Protein AF-A0A358UZI2-F1 (afdb_monomer)

Secondary structure (DSSP, 8-state):
--EEEEEEETTEEEEEEEEE--TTTHHHHHHHHHHHHTTT-SEEEEE-TTEEE--HHHHHHHHHHHHHHHTTT-EEEEE--S-HHHHHHHHTSTT-GGGSEEESSHHHHHHHHHHHHHHHHHHHH--S--------------------EEE-TTT--EEETT-SB-TTT--B---------PPPPEEE-TTT--EEETT-SB-TTT--B------------------------------------------S-SSSHHHHHHHHHHHHHHHHHHHHHHHHHHHHHHHHHHHHHHHHHHHHHHHHHHHHHHHHHHHHHHHHHHHHHHHHHHHHHHHHHHHHHHHHHHHHHHHHHHHHHHHHHHHHHHHHHHHHHHHHHHHHHHHHHHHHHHHHHHHHHHHHHHHHHHHHHHHHHHHHHHHHHHHHHHHHHHHHHHHHHHHHHHHHHHHHHHHHHHHHHHHHHHHHHHHHTTSGGG----SGGGGTGGGGGGTHHHHHHHHHHHHHHHHHHHHHHHHHHHHHHHHHHHHHHHHHHHHHHHHHHHHHHHHHHHHHHHHHHHHHHHHHHHHHHHHHHHHHHHHHHHHHHHHHHHHHHHHHHHHHHHHHHHHHHHHHHHHHHHHHHHHHHHHHHHHHHHHHHHHHHHHHHHHHHHHHHHHHHHHHHHHHHHHHHHHHHHHHHHHHHHHHHHHHHHHHHHHHHHHHHHHHHHHHHHHHHHHHHHHHHHHHHHHHHHHHHHHHHHHHHHHHHHHHHHHHHHTT---------------------------------------SSS-TTTTHHHHTHHHHHHHHHHHHHHHHHHHHHHHHHHHHHHHHHHHHHHHHHHHHHHHHHHHHHHHHHHHHHHHHHHHHHHHHHHHHHHHHHHHHHHHHHHHHHHHHHHHHHHHHHHHHHHHHHHHHHHHHHHHHHHHHHHHHHHHHHHHHHHHHHHHHHHHHHHHHHHHHHHHHHHHHHTTS--TT-HHHHHHHHHHHH--

Nearest PDB structures (foldseek):
  8ih8-assembly1_A  TM=8.610E-01  e=4.286E-08  Mycobacterium tuberculosis H37Rv

Mean predicted aligned error: 26.58 Å

Solvent-accessible surface area (backbone atoms only — not comparable to full-atom values): 57991 Å² total; per-residue (Å²): 99,57,46,76,50,76,49,72,60,86,99,33,49,35,34,42,37,31,42,34,47,42,87,82,38,50,64,58,54,50,54,54,52,53,57,50,63,69,68,71,65,45,45,37,40,37,37,43,69,64,38,68,34,42,38,43,78,49,26,51,52,53,52,53,45,25,57,59,32,41,77,70,81,23,44,40,33,37,23,44,78,77,56,58,73,54,45,11,60,42,32,36,35,75,75,46,50,81,67,43,49,80,26,73,41,66,68,60,41,51,53,49,43,49,51,53,51,49,52,50,53,48,59,72,68,52,86,68,91,82,85,79,89,79,90,88,86,93,84,86,80,97,74,89,81,76,84,77,57,43,61,30,88,91,77,68,44,76,35,54,71,88,48,67,41,32,83,96,74,69,47,73,73,85,90,80,90,89,84,92,86,85,88,85,72,69,46,63,38,93,90,78,64,48,79,34,53,75,91,55,52,56,38,91,89,77,66,51,62,73,84,76,82,90,80,91,86,88,84,90,90,88,88,91,86,92,90,87,89,85,90,91,83,92,87,91,91,90,92,90,87,91,88,81,91,86,91,90,85,89,76,89,73,63,74,59,57,59,54,54,51,54,52,50,52,52,54,50,48,54,50,50,54,52,50,51,54,51,51,58,50,50,51,53,51,50,54,51,49,53,50,53,52,50,53,49,53,52,51,51,52,53,46,53,53,49,52,64,47,48,57,51,50,52,52,51,46,53,50,50,52,51,53,48,50,52,48,50,56,50,47,52,53,50,50,52,52,46,55,51,51,52,53,51,48,51,51,50,49,52,51,49,48,55,51,50,52,53,46,50,56,50,53,50,52,48,50,50,51,53,48,52,51,50,51,52,51,51,51,51,51,52,48,55,49,53,60,46,52,50,53,49,52,52,49,53,45,54,51,48,55,50,50,50,52,53,53,51,47,53,53,52,49,53,50,49,53,51,50,51,51,54,51,49,51,50,53,50,53,50,54,53,48,57,49,51,51,52,53,60,66,45,48,72,52,54,54,53,52,52,50,55,52,52,59,51,52,61,50,58,58,62,56,55,64,71,58,60,78,72,66,76,80,68,79,83,78,73,72,78,68,70,73,62,56,78,69,50,70,81,50,50,75,67,45,58,61,55,54,54,61,48,52,67,47,52,54,54,51,51,50,54,49,55,53,49,54,52,49,51,53,50,53,50,50,54,52,52,51,50,53,52,50,52,53,53,52,53,51,54,52,50,52,49,54,52,53,52,49,52,56,45,53,62,46,52,54,62,46,52,60,48,49,58,54,52,52,55,48,51,56,53,50,51,53,50,53,51,51,56,46,55,54,50,54,50,54,53,54,52,51,51,51,52,51,54,53,52,48,53,53,49,54,48,51,56,47,60,48,50,54,52,52,53,47,52,55,50,56,49,51,58,48,53,55,48,52,54,54,49,52,52,51,49,50,57,51,50,55,51,51,52,53,51,51,54,49,57,50,50,52,49,53,53,50,50,54,52,49,54,52,51,52,51,52,52,49,51,51,51,55,51,51,51,56,49,51,55,48,50,51,54,49,52,53,49,53,51,52,52,51,54,49,52,49,50,52,48,56,56,48,52,53,50,52,54,51,53,50,54,52,52,52,49,50,53,50,58,49,51,53,51,53,51,60,49,50,54,54,53,48,56,54,48,58,52,52,55,56,56,49,54,58,51,53,60,52,49,64,56,49,63,61,50,67,80,56,86,86,90,90,92,92,95,92,94,98,98,95,97,96,97,98,96,100,99,98,95,98,97,96,94,95,86,93,88,84,91,81,90,90,86,80,92,81,90,89,72,64,89,64,68,65,64,64,54,70,54,53,70,58,50,63,62,57,53,55,61,50,52,61,54,49,57,54,51,54,54,51,60,49,50,55,51,54,50,55,52,51,54,53,51,56,54,49,53,52,49,56,48,57,56,50,57,52,51,54,52,53,56,56,56,55,54,60,64,60,57,59,65,55,63,66,51,58,59,58,56,49,55,59,47,50,56,52,50,51,54,48,51,48,57,48,43,58,49,42,53,51,50,48,51,50,47,47,53,46,47,51,49,46,47,48,43,48,50,51,44,46,54,46,49,52,46,48,46,43,47,47,52,47,50,49,48,47,46,50,47,50,48,48,50,49,51,48,48,51,50,52,55,45,53,50,48,49,51,52,46,50,52,47,50,50,51,48,48,54,54,47,52,55,48,50,49,65,52,49,68,75,74,62,69,101,77,67,58,66,67,60,46,56,61,42,54,61,59,74,76,107

Radius of gyration: 98.95 Å; Cα contacts (8 Å, |Δi|>4): 307; chains: 1; bounding box: 213×151×328 Å

Structure (mmCIF, N/CA/C/O backbone):
data_AF-A0A358UZI2-F1
#
_entry.id   AF-A0A358UZI2-F1
#
loop_
_atom_site.group_PDB
_atom_site.id
_atom_site.type_symbol
_atom_site.label_atom_id
_atom_site.label_alt_id
_atom_site.label_comp_id
_atom_site.label_asym_id
_atom_site.label_entity_id
_atom_site.label_seq_id
_atom_site.pdbx_PDB_ins_code
_atom_site.Cartn_x
_atom_site.Cartn_y
_atom_site.Cartn_z
_atom_site.occupancy
_atom_site.B_iso_or_equiv
_atom_site.auth_seq_id
_atom_site.auth_comp_id
_atom_site.auth_asym_id
_atom_site.auth_atom_id
_atom_site.pdbx_PDB_model_num
ATOM 1 N N . MET A 1 1 ? -18.423 -18.994 -12.989 1.00 71.81 1 MET A N 1
ATOM 2 C CA . MET A 1 1 ? -19.900 -18.926 -12.915 1.00 71.81 1 MET A CA 1
ATOM 3 C C . MET A 1 1 ? -20.366 -18.915 -11.472 1.00 71.81 1 MET A C 1
ATOM 5 O O . MET A 1 1 ? -20.326 -19.936 -10.790 1.00 71.81 1 MET A O 1
ATOM 9 N N . LEU A 1 2 ? -20.830 -17.748 -11.042 1.00 86.12 2 LEU A N 1
ATOM 10 C CA . LEU A 1 2 ? -21.308 -17.469 -9.695 1.00 86.12 2 LEU A CA 1
ATOM 11 C C . LEU A 1 2 ? -22.710 -18.051 -9.457 1.00 86.12 2 LEU A C 1
ATOM 13 O O . LEU A 1 2 ? -23.645 -17.753 -10.202 1.00 86.12 2 LEU A O 1
ATOM 17 N N . THR A 1 3 ? -22.886 -18.817 -8.380 1.00 87.06 3 THR A N 1
ATOM 18 C CA . THR A 1 3 ? -24.212 -19.243 -7.908 1.00 87.06 3 THR A CA 1
ATOM 19 C C . THR A 1 3 ? -24.638 -18.373 -6.731 1.00 87.06 3 THR A C 1
ATOM 21 O O . THR A 1 3 ? -23.865 -18.153 -5.804 1.00 87.06 3 THR A O 1
ATOM 24 N N . ILE A 1 4 ? -25.872 -17.862 -6.769 1.00 88.12 4 ILE A N 1
ATOM 25 C CA . ILE A 1 4 ? -26.466 -17.063 -5.690 1.00 88.12 4 ILE A CA 1
ATOM 26 C C . ILE A 1 4 ? -27.807 -17.691 -5.322 1.00 88.12 4 ILE A C 1
ATOM 28 O O . ILE A 1 4 ? -28.714 -17.737 -6.158 1.00 88.12 4 ILE A O 1
ATOM 32 N N . THR A 1 5 ? -27.956 -18.133 -4.076 1.00 87.44 5 THR A N 1
ATOM 33 C CA . THR A 1 5 ? -29.250 -18.544 -3.514 1.00 87.44 5 THR A CA 1
ATOM 34 C C . THR A 1 5 ? -29.659 -17.604 -2.383 1.00 87.44 5 THR A C 1
ATOM 36 O O . THR A 1 5 ? -28.841 -16.898 -1.790 1.00 87.44 5 THR A O 1
ATOM 39 N N . THR A 1 6 ? -30.960 -17.534 -2.109 1.00 85.44 6 THR A N 1
ATOM 40 C CA . THR A 1 6 ? -31.502 -16.726 -1.013 1.00 85.44 6 THR A CA 1
ATOM 41 C C . THR A 1 6 ? -32.450 -17.586 -0.201 1.00 85.44 6 THR A C 1
ATOM 43 O O . THR A 1 6 ? -33.518 -17.971 -0.677 1.00 85.44 6 THR A O 1
ATOM 46 N N . GLU A 1 7 ? -32.039 -17.883 1.021 1.00 85.06 7 GLU A N 1
ATOM 47 C CA . GLU A 1 7 ? -32.808 -18.605 2.024 1.00 85.06 7 GLU A CA 1
ATOM 48 C C . GLU A 1 7 ? -33.366 -17.586 3.028 1.00 85.06 7 GLU A C 1
ATOM 50 O O . GLU A 1 7 ? -32.772 -16.535 3.266 1.00 85.06 7 GLU A O 1
ATOM 55 N N . GLN A 1 8 ? -34.534 -17.858 3.605 1.00 78.31 8 GLN A N 1
ATOM 56 C CA . GLN A 1 8 ? -35.144 -16.984 4.606 1.00 78.31 8 GLN A CA 1
ATOM 57 C C . GLN A 1 8 ? -35.241 -17.761 5.913 1.00 78.31 8 GLN A C 1
ATOM 59 O O . GLN A 1 8 ? -36.063 -18.670 6.028 1.00 78.31 8 GLN A O 1
ATOM 64 N N . ASN A 1 9 ? -34.374 -17.433 6.873 1.00 76.31 9 ASN A N 1
ATOM 65 C CA . ASN A 1 9 ? -34.329 -18.111 8.161 1.00 76.31 9 ASN A CA 1
ATOM 66 C C . ASN A 1 9 ? -34.977 -17.212 9.222 1.00 76.31 9 ASN A C 1
ATOM 68 O O . ASN A 1 9 ? -34.452 -16.154 9.572 1.00 76.31 9 ASN A O 1
ATOM 72 N N . GLY A 1 10 ? -36.181 -17.585 9.660 1.00 77.31 10 GLY A N 1
ATOM 73 C CA . GLY A 1 10 ? -37.013 -16.735 10.511 1.00 77.31 10 GLY A CA 1
ATOM 74 C C . GLY A 1 10 ? -37.298 -15.373 9.863 1.00 77.31 10 GLY A C 1
ATOM 75 O O . GLY A 1 10 ? -37.828 -15.294 8.755 1.00 77.31 10 GLY A O 1
ATOM 76 N N . SER A 1 11 ? -36.940 -14.294 10.561 1.00 74.25 11 SER A N 1
ATOM 77 C CA . SER A 1 11 ? -37.087 -12.910 10.089 1.00 74.25 11 SER A CA 1
ATOM 78 C C . SER A 1 11 ? -35.865 -12.376 9.326 1.00 74.25 11 SER A C 1
ATOM 80 O O . SER A 1 11 ? -35.769 -11.165 9.143 1.00 74.25 11 SER A O 1
ATOM 82 N N . ILE A 1 12 ? -34.910 -13.232 8.935 1.00 87.06 12 ILE A N 1
ATOM 83 C CA . ILE A 1 12 ? -33.600 -12.804 8.423 1.00 87.06 12 ILE A CA 1
ATOM 84 C C . ILE A 1 12 ? -33.312 -13.425 7.046 1.00 87.06 12 ILE A C 1
ATOM 86 O O . ILE A 1 12 ? -33.340 -14.652 6.904 1.00 87.06 12 ILE A O 1
ATOM 90 N N . PRO A 1 13 ? -33.025 -12.611 6.010 1.00 88.00 13 PRO A N 1
ATOM 91 C CA . PRO A 1 13 ? -32.541 -13.114 4.733 1.00 88.00 13 PRO A CA 1
ATOM 92 C C . PRO A 1 13 ? -31.082 -13.578 4.847 1.00 88.00 13 PRO A C 1
ATOM 94 O O . PRO A 1 13 ? -30.205 -12.841 5.305 1.00 88.00 13 PRO A O 1
ATOM 97 N N . VAL A 1 14 ? -30.835 -14.796 4.369 1.00 90.69 14 VAL A N 1
ATOM 98 C CA . VAL A 1 14 ? -29.516 -15.411 4.211 1.00 90.69 14 VAL A CA 1
ATOM 99 C C . VAL A 1 14 ? -29.226 -15.522 2.714 1.00 90.69 14 VAL A C 1
ATOM 101 O O . VAL A 1 14 ? -29.980 -16.152 1.972 1.00 90.69 14 VAL A O 1
ATOM 104 N N . ILE A 1 15 ? -28.139 -14.913 2.251 1.00 90.56 15 ILE A N 1
ATOM 105 C CA . ILE A 1 15 ? -27.675 -14.991 0.861 1.00 90.56 15 ILE A CA 1
ATOM 106 C C . ILE A 1 15 ? -26.460 -15.911 0.824 1.00 90.56 15 ILE A C 1
ATOM 108 O O . ILE A 1 15 ? -25.435 -15.541 1.379 1.00 90.56 15 ILE A O 1
ATOM 112 N N . LYS A 1 16 ? -26.532 -17.065 0.160 1.00 91.94 16 LYS A N 1
ATOM 113 C CA . LYS A 1 16 ? -25.339 -17.889 -0.098 1.00 91.94 16 LYS A CA 1
ATOM 114 C C . LYS A 1 16 ? -24.788 -17.546 -1.473 1.00 91.94 16 LYS A C 1
ATOM 116 O O . LYS A 1 16 ? -25.549 -17.487 -2.443 1.00 91.94 16 LYS A O 1
ATOM 121 N N . ILE A 1 17 ? -23.482 -17.307 -1.548 1.00 91.25 17 ILE A N 1
ATOM 122 C CA . ILE A 1 17 ? -22.764 -17.009 -2.788 1.00 91.25 17 ILE A CA 1
ATOM 123 C C . ILE A 1 17 ? -21.622 -18.019 -2.925 1.00 91.25 17 ILE A C 1
ATOM 125 O O . ILE A 1 17 ? -20.715 -18.038 -2.096 1.00 91.25 17 ILE A O 1
ATOM 129 N N . SER A 1 18 ? -21.663 -18.848 -3.970 1.00 90.75 18 SER A N 1
ATOM 130 C CA . SER A 1 18 ? -20.705 -19.940 -4.176 1.00 90.75 18 SER A CA 1
ATOM 131 C C . SER A 1 18 ? -20.138 -20.002 -5.597 1.00 90.75 18 SER A C 1
ATOM 133 O O . SER A 1 18 ? -20.730 -19.493 -6.557 1.00 90.75 18 SER A O 1
ATOM 135 N N . GLY A 1 19 ? -18.957 -20.614 -5.722 1.00 88.44 19 GLY A N 1
ATOM 136 C CA . GLY A 1 19 ? -18.193 -20.687 -6.970 1.00 88.44 19 GLY A CA 1
ATOM 137 C C . GLY A 1 19 ? -17.397 -19.414 -7.282 1.00 88.44 19 GLY A C 1
ATOM 138 O O . GLY A 1 19 ? -17.170 -18.560 -6.424 1.00 88.44 19 GLY A O 1
ATOM 139 N N . SER A 1 20 ? -16.944 -19.294 -8.526 1.00 87.56 20 SER A N 1
ATOM 140 C CA . SER A 1 20 ? -16.101 -18.200 -9.027 1.00 87.56 20 SER A CA 1
ATOM 141 C C . SER A 1 20 ? -16.886 -17.221 -9.903 1.00 87.56 20 SER A C 1
ATOM 143 O O . SER A 1 20 ? -17.699 -17.623 -10.735 1.00 87.56 20 SER A O 1
ATOM 145 N N . MET A 1 21 ? -16.635 -15.922 -9.737 1.00 85.94 21 MET A N 1
ATOM 146 C CA . MET A 1 21 ? -17.332 -14.849 -10.451 1.00 85.94 21 MET A CA 1
ATOM 147 C C . MET A 1 21 ? -16.657 -14.480 -11.776 1.00 85.94 21 MET A C 1
ATOM 149 O O . MET A 1 21 ? -15.519 -14.012 -11.788 1.00 85.94 21 MET A O 1
ATOM 153 N N . ASP A 1 22 ? -17.402 -14.579 -12.876 1.00 84.44 22 ASP A N 1
ATOM 154 C CA . ASP A 1 22 ? -16.986 -14.082 -14.190 1.00 84.44 22 ASP A CA 1
ATOM 155 C C . ASP A 1 22 ? -17.543 -12.672 -14.468 1.00 84.44 22 ASP A C 1
ATOM 157 O O . ASP A 1 22 ? -18.506 -12.219 -13.848 1.00 84.44 22 ASP A O 1
ATOM 161 N N . ALA A 1 23 ? -16.994 -11.962 -15.461 1.00 81.81 23 ALA A N 1
ATOM 162 C CA . ALA A 1 23 ? -17.487 -10.629 -15.847 1.00 81.81 23 ALA A CA 1
ATOM 163 C C . ALA A 1 23 ? -18.960 -10.632 -16.325 1.00 81.81 23 ALA A C 1
ATOM 165 O O . ALA A 1 23 ? -19.641 -9.609 -16.267 1.00 81.81 23 ALA A O 1
ATOM 166 N N . ILE A 1 24 ? -19.459 -11.793 -16.763 1.00 84.00 24 ILE A N 1
ATOM 167 C CA . ILE A 1 24 ? -20.855 -12.029 -17.163 1.00 84.00 24 ILE A CA 1
ATOM 168 C C . ILE A 1 24 ? -21.792 -12.057 -15.938 1.00 84.00 24 ILE A C 1
ATOM 170 O O . ILE A 1 24 ? -22.972 -11.734 -16.066 1.00 84.00 24 ILE A O 1
ATOM 174 N N . ASP A 1 25 ? -21.273 -12.361 -14.744 1.00 84.69 25 ASP A N 1
ATOM 175 C CA . ASP A 1 25 ? -22.059 -12.514 -13.514 1.00 84.69 25 ASP A CA 1
ATOM 176 C C . ASP A 1 25 ? -22.321 -11.168 -12.799 1.00 84.69 25 ASP A C 1
ATOM 178 O O . ASP A 1 25 ? -23.191 -11.085 -11.929 1.00 84.69 25 ASP A O 1
ATOM 182 N N . ILE A 1 26 ? -21.633 -10.080 -13.188 1.00 84.81 26 ILE A N 1
ATOM 183 C CA . ILE A 1 26 ? -21.780 -8.733 -12.590 1.00 84.81 26 ILE A CA 1
ATOM 184 C C . ILE A 1 26 ? -23.253 -8.261 -12.557 1.00 84.81 26 ILE A C 1
ATOM 186 O O . ILE A 1 26 ? -23.712 -7.838 -11.487 1.00 84.81 26 ILE A O 1
ATOM 190 N N . PRO A 1 27 ? -24.050 -8.350 -13.647 1.00 83.06 27 PRO A N 1
ATOM 191 C CA . PRO A 1 27 ? -25.456 -7.944 -13.615 1.00 83.06 27 PRO A CA 1
ATOM 192 C C . PRO A 1 27 ? -26.317 -8.871 -12.748 1.00 83.06 27 PRO A C 1
ATOM 194 O O . PRO A 1 27 ? -27.282 -8.411 -12.141 1.00 83.06 27 PRO A O 1
ATOM 197 N N . VAL A 1 28 ? -25.965 -10.160 -12.659 1.00 84.75 28 VAL A N 1
ATOM 198 C CA . VAL A 1 28 ? -26.687 -11.163 -11.858 1.00 84.75 28 VAL A CA 1
ATOM 199 C C . VAL A 1 28 ? -26.521 -10.871 -10.366 1.00 84.75 28 VAL A C 1
ATOM 201 O O . VAL A 1 28 ? -27.514 -10.813 -9.637 1.00 84.75 28 VAL A O 1
ATOM 204 N N . LEU A 1 29 ? -25.289 -10.599 -9.925 1.00 85.06 29 LEU A N 1
ATOM 205 C CA . LEU A 1 29 ? -24.997 -10.165 -8.559 1.00 85.06 29 LEU A CA 1
ATOM 206 C C . LEU A 1 29 ? -25.682 -8.828 -8.244 1.00 85.06 29 LEU A C 1
ATOM 208 O O . LEU A 1 29 ? -26.389 -8.729 -7.242 1.00 85.06 29 LEU A O 1
ATOM 212 N N . THR A 1 30 ? -25.560 -7.833 -9.131 1.00 85.94 30 THR A N 1
ATOM 213 C CA . THR A 1 30 ? -26.193 -6.510 -8.954 1.00 85.94 30 THR A CA 1
ATOM 214 C C . THR A 1 30 ? -27.706 -6.625 -8.747 1.00 85.94 30 THR A C 1
ATOM 216 O O . THR A 1 30 ? -28.243 -6.107 -7.768 1.00 85.94 30 THR A O 1
ATOM 219 N N . VAL A 1 31 ? -28.406 -7.336 -9.640 1.00 85.88 31 VAL A N 1
ATOM 220 C CA . VAL A 1 31 ? -29.872 -7.452 -9.607 1.00 85.88 31 VAL A CA 1
ATOM 221 C C . VAL A 1 31 ? -30.362 -8.215 -8.377 1.00 85.88 31 VAL A C 1
ATOM 223 O O . VAL A 1 31 ? -31.393 -7.845 -7.819 1.00 85.88 31 VAL A O 1
ATOM 226 N N . ASN A 1 32 ? -29.657 -9.255 -7.926 1.00 83.56 32 ASN A N 1
ATOM 227 C CA . ASN A 1 32 ? -30.063 -9.990 -6.726 1.00 83.56 32 ASN A CA 1
ATOM 228 C C . ASN A 1 32 ? -29.829 -9.180 -5.442 1.00 83.56 32 ASN A C 1
ATOM 230 O O . ASN A 1 32 ? -30.717 -9.135 -4.591 1.00 83.56 32 ASN A O 1
ATOM 234 N N . ILE A 1 33 ? -28.705 -8.467 -5.335 1.00 83.44 33 ILE A N 1
ATOM 235 C CA . ILE A 1 33 ? -28.415 -7.602 -4.185 1.00 83.44 33 ILE A CA 1
ATOM 236 C C . ILE A 1 33 ? -29.417 -6.438 -4.096 1.00 83.44 33 ILE A C 1
ATOM 238 O O . ILE A 1 33 ? -30.024 -6.238 -3.042 1.00 83.44 33 ILE A O 1
ATOM 242 N N . ASP A 1 34 ? -29.689 -5.718 -5.191 1.00 83.81 34 ASP A N 1
ATOM 243 C CA . ASP A 1 34 ? -30.669 -4.619 -5.160 1.00 83.81 34 ASP A CA 1
ATOM 244 C C . ASP A 1 34 ? -32.112 -5.101 -4.921 1.00 83.81 34 ASP A C 1
ATOM 246 O O . ASP A 1 34 ? -32.879 -4.404 -4.255 1.00 83.81 34 ASP A O 1
ATOM 250 N N . ARG A 1 35 ? -32.486 -6.310 -5.373 1.00 82.31 35 ARG A N 1
ATOM 251 C CA . ARG A 1 35 ? -33.790 -6.930 -5.051 1.00 82.31 35 ARG A CA 1
ATOM 252 C C . ARG A 1 35 ? -33.984 -7.192 -3.560 1.00 82.31 35 ARG A C 1
ATOM 254 O O . ARG A 1 35 ? -35.121 -7.150 -3.101 1.00 82.31 35 ARG A O 1
ATOM 261 N N . ILE A 1 36 ? -32.914 -7.490 -2.826 1.00 75.12 36 ILE A N 1
ATOM 262 C CA . ILE A 1 36 ? -32.978 -7.773 -1.386 1.00 75.12 36 ILE A CA 1
ATOM 263 C C . ILE A 1 36 ? -32.974 -6.458 -0.602 1.00 75.12 36 ILE A C 1
ATOM 265 O O . ILE A 1 36 ? -33.824 -6.257 0.259 1.00 75.12 36 ILE A O 1
ATOM 269 N N . LEU A 1 37 ? -32.149 -5.484 -1.000 1.00 78.06 37 LEU A N 1
ATOM 270 C CA . LEU A 1 37 ? -32.200 -4.126 -0.439 1.00 78.06 37 LEU A CA 1
ATOM 271 C C . LEU A 1 37 ? -33.554 -3.421 -0.673 1.00 78.06 37 LEU A C 1
ATOM 273 O O . LEU A 1 37 ? -33.902 -2.509 0.076 1.00 78.06 37 LEU A O 1
ATOM 277 N N . ALA A 1 38 ? -34.322 -3.839 -1.685 1.00 79.31 38 ALA A N 1
ATOM 278 C CA . ALA A 1 38 ? -35.676 -3.359 -1.971 1.00 79.31 38 ALA A CA 1
ATOM 279 C C . ALA A 1 38 ? -36.794 -4.018 -1.131 1.00 79.31 38 ALA A C 1
ATOM 281 O O . ALA A 1 38 ? -37.952 -3.632 -1.273 1.00 79.31 38 ALA A O 1
ATOM 282 N N . ARG A 1 39 ? -36.480 -4.997 -0.268 1.00 75.38 39 ARG A N 1
ATOM 283 C CA . ARG A 1 39 ? -37.434 -5.590 0.695 1.00 75.38 39 ARG A CA 1
ATOM 284 C C . ARG A 1 39 ? -37.507 -4.834 2.025 1.00 75.38 39 ARG A C 1
ATOM 286 O O . ARG A 1 39 ? -38.323 -5.177 2.870 1.00 75.38 39 ARG A O 1
ATOM 293 N N . ASP A 1 40 ? -36.654 -3.824 2.196 1.00 70.06 40 ASP A N 1
ATOM 294 C CA . ASP A 1 40 ? -36.439 -3.078 3.442 1.00 70.06 40 ASP A CA 1
ATOM 295 C C . ASP A 1 40 ? -35.986 -3.944 4.640 1.00 70.06 40 ASP A C 1
ATOM 297 O O . ASP A 1 40 ? -36.062 -3.524 5.794 1.00 70.06 40 ASP A O 1
ATOM 301 N N . ASP A 1 41 ? -35.393 -5.109 4.352 1.00 81.12 41 ASP A N 1
ATOM 302 C CA . ASP A 1 41 ? -34.662 -5.932 5.319 1.00 81.12 41 ASP A CA 1
ATOM 303 C C . ASP A 1 41 ? -33.462 -5.149 5.898 1.00 81.12 41 ASP A C 1
ATOM 305 O O . ASP A 1 41 ? -32.568 -4.706 5.170 1.00 81.12 41 ASP A O 1
ATOM 309 N N . PHE A 1 42 ? -33.431 -4.962 7.223 1.00 83.94 42 PHE A N 1
ATOM 310 C CA . PHE A 1 42 ? -32.393 -4.166 7.896 1.00 83.94 42 PHE A CA 1
ATOM 311 C C . PHE A 1 42 ? -31.135 -4.958 8.274 1.00 83.94 42 PHE A C 1
ATOM 313 O O . PHE A 1 42 ? -30.056 -4.376 8.347 1.00 83.94 42 PHE A O 1
ATOM 320 N N . PHE A 1 43 ? -31.251 -6.259 8.528 1.00 90.50 43 PHE A N 1
ATOM 321 C CA . PHE A 1 43 ? -30.119 -7.119 8.876 1.00 90.50 43 PHE A CA 1
ATOM 322 C C . PHE A 1 43 ? -30.086 -8.285 7.898 1.00 90.50 43 PHE A C 1
ATOM 324 O O . PHE A 1 43 ? -31.087 -8.979 7.740 1.00 90.50 43 PHE A O 1
ATOM 331 N N . ILE A 1 44 ? -28.963 -8.444 7.200 1.00 90.88 44 ILE A N 1
ATOM 332 C CA . ILE A 1 44 ? -28.807 -9.393 6.093 1.00 90.88 44 ILE A CA 1
ATOM 333 C C . ILE A 1 44 ? -27.554 -10.219 6.364 1.00 90.88 44 ILE A C 1
ATOM 335 O O . ILE A 1 44 ? -26.480 -9.652 6.577 1.00 90.88 44 ILE A O 1
ATOM 339 N N . VAL A 1 45 ? -27.684 -11.544 6.332 1.00 92.69 45 VAL A N 1
ATOM 340 C CA . VAL A 1 45 ? -26.545 -12.463 6.425 1.00 92.69 45 VAL A CA 1
ATOM 341 C C . VAL A 1 45 ? -26.127 -12.865 5.014 1.00 92.69 45 VAL A C 1
ATOM 343 O O . VAL A 1 45 ? -26.970 -13.194 4.180 1.00 92.69 45 VAL A O 1
ATOM 346 N N . VAL A 1 46 ? -24.828 -12.824 4.733 1.00 92.19 46 VAL A N 1
ATOM 347 C CA . VAL A 1 46 ? -24.244 -13.186 3.439 1.00 92.19 46 VAL A CA 1
ATOM 348 C C . VAL A 1 46 ? -23.156 -14.225 3.679 1.00 92.19 46 VAL A C 1
ATOM 350 O O . VAL A 1 46 ? -22.125 -13.942 4.276 1.00 92.19 46 VAL A O 1
ATOM 353 N N . ASP A 1 47 ? -23.404 -15.446 3.241 1.00 92.69 47 ASP A N 1
ATOM 354 C CA . ASP A 1 47 ? -22.499 -16.578 3.360 1.00 92.69 47 ASP A CA 1
ATOM 355 C C . ASP A 1 47 ? -21.625 -16.674 2.105 1.00 92.69 47 ASP A C 1
ATOM 357 O O . ASP A 1 47 ? -22.131 -16.781 0.982 1.00 92.69 47 ASP A O 1
ATOM 361 N N . ILE A 1 48 ? -20.309 -16.581 2.316 1.00 91.81 48 ILE A N 1
ATOM 362 C CA . ILE A 1 48 ? -19.277 -16.671 1.279 1.00 91.81 48 ILE A CA 1
ATOM 363 C C . ILE A 1 48 ? -18.255 -17.772 1.595 1.00 91.81 48 ILE A C 1
ATOM 365 O O . ILE A 1 48 ? -17.108 -17.697 1.148 1.00 91.81 48 ILE A O 1
ATOM 369 N N . LEU A 1 49 ? -18.627 -18.800 2.368 1.00 89.44 49 LEU A N 1
ATOM 370 C CA . LEU A 1 49 ? -17.739 -19.931 2.661 1.00 89.44 49 LEU A CA 1
ATOM 371 C C . LEU A 1 49 ? -17.345 -20.663 1.365 1.00 89.44 49 LEU A C 1
ATOM 373 O O . LEU A 1 49 ? -16.158 -20.741 1.045 1.00 89.44 49 LEU A O 1
ATOM 377 N N . GLU A 1 50 ? -18.336 -21.063 0.563 1.00 89.12 50 GLU A N 1
ATOM 378 C CA . GLU A 1 50 ? -18.179 -21.740 -0.739 1.00 89.12 50 GLU A CA 1
ATOM 379 C C . GLU A 1 50 ? -17.815 -20.806 -1.920 1.00 89.12 50 GLU A C 1
ATOM 381 O O . GLU A 1 50 ? -17.782 -21.234 -3.077 1.00 89.12 50 GLU A O 1
ATOM 386 N N . LEU A 1 51 ? -17.566 -19.517 -1.671 1.00 88.50 51 LEU A N 1
ATOM 387 C CA . LEU A 1 51 ? -17.082 -18.589 -2.696 1.00 88.50 51 LEU A CA 1
ATOM 388 C C . LEU A 1 51 ? -15.627 -18.940 -3.053 1.00 88.50 51 LEU A C 1
ATOM 390 O O . LEU A 1 51 ? -14.770 -18.984 -2.175 1.00 88.50 51 LEU A O 1
ATOM 394 N N . GLU A 1 52 ? -15.320 -19.157 -4.330 1.00 85.50 52 GLU A N 1
ATOM 395 C CA . GLU A 1 52 ? -13.943 -19.423 -4.780 1.00 85.50 52 GLU A CA 1
ATOM 396 C C . GLU A 1 52 ? -13.176 -18.114 -4.986 1.00 85.50 52 GLU A C 1
ATOM 398 O O . GLU A 1 52 ? -12.042 -17.964 -4.535 1.00 85.50 52 GLU A O 1
ATOM 403 N N . LYS A 1 53 ? -13.798 -17.168 -5.702 1.00 82.44 53 LYS A N 1
ATOM 404 C CA . LYS A 1 53 ? -13.207 -15.876 -6.061 1.00 82.44 53 LYS A CA 1
ATOM 405 C C . LYS A 1 53 ? -14.271 -14.889 -6.527 1.00 82.44 53 LYS A C 1
ATOM 407 O O . LYS A 1 53 ? -15.027 -15.192 -7.452 1.00 82.44 53 LYS A O 1
ATOM 412 N N . LEU A 1 54 ? -14.268 -13.688 -5.957 1.00 85.75 54 LEU A N 1
ATOM 413 C CA . LEU A 1 54 ? -15.020 -12.546 -6.472 1.00 85.75 54 LEU A CA 1
ATOM 414 C C . LEU A 1 54 ? -14.131 -11.683 -7.387 1.00 85.75 54 LEU A C 1
ATOM 416 O O . LEU A 1 54 ? -12.914 -11.609 -7.211 1.00 85.75 54 LEU A O 1
ATOM 420 N N . LEU A 1 55 ? -14.731 -11.008 -8.370 1.00 87.19 55 LEU A N 1
ATOM 421 C CA . LEU A 1 55 ? -14.063 -9.906 -9.071 1.00 87.19 55 LEU A CA 1
ATOM 422 C C . LEU A 1 55 ? -14.149 -8.628 -8.214 1.00 87.19 55 LEU A C 1
ATOM 424 O O . LEU A 1 55 ? -15.148 -8.462 -7.511 1.00 87.19 55 LEU A O 1
ATOM 428 N N . PRO A 1 56 ? -13.197 -7.677 -8.321 1.00 85.88 56 PRO A N 1
ATOM 429 C CA . PRO A 1 56 ? -13.250 -6.411 -7.579 1.00 85.88 56 PRO A CA 1
ATOM 430 C C . PRO A 1 56 ? -14.571 -5.649 -7.761 1.00 85.88 56 PRO A C 1
ATOM 432 O O . PRO A 1 56 ? -15.157 -5.154 -6.802 1.00 85.88 56 PRO A O 1
ATOM 435 N N . SER A 1 57 ? -15.116 -5.655 -8.982 1.00 84.25 57 SER A N 1
ATOM 436 C CA . SER A 1 57 ? -16.429 -5.082 -9.307 1.00 84.25 57 SER A CA 1
ATOM 437 C C . SER A 1 57 ? -17.606 -5.780 -8.609 1.00 84.25 57 SER A C 1
ATOM 439 O O . SER A 1 57 ? -18.653 -5.165 -8.421 1.00 84.25 57 SER A O 1
ATOM 441 N N . GLY A 1 58 ? -17.451 -7.042 -8.198 1.00 84.25 58 GLY A N 1
ATOM 442 C CA . GLY A 1 58 ? -18.386 -7.751 -7.325 1.00 84.25 58 GLY A CA 1
ATOM 443 C C . GLY A 1 58 ? -18.243 -7.352 -5.858 1.00 84.25 58 GLY A C 1
ATOM 444 O O . GLY A 1 58 ? -19.250 -7.093 -5.197 1.00 84.25 58 GLY A O 1
ATOM 445 N N . GLY A 1 59 ? -17.010 -7.216 -5.364 1.00 86.31 59 GLY A N 1
ATOM 446 C CA . GLY A 1 59 ? -16.741 -6.719 -4.012 1.00 86.31 59 GLY A CA 1
ATOM 447 C C . GLY A 1 59 ? -17.278 -5.302 -3.796 1.00 86.31 59 GLY A C 1
ATOM 448 O O . GLY A 1 59 ? -17.929 -5.023 -2.789 1.00 86.31 59 GLY A O 1
ATOM 449 N N . GLU A 1 60 ? -17.138 -4.431 -4.798 1.00 86.62 60 GLU A N 1
ATOM 450 C CA . GLU A 1 60 ? -17.752 -3.100 -4.811 1.00 86.62 60 GLU A CA 1
ATOM 451 C C . GLU A 1 60 ? -19.282 -3.118 -4.681 1.00 86.62 60 GLU A C 1
ATOM 453 O O . GLU A 1 60 ? -19.852 -2.216 -4.062 1.00 86.62 60 GLU A O 1
ATOM 458 N N . ILE A 1 61 ? -19.967 -4.115 -5.255 1.00 87.44 61 ILE A N 1
ATOM 459 C CA . ILE A 1 61 ? -21.425 -4.263 -5.127 1.00 87.44 61 ILE A CA 1
ATOM 460 C C . ILE A 1 61 ? -21.786 -4.620 -3.679 1.00 87.44 61 ILE A C 1
ATOM 462 O O . ILE A 1 61 ? -22.700 -4.011 -3.120 1.00 87.44 61 ILE A O 1
ATOM 466 N N . LEU A 1 62 ? -21.041 -5.533 -3.045 1.00 87.31 62 LEU A N 1
ATOM 467 C CA . LEU A 1 62 ? -21.253 -5.914 -1.643 1.00 87.31 62 LEU A CA 1
ATOM 468 C C . LEU A 1 62 ? -20.942 -4.760 -0.672 1.00 87.31 62 LEU A C 1
ATOM 470 O O . LEU A 1 62 ? -21.730 -4.497 0.236 1.00 87.31 62 LEU A O 1
ATOM 474 N N . ILE A 1 63 ? -19.860 -4.006 -0.888 1.00 88.50 63 ILE A N 1
ATOM 475 C CA . ILE A 1 63 ? -19.512 -2.828 -0.067 1.00 88.50 63 ILE A CA 1
ATOM 476 C C . ILE A 1 63 ? -20.548 -1.707 -0.259 1.00 88.50 63 ILE A C 1
ATOM 478 O O . ILE A 1 63 ? -21.028 -1.115 0.713 1.00 88.50 63 ILE A O 1
ATOM 482 N N . ARG A 1 64 ? -20.979 -1.445 -1.504 1.00 86.06 64 ARG A N 1
ATOM 483 C CA . ARG A 1 64 ? -22.079 -0.508 -1.801 1.00 86.06 64 ARG A CA 1
ATOM 484 C C . ARG A 1 64 ? -23.376 -0.934 -1.105 1.00 86.06 64 ARG A C 1
ATOM 486 O O . ARG A 1 64 ? -24.094 -0.063 -0.609 1.00 86.06 64 ARG A O 1
ATOM 493 N N . ALA A 1 65 ? -23.657 -2.236 -1.026 1.00 85.25 65 ALA A N 1
ATOM 494 C CA . ALA A 1 65 ? -24.789 -2.775 -0.280 1.00 85.25 65 ALA A CA 1
ATOM 495 C C . ALA A 1 65 ? -24.640 -2.551 1.231 1.00 85.25 65 ALA A C 1
ATOM 497 O O . ALA A 1 65 ? -25.536 -1.950 1.820 1.00 85.25 65 ALA A O 1
ATOM 498 N N . SER A 1 66 ? -23.504 -2.917 1.841 1.00 86.19 66 SER A N 1
ATOM 499 C CA . SER A 1 66 ? -23.259 -2.712 3.279 1.00 86.19 66 SER A CA 1
ATOM 500 C C . SER A 1 66 ? -23.464 -1.252 3.678 1.00 86.19 66 SER A C 1
ATOM 502 O O . SER A 1 66 ? -24.267 -0.950 4.562 1.00 86.19 66 SER A O 1
ATOM 504 N N . ARG A 1 67 ? -22.855 -0.312 2.944 1.00 86.25 67 ARG A N 1
ATOM 505 C CA . ARG A 1 67 ? -23.006 1.133 3.187 1.00 86.25 67 ARG A CA 1
ATOM 506 C C . ARG A 1 67 ? -24.444 1.634 2.975 1.00 86.25 67 ARG A C 1
ATOM 508 O O . ARG A 1 67 ? -24.881 2.541 3.686 1.00 86.25 67 ARG A O 1
ATOM 515 N N . LYS A 1 68 ? -25.203 1.056 2.034 1.00 82.75 68 LYS A N 1
ATOM 516 C CA . LYS A 1 68 ? -26.627 1.373 1.782 1.00 82.75 68 LYS A CA 1
ATOM 517 C C . LYS A 1 68 ? -27.537 0.846 2.904 1.00 82.75 68 LYS A C 1
ATOM 519 O O . LYS A 1 68 ? -28.459 1.558 3.300 1.00 82.75 68 LYS A O 1
ATOM 524 N N . THR A 1 69 ? -27.231 -0.318 3.476 1.00 84.94 69 THR A N 1
ATOM 525 C CA . THR A 1 69 ? -27.914 -0.888 4.653 1.00 84.94 69 THR A CA 1
ATOM 526 C C . THR A 1 69 ? -27.544 -0.140 5.942 1.00 84.94 69 THR A C 1
ATOM 528 O O . THR A 1 69 ? -28.431 0.224 6.715 1.00 84.94 69 THR A O 1
ATOM 531 N N . ARG A 1 70 ? -26.265 0.214 6.139 1.00 83.38 70 ARG A N 1
ATOM 532 C CA . ARG A 1 70 ? -25.765 0.955 7.317 1.00 83.38 70 ARG A CA 1
ATOM 533 C C . ARG A 1 70 ? -26.408 2.340 7.462 1.00 83.38 70 ARG A C 1
ATOM 535 O O . ARG A 1 70 ? -26.780 2.737 8.562 1.00 83.38 70 ARG A O 1
ATOM 542 N N . ARG A 1 71 ? -26.671 3.035 6.345 1.00 81.62 71 ARG A N 1
ATOM 543 C CA . ARG A 1 71 ? -27.447 4.299 6.309 1.00 81.62 71 ARG A CA 1
ATOM 544 C C . ARG A 1 71 ? -28.903 4.175 6.772 1.00 81.62 71 ARG A C 1
ATOM 546 O O . ARG A 1 71 ? -29.533 5.191 7.041 1.00 81.62 71 ARG A O 1
ATOM 553 N N . ARG A 1 72 ? -29.444 2.957 6.845 1.00 81.50 72 ARG A N 1
ATOM 554 C CA . ARG A 1 72 ? -30.789 2.656 7.355 1.00 81.50 72 ARG A CA 1
ATOM 555 C C . ARG A 1 72 ? -30.757 2.168 8.810 1.00 81.50 72 ARG A C 1
ATOM 557 O O . ARG A 1 72 ? -31.735 1.571 9.242 1.00 81.50 72 ARG A O 1
ATOM 564 N N . GLU A 1 73 ? -29.653 2.361 9.542 1.00 80.31 73 GLU A N 1
ATOM 565 C CA . GLU A 1 73 ? -29.333 1.723 10.841 1.00 80.31 73 GLU A CA 1
ATOM 566 C C . GLU A 1 73 ? -29.356 0.178 10.799 1.00 80.31 73 GLU A C 1
ATOM 568 O O . GLU A 1 73 ? -29.672 -0.489 11.784 1.00 80.31 73 GLU A O 1
ATOM 573 N N . GLY A 1 74 ? -29.117 -0.400 9.622 1.00 82.50 74 GLY A N 1
ATOM 574 C CA . GLY A 1 74 ? -29.010 -1.841 9.422 1.00 82.50 74 GLY A CA 1
ATOM 575 C C . GLY A 1 74 ? -27.558 -2.306 9.294 1.00 82.50 74 GLY A C 1
ATOM 576 O O . GLY A 1 74 ? -26.635 -1.494 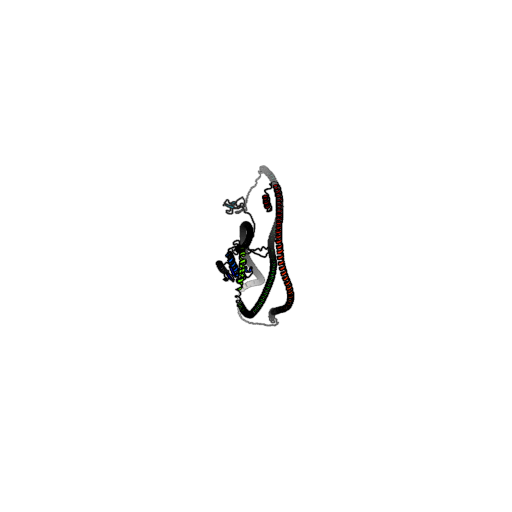9.336 1.00 82.50 74 GLY A O 1
ATOM 577 N N . GLN A 1 75 ? -27.336 -3.603 9.085 1.00 88.44 75 GLN A N 1
ATOM 578 C CA . GLN A 1 75 ? -25.990 -4.154 8.897 1.00 88.44 75 GLN A CA 1
ATOM 579 C C . GLN A 1 75 ? -25.997 -5.379 7.977 1.00 88.44 75 GLN A C 1
ATOM 581 O O . GLN A 1 75 ? -26.940 -6.171 7.993 1.00 88.44 75 GLN A O 1
ATOM 586 N N . ILE A 1 76 ? -24.941 -5.525 7.173 1.00 90.69 76 ILE A N 1
ATOM 587 C CA . ILE A 1 76 ? -24.649 -6.768 6.454 1.00 90.69 76 ILE A CA 1
ATOM 588 C C . ILE A 1 76 ? -23.571 -7.521 7.233 1.00 90.69 76 ILE A C 1
ATOM 590 O O . ILE A 1 76 ? -22.553 -6.940 7.619 1.00 90.69 76 ILE A O 1
ATOM 594 N N . ILE A 1 77 ? -23.831 -8.801 7.474 1.00 92.56 77 ILE A N 1
ATOM 595 C CA . ILE A 1 77 ? -22.998 -9.708 8.260 1.00 92.56 77 ILE A CA 1
ATOM 596 C C . ILE A 1 77 ? -22.496 -10.798 7.309 1.00 92.56 77 ILE A C 1
ATOM 598 O O . ILE A 1 77 ? -23.307 -11.460 6.665 1.00 92.56 77 ILE A O 1
ATOM 602 N N . LEU A 1 78 ? -21.179 -10.963 7.194 1.00 92.50 78 LEU A N 1
ATOM 603 C CA . LEU A 1 78 ? -20.547 -11.981 6.358 1.00 92.50 78 LEU A CA 1
ATOM 604 C C . LEU A 1 78 ? -20.230 -13.246 7.164 1.00 92.50 78 LEU A C 1
ATOM 606 O O . LEU A 1 78 ? -19.703 -13.163 8.276 1.00 92.50 78 LEU A O 1
ATOM 610 N N . VAL A 1 79 ? -20.484 -14.407 6.558 1.00 92.44 79 VAL A N 1
ATOM 611 C CA . VAL A 1 79 ? -19.940 -15.696 7.005 1.00 92.44 79 VAL A CA 1
ATOM 612 C C . VAL A 1 79 ? -18.698 -16.007 6.181 1.00 92.44 79 VAL A C 1
ATOM 614 O O . VAL A 1 79 ? -18.790 -16.198 4.965 1.00 92.44 79 VAL A O 1
ATOM 617 N N . VAL A 1 80 ? -17.534 -16.011 6.829 1.00 89.19 80 VAL A N 1
ATOM 618 C CA . VAL A 1 80 ? -16.238 -16.257 6.192 1.00 89.19 80 VAL A CA 1
ATOM 619 C C . VAL A 1 80 ? -15.211 -16.721 7.226 1.00 89.19 80 VAL A C 1
ATOM 621 O O . VAL A 1 80 ? -15.159 -16.207 8.341 1.00 89.19 80 VAL A O 1
ATOM 624 N N . GLU A 1 81 ? -14.369 -17.678 6.846 1.00 85.31 81 GLU A N 1
ATOM 625 C CA . GLU A 1 81 ? -13.206 -18.102 7.628 1.00 85.31 81 GLU A CA 1
ATOM 626 C C . GLU A 1 81 ? -11.921 -17.501 7.040 1.00 85.31 81 GLU A C 1
ATOM 628 O O . GLU A 1 81 ? -11.750 -17.472 5.820 1.00 85.31 81 GLU A O 1
ATOM 633 N N . GLY A 1 82 ? -11.013 -17.042 7.907 1.00 80.62 82 GLY A N 1
ATOM 634 C CA . GLY A 1 82 ? -9.701 -16.496 7.543 1.00 80.62 82 GLY A CA 1
ATOM 635 C C . GLY A 1 82 ? -9.412 -15.120 8.153 1.00 80.62 82 GLY A C 1
ATOM 636 O O . GLY A 1 82 ? -10.279 -14.494 8.755 1.00 80.62 82 GLY A O 1
ATOM 637 N N . ASN A 1 83 ? -8.171 -14.657 7.995 1.00 83.00 83 ASN A N 1
ATOM 638 C CA . ASN A 1 83 ? -7.717 -13.343 8.470 1.00 83.00 83 ASN A CA 1
ATOM 639 C C . ASN A 1 83 ? -8.138 -12.231 7.485 1.00 83.00 83 ASN A C 1
ATOM 641 O O . ASN A 1 83 ? -8.372 -12.520 6.311 1.00 83.00 83 ASN A O 1
ATOM 645 N N . ASP A 1 84 ? -8.125 -10.960 7.904 1.00 82.88 84 ASP A N 1
ATOM 646 C CA . ASP A 1 84 ? -8.544 -9.800 7.087 1.00 82.88 84 ASP A CA 1
ATOM 647 C C . ASP A 1 84 ? -7.999 -9.808 5.651 1.00 82.88 84 ASP A C 1
ATOM 649 O O . ASP A 1 84 ? -8.756 -9.689 4.691 1.00 82.88 84 ASP A O 1
ATOM 653 N N . ARG A 1 85 ? -6.694 -10.059 5.486 1.00 81.12 85 ARG A N 1
ATOM 654 C CA . ARG A 1 85 ? -6.033 -10.137 4.172 1.00 81.12 85 ARG A CA 1
ATOM 655 C C . ARG A 1 85 ? -6.627 -11.212 3.248 1.00 81.12 85 ARG A C 1
ATOM 657 O O . ARG A 1 85 ? -6.691 -11.000 2.042 1.00 81.12 85 ARG A O 1
ATOM 664 N N . PHE A 1 86 ? -7.048 -12.352 3.796 1.00 83.31 86 PHE A N 1
ATOM 665 C CA . PHE A 1 86 ? -7.697 -13.419 3.028 1.00 83.31 86 PHE A CA 1
ATOM 666 C C . PHE A 1 86 ? -9.123 -13.022 2.628 1.00 83.31 86 PHE A C 1
ATOM 668 O O . PHE A 1 86 ? -9.554 -13.314 1.518 1.00 83.31 86 PHE A O 1
ATOM 675 N N . ILE A 1 87 ? -9.837 -12.310 3.503 1.00 83.31 87 ILE A N 1
ATOM 676 C CA . ILE A 1 87 ? -11.192 -11.807 3.244 1.00 83.31 87 ILE A CA 1
ATOM 677 C C . ILE A 1 87 ? -11.161 -10.745 2.133 1.00 83.31 87 ILE A C 1
ATOM 679 O O . ILE A 1 87 ? -11.934 -10.837 1.178 1.00 83.31 87 ILE A O 1
ATOM 683 N N . ASP A 1 88 ? -10.217 -9.804 2.200 1.00 85.00 88 ASP A N 1
ATOM 684 C CA . ASP A 1 88 ? -9.955 -8.807 1.155 1.00 85.00 88 ASP A CA 1
ATOM 685 C C . ASP A 1 88 ? -9.625 -9.452 -0.201 1.00 85.00 88 ASP A C 1
ATOM 687 O O . ASP A 1 88 ? -10.171 -9.052 -1.231 1.00 85.00 88 ASP A O 1
ATOM 691 N N . GLU A 1 89 ? -8.769 -10.481 -0.219 1.00 84.25 89 GLU A N 1
ATOM 692 C CA . GLU A 1 89 ? -8.408 -11.214 -1.441 1.00 84.25 89 GLU A CA 1
ATOM 693 C C . GLU A 1 89 ? -9.597 -12.005 -2.018 1.00 84.25 89 GLU A C 1
ATOM 695 O O . GLU A 1 89 ? -9.811 -12.008 -3.233 1.00 84.25 89 GLU A O 1
ATOM 700 N N . LYS A 1 90 ? -10.425 -12.612 -1.154 1.00 83.62 90 LYS A N 1
ATOM 701 C CA . LYS A 1 90 ? -11.620 -13.385 -1.537 1.00 83.62 90 LYS A CA 1
ATOM 702 C C . LYS A 1 90 ? -12.745 -12.499 -2.093 1.00 83.62 90 LYS A C 1
ATOM 704 O O . LYS A 1 90 ? -13.438 -12.907 -3.027 1.00 83.62 90 LYS A O 1
ATOM 709 N N . ILE A 1 91 ? -12.904 -11.288 -1.548 1.00 83.75 91 ILE A N 1
ATOM 710 C CA . ILE A 1 91 ? -13.869 -10.259 -1.987 1.00 83.75 91 ILE A CA 1
ATOM 711 C C . ILE A 1 91 ? -13.319 -9.414 -3.157 1.00 83.75 91 ILE A C 1
ATOM 713 O O . ILE A 1 91 ? -14.089 -8.819 -3.914 1.00 83.75 91 ILE A O 1
ATOM 717 N N . GLY A 1 92 ? -11.998 -9.381 -3.348 1.00 80.94 92 GLY A N 1
ATOM 718 C CA . GLY A 1 92 ? -11.329 -8.653 -4.428 1.00 80.94 92 GLY A CA 1
ATOM 719 C C . GLY A 1 92 ? -11.216 -7.140 -4.206 1.00 80.94 92 GLY A C 1
ATOM 720 O O . GLY A 1 92 ? -10.955 -6.413 -5.163 1.00 80.94 92 GLY A O 1
ATOM 721 N N . VAL A 1 93 ? -11.422 -6.647 -2.980 1.00 83.69 93 VAL A N 1
ATOM 722 C CA . VAL A 1 93 ? -11.307 -5.222 -2.618 1.00 83.69 93 VAL A CA 1
ATOM 723 C C . VAL A 1 93 ? -10.573 -5.107 -1.283 1.00 83.69 93 VAL A C 1
ATOM 725 O O . VAL A 1 93 ? -10.896 -5.816 -0.339 1.00 83.69 93 VAL A O 1
ATOM 728 N N . HIS A 1 94 ? -9.589 -4.211 -1.206 1.00 79.94 94 HIS A N 1
ATOM 729 C CA . HIS A 1 94 ? -8.768 -4.012 -0.009 1.00 79.94 94 HIS A CA 1
ATOM 730 C C . HIS A 1 94 ? -9.484 -3.108 1.016 1.00 79.94 94 HIS A C 1
ATOM 732 O O . HIS A 1 94 ? -10.078 -2.094 0.637 1.00 79.94 94 HIS A O 1
ATOM 738 N N . GLY A 1 95 ? -9.436 -3.475 2.299 1.00 81.38 95 GLY A N 1
ATOM 739 C CA . GLY A 1 95 ? -10.232 -2.881 3.375 1.00 81.38 95 GLY A CA 1
ATOM 740 C C . GLY A 1 95 ? -11.690 -3.357 3.387 1.00 81.38 95 GLY A C 1
ATOM 741 O O . GLY A 1 95 ? -12.545 -2.692 3.970 1.00 81.38 95 GLY A O 1
ATOM 742 N N . ALA A 1 96 ? -12.001 -4.474 2.721 1.00 80.94 96 ALA A N 1
ATOM 743 C CA . ALA A 1 96 ? -13.342 -5.041 2.698 1.00 80.94 96 ALA A CA 1
ATOM 744 C C . ALA A 1 96 ? -13.714 -5.672 4.042 1.00 80.94 96 ALA A C 1
ATOM 746 O O . ALA A 1 96 ? -14.865 -5.532 4.449 1.00 80.94 96 ALA A O 1
ATOM 747 N N . SER A 1 97 ? -12.777 -6.316 4.749 1.00 82.75 97 SER A N 1
ATOM 748 C CA . SER A 1 97 ? -13.063 -6.970 6.038 1.00 82.75 97 SER A CA 1
ATOM 749 C C . SER A 1 97 ? -13.724 -6.018 7.055 1.00 82.75 97 SER A C 1
ATOM 751 O O . SER A 1 97 ? -14.725 -6.372 7.676 1.00 82.75 97 SER A O 1
ATOM 753 N N . HIS A 1 98 ? -13.256 -4.768 7.134 1.00 83.38 98 HIS A N 1
ATOM 754 C CA . HIS A 1 98 ? -13.756 -3.731 8.048 1.00 83.38 98 HIS A CA 1
ATOM 755 C C . HIS A 1 98 ? -15.134 -3.131 7.664 1.00 83.38 98 HIS A C 1
ATOM 757 O O . HIS A 1 98 ? -15.757 -2.422 8.462 1.00 83.38 98 HIS A O 1
ATOM 763 N N . GLU A 1 99 ? -15.658 -3.390 6.458 1.00 83.62 99 GLU A N 1
ATOM 764 C CA . GLU A 1 99 ? -16.963 -2.865 6.007 1.00 83.62 99 GLU A CA 1
ATOM 765 C C . GLU A 1 99 ? -18.168 -3.700 6.491 1.00 83.62 99 GLU A C 1
ATOM 767 O O . GLU A 1 99 ? -19.312 -3.224 6.418 1.00 83.62 99 GLU A O 1
ATOM 772 N N . PHE A 1 100 ? -17.942 -4.904 7.024 1.00 88.19 100 PHE A N 1
ATOM 773 C CA . PHE A 1 100 ? -18.972 -5.867 7.446 1.00 88.19 100 PHE A CA 1
ATOM 774 C C . PHE A 1 100 ? -18.736 -6.350 8.887 1.00 88.19 100 PHE A C 1
ATOM 776 O O . PHE A 1 100 ? -17.670 -6.141 9.455 1.00 88.19 100 PHE A O 1
ATOM 783 N N . THR A 1 101 ? -19.724 -7.020 9.488 1.00 87.56 101 THR A N 1
ATOM 784 C CA . THR A 1 101 ? -19.466 -7.879 10.663 1.00 87.56 101 THR A CA 1
ATOM 785 C C . THR A 1 101 ? -19.075 -9.267 10.172 1.00 87.56 101 THR A C 1
ATOM 787 O O . THR A 1 101 ? -19.706 -9.760 9.240 1.00 87.56 101 THR A O 1
ATOM 790 N N . LEU A 1 102 ? -18.087 -9.907 10.793 1.00 90.75 102 LEU A N 1
ATOM 791 C CA . LEU A 1 102 ? -17.525 -11.184 10.345 1.00 90.75 102 LEU A CA 1
ATOM 792 C C . LEU A 1 102 ? -17.799 -12.290 11.374 1.00 90.75 102 LEU A C 1
ATOM 794 O O . LEU A 1 102 ? -17.599 -12.075 12.568 1.00 90.75 102 LEU A O 1
ATOM 798 N N . PHE A 1 103 ? -18.210 -13.472 10.912 1.00 93.06 103 PHE A N 1
ATOM 799 C CA . PHE A 1 103 ? -18.286 -14.696 11.720 1.00 93.06 103 PHE A CA 1
ATOM 800 C C . PHE A 1 103 ? -17.798 -15.900 10.911 1.00 93.06 103 PHE A C 1
ATOM 802 O O . PHE A 1 103 ? -18.049 -15.980 9.710 1.00 93.06 103 PHE A O 1
ATOM 809 N N . SER A 1 104 ? -17.166 -16.874 11.569 1.00 87.44 104 SER A N 1
ATOM 810 C CA . SER A 1 104 ? -16.732 -18.120 10.919 1.00 87.44 104 SER A CA 1
ATOM 811 C C . SER A 1 104 ? -17.891 -19.066 10.592 1.00 87.44 104 SER A C 1
ATOM 813 O O . SER A 1 104 ? -17.784 -19.870 9.673 1.00 87.44 104 SER A O 1
ATOM 815 N N . THR A 1 105 ? -19.015 -18.972 11.313 1.00 89.62 105 THR A N 1
ATOM 816 C CA . THR A 1 105 ? -20.150 -19.898 11.163 1.00 89.62 105 THR A CA 1
ATOM 817 C C . THR A 1 105 ? -21.479 -19.186 10.924 1.00 89.62 105 THR A C 1
ATOM 819 O O . THR A 1 105 ? -21.765 -18.123 11.484 1.00 89.62 105 THR A O 1
ATOM 822 N N . LEU A 1 106 ? -22.328 -19.812 10.103 1.00 90.06 106 LEU A N 1
ATOM 823 C CA . LEU A 1 106 ? -23.640 -19.284 9.727 1.00 90.06 106 LEU A CA 1
ATOM 824 C C . LEU A 1 106 ? -24.583 -19.141 10.935 1.00 90.06 106 LEU A C 1
ATOM 826 O O . LEU A 1 106 ? -25.343 -18.178 11.012 1.00 90.06 106 LEU A O 1
ATOM 830 N N . GLU A 1 107 ? -24.503 -20.051 11.908 1.00 87.94 107 GLU A N 1
ATOM 831 C CA . GLU A 1 107 ? -25.316 -20.008 13.131 1.00 87.94 107 GLU A CA 1
ATOM 832 C C . GLU A 1 107 ? -24.982 -18.786 14.003 1.00 87.94 107 GLU A C 1
ATOM 834 O O . GLU A 1 107 ? -25.888 -18.087 14.459 1.00 87.94 107 GLU A O 1
ATOM 839 N N . GLN A 1 108 ? -23.694 -18.461 14.171 1.00 88.56 108 GLN A N 1
ATOM 840 C CA . GLN A 1 108 ? -23.259 -17.260 14.895 1.00 88.56 108 GLN A CA 1
ATOM 841 C C . GLN A 1 108 ? -23.695 -15.976 14.179 1.00 88.56 108 GLN A C 1
ATOM 843 O O . GLN A 1 108 ? -24.214 -15.060 14.822 1.00 88.56 108 GLN A O 1
ATOM 848 N N . ALA A 1 109 ? -23.550 -15.923 12.850 1.00 90.81 109 ALA A N 1
ATOM 849 C CA . ALA A 1 109 ? -23.990 -14.784 12.047 1.00 90.81 109 ALA A CA 1
ATOM 850 C C . ALA A 1 109 ? -25.502 -14.536 12.167 1.00 90.81 109 ALA A C 1
ATOM 852 O O . ALA A 1 109 ? -25.925 -13.394 12.360 1.00 90.81 109 ALA A O 1
ATOM 853 N N . ILE A 1 110 ? -26.319 -15.594 12.113 1.00 89.88 110 ILE A N 1
ATOM 854 C CA . ILE A 1 110 ? -27.777 -15.501 12.269 1.00 89.88 110 ILE A CA 1
ATOM 855 C C . ILE A 1 110 ? -28.153 -15.104 13.702 1.00 89.88 110 ILE A C 1
ATOM 857 O O . ILE A 1 110 ? -28.980 -14.211 13.874 1.00 89.88 110 ILE A O 1
ATOM 861 N N . HIS A 1 111 ? -27.523 -15.675 14.734 1.00 88.31 111 HIS A N 1
ATOM 862 C CA . HIS A 1 111 ? -27.779 -15.264 16.120 1.00 88.31 111 HIS A CA 1
ATOM 863 C C . HIS A 1 111 ? -27.386 -13.804 16.395 1.00 88.31 111 HIS A C 1
ATOM 865 O O . HIS A 1 111 ? -28.125 -13.098 17.084 1.00 88.31 111 HIS A O 1
ATOM 871 N N . SER A 1 112 ? -26.281 -13.318 15.820 1.00 89.00 112 SER A N 1
ATOM 872 C CA . SER A 1 112 ? -25.896 -11.902 15.884 1.00 89.00 112 SER A CA 1
ATOM 873 C C . SER A 1 112 ? -26.917 -11.008 15.172 1.00 89.00 112 SER A C 1
ATOM 875 O O . SER A 1 112 ? -27.394 -10.027 15.748 1.00 89.00 112 SER A O 1
ATOM 877 N N . ALA A 1 113 ? -27.330 -11.387 13.959 1.00 87.44 113 ALA A N 1
ATOM 878 C CA . ALA A 1 113 ? -28.349 -10.678 13.193 1.00 87.44 113 ALA A CA 1
ATOM 879 C C . ALA A 1 113 ? -29.701 -10.628 13.937 1.00 87.44 113 ALA A C 1
ATOM 881 O O . ALA A 1 113 ? -30.346 -9.579 13.976 1.00 87.44 113 ALA A O 1
ATOM 882 N N . GLU A 1 114 ? -30.108 -11.721 14.592 1.00 87.44 114 GLU A N 1
ATOM 883 C CA . GLU A 1 114 ? -31.300 -11.766 15.443 1.00 87.44 114 GLU A CA 1
ATOM 884 C C . GLU A 1 114 ? -31.172 -10.870 16.675 1.00 87.44 114 GLU A C 1
ATOM 886 O O . GLU A 1 114 ? -32.134 -10.185 17.024 1.00 87.44 114 GLU A O 1
ATOM 891 N N . ALA A 1 115 ? -30.019 -10.870 17.347 1.00 84.88 115 ALA A N 1
ATOM 892 C CA . ALA A 1 115 ? -29.784 -10.028 18.516 1.00 84.88 115 ALA A CA 1
ATOM 893 C C . ALA A 1 115 ? -29.879 -8.539 18.149 1.00 84.88 115 ALA A C 1
ATOM 895 O O . ALA A 1 115 ? -30.601 -7.794 18.813 1.00 84.88 115 ALA A O 1
ATOM 896 N N . LEU A 1 116 ? -29.247 -8.125 17.047 1.00 85.94 116 LEU A N 1
ATOM 897 C CA . LEU A 1 116 ? -29.313 -6.757 16.526 1.00 85.94 116 LEU A CA 1
ATOM 898 C C . LEU A 1 116 ? -30.730 -6.381 16.059 1.00 85.94 116 LEU A C 1
ATOM 900 O O . LEU A 1 116 ? -31.209 -5.285 16.357 1.00 85.94 116 LEU A O 1
ATOM 904 N N . HIS A 1 117 ? -31.452 -7.294 15.401 1.00 84.19 117 HIS A N 1
ATOM 905 C CA . HIS A 1 117 ? -32.846 -7.073 15.004 1.00 84.19 117 HIS A CA 1
ATOM 906 C C . HIS A 1 117 ? -33.773 -6.908 16.221 1.00 84.19 117 HIS A C 1
ATOM 908 O O . HIS A 1 117 ? -34.591 -5.985 16.255 1.00 84.19 117 HIS A O 1
ATOM 914 N N . LYS A 1 118 ? -33.602 -7.735 17.263 1.00 82.69 118 LYS A N 1
ATOM 915 C CA . LYS A 1 118 ? -34.342 -7.638 18.535 1.00 82.69 118 LYS A CA 1
ATOM 916 C C . LYS A 1 118 ? -33.993 -6.354 19.292 1.00 82.69 118 LYS A C 1
ATOM 918 O O . LYS A 1 118 ? -34.906 -5.649 19.710 1.00 82.69 118 LYS A O 1
ATOM 923 N N . GLN A 1 119 ? -32.712 -5.992 19.402 1.00 79.94 119 GLN A N 1
ATOM 924 C CA . GLN A 1 119 ? -32.277 -4.714 19.983 1.00 79.94 119 GLN A CA 1
ATOM 925 C C . GLN A 1 119 ? -32.875 -3.517 19.238 1.00 79.94 119 GLN A C 1
ATOM 927 O O . GLN A 1 119 ? -33.344 -2.574 19.872 1.00 79.94 119 GLN A O 1
ATOM 932 N N . ARG A 1 120 ? -32.923 -3.558 17.901 1.00 80.75 120 ARG A N 1
ATOM 933 C CA . ARG A 1 120 ? -33.543 -2.499 17.100 1.00 80.75 120 ARG A CA 1
ATOM 934 C C . ARG A 1 120 ? -35.051 -2.405 17.324 1.00 80.75 120 ARG A C 1
ATOM 936 O O . ARG A 1 120 ? -35.559 -1.298 17.479 1.00 80.75 120 ARG A O 1
ATOM 943 N N . LEU A 1 121 ? -35.758 -3.536 17.357 1.00 77.00 121 LEU A N 1
ATOM 944 C CA . LEU A 1 121 ? -37.188 -3.577 17.682 1.00 77.00 121 LEU A CA 1
ATOM 945 C C . LEU A 1 121 ? -37.454 -2.999 19.076 1.00 77.00 121 LEU A C 1
ATOM 947 O O . LEU A 1 121 ? -38.344 -2.167 19.224 1.00 77.00 121 LEU A O 1
ATOM 951 N N . ILE A 1 122 ? -36.639 -3.361 20.072 1.00 72.69 122 ILE A N 1
ATOM 952 C CA . ILE A 1 122 ? -36.700 -2.782 21.420 1.00 72.69 122 ILE A CA 1
ATOM 953 C C . ILE A 1 122 ? -36.474 -1.267 21.352 1.00 72.69 122 ILE A C 1
ATOM 955 O O . ILE A 1 122 ? -37.336 -0.528 21.809 1.00 72.69 122 ILE A O 1
ATOM 959 N N . LYS A 1 123 ? -35.402 -0.792 20.703 1.00 67.00 123 LYS A N 1
ATOM 960 C CA . LYS A 1 123 ? -35.068 0.640 20.563 1.00 67.00 123 LYS A CA 1
ATOM 961 C C . LYS A 1 123 ? -36.155 1.453 19.840 1.00 67.00 123 LYS A C 1
ATOM 963 O O . LYS A 1 123 ? -36.347 2.625 20.149 1.00 67.00 123 LYS A O 1
ATOM 968 N N . ALA A 1 124 ? -36.875 0.841 18.897 1.00 61.91 124 ALA A N 1
ATOM 969 C CA . ALA A 1 124 ? -38.004 1.452 18.192 1.00 61.91 124 ALA A CA 1
ATOM 970 C C . ALA A 1 124 ? -39.302 1.486 19.025 1.00 61.91 124 ALA A C 1
ATOM 972 O O . ALA A 1 124 ? -40.159 2.335 18.786 1.00 61.91 124 ALA A O 1
ATOM 973 N N . LEU A 1 125 ? -39.449 0.585 20.003 1.00 55.84 125 LEU A N 1
ATOM 974 C CA . LEU A 1 125 ? -40.567 0.554 20.955 1.00 55.84 125 LEU A CA 1
ATOM 975 C C . LEU A 1 125 ? -40.285 1.404 22.211 1.00 55.84 125 LEU A C 1
ATOM 977 O O . LEU A 1 125 ? -41.201 2.007 22.769 1.00 55.84 125 LEU A O 1
ATOM 981 N N . SER A 1 126 ? -39.026 1.491 22.648 1.00 45.28 126 SER A N 1
ATOM 982 C CA . SER A 1 126 ? -38.578 2.201 23.851 1.00 45.28 126 SER A CA 1
ATOM 983 C C . SER A 1 126 ? -38.298 3.684 23.577 1.00 45.28 126 SER A C 1
ATOM 985 O O . SER A 1 126 ? -37.174 4.168 23.726 1.00 45.28 126 SER A O 1
ATOM 987 N N . GLY A 1 127 ? -39.330 4.426 23.171 1.00 45.28 127 GLY A N 1
ATOM 988 C CA . GLY A 1 127 ? -39.269 5.876 22.963 1.00 45.28 127 GLY A CA 1
ATOM 989 C C . GLY A 1 127 ? -39.158 6.681 24.267 1.00 45.28 127 GLY A C 1
ATOM 990 O O . GLY A 1 127 ? -40.076 7.423 24.606 1.00 45.28 127 GLY A O 1
ATOM 991 N N . GLY A 1 128 ? -38.054 6.542 25.007 1.00 38.03 128 GLY A N 1
ATOM 992 C CA . GLY A 1 128 ? -37.813 7.231 26.279 1.00 38.03 128 GLY A CA 1
ATOM 993 C C . GLY A 1 128 ? -36.381 7.051 26.796 1.00 38.03 128 GLY A C 1
ATOM 994 O O . GLY A 1 128 ? -35.744 6.037 26.531 1.00 38.03 128 GLY A O 1
ATOM 995 N N . ARG A 1 129 ? -35.862 8.054 27.517 1.00 45.47 129 ARG A N 1
ATOM 996 C CA . ARG A 1 129 ? -34.501 8.042 28.085 1.00 45.47 129 ARG A CA 1
ATOM 997 C C . ARG A 1 129 ? -34.401 7.063 29.257 1.00 45.47 129 ARG A C 1
ATOM 999 O O . ARG A 1 129 ? -35.228 7.154 30.159 1.00 45.47 129 ARG A O 1
ATOM 1006 N N . ILE A 1 130 ? -33.322 6.283 29.315 1.00 29.88 130 ILE A N 1
ATOM 1007 C CA . ILE A 1 130 ? -32.709 5.822 30.570 1.00 29.88 130 ILE A CA 1
ATOM 1008 C C . ILE A 1 130 ? -31.186 5.963 30.430 1.00 29.88 130 ILE A C 1
ATOM 1010 O O . ILE A 1 130 ? -30.604 5.526 29.440 1.00 29.88 130 ILE A O 1
ATOM 1014 N N . ALA A 1 131 ? -30.582 6.598 31.428 1.00 32.84 131 ALA A N 1
ATOM 1015 C CA . ALA A 1 131 ? -29.167 6.539 31.785 1.00 32.84 131 ALA A CA 1
ATOM 1016 C C . ALA A 1 131 ? -29.085 5.652 33.054 1.00 32.84 131 ALA A C 1
ATOM 1018 O O . ALA A 1 131 ? -30.082 5.568 33.770 1.00 32.84 131 ALA A O 1
ATOM 1019 N N . SER A 1 132 ? -28.008 4.948 33.404 1.00 40.66 132 SER A N 1
ATOM 1020 C CA . SER A 1 132 ? -26.642 4.833 32.856 1.00 40.66 132 SER A CA 1
ATOM 1021 C C . SER A 1 132 ? -25.928 3.681 33.613 1.00 40.66 132 SER A C 1
ATOM 1023 O O . SER A 1 132 ? -26.595 2.972 34.362 1.00 40.66 132 SER A O 1
ATOM 1025 N N . GLN A 1 133 ? -24.595 3.569 33.485 1.00 35.72 133 GLN A N 1
ATOM 1026 C CA . GLN A 1 133 ? -23.676 2.931 34.454 1.00 35.72 133 GLN A CA 1
ATOM 1027 C C . GLN A 1 133 ? -23.624 1.378 34.495 1.00 35.72 133 GLN A C 1
ATOM 1029 O O . GLN A 1 133 ? -24.640 0.713 34.315 1.00 35.72 133 GLN A O 1
ATOM 1034 N N . ASP A 1 134 ? -22.474 0.726 34.744 1.00 35.56 134 ASP A N 1
ATOM 1035 C CA . ASP A 1 134 ? -21.062 1.187 34.703 1.00 35.56 134 ASP A CA 1
ATOM 1036 C C . ASP A 1 134 ? -20.058 0.007 34.751 1.00 35.56 134 ASP A C 1
ATOM 1038 O O . ASP A 1 134 ? -20.450 -1.085 35.155 1.00 35.56 134 ASP A O 1
ATOM 1042 N N . GLU A 1 135 ? -18.780 0.301 34.426 1.00 34.28 135 GLU A N 1
ATOM 1043 C CA . GLU A 1 135 ? -17.531 -0.245 35.038 1.00 34.28 135 GLU A CA 1
ATOM 1044 C C . GLU A 1 135 ? -17.236 -1.777 34.996 1.00 34.28 135 GLU A C 1
ATOM 1046 O O . GLU A 1 135 ? -18.128 -2.597 34.812 1.00 34.28 135 GLU A O 1
ATOM 1051 N N . ASN A 1 136 ? -16.006 -2.312 35.132 1.00 32.09 136 ASN A N 1
ATOM 1052 C CA . ASN A 1 136 ? -14.589 -1.851 35.183 1.00 32.09 136 ASN A CA 1
ATOM 1053 C C . ASN A 1 136 ? -13.750 -2.897 34.367 1.00 32.09 136 ASN A C 1
ATOM 1055 O O . ASN A 1 136 ? -14.341 -3.846 33.852 1.00 32.09 136 ASN A O 1
ATOM 1059 N N . ASP A 1 137 ? -12.435 -2.866 34.099 1.00 28.83 137 ASP A N 1
ATOM 1060 C CA . ASP A 1 137 ? -11.198 -2.251 34.639 1.00 28.83 137 ASP A CA 1
ATOM 1061 C C . ASP A 1 137 ? -10.231 -1.978 33.444 1.00 28.83 137 ASP A C 1
ATOM 1063 O O . ASP A 1 137 ? -10.332 -2.659 32.426 1.00 28.83 137 ASP A O 1
ATOM 1067 N N . GLU A 1 138 ? -9.206 -1.111 33.447 1.00 30.09 138 GLU A N 1
ATOM 1068 C CA . GLU A 1 138 ? -8.909 0.082 34.267 1.00 30.09 138 GLU A CA 1
ATOM 1069 C C . GLU A 1 138 ? -7.861 0.993 33.559 1.00 30.09 138 GLU A C 1
ATOM 1071 O O . GLU A 1 138 ? -8.067 2.204 33.475 1.00 30.09 138 GLU A O 1
ATOM 1076 N N . LYS A 1 139 ? -6.731 0.450 33.048 1.00 37.94 139 LYS A N 1
ATOM 1077 C CA . LYS A 1 139 ? -5.603 1.222 32.457 1.00 37.94 139 LYS A CA 1
ATOM 1078 C C . LYS A 1 139 ? -4.821 0.459 31.372 1.00 37.94 139 LYS A C 1
ATOM 1080 O O . LYS A 1 139 ? -4.432 -0.674 31.630 1.00 37.94 139 LYS A O 1
ATOM 1085 N N . ASP A 1 140 ? -4.439 1.128 30.277 1.00 28.08 140 ASP A N 1
ATOM 1086 C CA . ASP A 1 140 ? -3.148 0.882 29.600 1.00 28.08 140 ASP A CA 1
ATOM 1087 C C . ASP A 1 140 ? -2.651 2.134 28.827 1.00 28.08 140 ASP A C 1
ATOM 1089 O O . ASP A 1 140 ? -3.338 3.160 28.773 1.00 28.08 140 ASP A O 1
ATOM 1093 N N . GLU A 1 141 ? -1.414 2.099 28.325 1.00 31.09 141 GLU A N 1
ATOM 1094 C CA . GLU A 1 141 ? -0.637 3.269 27.893 1.00 31.09 141 GLU A CA 1
ATOM 1095 C C . GLU A 1 141 ? -1.002 3.865 26.515 1.00 31.09 141 GLU A C 1
ATOM 1097 O O . GLU A 1 141 ? -1.617 3.249 25.647 1.00 31.09 141 GLU A O 1
ATOM 1102 N N . LYS A 1 142 ? -0.538 5.104 26.283 1.00 40.19 142 LYS A N 1
ATOM 1103 C CA . LYS A 1 142 ? -0.678 5.832 25.012 1.00 40.19 142 LYS A CA 1
ATOM 1104 C C . LYS A 1 142 ? -0.105 5.046 23.820 1.00 40.19 142 LYS A C 1
ATOM 1106 O O . LYS A 1 142 ? 1.116 4.940 23.689 1.00 40.19 142 LYS A O 1
ATOM 1111 N N . LYS A 1 143 ? -0.961 4.672 22.868 1.00 28.41 143 LYS A N 1
ATOM 1112 C CA . LYS A 1 143 ? -0.577 4.421 21.470 1.00 28.41 143 LYS A CA 1
ATOM 1113 C C . LYS A 1 143 ? -1.579 5.071 20.519 1.00 28.41 143 LYS A C 1
ATOM 1115 O O . LYS A 1 143 ? -2.774 4.805 20.587 1.00 28.41 143 LYS A O 1
ATOM 1120 N N . GLU A 1 144 ? -1.075 5.915 19.627 1.00 32.50 144 GLU A N 1
ATOM 1121 C CA . GLU A 1 144 ? -1.826 6.455 18.492 1.00 32.50 144 GLU A CA 1
ATOM 1122 C C . GLU A 1 144 ? -1.725 5.458 17.329 1.00 32.50 144 GLU A C 1
ATOM 1124 O O . GLU A 1 144 ? -0.800 5.522 16.515 1.00 32.50 144 GLU A O 1
ATOM 1129 N N . GLU A 1 145 ? -2.649 4.497 17.258 1.00 28.52 145 GLU A N 1
ATOM 1130 C CA . GLU A 1 145 ? -2.714 3.581 16.114 1.00 28.52 145 GLU A CA 1
ATOM 1131 C C . GLU A 1 145 ? -3.368 4.290 14.918 1.00 28.52 145 GLU A C 1
ATOM 1133 O O . GLU A 1 145 ? -4.575 4.517 14.854 1.00 28.52 145 GLU A O 1
ATOM 1138 N N . ASN A 1 146 ? -2.521 4.706 13.975 1.00 35.78 146 ASN A N 1
ATOM 1139 C CA . ASN A 1 146 ? -2.917 5.446 12.782 1.00 35.78 146 ASN A CA 1
ATOM 1140 C C . ASN A 1 146 ? -3.676 4.539 11.792 1.00 35.78 146 ASN A C 1
ATOM 1142 O O . ASN A 1 146 ? -3.051 3.772 11.060 1.00 35.78 146 ASN A O 1
ATOM 1146 N N . GLU A 1 147 ? -5.005 4.675 11.688 1.00 33.28 147 GLU A N 1
ATOM 1147 C CA . GLU A 1 147 ? -5.788 4.074 10.591 1.00 33.28 147 GLU A CA 1
ATOM 1148 C C . GLU A 1 147 ? -5.438 4.719 9.230 1.00 33.28 147 GLU A C 1
ATOM 1150 O O . GLU A 1 147 ? -6.083 5.662 8.759 1.00 33.28 147 GLU A O 1
ATOM 1155 N N . THR A 1 148 ? -4.435 4.178 8.549 1.00 48.19 148 THR A N 1
ATOM 1156 C CA . THR A 1 148 ? -3.848 4.718 7.314 1.00 48.19 148 THR A CA 1
ATOM 1157 C C . THR A 1 148 ? -4.710 4.485 6.059 1.00 48.19 148 THR A C 1
ATOM 1159 O O . THR A 1 148 ? -4.466 3.586 5.260 1.00 48.19 148 THR A O 1
ATOM 1162 N N . HIS A 1 149 ? -5.714 5.346 5.838 1.00 46.03 149 HIS A N 1
ATOM 1163 C CA . HIS A 1 149 ? -6.612 5.297 4.669 1.00 46.03 149 HIS A CA 1
ATOM 1164 C C . HIS A 1 149 ? -6.612 6.592 3.835 1.00 46.03 149 HIS A C 1
ATOM 1166 O O . HIS A 1 149 ? -6.827 7.684 4.357 1.00 46.03 149 HIS A O 1
ATOM 1172 N N . MET A 1 150 ? -6.490 6.468 2.508 1.00 51.00 150 MET A N 1
ATOM 1173 C CA . MET A 1 150 ? -6.516 7.587 1.552 1.00 51.00 150 MET A CA 1
ATOM 1174 C C . MET A 1 150 ? -7.941 7.880 1.060 1.00 51.00 150 MET A C 1
ATOM 1176 O O . MET A 1 150 ? -8.541 7.095 0.318 1.00 51.00 150 MET A O 1
ATOM 1180 N N . ILE A 1 151 ? -8.509 9.021 1.460 1.00 56.19 151 ILE A N 1
ATOM 1181 C CA . ILE A 1 151 ? -9.898 9.384 1.138 1.00 56.19 151 ILE A CA 1
ATOM 1182 C C . ILE A 1 151 ? -9.994 10.012 -0.260 1.00 56.19 151 ILE A C 1
ATOM 1184 O O . ILE A 1 151 ? -9.469 11.088 -0.521 1.00 56.19 151 ILE A O 1
ATOM 1188 N N . CYS A 1 152 ? -10.748 9.361 -1.146 1.00 49.31 152 CYS A N 1
ATOM 1189 C CA . CYS A 1 152 ? -11.054 9.815 -2.501 1.00 49.31 152 CYS A CA 1
ATOM 1190 C C . CYS A 1 152 ? -11.684 11.225 -2.518 1.00 49.31 152 CYS A C 1
ATOM 1192 O O . CYS A 1 152 ? -12.830 11.355 -2.067 1.00 49.31 152 CYS A O 1
ATOM 1194 N N . PRO A 1 153 ? -11.035 12.261 -3.091 1.00 52.72 153 PRO A N 1
ATOM 1195 C CA . PRO A 1 153 ? -11.527 13.640 -3.006 1.00 52.72 153 PRO A CA 1
ATOM 1196 C C . PRO A 1 153 ? -12.931 13.840 -3.596 1.00 52.72 153 PRO A C 1
ATOM 1198 O O . PRO A 1 153 ? -13.746 14.570 -3.038 1.00 52.72 153 PRO A O 1
ATOM 1201 N N . HIS A 1 154 ? -13.242 13.143 -4.695 1.00 47.88 154 HIS A N 1
ATOM 1202 C CA . HIS A 1 154 ? -14.500 13.302 -5.429 1.00 47.88 154 HIS A CA 1
ATOM 1203 C C . HIS A 1 154 ? -15.720 12.647 -4.751 1.00 47.88 154 HIS A C 1
ATOM 1205 O O . HIS A 1 154 ? -16.809 13.216 -4.771 1.00 47.88 154 HIS A O 1
ATOM 1211 N N . CYS A 1 155 ? -15.572 11.460 -4.144 1.00 56.41 155 CYS A N 1
ATOM 1212 C CA . CYS A 1 155 ? -16.702 10.709 -3.565 1.00 56.41 155 CYS A CA 1
ATOM 1213 C C . CYS A 1 155 ? -16.571 10.378 -2.065 1.00 56.41 155 CYS A C 1
ATOM 1215 O O . CYS A 1 155 ? -17.391 9.628 -1.533 1.00 56.41 155 CYS A O 1
ATOM 1217 N N . LYS A 1 156 ? -15.550 10.919 -1.385 1.00 55.66 156 LYS A N 1
ATOM 1218 C CA . LYS A 1 156 ? -15.244 10.733 0.050 1.00 55.66 156 LYS A CA 1
ATOM 1219 C C . LYS A 1 156 ? -15.155 9.273 0.520 1.00 55.66 156 LYS A C 1
ATOM 1221 O O . LYS A 1 156 ? -15.410 8.963 1.679 1.00 55.66 156 LYS A O 1
ATOM 1226 N N . THR A 1 157 ? -14.777 8.366 -0.377 1.00 55.56 157 THR A N 1
ATOM 1227 C CA . THR A 1 157 ? -14.565 6.945 -0.062 1.00 55.56 157 THR A CA 1
ATOM 1228 C C . THR A 1 157 ? -13.136 6.706 0.424 1.00 55.56 157 THR A C 1
ATOM 1230 O O . THR A 1 157 ? -12.201 7.107 -0.265 1.00 55.56 157 THR A O 1
ATOM 1233 N N . LYS A 1 158 ? -12.959 6.036 1.574 1.00 63.19 158 LYS A N 1
ATOM 1234 C CA . LYS A 1 158 ? -11.661 5.482 2.005 1.00 63.19 158 LYS A CA 1
ATOM 1235 C C . LYS A 1 158 ? -11.178 4.450 0.967 1.00 63.19 158 LYS A C 1
ATOM 1237 O O . LYS A 1 158 ? -11.899 3.490 0.688 1.00 63.19 158 LYS A O 1
ATOM 1242 N N . ASN A 1 159 ? -9.977 4.644 0.424 1.00 54.53 159 ASN A N 1
ATOM 1243 C CA . ASN A 1 159 ? -9.200 3.644 -0.317 1.00 54.53 159 ASN A CA 1
ATOM 1244 C C . ASN A 1 159 ? -7.951 3.264 0.493 1.00 54.53 159 ASN A C 1
ATOM 1246 O O . ASN A 1 159 ? -7.523 4.022 1.367 1.00 54.53 159 ASN A O 1
ATOM 1250 N N . ALA A 1 160 ? -7.336 2.131 0.160 1.00 52.62 160 ALA A N 1
ATOM 1251 C CA . ALA A 1 160 ? -6.001 1.794 0.645 1.00 52.62 160 ALA A CA 1
ATOM 1252 C C . ALA A 1 160 ? -4.943 2.783 0.114 1.00 52.62 160 ALA A C 1
ATOM 1254 O O . ALA A 1 160 ? -5.081 3.336 -0.983 1.00 52.62 160 ALA A O 1
ATOM 1255 N N . ILE A 1 161 ? -3.880 3.006 0.889 1.00 48.84 161 ILE A N 1
ATOM 1256 C CA . ILE A 1 161 ? -2.724 3.798 0.446 1.00 48.84 161 ILE A CA 1
ATOM 1257 C C . ILE A 1 161 ? -1.972 3.018 -0.645 1.00 48.84 161 ILE A C 1
ATOM 1259 O O . ILE A 1 161 ? -1.815 1.805 -0.549 1.00 48.84 161 ILE A O 1
ATOM 1263 N N . GLY A 1 162 ? -1.550 3.711 -1.706 1.00 48.91 162 GLY A N 1
ATOM 1264 C CA . GLY A 1 162 ? -0.957 3.095 -2.903 1.00 48.91 162 GLY A CA 1
ATOM 1265 C C . GLY A 1 162 ? -1.964 2.701 -3.994 1.00 48.91 162 GLY A C 1
ATOM 1266 O O . GLY A 1 162 ? -1.565 2.182 -5.030 1.00 48.91 162 GLY A O 1
ATOM 1267 N N . ALA A 1 163 ? -3.264 2.958 -3.810 1.00 45.56 163 ALA A N 1
ATOM 1268 C CA . ALA A 1 163 ? -4.249 2.781 -4.874 1.00 45.56 163 ALA A CA 1
ATOM 1269 C C . ALA A 1 163 ? -4.171 3.925 -5.905 1.00 45.56 163 ALA A C 1
ATOM 1271 O O . ALA A 1 163 ? -4.718 5.003 -5.673 1.00 45.56 163 ALA A O 1
ATOM 1272 N N . ASP A 1 164 ? -3.565 3.670 -7.072 1.00 51.03 164 ASP A N 1
ATOM 1273 C CA . ASP A 1 164 ? -3.454 4.634 -8.187 1.00 51.03 164 ASP A CA 1
ATOM 1274 C C . ASP A 1 164 ? -4.791 5.261 -8.605 1.00 51.03 164 ASP A C 1
ATOM 1276 O O . ASP A 1 164 ? -4.807 6.357 -9.162 1.00 51.03 164 ASP A O 1
ATOM 1280 N N . ARG A 1 165 ? -5.916 4.565 -8.379 1.00 50.44 165 ARG A N 1
ATOM 1281 C CA . ARG A 1 165 ? -7.275 5.042 -8.663 1.00 50.44 165 ARG A CA 1
ATOM 1282 C C . ARG A 1 165 ? -8.247 4.716 -7.532 1.00 50.44 165 ARG A C 1
ATOM 1284 O O . ARG A 1 165 ? -8.294 3.599 -7.026 1.00 50.44 165 ARG A O 1
ATOM 1291 N N . CYS A 1 166 ? -9.105 5.681 -7.223 1.00 50.84 166 CYS A N 1
ATOM 1292 C CA . CYS A 1 166 ? -10.250 5.551 -6.328 1.00 50.84 166 CYS A CA 1
ATOM 1293 C C . CYS A 1 166 ? -11.285 4.558 -6.880 1.00 50.84 166 CYS A C 1
ATOM 1295 O O . CYS A 1 166 ? -11.885 4.837 -7.920 1.00 50.84 166 CYS A O 1
ATOM 1297 N N . TYR A 1 167 ? -11.544 3.439 -6.192 1.00 49.00 167 TYR A N 1
ATOM 1298 C CA . TYR A 1 167 ? -12.337 2.336 -6.765 1.00 49.00 167 TYR A CA 1
ATOM 1299 C C . TYR A 1 167 ? -13.771 2.756 -7.145 1.00 49.00 167 TYR A C 1
ATOM 1301 O O . TYR A 1 167 ? -14.198 2.552 -8.276 1.00 49.00 167 TYR A O 1
ATOM 1309 N N . ILE A 1 168 ? -14.471 3.507 -6.283 1.00 43.22 168 ILE A N 1
ATOM 1310 C CA . ILE A 1 168 ? -15.865 3.929 -6.539 1.00 43.22 168 ILE A CA 1
ATOM 1311 C C . ILE A 1 168 ? -16.042 4.908 -7.724 1.00 43.22 168 ILE A C 1
ATOM 1313 O O . ILE A 1 168 ? -17.165 5.035 -8.220 1.00 43.22 168 ILE A O 1
ATOM 1317 N N . CYS A 1 169 ? -14.998 5.608 -8.202 1.00 50.59 169 CYS A N 1
ATOM 1318 C CA . CYS A 1 169 ? -15.151 6.551 -9.329 1.00 50.59 169 CYS A CA 1
ATOM 1319 C C . CYS A 1 169 ? -13.952 6.720 -10.291 1.00 50.59 169 CYS A C 1
ATOM 1321 O O . CYS A 1 169 ? -13.950 7.658 -11.084 1.00 50.59 169 CYS A O 1
ATOM 1323 N N . GLY A 1 170 ? -12.935 5.854 -10.249 1.00 46.59 170 GLY A N 1
ATOM 1324 C CA . GLY A 1 170 ? -11.844 5.767 -11.240 1.00 46.59 170 GLY A CA 1
ATOM 1325 C C . GLY A 1 170 ? -10.811 6.911 -11.273 1.00 46.59 170 GLY A C 1
ATOM 1326 O O . GLY A 1 170 ? -9.930 6.902 -12.141 1.00 46.59 170 GLY A O 1
ATOM 1327 N N . MET A 1 171 ? -10.913 7.883 -10.360 1.00 47.09 171 MET A N 1
ATOM 1328 C CA . MET A 1 171 ? -10.067 9.088 -10.258 1.00 47.09 171 MET A CA 1
ATOM 1329 C C . MET A 1 171 ? -8.677 8.775 -9.674 1.00 47.09 171 MET A C 1
ATOM 1331 O O . MET A 1 171 ? -8.614 8.029 -8.701 1.00 47.09 171 MET A O 1
ATOM 1335 N N . LEU A 1 172 ? -7.597 9.361 -10.218 1.00 47.75 172 LEU A N 1
ATOM 1336 C CA . LEU A 1 172 ? -6.224 9.198 -9.697 1.00 47.75 172 LEU A CA 1
ATOM 1337 C C . LEU A 1 172 ? -5.933 10.014 -8.419 1.00 47.75 172 LEU A C 1
ATOM 1339 O O . LEU A 1 172 ? -6.663 10.960 -8.122 1.00 47.75 172 LEU A O 1
ATOM 1343 N N . LEU A 1 173 ? -4.900 9.615 -7.657 1.00 59.06 173 LEU A N 1
ATOM 1344 C CA . LEU A 1 173 ? -4.716 9.982 -6.237 1.00 59.06 173 LEU A CA 1
ATOM 1345 C C . LEU A 1 173 ? -3.257 10.307 -5.785 1.00 59.06 173 LEU A C 1
ATOM 1347 O O . LEU A 1 173 ? -2.910 10.005 -4.644 1.00 59.06 173 LEU A O 1
ATOM 1351 N N . SER A 1 174 ? -2.386 10.893 -6.619 1.00 49.12 174 SER A N 1
ATOM 1352 C CA . SER A 1 174 ? -0.955 11.105 -6.280 1.00 49.12 174 SER A CA 1
ATOM 1353 C C . SER A 1 174 ? -0.391 12.484 -6.672 1.00 49.12 174 SER A C 1
ATOM 1355 O O . SER A 1 174 ? -0.430 12.820 -7.853 1.00 49.12 174 SER A O 1
ATOM 1357 N N . ASP A 1 175 ? 0.228 13.206 -5.723 1.00 45.91 175 ASP A N 1
ATOM 1358 C CA . ASP A 1 175 ? 0.832 14.547 -5.899 1.00 45.91 175 ASP A CA 1
ATOM 1359 C C . ASP A 1 175 ? 2.179 14.711 -5.151 1.00 45.91 175 ASP A C 1
ATOM 1361 O O . ASP A 1 175 ? 2.380 14.119 -4.088 1.00 45.91 175 ASP A O 1
ATOM 1365 N N . ARG A 1 176 ? 3.070 15.589 -5.654 1.00 33.34 176 ARG A N 1
ATOM 1366 C CA . ARG A 1 176 ? 4.204 16.209 -4.921 1.00 33.34 176 ARG A CA 1
ATOM 1367 C C . ARG A 1 176 ? 4.568 17.595 -5.507 1.00 33.34 176 ARG A C 1
ATOM 1369 O O . ARG A 1 176 ? 5.003 17.647 -6.645 1.00 33.34 176 ARG A O 1
ATOM 1376 N N . GLN A 1 177 ? 4.403 18.652 -4.694 1.00 34.28 177 GLN A N 1
ATOM 1377 C CA . GLN A 1 177 ? 5.321 19.790 -4.387 1.00 34.28 177 GLN A CA 1
ATOM 1378 C C . GLN A 1 177 ? 6.284 20.355 -5.483 1.00 34.28 177 GLN A C 1
ATOM 1380 O O . GLN A 1 177 ? 6.923 19.579 -6.177 1.00 34.28 177 GLN A O 1
ATOM 1385 N N . THR A 1 178 ? 6.601 21.663 -5.625 1.00 30.44 178 THR A N 1
ATOM 1386 C CA . THR A 1 178 ? 6.331 22.922 -4.858 1.00 30.44 178 THR A CA 1
ATOM 1387 C C . THR A 1 178 ? 6.962 24.156 -5.560 1.00 30.44 178 THR A C 1
ATOM 1389 O O . THR A 1 178 ? 8.059 24.007 -6.091 1.00 30.44 178 THR A O 1
ATOM 1392 N N . VAL A 1 179 ? 6.406 25.374 -5.388 1.00 29.36 179 VAL A N 1
ATOM 1393 C CA . VAL A 1 179 ? 7.029 26.656 -4.905 1.00 29.36 179 VAL A CA 1
ATOM 1394 C C . VAL A 1 179 ? 6.393 27.927 -5.535 1.00 29.36 179 VAL A C 1
ATOM 1396 O O . VAL A 1 179 ? 6.165 28.033 -6.729 1.00 29.36 179 VAL A O 1
ATOM 1399 N N . LEU A 1 180 ? 6.168 28.926 -4.670 1.00 35.31 180 LEU A N 1
ATOM 1400 C CA . LEU A 1 180 ? 5.665 30.302 -4.873 1.00 35.31 180 LEU A CA 1
ATOM 1401 C C . LEU A 1 180 ? 6.325 31.149 -5.993 1.00 35.31 180 LEU A C 1
ATOM 1403 O O . LEU A 1 180 ? 7.548 31.174 -6.063 1.00 35.31 180 LEU A O 1
ATOM 1407 N N . PHE A 1 181 ? 5.550 32.041 -6.645 1.00 25.84 181 PHE A N 1
ATOM 1408 C CA . PHE A 1 181 ? 5.951 33.445 -6.924 1.00 25.84 181 PHE A CA 1
ATOM 1409 C C . PHE A 1 181 ? 4.748 34.402 -7.180 1.00 25.84 181 PHE A C 1
ATOM 1411 O O . PHE A 1 181 ? 3.592 34.013 -7.015 1.00 25.84 181 PHE A O 1
ATOM 1418 N N . HIS A 1 182 ? 5.014 35.689 -7.463 1.00 30.30 182 HIS A N 1
ATOM 1419 C CA . HIS A 1 182 ? 4.042 36.805 -7.478 1.00 30.30 182 HIS A CA 1
ATOM 1420 C C . HIS A 1 182 ? 3.435 37.128 -8.865 1.00 30.30 182 HIS A C 1
ATOM 1422 O O . HIS A 1 182 ? 4.037 36.862 -9.899 1.00 30.30 182 HIS A O 1
ATOM 1428 N N . GLN A 1 183 ? 2.268 37.791 -8.877 1.00 30.36 183 GLN A N 1
ATOM 1429 C CA . GLN A 1 183 ? 1.578 38.263 -10.091 1.00 30.36 183 GLN A CA 1
ATOM 1430 C C . GLN A 1 183 ? 2.112 39.619 -10.616 1.00 30.36 183 GLN A C 1
ATOM 1432 O O . GLN A 1 183 ? 2.296 40.533 -9.810 1.00 30.36 183 GLN A O 1
ATOM 1437 N N . PRO A 1 184 ? 2.271 39.797 -11.946 1.00 40.09 184 PRO A N 1
ATOM 1438 C CA . PRO A 1 184 ? 2.516 41.092 -12.594 1.00 40.09 184 PRO A CA 1
ATOM 1439 C C . PRO A 1 184 ? 1.249 41.732 -13.213 1.00 40.09 184 PRO A C 1
ATOM 1441 O O . PRO A 1 184 ? 0.259 41.055 -13.499 1.00 40.09 184 PRO A O 1
ATOM 1444 N N . GLU A 1 185 ? 1.295 43.047 -13.461 1.00 43.09 185 GLU A N 1
ATOM 1445 C CA . GLU A 1 185 ? 0.196 43.846 -14.038 1.00 43.09 185 GLU A CA 1
ATOM 1446 C C . GLU A 1 185 ? 0.303 44.034 -15.574 1.00 43.09 185 GLU A C 1
ATOM 1448 O O . GLU A 1 185 ? 1.354 43.811 -16.179 1.00 43.09 185 GLU A O 1
ATOM 1453 N N . PHE A 1 186 ? -0.794 44.462 -16.220 1.00 54.16 186 PHE A N 1
ATOM 1454 C CA . PHE A 1 186 ? -0.922 44.558 -17.685 1.00 54.16 186 PHE A CA 1
ATOM 1455 C C . PHE A 1 186 ? -1.432 45.937 -18.158 1.00 54.16 186 PHE A C 1
ATOM 1457 O O . PHE A 1 186 ? -2.425 46.447 -17.637 1.00 54.16 186 PHE A O 1
ATOM 1464 N N . GLU A 1 187 ? -0.830 46.490 -19.219 1.00 59.56 187 GLU A N 1
ATOM 1465 C CA . GLU A 1 187 ? -1.365 47.624 -19.996 1.00 59.56 187 GLU A CA 1
ATOM 1466 C C . GLU A 1 187 ? -2.210 47.152 -21.202 1.00 59.56 187 GLU A C 1
ATOM 1468 O O . GLU A 1 187 ? -2.493 45.961 -21.337 1.00 59.56 187 GLU A O 1
ATOM 1473 N N . LYS A 1 188 ? -2.628 48.062 -22.101 1.00 63.72 188 LYS A N 1
ATOM 1474 C CA . LYS A 1 188 ? -3.392 47.724 -23.321 1.00 63.72 188 LYS A CA 1
ATOM 1475 C C . LYS A 1 188 ? -2.746 48.228 -24.610 1.00 63.72 188 LYS A C 1
ATOM 1477 O O . LYS A 1 188 ? -2.400 49.399 -24.729 1.00 63.72 188 LYS A O 1
ATOM 1482 N N . CYS A 1 189 ? -2.688 47.350 -25.610 1.00 60.88 189 CYS A N 1
ATOM 1483 C CA . CYS A 1 189 ? -2.171 47.633 -26.945 1.00 60.88 189 CYS A CA 1
ATOM 1484 C C . CYS A 1 189 ? -2.952 48.770 -27.637 1.00 60.88 189 CYS A C 1
ATOM 1486 O O . CYS A 1 189 ? -4.173 48.655 -27.787 1.00 60.88 189 CYS A O 1
ATOM 1488 N N . PRO A 1 190 ? -2.283 49.813 -28.166 1.00 62.16 190 PRO A N 1
ATOM 1489 C CA . PRO A 1 190 ? -2.958 50.945 -28.802 1.00 62.16 190 PRO A CA 1
ATOM 1490 C C . PRO A 1 190 ? -3.599 50.623 -30.164 1.00 62.16 190 PRO A C 1
ATOM 1492 O O . PRO A 1 190 ? -4.453 51.384 -30.608 1.00 62.16 190 PRO A O 1
ATOM 1495 N N . GLN A 1 191 ? -3.219 49.525 -30.834 1.00 60.12 191 GLN A N 1
ATOM 1496 C CA . GLN A 1 191 ? -3.755 49.175 -32.160 1.00 60.12 191 GLN A CA 1
ATOM 1497 C C . GLN A 1 191 ? -4.973 48.232 -32.108 1.00 60.12 191 GLN A C 1
ATOM 1499 O O . GLN A 1 191 ? -5.825 48.300 -32.991 1.00 60.12 191 GLN A O 1
ATOM 1504 N N . CYS A 1 192 ? -5.077 47.361 -31.094 1.00 64.88 192 CYS A N 1
ATOM 1505 C CA . CYS A 1 192 ? -6.162 46.368 -30.990 1.00 64.88 192 CYS A CA 1
ATOM 1506 C C . CYS A 1 192 ? -6.844 46.272 -29.610 1.00 64.88 192 CYS A C 1
ATOM 1508 O O . CYS A 1 192 ? -7.809 45.527 -29.460 1.00 64.88 192 CYS A O 1
ATOM 1510 N N . GLY A 1 193 ? -6.371 47.001 -28.592 1.00 58.88 193 GLY A N 1
ATOM 1511 C CA . GLY A 1 193 ? -6.967 47.028 -27.249 1.00 58.88 193 GLY A CA 1
ATOM 1512 C C . GLY A 1 193 ? -6.700 45.802 -26.363 1.00 58.88 193 GLY A C 1
ATOM 1513 O O . GLY A 1 193 ? -7.177 45.775 -25.227 1.00 58.88 193 GLY A O 1
ATOM 1514 N N . ALA A 1 194 ? -5.952 44.806 -26.850 1.00 65.06 194 ALA A N 1
ATOM 1515 C CA . ALA A 1 194 ? -5.575 43.611 -26.093 1.00 65.06 194 ALA A CA 1
ATOM 1516 C C . ALA A 1 194 ? -4.610 43.926 -24.938 1.00 65.06 194 ALA A C 1
ATOM 1518 O O . ALA A 1 194 ? -3.771 44.819 -25.061 1.00 65.06 194 ALA A O 1
ATOM 1519 N N . ASN A 1 195 ? -4.695 43.170 -23.840 1.00 57.75 195 ASN A N 1
ATOM 1520 C CA . ASN A 1 195 ? -3.777 43.322 -22.711 1.00 57.75 195 ASN A CA 1
ATOM 1521 C C . ASN A 1 195 ? -2.338 42.919 -23.100 1.00 57.75 195 ASN A C 1
ATOM 1523 O O . ASN A 1 195 ? -2.136 41.935 -23.812 1.00 57.75 195 ASN A O 1
ATOM 1527 N N . MET A 1 196 ? -1.348 43.661 -22.606 1.00 60.53 196 MET A N 1
ATOM 1528 C CA . MET A 1 196 ? 0.089 43.400 -22.761 1.00 60.53 196 MET A CA 1
ATOM 1529 C C . MET A 1 196 ? 0.781 43.527 -21.403 1.00 60.53 196 MET A C 1
ATOM 1531 O O . MET A 1 196 ? 0.423 44.402 -20.620 1.00 60.53 196 MET A O 1
ATOM 1535 N N . LEU A 1 197 ? 1.786 42.693 -21.130 1.00 55.88 197 LEU A N 1
ATOM 1536 C CA . LEU A 1 197 ? 2.709 42.941 -20.017 1.00 55.88 197 LEU A CA 1
ATOM 1537 C C . LEU A 1 197 ? 3.472 44.247 -20.286 1.00 55.88 197 LEU A C 1
ATOM 1539 O O . LEU A 1 197 ? 3.800 44.537 -21.439 1.00 55.88 197 LEU A O 1
ATOM 1543 N N . ILE A 1 198 ? 3.725 45.031 -19.237 1.00 54.44 198 ILE A N 1
ATOM 1544 C CA . ILE A 1 198 ? 4.211 46.421 -19.343 1.00 54.44 198 ILE A CA 1
ATOM 1545 C C . ILE A 1 198 ? 5.526 46.512 -20.141 1.00 54.44 198 ILE A C 1
ATOM 1547 O O . ILE A 1 198 ? 5.644 47.347 -21.041 1.00 54.44 198 ILE A O 1
ATOM 1551 N N . ASP A 1 199 ? 6.452 45.581 -19.899 1.00 54.31 199 ASP A N 1
ATOM 1552 C CA . ASP A 1 199 ? 7.768 45.508 -20.551 1.00 54.31 199 ASP A CA 1
ATOM 1553 C C . ASP A 1 199 ? 7.764 44.754 -21.899 1.00 54.31 199 ASP A C 1
ATOM 1555 O O . ASP A 1 199 ? 8.814 44.406 -22.436 1.00 54.31 199 ASP A O 1
ATOM 1559 N N . SER A 1 200 ? 6.589 44.470 -22.474 1.00 57.84 200 SER A N 1
ATOM 1560 C CA . SER A 1 200 ? 6.484 43.787 -23.766 1.00 57.84 200 SER A CA 1
ATOM 1561 C C . SER A 1 200 ? 6.506 44.771 -24.941 1.00 57.84 200 SER A C 1
ATOM 1563 O O . SER A 1 200 ? 5.598 45.591 -25.116 1.00 57.84 200 SER A O 1
ATOM 1565 N N . ASP A 1 201 ? 7.518 44.647 -25.804 1.00 61.00 201 ASP A N 1
ATOM 1566 C CA . ASP A 1 201 ? 7.657 45.454 -27.025 1.00 61.00 201 ASP A CA 1
ATOM 1567 C C . ASP A 1 201 ? 6.804 44.962 -28.210 1.00 61.00 201 ASP A C 1
ATOM 1569 O O . ASP A 1 201 ? 6.757 45.634 -29.242 1.00 61.00 201 ASP A O 1
ATOM 1573 N N . LYS A 1 202 ? 6.108 43.819 -28.092 1.00 56.88 202 LYS A N 1
ATOM 1574 C CA . LYS A 1 202 ? 5.270 43.231 -29.155 1.00 56.88 202 LYS A CA 1
ATOM 1575 C C . LYS A 1 202 ? 3.886 42.839 -28.644 1.00 56.88 202 LYS A C 1
ATOM 1577 O O . LYS A 1 202 ? 3.762 42.027 -27.735 1.00 56.88 202 LYS A O 1
ATOM 1582 N N . CYS A 1 203 ? 2.828 43.331 -29.289 1.00 60.25 203 CYS A N 1
ATOM 1583 C CA . CYS A 1 203 ? 1.481 42.820 -29.035 1.00 60.25 203 CYS A CA 1
ATOM 1584 C C . CYS A 1 203 ? 1.313 41.407 -29.634 1.00 60.25 203 CYS A C 1
ATOM 1586 O O . CYS A 1 203 ? 1.453 41.266 -30.851 1.00 60.25 203 CYS A O 1
ATOM 1588 N N . PRO A 1 204 ? 0.940 40.377 -28.850 1.00 54.84 204 PRO A N 1
ATOM 1589 C CA . PRO A 1 204 ? 0.824 39.005 -29.354 1.00 54.84 204 PRO A CA 1
ATOM 1590 C C . PRO A 1 204 ? -0.366 38.780 -30.304 1.00 54.84 204 PRO A C 1
ATOM 1592 O O . PRO A 1 204 ? -0.385 37.787 -31.022 1.00 54.84 204 PRO A O 1
ATOM 1595 N N . LEU A 1 205 ? -1.355 39.685 -30.329 1.00 53.91 205 LEU A N 1
ATOM 1596 C CA . LEU A 1 205 ? -2.600 39.525 -31.100 1.00 53.91 205 LEU A CA 1
ATOM 1597 C C . LEU A 1 205 ? -2.614 40.230 -32.464 1.00 53.91 205 LEU A C 1
ATOM 1599 O O . LEU A 1 205 ? -3.376 39.837 -33.342 1.00 53.91 205 LEU A O 1
ATOM 1603 N N . CYS A 1 206 ? -1.798 41.269 -32.652 1.00 65.25 206 CYS A N 1
ATOM 1604 C CA . CYS A 1 206 ? -1.702 42.006 -33.921 1.00 65.25 206 CYS A CA 1
ATOM 1605 C C . CYS A 1 206 ? -0.255 42.297 -34.353 1.00 65.25 206 CYS A C 1
ATOM 1607 O O . CYS A 1 206 ? -0.032 43.109 -35.247 1.00 65.25 206 CYS A O 1
ATOM 1609 N N . SER A 1 207 ? 0.726 41.685 -33.680 1.00 60.06 207 SER A N 1
ATOM 1610 C CA . SER A 1 207 ? 2.172 41.817 -33.927 1.00 60.06 207 SER A CA 1
ATOM 1611 C C . SER A 1 207 ? 2.737 43.247 -33.865 1.00 60.06 207 SER A C 1
ATOM 1613 O O . SER A 1 207 ? 3.878 43.468 -34.266 1.00 60.06 207 SER A O 1
ATOM 1615 N N . TYR A 1 208 ? 1.981 44.215 -33.332 1.00 65.75 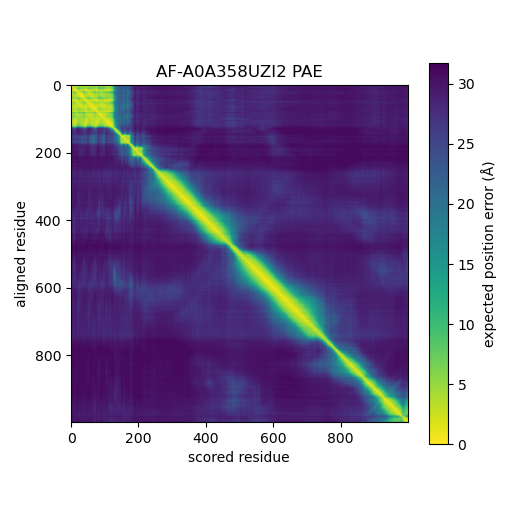208 TYR A N 1
ATOM 1616 C CA . TYR A 1 208 ? 2.400 45.616 -33.222 1.00 65.75 208 TYR A CA 1
ATOM 1617 C C . TYR A 1 208 ? 3.654 45.765 -32.353 1.00 65.75 208 TYR A C 1
ATOM 1619 O O . TYR A 1 208 ? 3.623 45.437 -31.165 1.00 65.75 208 TYR A O 1
ATOM 1627 N N . THR A 1 209 ? 4.729 46.288 -32.944 1.00 62.88 209 THR A N 1
ATOM 1628 C CA . THR A 1 209 ? 6.021 46.561 -32.299 1.00 62.88 209 THR A CA 1
ATOM 1629 C C . THR A 1 209 ? 6.138 48.000 -31.793 1.00 62.88 209 THR A C 1
ATOM 1631 O O . THR A 1 209 ? 5.967 48.939 -32.574 1.00 62.88 209 THR A O 1
ATOM 1634 N N . LYS A 1 210 ? 6.565 48.191 -30.539 1.00 58.03 210 LYS A N 1
ATOM 1635 C CA . LYS A 1 210 ? 7.077 49.476 -30.026 1.00 58.03 210 LYS A CA 1
ATOM 1636 C C . LYS A 1 210 ? 8.489 49.724 -30.597 1.00 58.03 210 LYS A C 1
ATOM 1638 O O . LYS A 1 210 ? 9.482 49.254 -30.061 1.00 58.03 210 LYS A O 1
ATOM 1643 N N . SER A 1 211 ? 8.598 50.424 -31.727 1.00 47.44 211 SER A N 1
ATOM 1644 C CA . SER A 1 211 ? 9.868 50.563 -32.466 1.00 47.44 211 SER A CA 1
ATOM 1645 C C . SER A 1 211 ? 10.832 51.624 -31.905 1.00 47.44 211 SER A C 1
ATOM 1647 O O . SER A 1 211 ? 10.430 52.776 -31.720 1.00 47.44 211 SER A O 1
ATOM 1649 N N . LYS A 1 212 ? 12.129 51.296 -31.801 1.00 34.72 212 LYS A N 1
ATOM 1650 C CA . LYS A 1 212 ? 13.244 52.262 -31.706 1.00 34.72 212 LYS A CA 1
ATOM 1651 C C . LYS A 1 212 ? 14.403 51.865 -32.637 1.00 34.72 212 LYS A C 1
ATOM 1653 O O . LYS A 1 212 ? 14.860 50.737 -32.572 1.00 34.72 212 LYS A O 1
ATOM 1658 N N . SER A 1 213 ? 14.836 52.825 -33.465 1.00 34.34 213 SER A N 1
ATOM 1659 C CA . SER A 1 213 ? 16.165 52.989 -34.109 1.00 34.34 213 SER A CA 1
ATOM 1660 C C . SER A 1 213 ? 16.946 51.768 -34.657 1.00 34.34 213 SER A C 1
ATOM 1662 O O . SER A 1 213 ? 17.445 50.981 -33.867 1.00 34.34 213 SER A O 1
ATOM 1664 N N . LYS A 1 214 ? 17.180 51.768 -35.990 1.00 34.94 214 LYS A N 1
ATOM 1665 C CA . LYS A 1 214 ? 18.508 51.845 -36.681 1.00 34.94 214 LYS A CA 1
ATOM 1666 C C . LYS A 1 214 ? 19.679 50.990 -36.119 1.00 34.94 214 LYS A C 1
ATOM 1668 O O . LYS A 1 214 ? 19.986 51.125 -34.943 1.00 34.94 214 LYS A O 1
ATOM 1673 N N . ASP A 1 215 ? 20.446 50.199 -36.885 1.00 29.91 215 ASP A N 1
ATOM 1674 C CA . ASP A 1 215 ? 20.823 50.221 -38.322 1.00 29.91 215 ASP A CA 1
ATOM 1675 C C . ASP A 1 215 ? 21.270 48.817 -38.837 1.00 29.91 215 ASP A C 1
ATOM 1677 O O . ASP A 1 215 ? 21.510 47.953 -38.004 1.00 29.91 215 ASP A O 1
ATOM 1681 N N . ASP A 1 216 ? 21.421 48.651 -40.171 1.00 27.44 216 ASP A N 1
ATOM 1682 C CA . ASP A 1 216 ? 22.318 47.726 -40.935 1.00 27.44 216 ASP A CA 1
ATOM 1683 C C . ASP A 1 216 ? 22.314 46.183 -40.681 1.00 27.44 216 ASP A C 1
ATOM 1685 O O . ASP A 1 216 ? 22.079 45.720 -39.575 1.00 27.44 216 ASP A O 1
ATOM 1689 N N . ILE A 1 217 ? 22.600 45.253 -41.620 1.00 29.58 217 ILE A N 1
ATOM 1690 C CA . ILE A 1 217 ? 22.834 45.207 -43.092 1.00 29.58 217 ILE A CA 1
ATOM 1691 C C . ILE A 1 217 ? 22.562 43.749 -43.572 1.00 29.58 217 ILE A C 1
ATOM 1693 O O . ILE A 1 217 ? 22.842 42.820 -42.817 1.00 29.58 217 ILE A O 1
ATOM 1697 N N . GLN A 1 218 ? 22.129 43.515 -44.827 1.00 26.91 218 GLN A N 1
ATOM 1698 C CA . GLN A 1 218 ? 22.444 42.276 -45.588 1.00 26.91 218 GLN A CA 1
ATOM 1699 C C . GLN A 1 218 ? 22.293 42.456 -47.125 1.00 26.91 218 GLN A C 1
ATOM 1701 O O . GLN A 1 218 ? 21.762 43.473 -47.568 1.00 26.91 218 GLN A O 1
ATOM 1706 N N . SER A 1 219 ? 22.840 41.517 -47.919 1.00 29.12 219 SER A N 1
ATOM 1707 C CA . SER A 1 219 ? 23.389 41.736 -49.290 1.00 29.12 219 SER A CA 1
ATOM 1708 C C . SER A 1 219 ? 22.617 41.056 -50.461 1.00 29.12 219 SER A C 1
ATOM 1710 O O . SER A 1 219 ? 21.474 40.662 -50.257 1.00 29.12 219 SER A O 1
ATOM 1712 N N . ILE A 1 220 ? 23.285 40.859 -51.634 1.00 30.33 220 ILE A N 1
ATOM 1713 C CA . ILE A 1 220 ? 22.822 40.352 -52.975 1.00 30.33 220 ILE A CA 1
ATOM 1714 C C . ILE A 1 220 ? 22.379 41.534 -53.896 1.00 30.33 220 ILE A C 1
ATOM 1716 O O . ILE A 1 220 ? 21.886 42.527 -53.371 1.00 30.33 220 ILE A O 1
ATOM 1720 N N . GLU A 1 221 ? 22.611 41.625 -55.226 1.00 28.78 221 GLU A N 1
ATOM 1721 C CA . GLU A 1 221 ? 22.873 40.656 -56.332 1.00 28.78 221 GLU A CA 1
ATOM 1722 C C . GLU A 1 221 ? 24.056 41.063 -57.286 1.00 28.78 221 GLU A C 1
ATOM 1724 O O . GLU A 1 221 ? 25.001 41.712 -56.841 1.00 28.78 221 GLU A O 1
ATOM 1729 N N . GLU A 1 222 ? 24.034 40.669 -58.576 1.00 29.77 222 GLU A N 1
ATOM 1730 C CA . GLU A 1 222 ? 25.081 40.822 -59.633 1.00 29.77 222 GLU A CA 1
ATOM 1731 C C . GLU A 1 222 ? 24.562 41.612 -60.891 1.00 29.77 222 GLU A C 1
ATOM 1733 O O . GLU A 1 222 ? 23.501 42.229 -60.764 1.00 29.77 222 GLU A O 1
ATOM 1738 N N . PRO A 1 223 ? 25.144 41.580 -62.137 1.00 41.59 223 PRO A N 1
ATOM 1739 C CA . PRO A 1 223 ? 26.499 41.227 -62.661 1.00 41.59 223 PRO A CA 1
ATOM 1740 C C . PRO A 1 223 ? 27.086 42.254 -63.710 1.00 41.59 223 PRO A C 1
ATOM 1742 O O . PRO A 1 223 ? 26.535 43.338 -63.877 1.00 41.59 223 PRO A O 1
ATOM 1745 N N . ILE A 1 224 ? 28.141 41.857 -64.478 1.00 28.09 224 ILE A N 1
ATOM 1746 C CA . ILE A 1 224 ? 28.493 42.209 -65.908 1.00 28.09 224 ILE A CA 1
ATOM 1747 C C . ILE A 1 224 ? 29.826 42.981 -66.253 1.00 28.09 224 ILE A C 1
ATOM 1749 O O . ILE A 1 224 ? 29.963 44.177 -66.029 1.00 28.09 224 ILE A O 1
ATOM 1753 N N . GLU A 1 225 ? 30.739 42.245 -66.933 1.00 27.75 225 GLU A N 1
ATOM 1754 C CA . GLU A 1 225 ? 31.704 42.545 -68.050 1.00 27.75 225 GLU A CA 1
ATOM 1755 C C . GLU A 1 225 ? 33.021 43.411 -68.005 1.00 27.75 225 GLU A C 1
ATOM 1757 O O . GLU A 1 225 ? 33.008 44.636 -68.016 1.00 27.75 225 GLU A O 1
ATOM 1762 N N . VAL A 1 226 ? 34.159 42.703 -68.230 1.00 30.53 226 VAL A N 1
ATOM 1763 C CA . VAL A 1 226 ? 35.180 42.821 -69.337 1.00 30.53 226 VAL A CA 1
ATOM 1764 C C . VAL A 1 226 ? 36.162 44.021 -69.473 1.00 30.53 226 VAL A C 1
ATOM 1766 O O . VAL A 1 226 ? 35.751 45.142 -69.758 1.00 30.53 226 VAL A O 1
ATOM 1769 N N . LYS A 1 227 ? 37.490 43.721 -69.533 1.00 32.78 227 LYS A N 1
ATOM 1770 C CA . LYS A 1 227 ? 38.414 44.048 -70.673 1.00 32.78 227 LYS A CA 1
ATOM 1771 C C . LYS A 1 227 ? 39.870 43.521 -70.553 1.00 32.78 227 LYS A C 1
ATOM 1773 O O . LYS A 1 227 ? 40.449 43.528 -69.474 1.00 32.78 227 LYS A O 1
ATOM 1778 N N . GLN A 1 228 ? 40.471 43.164 -71.699 1.00 33.78 228 GLN A N 1
ATOM 1779 C CA . GLN A 1 228 ? 41.918 43.017 -71.996 1.00 33.78 228 GLN A CA 1
ATOM 1780 C C . GLN A 1 228 ? 42.145 43.384 -73.487 1.00 33.78 228 GLN A C 1
ATOM 1782 O O . GLN A 1 228 ? 41.211 43.230 -74.271 1.00 33.78 228 GLN A O 1
ATOM 1787 N N . ASP A 1 229 ? 43.335 43.857 -73.889 1.00 31.05 229 ASP A N 1
ATOM 1788 C CA . ASP A 1 229 ? 43.656 44.304 -75.269 1.00 31.05 229 ASP A CA 1
ATOM 1789 C C . ASP A 1 229 ? 45.132 43.970 -75.663 1.00 31.05 229 ASP A C 1
ATOM 1791 O O . ASP A 1 229 ? 45.962 43.736 -74.784 1.00 31.05 229 ASP A O 1
ATOM 1795 N N . ASN A 1 230 ? 45.456 43.920 -76.972 1.00 32.91 230 ASN A N 1
ATOM 1796 C CA . ASN A 1 230 ? 46.685 43.328 -77.577 1.00 32.91 230 ASN A CA 1
ATOM 1797 C C . ASN A 1 230 ? 47.472 44.287 -78.540 1.00 32.91 230 ASN A C 1
ATOM 1799 O O . ASN A 1 230 ? 46.924 45.321 -78.923 1.00 32.91 230 ASN A O 1
ATOM 1803 N N . PRO A 1 231 ? 48.723 43.960 -78.968 1.00 41.28 231 PRO A N 1
ATOM 1804 C CA . PRO A 1 231 ? 49.591 44.787 -79.850 1.00 41.28 231 PRO A CA 1
ATOM 1805 C C . PRO A 1 231 ? 49.572 44.429 -81.370 1.00 41.28 231 PRO A C 1
ATOM 1807 O O . PRO A 1 231 ? 48.988 43.416 -81.749 1.00 41.28 231 PRO A O 1
ATOM 1810 N N . ILE A 1 232 ? 50.205 45.257 -82.239 1.00 32.69 232 ILE A N 1
ATOM 1811 C CA . ILE A 1 232 ? 50.233 45.181 -83.740 1.00 32.69 232 ILE A CA 1
ATOM 1812 C C . ILE A 1 232 ? 51.599 45.687 -84.331 1.00 32.69 232 ILE A C 1
ATOM 1814 O O . ILE A 1 232 ? 52.328 46.385 -83.627 1.00 32.69 232 ILE A O 1
ATOM 1818 N N . GLU A 1 233 ? 51.948 45.361 -85.598 1.00 40.53 233 GLU A N 1
ATOM 1819 C CA . GLU A 1 233 ? 53.278 45.501 -86.271 1.00 40.53 233 GLU A CA 1
ATOM 1820 C C . GLU A 1 233 ? 53.343 46.426 -87.548 1.00 40.53 233 GLU A C 1
ATOM 1822 O O . GLU A 1 233 ? 52.355 46.507 -88.269 1.00 40.53 233 GLU A O 1
ATOM 1827 N N . GLU A 1 234 ? 54.529 47.034 -87.835 1.00 37.78 234 GLU A N 1
ATOM 1828 C CA . GLU A 1 234 ? 55.248 47.325 -89.144 1.00 37.78 234 GLU A CA 1
ATOM 1829 C C . GLU A 1 234 ? 54.591 47.996 -90.419 1.00 37.78 234 GLU A C 1
ATOM 1831 O O . GLU A 1 234 ? 53.380 48.208 -90.412 1.00 37.78 234 GLU A O 1
ATOM 1836 N N . PRO A 1 235 ? 55.284 48.312 -91.580 1.00 49.06 235 PRO A N 1
ATOM 1837 C CA . PRO A 1 235 ? 56.713 48.645 -91.951 1.00 49.06 235 PRO A CA 1
ATOM 1838 C C . PRO A 1 235 ? 56.940 49.775 -93.064 1.00 49.06 235 PRO A C 1
ATOM 1840 O O . PRO A 1 235 ? 55.999 50.477 -93.424 1.00 49.06 235 PRO A O 1
ATOM 1843 N N . ILE A 1 236 ? 58.156 49.846 -93.703 1.00 34.59 236 ILE A N 1
ATOM 1844 C CA . ILE A 1 236 ? 58.523 50.328 -95.108 1.00 34.59 236 ILE A CA 1
ATOM 1845 C C . ILE A 1 236 ? 58.807 51.859 -95.379 1.00 34.59 236 ILE A C 1
ATOM 1847 O O . ILE A 1 236 ? 58.144 52.685 -94.764 1.00 34.59 236 ILE A O 1
ATOM 1851 N N . GLN A 1 237 ? 59.707 52.393 -96.270 1.00 34.09 237 GLN A N 1
ATOM 1852 C CA . GLN A 1 237 ? 60.876 51.933 -97.112 1.00 34.09 237 GLN A CA 1
ATOM 1853 C C . GLN A 1 237 ? 61.909 53.093 -97.487 1.00 34.09 237 GLN A C 1
ATOM 1855 O O . GLN A 1 237 ? 62.342 53.793 -96.579 1.00 34.09 237 GLN A O 1
ATOM 1860 N N . GLU A 1 238 ? 62.353 53.305 -98.762 1.00 34.94 238 GLU A N 1
ATOM 1861 C CA . GLU A 1 238 ? 63.582 54.062 -99.224 1.00 34.94 238 GLU A CA 1
ATOM 1862 C C . GLU A 1 238 ? 63.419 54.953 -100.511 1.00 34.94 238 GLU A C 1
ATOM 1864 O O . GLU A 1 238 ? 62.383 54.851 -101.165 1.00 34.94 238 GLU A O 1
ATOM 1869 N N . THR A 1 239 ? 64.445 55.746 -100.948 1.00 30.22 239 THR A N 1
ATOM 1870 C CA . THR A 1 239 ? 64.934 55.921 -102.379 1.00 30.22 239 THR A CA 1
ATOM 1871 C C . THR A 1 239 ? 66.184 56.852 -102.585 1.00 30.22 239 THR A C 1
ATOM 1873 O O . THR A 1 239 ? 66.627 57.500 -101.640 1.00 30.22 239 THR A O 1
ATOM 1876 N N . LEU A 1 240 ? 66.773 56.898 -103.809 1.00 33.84 240 LEU A N 1
ATOM 1877 C CA . LEU A 1 240 ? 68.072 57.511 -104.247 1.00 33.84 240 LEU A CA 1
ATOM 1878 C C . LEU A 1 240 ? 67.975 58.296 -105.597 1.00 33.84 240 LEU A C 1
ATOM 1880 O O . LEU A 1 240 ? 66.989 58.086 -106.296 1.00 33.84 240 LEU A O 1
ATOM 1884 N N . ASP A 1 241 ? 68.977 59.140 -105.977 1.00 29.92 241 ASP A N 1
ATOM 1885 C CA . ASP A 1 241 ? 69.808 59.027 -107.234 1.00 29.92 241 ASP A CA 1
ATOM 1886 C C . ASP A 1 241 ? 70.575 60.288 -107.782 1.00 29.92 241 ASP A C 1
ATOM 1888 O O . ASP A 1 241 ? 70.031 61.384 -107.784 1.00 29.92 241 ASP A O 1
ATOM 1892 N N . THR A 1 242 ? 71.797 60.054 -108.340 1.00 29.31 242 THR A N 1
ATOM 1893 C CA . THR A 1 242 ? 72.566 60.642 -109.520 1.00 29.31 242 THR A CA 1
ATOM 1894 C C . THR A 1 242 ? 72.574 62.168 -109.883 1.00 29.31 242 THR A C 1
ATOM 1896 O O . THR A 1 242 ? 71.813 62.937 -109.317 1.00 29.31 242 THR A O 1
ATOM 1899 N N . SER A 1 243 ? 73.309 62.731 -110.881 1.00 33.59 243 SER A N 1
ATOM 1900 C CA . SER A 1 243 ? 74.736 62.763 -111.378 1.00 33.59 243 SER A CA 1
ATOM 1901 C C . SER A 1 243 ? 74.862 63.968 -112.404 1.00 33.59 243 SER A C 1
ATOM 1903 O O . SER A 1 243 ? 73.881 64.700 -112.513 1.00 33.59 243 SER A O 1
ATOM 1905 N N . GLU A 1 244 ? 75.904 64.378 -113.178 1.00 34.31 244 GLU A N 1
ATOM 1906 C CA . GLU A 1 244 ? 77.340 64.066 -113.456 1.00 34.31 244 GLU A CA 1
ATOM 1907 C C . GLU A 1 244 ? 78.024 65.214 -114.307 1.00 34.31 244 GLU A C 1
ATOM 1909 O O . GLU A 1 244 ? 77.329 66.155 -114.676 1.00 34.31 244 GLU A O 1
ATOM 1914 N N . GLN A 1 245 ? 79.322 65.088 -114.703 1.00 34.75 245 GLN A N 1
ATOM 1915 C CA . GLN A 1 245 ? 80.030 65.740 -115.870 1.00 34.75 245 GLN A CA 1
ATOM 1916 C C . GLN A 1 245 ? 80.224 67.307 -115.890 1.00 34.75 245 GLN A C 1
ATOM 1918 O O . GLN A 1 245 ? 79.504 68.025 -115.212 1.00 34.75 245 GLN A O 1
ATOM 1923 N N . GLU A 1 246 ? 81.182 67.982 -116.585 1.00 34.75 246 GLU A N 1
ATOM 1924 C CA . GLU A 1 246 ? 82.430 67.598 -117.304 1.00 34.75 246 GLU A CA 1
ATOM 1925 C C . GLU A 1 246 ? 83.519 68.733 -117.440 1.00 34.75 246 GLU A C 1
ATOM 1927 O O . GLU A 1 246 ? 83.230 69.901 -117.680 1.00 34.75 246 GLU A O 1
ATOM 1932 N N . ILE A 1 247 ? 84.799 68.344 -117.307 1.00 33.19 247 ILE A N 1
ATOM 1933 C CA . ILE A 1 247 ? 86.099 68.786 -117.914 1.00 33.19 247 ILE A CA 1
ATOM 1934 C C . ILE A 1 247 ? 86.312 70.214 -118.553 1.00 33.19 247 ILE A C 1
ATOM 1936 O O . ILE A 1 247 ? 86.163 70.429 -119.749 1.00 33.19 247 ILE A O 1
ATOM 1940 N N . ASN A 1 248 ? 86.930 71.127 -117.776 1.00 34.69 248 ASN A N 1
ATOM 1941 C CA . ASN A 1 248 ? 88.302 71.708 -117.938 1.00 34.69 248 ASN A CA 1
ATOM 1942 C C . ASN A 1 248 ? 88.818 72.429 -119.239 1.00 34.69 248 ASN A C 1
ATOM 1944 O O . ASN A 1 248 ? 89.535 71.818 -120.029 1.00 34.69 248 ASN A O 1
ATOM 1948 N N . THR A 1 249 ? 88.728 73.776 -119.299 1.00 41.53 249 THR A N 1
ATOM 1949 C CA . THR A 1 249 ? 89.770 74.713 -119.844 1.00 41.53 249 THR A CA 1
ATOM 1950 C C . THR A 1 249 ? 89.655 76.096 -119.156 1.00 41.53 249 THR A C 1
ATOM 1952 O O . THR A 1 249 ? 88.788 76.886 -119.509 1.00 41.53 249 THR A O 1
ATOM 1955 N N . ARG A 1 250 ? 90.342 76.430 -118.055 1.00 43.31 250 ARG A N 1
ATOM 1956 C CA . ARG A 1 250 ? 91.791 76.633 -117.829 1.00 43.31 250 ARG A CA 1
ATOM 1957 C C . ARG A 1 250 ? 92.404 77.838 -118.582 1.00 43.31 250 ARG A C 1
ATOM 1959 O O . ARG A 1 250 ? 92.507 77.841 -119.801 1.00 43.31 250 ARG A O 1
ATOM 1966 N N . LYS A 1 251 ? 92.941 78.786 -117.798 1.00 42.44 251 LYS A N 1
ATOM 1967 C CA . LYS A 1 251 ? 93.840 79.919 -118.152 1.00 42.44 251 LYS A CA 1
ATOM 1968 C C . LYS A 1 251 ? 93.322 81.320 -118.557 1.00 42.44 251 LYS A C 1
ATOM 1970 O O . LYS A 1 251 ? 94.096 82.101 -119.100 1.00 42.44 251 LYS A O 1
ATOM 1975 N N . MET A 1 252 ? 92.157 81.735 -118.053 1.00 42.38 252 MET A N 1
ATOM 1976 C CA . MET A 1 252 ? 92.029 83.063 -117.395 1.00 42.38 252 MET A CA 1
ATOM 1977 C C . MET A 1 252 ? 91.877 82.846 -115.878 1.00 42.38 252 MET A C 1
ATOM 1979 O O . MET A 1 252 ? 90.832 83.064 -115.281 1.00 42.38 252 MET A O 1
ATOM 1983 N N . SER A 1 253 ? 92.933 82.276 -115.294 1.00 53.50 253 SER A N 1
ATOM 1984 C CA . SER A 1 253 ? 92.894 81.322 -114.169 1.00 53.50 253 SER A CA 1
ATOM 1985 C C . SER A 1 253 ? 93.959 81.691 -113.134 1.00 53.50 253 SER A C 1
ATOM 1987 O O . SER A 1 253 ? 94.852 80.903 -112.850 1.00 53.50 253 SER A O 1
ATOM 1989 N N . LEU A 1 254 ? 93.970 82.969 -112.730 1.00 53.25 254 LEU A N 1
ATOM 1990 C CA . LEU A 1 254 ? 94.891 83.533 -111.727 1.00 53.25 254 LEU A CA 1
ATOM 1991 C C . LEU A 1 254 ? 94.295 84.736 -110.968 1.00 53.25 254 LEU A C 1
ATOM 1993 O O . LEU A 1 254 ? 94.623 84.925 -109.804 1.00 53.25 254 LEU A O 1
ATOM 1997 N N . GLU A 1 255 ? 93.413 85.534 -111.585 1.00 52.81 255 GLU A N 1
ATOM 1998 C CA . GLU A 1 255 ? 92.859 86.746 -110.943 1.00 52.81 255 GLU A CA 1
ATOM 1999 C C . GLU A 1 255 ? 91.459 86.540 -110.334 1.00 52.81 255 GLU A C 1
ATOM 2001 O O . GLU A 1 255 ? 91.142 87.161 -109.326 1.00 52.81 255 GLU A O 1
ATOM 2006 N N . LYS A 1 256 ? 90.642 85.620 -110.874 1.00 57.88 256 LYS A N 1
ATOM 2007 C CA . LYS A 1 256 ? 89.324 85.263 -110.301 1.00 57.88 256 LYS A CA 1
ATOM 2008 C C . LYS A 1 256 ? 89.442 84.271 -109.134 1.00 57.88 256 LYS A C 1
ATOM 2010 O O . LYS A 1 256 ? 88.794 84.440 -108.106 1.00 57.88 256 LYS A O 1
ATOM 2015 N N . GLU A 1 257 ? 90.356 83.307 -109.258 1.00 57.38 257 GLU A N 1
ATOM 2016 C CA . GLU A 1 257 ? 90.680 82.319 -108.214 1.00 57.38 257 GLU A CA 1
ATOM 2017 C C . GLU A 1 257 ? 91.184 82.978 -106.917 1.00 57.38 257 GLU A C 1
ATOM 2019 O O . GLU A 1 257 ? 90.921 82.476 -105.828 1.00 57.38 257 GLU A O 1
ATOM 2024 N N . ALA A 1 258 ? 91.852 84.135 -107.007 1.00 60.81 258 ALA A N 1
ATOM 2025 C CA . ALA A 1 258 ? 92.322 84.880 -105.839 1.00 60.81 258 ALA A CA 1
ATOM 2026 C C . ALA A 1 258 ? 91.175 85.443 -104.973 1.00 60.81 258 ALA A C 1
ATOM 2028 O O . ALA A 1 258 ? 91.317 85.525 -103.754 1.00 60.81 258 ALA A O 1
ATOM 2029 N N . SER A 1 259 ? 90.036 85.806 -105.575 1.00 62.47 259 SER A N 1
ATOM 2030 C CA . SER A 1 259 ? 88.842 86.243 -104.837 1.00 62.47 259 SER A CA 1
ATOM 2031 C C . SER A 1 259 ? 88.068 85.054 -104.267 1.00 62.47 259 SER A C 1
ATOM 2033 O O . SER A 1 259 ? 87.717 85.061 -103.090 1.00 62.47 259 SER A O 1
ATOM 2035 N N . GLU A 1 260 ? 87.874 84.005 -105.069 1.00 63.06 260 GLU A N 1
ATOM 2036 C CA . GLU A 1 260 ? 87.149 82.793 -104.660 1.00 63.06 260 GLU A CA 1
ATOM 2037 C C . GLU A 1 260 ? 87.861 82.052 -103.513 1.00 63.06 260 GLU A C 1
ATOM 2039 O O . GLU A 1 260 ? 87.203 81.511 -102.627 1.00 63.06 260 GLU A O 1
ATOM 2044 N N . LEU A 1 261 ? 89.199 82.082 -103.456 1.00 67.88 261 LEU A N 1
ATOM 2045 C CA . LEU A 1 261 ? 89.966 81.535 -102.329 1.00 67.88 261 LEU A CA 1
ATOM 2046 C C . LEU A 1 261 ? 89.799 82.336 -101.028 1.00 67.88 261 LEU A C 1
ATOM 2048 O O . LEU A 1 261 ? 89.787 81.734 -99.957 1.00 67.88 261 LEU A O 1
ATOM 2052 N N . LEU A 1 262 ? 89.649 83.664 -101.087 1.00 70.12 262 LEU A N 1
ATOM 2053 C CA . LEU A 1 262 ? 89.405 84.481 -99.889 1.00 70.12 262 LEU A CA 1
ATOM 2054 C C . LEU A 1 262 ? 88.007 84.229 -99.310 1.00 70.12 262 LEU A C 1
ATOM 2056 O O . LEU A 1 262 ? 87.856 84.130 -98.093 1.00 70.12 262 LEU A O 1
ATOM 2060 N N . GLU A 1 263 ? 87.009 84.051 -100.176 1.00 71.62 263 GLU A N 1
ATOM 2061 C CA . GLU A 1 263 ? 85.653 83.654 -99.788 1.00 71.62 263 GLU A CA 1
ATOM 2062 C C . GLU A 1 263 ? 85.645 82.238 -99.180 1.00 71.62 263 GLU A C 1
ATOM 2064 O O . GLU A 1 263 ? 85.127 82.036 -98.081 1.00 71.62 263 GLU A O 1
ATOM 2069 N N . ARG A 1 264 ? 86.362 81.284 -99.796 1.00 71.62 264 ARG A N 1
ATOM 2070 C CA . ARG A 1 264 ? 86.555 79.922 -99.258 1.00 71.62 264 ARG A CA 1
ATOM 2071 C C . ARG A 1 264 ? 87.230 79.907 -97.882 1.00 71.62 264 ARG A C 1
ATOM 2073 O O . ARG A 1 264 ? 86.887 79.082 -97.041 1.00 71.62 264 ARG A O 1
ATOM 2080 N N . ILE A 1 265 ? 88.185 80.807 -97.632 1.00 72.75 265 ILE A N 1
ATOM 2081 C CA . ILE A 1 265 ? 88.848 80.950 -96.324 1.00 72.75 265 ILE A CA 1
ATOM 2082 C C . ILE A 1 265 ? 87.880 81.510 -95.268 1.00 72.75 265 ILE A C 1
ATOM 2084 O O . ILE A 1 265 ? 87.945 81.093 -94.112 1.00 72.75 265 ILE A O 1
ATOM 2088 N N . ALA A 1 266 ? 86.955 82.398 -95.645 1.00 74.81 266 ALA A N 1
ATOM 2089 C CA . ALA A 1 266 ? 85.905 82.873 -94.744 1.00 74.81 266 ALA A CA 1
ATOM 2090 C C . ALA A 1 266 ? 84.888 81.763 -94.404 1.00 74.81 266 ALA A C 1
ATOM 2092 O O . ALA A 1 266 ? 84.548 81.591 -93.233 1.00 74.81 266 ALA A O 1
ATOM 2093 N N . GLU A 1 267 ? 84.466 80.957 -95.388 1.00 74.12 267 GLU A N 1
ATOM 2094 C CA . GLU A 1 267 ? 83.623 79.773 -95.148 1.00 74.12 267 GLU A CA 1
ATOM 2095 C C . GLU A 1 267 ? 84.302 78.737 -94.241 1.00 74.12 267 GLU A C 1
ATOM 2097 O O . GLU A 1 267 ? 83.653 78.151 -93.374 1.00 74.12 267 GLU A O 1
ATOM 2102 N N . LEU A 1 268 ? 85.604 78.497 -94.437 1.00 75.00 268 LEU A N 1
ATOM 2103 C CA . LEU A 1 268 ? 86.367 77.548 -93.627 1.00 75.00 268 LEU A CA 1
ATOM 2104 C C . LEU A 1 268 ? 86.515 78.021 -92.180 1.00 75.00 268 LEU A C 1
ATOM 2106 O O . LEU A 1 268 ? 86.336 77.206 -91.284 1.00 75.00 268 LEU A O 1
ATOM 2110 N N . LYS A 1 269 ? 86.740 79.320 -91.941 1.00 76.06 269 LYS A N 1
ATOM 2111 C CA . LYS A 1 269 ? 86.723 79.878 -90.579 1.00 76.06 269 LYS A CA 1
ATOM 2112 C C . LYS A 1 269 ? 85.358 79.758 -89.914 1.00 76.06 269 LYS A C 1
ATOM 2114 O O . LYS A 1 269 ? 85.284 79.309 -88.782 1.00 76.06 269 LYS A O 1
ATOM 2119 N N . LYS A 1 270 ? 84.272 80.055 -90.635 1.00 78.88 270 LYS A N 1
ATOM 2120 C CA . LYS A 1 270 ? 82.914 79.872 -90.102 1.00 78.88 270 LYS A CA 1
ATOM 2121 C C . LYS A 1 270 ? 82.642 78.411 -89.714 1.00 78.88 270 LYS A C 1
ATOM 2123 O O . LYS A 1 270 ? 82.015 78.170 -88.691 1.00 78.88 270 LYS A O 1
ATOM 2128 N N . ARG A 1 271 ? 83.157 77.443 -90.484 1.00 76.31 271 ARG A N 1
ATOM 2129 C CA . ARG A 1 271 ? 83.121 76.013 -90.123 1.00 76.31 271 ARG A CA 1
ATOM 2130 C C . ARG A 1 271 ? 84.046 75.646 -88.960 1.00 76.31 271 ARG A C 1
ATOM 2132 O O . ARG A 1 271 ? 83.720 74.730 -88.218 1.00 76.31 271 ARG A O 1
ATOM 2139 N N . GLU A 1 272 ? 85.188 76.311 -88.809 1.00 77.81 272 GLU A N 1
ATOM 2140 C CA . GLU A 1 272 ? 86.104 76.136 -87.675 1.00 77.81 272 GLU A CA 1
ATOM 2141 C C . GLU A 1 272 ? 85.438 76.607 -86.371 1.00 77.81 272 GLU A C 1
ATOM 2143 O O . GLU A 1 272 ? 85.382 75.840 -85.412 1.00 77.81 272 GLU A O 1
ATOM 2148 N N . ASP A 1 273 ? 84.817 77.792 -86.384 1.00 79.44 273 ASP A N 1
ATOM 2149 C CA . ASP A 1 273 ? 84.010 78.324 -85.278 1.00 79.44 273 ASP A CA 1
ATOM 2150 C C . ASP A 1 273 ? 82.815 77.394 -84.954 1.00 79.44 273 ASP A C 1
ATOM 2152 O O . ASP A 1 273 ? 82.629 76.993 -83.806 1.00 79.44 273 ASP A O 1
ATOM 2156 N N . GLU A 1 274 ? 82.053 76.957 -85.969 1.00 78.88 274 GLU A N 1
ATOM 2157 C CA . GLU A 1 274 ? 80.946 75.995 -85.804 1.00 78.88 274 GLU A CA 1
ATOM 2158 C C . GLU A 1 274 ? 81.410 74.650 -85.213 1.00 78.88 274 GLU A C 1
ATOM 2160 O O . GLU A 1 274 ? 80.701 74.057 -84.400 1.00 78.88 274 GLU A O 1
ATOM 2165 N N . LEU A 1 275 ? 82.589 74.144 -85.589 1.00 77.12 275 LEU A N 1
ATOM 2166 C CA . LEU A 1 275 ? 83.145 72.906 -85.027 1.00 77.12 275 LEU A CA 1
ATOM 2167 C C . LEU A 1 275 ? 83.618 73.084 -83.578 1.00 77.12 275 LEU A C 1
ATOM 2169 O O . LEU A 1 275 ? 83.480 72.152 -82.782 1.00 77.12 275 LEU A O 1
ATOM 2173 N N . ILE A 1 276 ? 84.126 74.265 -83.216 1.00 77.62 276 ILE A N 1
ATOM 2174 C CA . ILE A 1 276 ? 84.485 74.601 -81.833 1.00 77.62 276 ILE A CA 1
ATOM 2175 C C . ILE A 1 276 ? 83.228 74.631 -80.954 1.00 77.62 276 ILE A C 1
ATOM 2177 O O . ILE A 1 276 ? 83.213 73.958 -79.920 1.00 77.62 276 ILE A O 1
ATOM 2181 N N . ASP A 1 277 ? 82.152 75.297 -81.384 1.00 80.06 277 ASP A N 1
ATOM 2182 C CA . ASP A 1 277 ? 80.880 75.319 -80.645 1.00 80.06 277 ASP A CA 1
ATOM 2183 C C . ASP A 1 277 ? 80.283 73.907 -80.490 1.00 80.06 277 ASP A C 1
ATOM 2185 O O . ASP A 1 277 ? 79.948 73.499 -79.375 1.00 80.06 277 ASP A O 1
ATOM 2189 N N . ASN A 1 278 ? 80.252 73.102 -81.563 1.00 80.06 278 ASN A N 1
ATOM 2190 C CA . ASN A 1 278 ? 79.815 71.699 -81.491 1.00 80.06 278 ASN A CA 1
ATOM 2191 C C . ASN A 1 278 ? 80.672 70.866 -80.516 1.00 80.06 278 ASN A C 1
ATOM 2193 O O . ASN A 1 278 ? 80.137 70.030 -79.784 1.00 80.06 278 ASN A O 1
ATOM 2197 N N . SER A 1 279 ? 81.989 71.101 -80.449 1.00 77.94 279 SER A N 1
ATOM 2198 C CA . SER A 1 279 ? 82.860 70.416 -79.481 1.00 77.94 279 SER A CA 1
ATOM 2199 C C . SER A 1 279 ? 82.544 70.804 -78.029 1.00 77.94 279 SER A C 1
ATOM 2201 O O . SER A 1 279 ? 82.583 69.954 -77.138 1.00 77.94 279 SER A O 1
ATOM 2203 N N . ALA A 1 280 ? 82.147 72.059 -77.795 1.00 79.94 280 ALA A N 1
ATOM 2204 C CA . ALA A 1 280 ? 81.738 72.558 -76.486 1.00 79.94 280 ALA A CA 1
ATOM 2205 C C . ALA A 1 280 ? 80.328 72.090 -76.074 1.00 79.94 280 ALA A C 1
ATOM 2207 O O . ALA A 1 280 ? 80.037 72.019 -74.879 1.00 79.94 280 ALA A O 1
ATOM 2208 N N . GLU A 1 281 ? 79.441 71.764 -77.019 1.00 82.00 281 GLU A N 1
ATOM 2209 C CA . GLU A 1 281 ? 78.173 71.081 -76.724 1.00 82.00 281 GLU A CA 1
ATOM 2210 C C . GLU A 1 281 ? 78.372 69.590 -76.439 1.00 82.00 281 GLU A C 1
ATOM 2212 O O . GLU A 1 281 ? 77.831 69.090 -75.451 1.00 82.00 281 GLU A O 1
ATOM 2217 N N . LEU A 1 282 ? 79.213 68.899 -77.218 1.00 79.94 282 LEU A N 1
ATOM 2218 C CA . LEU A 1 282 ? 79.581 67.502 -76.958 1.00 79.94 282 LEU A CA 1
ATOM 2219 C C . LEU A 1 282 ? 80.160 67.318 -75.550 1.00 79.94 282 LEU A C 1
ATOM 2221 O O . LEU A 1 282 ? 79.721 66.421 -74.837 1.00 79.94 282 LEU A O 1
ATOM 2225 N N . LEU A 1 283 ? 81.060 68.202 -75.106 1.00 83.94 283 LEU A N 1
ATOM 2226 C CA . LEU A 1 283 ? 81.637 68.146 -73.756 1.00 83.94 283 LEU A CA 1
ATOM 2227 C C . LEU A 1 283 ? 80.567 68.238 -72.651 1.00 83.94 283 LEU A C 1
ATOM 2229 O O . LEU A 1 283 ? 80.571 67.426 -71.728 1.00 83.94 283 LEU A O 1
ATOM 2233 N N . LYS A 1 284 ? 79.589 69.147 -72.782 1.00 84.19 284 LYS A N 1
ATOM 2234 C CA . LYS A 1 284 ? 78.455 69.269 -71.839 1.00 84.19 284 LYS A CA 1
ATOM 2235 C C . LYS A 1 284 ? 77.548 68.033 -71.861 1.00 84.19 284 LYS A C 1
ATOM 2237 O O . LYS A 1 284 ? 76.988 67.653 -70.832 1.00 84.19 284 LYS A O 1
ATOM 2242 N N . LEU A 1 285 ? 77.376 67.407 -73.028 1.00 83.25 285 LEU A N 1
ATOM 2243 C CA . LEU A 1 285 ? 76.620 66.160 -73.166 1.00 83.25 285 LEU A CA 1
ATOM 2244 C C . LEU A 1 285 ? 77.368 64.972 -72.545 1.00 83.25 285 LEU A C 1
ATOM 2246 O O . LEU A 1 285 ? 76.725 64.126 -71.926 1.00 83.25 285 LEU A O 1
ATOM 2250 N N . GLU A 1 286 ? 78.699 64.923 -72.630 1.00 83.12 286 GLU A N 1
ATOM 2251 C CA . GLU A 1 286 ? 79.511 63.919 -71.933 1.00 83.12 286 GLU A CA 1
ATOM 2252 C C . GLU A 1 286 ? 79.500 64.120 -70.413 1.00 83.12 286 GLU A C 1
ATOM 2254 O O . GLU A 1 286 ? 79.297 63.152 -69.684 1.00 83.12 286 GLU A O 1
ATOM 2259 N N . GLU A 1 287 ? 79.624 65.356 -69.917 1.00 85.25 287 GLU A N 1
ATOM 2260 C CA . GLU A 1 287 ? 79.456 65.676 -68.491 1.00 85.25 287 GLU A CA 1
ATOM 2261 C C . GLU A 1 287 ? 78.077 65.230 -67.980 1.00 85.25 287 GLU A C 1
ATOM 2263 O O . GLU A 1 287 ? 77.979 64.552 -66.955 1.00 85.25 287 GLU A O 1
ATOM 2268 N N . ARG A 1 288 ? 77.007 65.528 -68.731 1.00 86.75 288 ARG A N 1
ATOM 2269 C CA . ARG A 1 288 ? 75.638 65.121 -68.384 1.00 86.75 288 ARG A CA 1
ATOM 2270 C C . ARG A 1 288 ? 75.424 63.607 -68.469 1.00 86.75 288 ARG A C 1
ATOM 2272 O O . ARG A 1 288 ? 74.736 63.056 -67.614 1.00 86.75 288 ARG A O 1
ATOM 2279 N N . ARG A 1 289 ? 76.016 62.923 -69.455 1.00 86.25 289 ARG A N 1
ATOM 2280 C CA . ARG A 1 289 ? 76.013 61.451 -69.550 1.00 86.25 289 ARG A CA 1
ATOM 2281 C C . ARG A 1 289 ? 76.689 60.839 -68.328 1.00 86.25 289 ARG A C 1
ATOM 2283 O O . ARG A 1 289 ? 76.110 59.963 -67.699 1.00 86.25 289 ARG A O 1
ATOM 2290 N N . ASN A 1 290 ? 77.874 61.327 -67.970 1.00 86.50 290 ASN A N 1
ATOM 2291 C CA . ASN A 1 290 ? 78.639 60.826 -66.832 1.00 86.50 290 ASN A CA 1
ATOM 2292 C C . ASN A 1 290 ? 77.898 61.084 -65.501 1.00 86.50 290 ASN A C 1
ATOM 2294 O O . ASN A 1 290 ? 77.893 60.218 -64.633 1.00 86.50 290 ASN A O 1
ATOM 2298 N N . PHE A 1 291 ? 77.211 62.226 -65.361 1.00 88.25 291 PHE A N 1
ATOM 2299 C CA . PHE A 1 291 ? 76.338 62.507 -64.215 1.00 88.25 291 PHE A CA 1
ATOM 2300 C C . PHE A 1 291 ? 75.179 61.502 -64.111 1.00 88.25 291 PHE A C 1
ATOM 2302 O O . PHE A 1 291 ? 75.046 60.839 -63.086 1.00 88.25 291 PHE A O 1
ATOM 2309 N N . MET A 1 292 ? 74.405 61.307 -65.187 1.00 84.31 292 MET A N 1
ATOM 2310 C CA . MET A 1 292 ? 73.304 60.330 -65.199 1.00 84.31 292 MET A CA 1
ATOM 2311 C C . MET A 1 292 ? 73.801 58.894 -64.975 1.00 84.31 292 MET A C 1
ATOM 2313 O O . MET A 1 292 ? 73.113 58.097 -64.350 1.00 84.31 292 MET A O 1
ATOM 2317 N N . GLN A 1 293 ? 75.002 58.549 -65.447 1.00 84.06 293 GLN A N 1
ATOM 2318 C CA . GLN A 1 293 ? 75.577 57.220 -65.244 1.00 84.06 293 GLN A CA 1
ATOM 2319 C C . GLN A 1 293 ? 76.029 56.984 -63.791 1.00 84.06 293 GLN A C 1
ATOM 2321 O O . GLN A 1 293 ? 75.912 55.863 -63.293 1.00 84.06 293 GLN A O 1
ATOM 2326 N N . ASN A 1 294 ? 76.447 58.035 -63.079 1.00 87.12 294 ASN A N 1
ATOM 2327 C CA . ASN A 1 294 ? 76.657 57.983 -61.630 1.00 87.12 294 ASN A CA 1
ATOM 2328 C C . ASN A 1 294 ? 75.323 57.861 -60.869 1.00 87.12 294 ASN A C 1
ATOM 2330 O O . ASN A 1 294 ? 75.230 57.035 -59.965 1.00 87.12 294 ASN A O 1
ATOM 2334 N N . GLU A 1 295 ? 74.279 58.608 -61.255 1.00 88.06 295 GLU A N 1
ATOM 2335 C CA . GLU A 1 295 ? 72.937 58.470 -60.660 1.00 88.06 295 GLU A CA 1
ATOM 2336 C C . GLU A 1 295 ? 72.364 57.058 -60.860 1.00 88.06 295 GLU A C 1
ATOM 2338 O O . GLU A 1 295 ? 71.840 56.473 -59.914 1.00 88.06 295 GLU A O 1
ATOM 2343 N N . ILE A 1 296 ? 72.518 56.474 -62.055 1.00 85.50 296 ILE A N 1
ATOM 2344 C CA . ILE A 1 296 ? 72.147 55.077 -62.334 1.00 85.50 296 ILE A CA 1
ATOM 2345 C C . ILE A 1 296 ? 72.934 54.124 -61.427 1.00 85.50 296 ILE A C 1
ATOM 2347 O O . ILE A 1 296 ? 72.323 53.282 -60.779 1.00 85.50 296 ILE A O 1
ATOM 2351 N N . SER A 1 297 ? 74.253 54.301 -61.296 1.00 86.75 297 SER A N 1
ATOM 2352 C CA . SER A 1 297 ? 75.090 53.457 -60.425 1.00 86.75 297 SER A CA 1
ATOM 2353 C C . SER A 1 297 ? 74.674 53.547 -58.946 1.00 86.75 297 SER A C 1
ATOM 2355 O O . SER A 1 297 ? 74.649 52.542 -58.236 1.00 86.75 297 SER A O 1
ATOM 2357 N N . GLU A 1 298 ? 74.298 54.737 -58.463 1.00 86.56 298 GLU A N 1
ATOM 2358 C CA . GLU A 1 298 ? 73.742 54.913 -57.115 1.00 86.56 298 GLU A CA 1
ATOM 2359 C C . GLU A 1 298 ? 72.363 54.259 -56.949 1.00 86.56 298 GLU A C 1
ATOM 2361 O O . GLU A 1 298 ? 72.064 53.727 -55.878 1.00 86.56 298 GLU A O 1
ATOM 2366 N N . LEU A 1 299 ? 71.509 54.312 -57.974 1.00 85.75 299 LEU A N 1
ATOM 2367 C CA . LEU A 1 299 ? 70.192 53.674 -57.963 1.00 85.75 299 LEU A CA 1
ATOM 2368 C C . LEU A 1 299 ? 70.298 52.146 -58.043 1.00 85.75 299 LEU A C 1
ATOM 2370 O O . LEU A 1 299 ? 69.525 51.463 -57.379 1.00 85.75 299 LEU A O 1
ATOM 2374 N N . GLU A 1 300 ? 71.273 51.604 -58.773 1.00 85.75 300 GLU A N 1
ATOM 2375 C CA . GLU A 1 300 ? 71.585 50.170 -58.814 1.00 85.75 300 GLU A CA 1
ATOM 2376 C C . GLU A 1 300 ? 72.106 49.667 -57.459 1.00 85.75 300 GLU A C 1
ATOM 2378 O O . GLU A 1 300 ? 71.637 48.639 -56.970 1.00 85.75 300 GLU A O 1
ATOM 2383 N N . MET A 1 301 ? 72.985 50.425 -56.792 1.00 84.69 301 MET A N 1
ATOM 2384 C CA . MET A 1 301 ? 73.418 50.120 -55.421 1.00 84.69 301 MET A CA 1
ATOM 2385 C C . MET A 1 301 ? 72.248 50.150 -54.426 1.00 84.69 301 MET A C 1
ATOM 2387 O O . MET A 1 301 ? 72.054 49.191 -53.681 1.00 84.69 301 MET A O 1
ATOM 2391 N N . LYS A 1 302 ? 71.418 51.204 -54.450 1.00 86.88 302 LYS A N 1
ATOM 2392 C CA . LYS A 1 302 ? 70.225 51.316 -53.584 1.00 86.88 302 LYS A CA 1
ATOM 2393 C C . LYS A 1 302 ? 69.195 50.226 -53.885 1.00 86.88 302 LYS A C 1
ATOM 2395 O O . LYS A 1 302 ? 68.545 49.733 -52.968 1.00 86.88 302 LYS A O 1
ATOM 2400 N N . LYS A 1 303 ? 69.060 49.811 -55.149 1.00 86.69 303 LYS A N 1
ATOM 2401 C CA . LYS A 1 303 ? 68.231 48.669 -55.549 1.00 86.69 303 LYS A CA 1
ATOM 2402 C C . LYS A 1 303 ? 68.755 47.374 -54.925 1.00 86.69 303 LYS A C 1
ATOM 2404 O O . LYS A 1 303 ? 67.968 46.668 -54.308 1.00 86.69 303 LYS A O 1
ATOM 2409 N N . PHE A 1 304 ? 70.055 47.093 -55.021 1.00 86.75 304 PHE A N 1
ATOM 2410 C CA . PHE A 1 304 ? 70.657 45.894 -54.427 1.00 86.75 304 PHE A CA 1
ATOM 2411 C C . PHE A 1 304 ? 70.530 45.871 -52.892 1.00 86.75 304 PHE A C 1
ATOM 2413 O O . PHE A 1 304 ? 70.238 44.830 -52.304 1.00 86.75 304 PHE A O 1
ATOM 2420 N N . GLU A 1 305 ? 70.676 47.024 -52.230 1.00 85.75 305 GLU A N 1
ATOM 2421 C CA . GLU A 1 305 ? 70.408 47.165 -50.791 1.00 85.75 305 GLU A CA 1
ATOM 2422 C C . GLU A 1 305 ? 68.933 46.893 -50.450 1.00 85.75 305 GLU A C 1
ATOM 2424 O O . GLU A 1 305 ? 68.653 46.169 -49.494 1.00 85.75 305 GLU A O 1
ATOM 2429 N N . MET A 1 306 ? 67.990 47.409 -51.247 1.00 83.69 306 MET A N 1
ATOM 2430 C CA . MET A 1 306 ? 66.555 47.151 -51.077 1.00 83.69 306 MET A CA 1
ATOM 2431 C C . MET A 1 306 ? 66.181 45.688 -51.345 1.00 83.69 306 MET A C 1
ATOM 2433 O O . MET A 1 306 ? 65.415 45.124 -50.572 1.00 83.69 306 MET A O 1
ATOM 2437 N N . GLU A 1 307 ? 66.743 45.042 -52.369 1.00 86.31 307 GLU A N 1
ATOM 2438 C CA . GLU A 1 307 ? 66.559 43.607 -52.643 1.00 86.31 307 GLU A CA 1
ATOM 2439 C C . GLU A 1 307 ? 67.120 42.752 -51.489 1.00 86.31 307 GLU A C 1
ATOM 2441 O O . GLU A 1 307 ? 66.459 41.829 -51.016 1.00 86.31 307 GLU A O 1
ATOM 2446 N N . GLY A 1 308 ? 68.287 43.116 -50.944 1.00 85.69 308 GLY A N 1
ATOM 2447 C CA . GLY A 1 308 ? 68.888 42.465 -49.772 1.00 85.69 308 GLY A CA 1
ATOM 2448 C C . GLY A 1 308 ? 68.194 42.747 -48.428 1.00 85.69 308 GLY A C 1
ATOM 2449 O O . GLY A 1 308 ? 68.466 42.050 -47.444 1.00 85.69 308 GLY A O 1
ATOM 2450 N N . LEU A 1 309 ? 67.316 43.753 -48.359 1.00 88.19 309 LEU A N 1
ATOM 2451 C CA . LEU A 1 309 ? 66.398 43.992 -47.239 1.00 88.19 309 LEU A CA 1
ATOM 2452 C C . LEU A 1 309 ? 65.065 43.263 -47.440 1.00 88.19 309 LEU A C 1
ATOM 2454 O O . LEU A 1 309 ? 64.542 42.699 -46.482 1.00 88.19 309 LEU A O 1
ATOM 2458 N N . LEU A 1 310 ? 64.551 43.228 -48.671 1.00 85.88 310 LEU A N 1
ATOM 2459 C CA . LEU A 1 310 ? 63.321 42.530 -49.038 1.00 85.88 310 LEU A CA 1
ATOM 2460 C C . LEU A 1 310 ? 63.453 41.023 -48.792 1.00 85.88 310 LEU A C 1
ATOM 2462 O O . LEU A 1 310 ? 62.622 40.467 -48.085 1.00 85.88 310 LEU A O 1
ATOM 2466 N N . LEU A 1 311 ? 64.560 40.404 -49.215 1.00 86.75 311 LEU A N 1
ATOM 2467 C CA . LEU A 1 311 ? 64.830 38.981 -48.965 1.00 86.75 311 LEU A CA 1
ATOM 2468 C C . LEU A 1 311 ? 64.835 38.629 -47.462 1.00 86.75 311 LEU A C 1
ATOM 2470 O O . LEU A 1 311 ? 64.385 37.561 -47.061 1.00 86.75 311 LEU A O 1
ATOM 2474 N N . LYS A 1 312 ? 65.310 39.546 -46.605 1.00 85.88 312 LYS A N 1
ATOM 2475 C CA . LYS A 1 312 ? 65.288 39.378 -45.139 1.00 85.88 312 LYS A CA 1
ATOM 2476 C C . LYS A 1 312 ? 63.901 39.592 -44.543 1.00 85.88 312 LYS A C 1
ATOM 2478 O O . LYS A 1 312 ? 63.589 38.987 -43.524 1.00 85.88 312 LYS A O 1
ATOM 2483 N N . ALA A 1 313 ? 63.088 40.460 -45.144 1.00 81.50 313 ALA A N 1
ATOM 2484 C CA . ALA A 1 313 ? 61.695 40.638 -44.756 1.00 81.50 313 ALA A CA 1
ATOM 2485 C C . ALA A 1 313 ? 60.854 39.413 -45.150 1.00 81.50 313 ALA A C 1
ATOM 2487 O O . ALA A 1 313 ? 60.030 38.979 -44.355 1.00 81.50 313 ALA A O 1
ATOM 2488 N N . GLU A 1 314 ? 61.111 38.817 -46.317 1.00 85.81 314 GLU A N 1
ATOM 2489 C CA . GLU A 1 314 ? 60.510 37.553 -46.761 1.00 85.81 314 GLU A CA 1
ATOM 2490 C C . GLU A 1 314 ? 60.926 36.380 -45.859 1.00 85.81 314 GLU A C 1
ATOM 2492 O O . GLU A 1 314 ? 60.069 35.626 -45.406 1.00 85.81 314 GLU A O 1
ATOM 2497 N N . GLU A 1 315 ? 62.215 36.250 -45.522 1.00 87.19 315 GLU A N 1
ATOM 2498 C CA . GLU A 1 315 ? 62.703 35.208 -44.604 1.00 87.19 315 GLU A CA 1
ATOM 2499 C C . GLU A 1 315 ? 62.133 35.375 -43.182 1.00 87.19 315 GLU A C 1
ATOM 2501 O O . GLU A 1 315 ? 61.699 34.397 -42.573 1.00 87.19 315 GLU A O 1
ATOM 2506 N N . ALA A 1 316 ? 62.048 36.609 -42.671 1.00 83.81 316 ALA A N 1
ATOM 2507 C CA . ALA A 1 316 ? 61.426 36.899 -41.378 1.00 83.81 316 ALA A CA 1
ATOM 2508 C C . ALA A 1 316 ? 59.903 36.672 -41.379 1.00 83.81 316 ALA A C 1
ATOM 2510 O O . ALA A 1 316 ? 59.367 36.169 -40.392 1.00 83.81 316 ALA A O 1
ATOM 2511 N N . LEU A 1 317 ? 59.208 37.004 -42.474 1.00 87.62 317 LEU A N 1
ATOM 2512 C CA . LEU A 1 317 ? 57.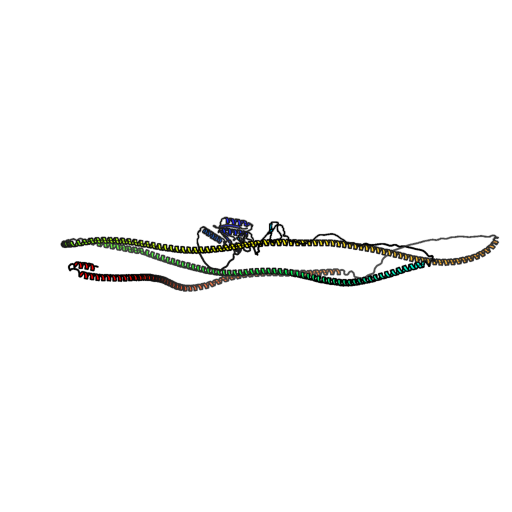780 36.726 -42.637 1.00 87.62 317 LEU A CA 1
ATOM 2513 C C . LEU A 1 317 ? 57.528 35.216 -42.661 1.00 87.62 317 LEU A C 1
ATOM 2515 O O . LEU A 1 317 ? 56.677 34.740 -41.919 1.00 87.62 317 LEU A O 1
ATOM 2519 N N . ARG A 1 318 ? 58.318 34.456 -43.428 1.00 86.62 318 ARG A N 1
ATOM 2520 C CA . ARG A 1 318 ? 58.202 32.993 -43.504 1.00 86.62 318 A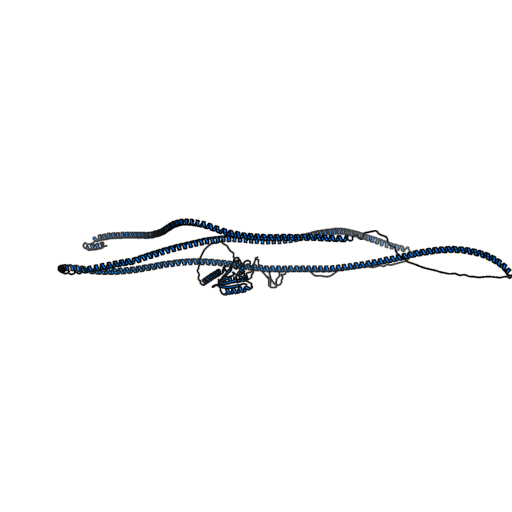RG A CA 1
ATOM 2521 C C . ARG A 1 318 ? 58.440 32.322 -42.149 1.00 86.62 318 ARG A C 1
ATOM 2523 O O . ARG A 1 318 ? 57.746 31.369 -41.816 1.00 86.62 318 ARG A O 1
ATOM 2530 N N . LEU A 1 319 ? 59.394 32.821 -41.359 1.00 86.25 319 LEU A N 1
ATOM 2531 C CA . LEU A 1 319 ? 59.624 32.340 -39.993 1.00 86.25 319 LEU A CA 1
ATOM 2532 C C . LEU A 1 319 ? 58.447 32.675 -39.064 1.00 86.25 319 LEU A C 1
ATOM 2534 O O . LEU A 1 319 ? 58.039 31.819 -38.288 1.00 86.25 319 LEU A O 1
ATOM 2538 N N . ALA A 1 320 ? 57.850 33.865 -39.182 1.00 81.62 320 ALA A N 1
ATOM 2539 C CA . ALA A 1 320 ? 56.644 34.221 -38.431 1.00 81.62 320 ALA A CA 1
ATOM 2540 C C . ALA A 1 320 ? 55.409 33.403 -38.866 1.00 81.62 320 ALA A C 1
ATOM 2542 O O . ALA A 1 320 ? 54.573 33.065 -38.036 1.00 81.62 320 ALA A O 1
ATOM 2543 N N . GLU A 1 321 ? 55.294 33.040 -40.146 1.00 83.81 321 GLU A N 1
ATOM 2544 C CA . GLU A 1 321 ? 54.271 32.116 -40.655 1.00 83.81 321 GLU A CA 1
ATOM 2545 C C . GLU A 1 321 ? 54.491 30.679 -40.152 1.00 83.81 321 GLU A C 1
ATOM 2547 O O . GLU A 1 321 ? 53.526 29.986 -39.836 1.00 83.81 321 GLU A O 1
ATOM 2552 N N . GLU A 1 322 ? 55.743 30.230 -40.025 1.00 85.19 322 GLU A N 1
ATOM 2553 C CA . GLU A 1 322 ? 56.090 28.937 -39.424 1.00 85.19 322 GLU A CA 1
ATOM 2554 C C . GLU A 1 322 ? 55.839 28.912 -37.903 1.00 85.19 322 GLU A C 1
ATOM 2556 O O . GLU A 1 322 ? 55.304 27.920 -37.407 1.00 85.19 322 GLU A O 1
ATOM 2561 N N . GLU A 1 323 ? 56.139 29.992 -37.172 1.00 83.00 323 GLU A N 1
ATOM 2562 C CA . GLU A 1 323 ? 55.806 30.133 -35.743 1.00 83.00 323 GLU A CA 1
ATOM 2563 C C . GLU A 1 323 ? 54.292 30.236 -35.506 1.00 83.00 323 GLU A C 1
ATOM 2565 O O . GLU A 1 323 ? 53.775 29.554 -34.620 1.00 83.00 323 GLU A O 1
ATOM 2570 N N . ASN A 1 324 ? 53.563 31.017 -36.314 1.00 83.12 324 ASN A N 1
ATOM 2571 C CA . ASN A 1 324 ? 52.100 31.103 -36.235 1.00 83.12 324 ASN A CA 1
ATOM 2572 C C . ASN A 1 324 ? 51.458 29.744 -36.518 1.00 83.12 324 ASN A C 1
ATOM 2574 O O . ASN A 1 324 ? 50.678 29.275 -35.700 1.00 83.12 324 ASN A O 1
ATOM 2578 N N . ARG A 1 325 ? 51.853 29.054 -37.598 1.00 82.88 325 ARG A N 1
ATOM 2579 C CA . ARG A 1 325 ? 51.350 27.703 -37.883 1.00 82.88 325 ARG A CA 1
ATOM 2580 C C . ARG A 1 325 ? 51.635 26.721 -36.750 1.00 82.88 325 ARG A C 1
ATOM 2582 O O . ARG A 1 325 ? 50.763 25.938 -36.409 1.00 82.88 325 ARG A O 1
ATOM 2589 N N . TYR A 1 326 ? 52.824 26.770 -36.149 1.00 86.69 326 TYR A N 1
ATOM 2590 C CA . TYR A 1 326 ? 53.146 25.921 -35.001 1.00 86.69 326 TYR A CA 1
ATOM 2591 C C . TYR A 1 326 ? 52.308 26.276 -33.757 1.00 86.69 326 TYR A C 1
ATOM 2593 O O . TYR A 1 326 ? 51.951 25.385 -32.989 1.00 86.69 326 TYR A O 1
ATOM 2601 N N . SER A 1 327 ? 51.947 27.552 -33.575 1.00 83.50 327 SER A N 1
ATOM 2602 C CA . SER A 1 327 ? 50.988 27.997 -32.555 1.00 83.50 327 SER A CA 1
ATOM 2603 C C . SER A 1 327 ? 49.563 27.516 -32.852 1.00 83.50 327 SER A C 1
ATOM 2605 O O . SER A 1 327 ? 48.896 27.043 -31.938 1.00 83.50 327 SER A O 1
ATOM 2607 N N . ASP A 1 328 ? 49.109 27.582 -34.105 1.00 84.44 328 ASP A N 1
ATOM 2608 C CA . ASP A 1 328 ? 47.787 27.115 -34.543 1.00 84.44 328 ASP A CA 1
ATOM 2609 C C . ASP A 1 328 ? 47.657 25.583 -34.405 1.00 84.44 328 ASP A C 1
ATOM 2611 O O . ASP A 1 328 ? 46.669 25.083 -33.860 1.00 84.44 328 ASP A O 1
ATOM 2615 N N . ASP A 1 329 ? 48.686 24.834 -34.823 1.00 86.06 329 ASP A N 1
ATOM 2616 C CA . ASP A 1 329 ? 48.804 23.379 -34.645 1.00 86.06 329 ASP A CA 1
ATOM 2617 C C . ASP A 1 329 ? 48.754 23.017 -33.136 1.00 86.06 329 ASP A C 1
ATOM 2619 O O . ASP A 1 329 ? 48.027 22.114 -32.719 1.00 86.06 329 ASP A O 1
ATOM 2623 N N . LEU A 1 330 ? 49.455 23.771 -32.275 1.00 85.88 330 LEU A N 1
ATOM 2624 C CA . LEU A 1 330 ? 49.392 23.607 -30.814 1.00 85.88 330 LEU A CA 1
ATOM 2625 C C . LEU A 1 330 ? 48.036 23.994 -30.214 1.00 85.88 330 LEU A C 1
ATOM 2627 O O . LEU A 1 330 ? 47.585 23.349 -29.269 1.00 85.88 330 LEU A O 1
ATOM 2631 N N . GLN A 1 331 ? 47.382 25.041 -30.721 1.00 83.25 331 GLN A N 1
ATOM 2632 C CA . GLN A 1 331 ? 46.061 25.451 -30.252 1.00 83.25 331 GLN A CA 1
ATOM 2633 C C . GLN A 1 331 ? 44.996 24.427 -30.637 1.00 83.25 331 GLN A C 1
ATOM 2635 O O . GLN A 1 331 ? 44.166 24.102 -29.794 1.00 83.25 331 GLN A O 1
ATOM 2640 N N . THR A 1 332 ? 45.048 23.862 -31.846 1.00 85.06 332 THR A N 1
ATOM 2641 C CA . THR A 1 332 ? 44.153 22.764 -32.238 1.00 85.06 332 THR A CA 1
ATOM 2642 C C . THR A 1 332 ? 44.394 21.510 -31.401 1.00 85.06 332 THR A C 1
ATOM 2644 O O . THR A 1 332 ? 43.421 20.958 -30.888 1.00 85.06 332 THR A O 1
ATOM 2647 N N . GLU A 1 333 ? 45.647 21.115 -31.130 1.00 87.19 333 GLU A N 1
ATOM 2648 C CA . GLU A 1 333 ? 45.897 19.997 -30.209 1.00 87.19 333 GLU A CA 1
ATOM 2649 C C . GLU A 1 333 ? 45.376 20.294 -28.788 1.00 87.19 333 GLU A C 1
ATOM 2651 O O . GLU A 1 333 ? 44.767 19.423 -28.160 1.00 87.19 333 GLU A O 1
ATOM 2656 N N . ILE A 1 334 ? 45.578 21.510 -28.270 1.00 85.50 334 ILE A N 1
ATOM 2657 C CA . ILE A 1 334 ? 45.058 21.923 -26.957 1.00 85.50 334 ILE A CA 1
ATOM 2658 C C . ILE A 1 334 ? 43.528 21.844 -26.924 1.00 85.50 334 ILE A C 1
ATOM 2660 O O . ILE A 1 334 ? 42.985 21.316 -25.953 1.00 85.50 334 ILE A O 1
ATOM 2664 N N . GLU A 1 335 ? 42.834 22.310 -27.961 1.00 84.81 335 GLU A N 1
ATOM 2665 C CA . GLU A 1 335 ? 41.370 22.318 -28.007 1.00 84.81 335 GLU A CA 1
ATOM 2666 C C . GLU A 1 335 ? 40.785 20.904 -28.182 1.00 84.81 335 GLU A C 1
ATOM 2668 O O . GLU A 1 335 ? 39.788 20.572 -27.539 1.00 84.81 335 GLU A O 1
ATOM 2673 N N . GLU A 1 336 ? 41.454 20.014 -28.927 1.00 86.81 336 GLU A N 1
ATOM 2674 C CA . GLU A 1 336 ? 41.145 18.575 -28.919 1.00 86.81 336 GLU A CA 1
ATOM 2675 C C . GLU A 1 336 ? 41.279 17.980 -27.510 1.00 86.81 336 GLU A C 1
ATOM 2677 O O . GLU A 1 336 ? 40.385 17.269 -27.042 1.00 86.81 336 GLU A O 1
ATOM 2682 N N . LYS A 1 337 ? 42.374 18.281 -26.791 1.00 87.69 337 LYS A N 1
ATOM 2683 C CA . LYS A 1 337 ? 42.548 17.795 -25.412 1.00 87.69 337 LYS A CA 1
ATOM 2684 C C . LYS A 1 337 ? 41.525 18.411 -24.450 1.00 87.69 337 LYS A C 1
ATOM 2686 O O . LYS A 1 337 ? 41.087 17.696 -23.551 1.00 87.69 337 LYS A O 1
ATOM 2691 N N . ARG A 1 338 ? 41.098 19.671 -24.633 1.00 88.69 338 ARG A N 1
ATOM 2692 C CA . ARG A 1 338 ? 39.982 20.267 -23.868 1.00 88.69 338 ARG A CA 1
ATOM 2693 C C . ARG A 1 338 ? 38.685 19.511 -24.109 1.00 88.69 338 ARG A C 1
ATOM 2695 O O . ARG A 1 338 ? 38.087 19.069 -23.141 1.00 88.69 338 ARG A O 1
ATOM 2702 N N . SER A 1 339 ? 38.302 19.306 -25.368 1.00 87.00 339 SER A N 1
ATOM 2703 C CA . SER A 1 339 ? 37.076 18.588 -25.740 1.00 87.00 339 SER A CA 1
ATOM 2704 C C . SER A 1 339 ? 37.042 17.172 -25.146 1.00 87.00 339 SER A C 1
ATOM 2706 O O . SER A 1 339 ? 36.043 16.751 -24.561 1.00 87.00 339 SER A O 1
ATOM 2708 N N . ILE A 1 340 ? 38.180 16.466 -25.166 1.00 89.31 340 ILE A N 1
ATOM 2709 C CA . ILE A 1 340 ? 38.324 15.169 -24.489 1.00 89.31 340 ILE A CA 1
ATOM 2710 C C . ILE A 1 340 ? 38.142 15.312 -22.968 1.00 89.31 340 ILE A C 1
ATOM 2712 O O . ILE A 1 340 ? 37.373 14.552 -22.384 1.00 89.31 340 ILE A O 1
ATOM 2716 N N . ILE A 1 341 ? 38.788 16.286 -22.316 1.00 85.50 341 ILE A N 1
ATOM 2717 C CA . ILE A 1 341 ? 38.641 16.531 -20.868 1.00 85.50 341 ILE A CA 1
ATOM 2718 C C . ILE A 1 341 ? 37.195 16.897 -20.492 1.00 85.50 341 ILE A C 1
ATOM 2720 O O . ILE A 1 341 ? 36.693 16.411 -19.483 1.00 85.50 341 ILE A O 1
ATOM 2724 N N . GLU A 1 342 ? 36.508 17.701 -21.301 1.00 87.06 342 GLU A N 1
ATOM 2725 C CA . GLU A 1 342 ? 35.106 18.082 -21.101 1.00 87.06 342 GLU A CA 1
ATOM 2726 C C . GLU A 1 342 ? 34.175 16.873 -21.255 1.00 87.06 342 GLU A C 1
ATOM 2728 O O . GLU A 1 342 ? 33.306 16.670 -20.408 1.00 87.06 342 GLU A O 1
ATOM 2733 N N . SER A 1 343 ? 34.408 16.009 -22.250 1.00 86.81 343 SER A N 1
ATOM 2734 C CA . SER A 1 343 ? 33.650 14.758 -22.404 1.00 86.81 343 SER A CA 1
ATOM 2735 C C . SER A 1 343 ? 33.857 13.789 -21.230 1.00 86.81 343 SER A C 1
ATOM 2737 O O . SER A 1 343 ? 32.888 13.240 -20.708 1.00 86.81 343 SER A O 1
ATOM 2739 N N . LEU A 1 344 ? 35.097 13.648 -20.744 1.00 86.38 344 LEU A N 1
ATOM 2740 C CA . LEU A 1 344 ? 35.429 12.823 -19.579 1.00 86.38 344 LEU A CA 1
ATOM 2741 C C . LEU A 1 344 ? 34.854 13.402 -18.281 1.00 86.38 344 LEU A C 1
ATOM 2743 O O . LEU A 1 344 ? 34.441 12.643 -17.408 1.00 86.38 344 LEU A O 1
ATOM 2747 N N . HIS A 1 345 ? 34.796 14.729 -18.142 1.00 88.19 345 HIS A N 1
ATOM 2748 C CA . HIS A 1 345 ? 34.193 15.366 -16.973 1.00 88.19 345 HIS A CA 1
ATOM 2749 C C . HIS A 1 345 ? 32.656 15.298 -17.007 1.00 88.19 345 HIS A C 1
ATOM 2751 O O . HIS A 1 345 ? 32.029 15.158 -15.959 1.00 88.19 345 HIS A O 1
ATOM 2757 N N . ALA A 1 346 ? 32.034 15.309 -18.191 1.00 84.69 346 ALA A N 1
ATOM 2758 C CA . ALA A 1 346 ? 30.610 15.011 -18.342 1.00 84.69 346 ALA A CA 1
ATOM 2759 C C . ALA A 1 346 ? 30.295 13.547 -17.970 1.00 84.69 346 ALA A C 1
ATOM 2761 O O . ALA A 1 346 ? 29.359 13.301 -17.209 1.00 84.69 346 ALA A O 1
ATOM 2762 N N . GLU A 1 347 ? 31.112 12.586 -18.419 1.00 88.31 347 GLU A N 1
ATOM 2763 C CA . GLU A 1 347 ? 30.994 11.172 -18.029 1.00 88.31 347 GLU A CA 1
ATOM 2764 C C . GLU A 1 347 ? 31.228 10.977 -16.516 1.00 88.31 347 GLU A C 1
ATOM 2766 O O . GLU A 1 347 ? 30.473 10.266 -15.853 1.00 88.31 347 GLU A O 1
ATOM 2771 N N . GLU A 1 348 ? 32.207 11.675 -15.927 1.00 86.69 348 GLU A N 1
ATOM 2772 C CA . GLU A 1 348 ? 32.433 11.718 -14.477 1.00 86.69 348 GLU A CA 1
ATOM 2773 C C . GLU A 1 348 ? 31.218 12.281 -13.721 1.00 86.69 348 GLU A C 1
ATOM 2775 O O . GLU A 1 348 ? 30.834 11.733 -12.684 1.00 86.69 348 GLU A O 1
ATOM 2780 N N . GLN A 1 349 ? 30.585 13.350 -14.212 1.00 86.12 349 GLN A N 1
ATOM 2781 C CA . GLN A 1 349 ? 29.376 13.912 -13.601 1.00 86.12 349 GLN A CA 1
ATOM 2782 C C . GLN A 1 349 ? 28.181 12.951 -13.708 1.00 86.12 349 GLN A C 1
ATOM 2784 O O . GLN A 1 349 ? 27.473 12.756 -12.718 1.00 86.12 349 GLN A O 1
ATOM 2789 N N . GLU A 1 350 ? 27.987 12.285 -14.851 1.00 87.62 350 GLU A N 1
ATOM 2790 C CA . GLU A 1 350 ? 26.921 11.289 -15.031 1.00 87.62 350 GLU A CA 1
ATOM 2791 C C . GLU A 1 350 ? 27.132 10.059 -14.127 1.00 87.62 350 GLU A C 1
ATOM 2793 O O . GLU A 1 350 ? 26.195 9.581 -13.480 1.00 87.62 350 GLU A O 1
ATOM 2798 N N . LEU A 1 351 ? 28.372 9.571 -14.011 1.00 84.56 351 LEU A N 1
ATOM 2799 C CA . LEU A 1 351 ? 28.737 8.500 -13.082 1.00 84.56 351 LEU A CA 1
ATOM 2800 C C . LEU A 1 351 ? 28.535 8.920 -11.620 1.00 84.56 351 LEU A C 1
ATOM 2802 O O . LEU A 1 351 ? 28.015 8.132 -10.830 1.00 84.56 351 LEU A O 1
ATOM 2806 N N . ASN A 1 352 ? 28.876 10.158 -11.252 1.00 84.12 352 ASN A N 1
ATOM 2807 C CA . ASN A 1 352 ? 28.619 10.678 -9.910 1.00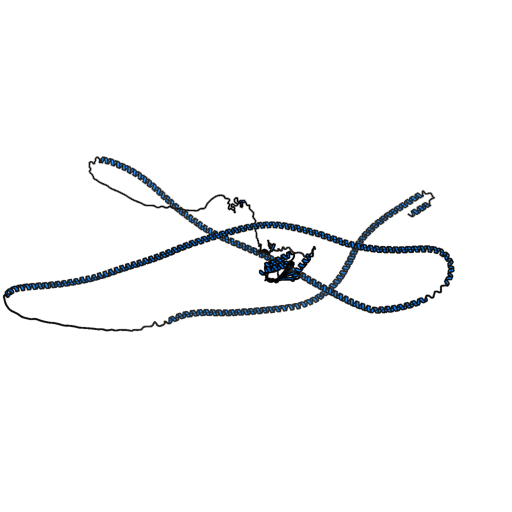 84.12 352 ASN A CA 1
ATOM 2808 C C . ASN A 1 352 ? 27.115 10.839 -9.615 1.00 84.12 352 ASN A C 1
ATOM 2810 O O . ASN A 1 352 ? 26.711 10.540 -8.490 1.00 84.12 352 ASN A O 1
ATOM 2814 N N . SER A 1 353 ? 26.277 11.208 -10.597 1.00 86.12 353 SER A N 1
ATOM 2815 C CA . SER A 1 353 ? 24.808 11.193 -10.449 1.00 86.12 353 SER A CA 1
ATOM 2816 C C . SER A 1 353 ? 24.311 9.778 -10.159 1.00 86.12 353 SER A C 1
ATOM 2818 O O . SER A 1 353 ? 23.699 9.544 -9.119 1.00 86.12 353 SER A O 1
ATOM 2820 N N . LYS A 1 354 ? 24.701 8.797 -10.984 1.00 85.94 354 LYS A N 1
ATOM 2821 C CA . LYS A 1 354 ? 24.334 7.378 -10.812 1.00 85.94 354 LYS A CA 1
ATOM 2822 C C . LYS A 1 354 ? 24.815 6.800 -9.475 1.00 85.94 354 LYS A C 1
ATOM 2824 O O . LYS A 1 354 ? 24.125 5.984 -8.865 1.00 85.94 354 LYS A O 1
ATOM 2829 N N . ILE A 1 355 ? 25.977 7.234 -8.978 1.00 83.56 355 ILE A N 1
ATOM 2830 C CA . ILE A 1 355 ? 26.475 6.889 -7.635 1.00 83.56 355 ILE A CA 1
ATOM 2831 C C . ILE A 1 355 ? 25.636 7.571 -6.540 1.00 83.56 355 ILE A C 1
ATOM 2833 O O . ILE A 1 355 ? 25.364 6.945 -5.515 1.00 83.56 355 ILE A O 1
ATOM 2837 N N . GLY A 1 356 ? 25.201 8.817 -6.739 1.00 82.69 356 GLY A N 1
ATOM 2838 C CA . GLY A 1 356 ? 24.283 9.531 -5.847 1.00 82.69 356 GLY A CA 1
ATOM 2839 C C . GLY A 1 356 ? 22.909 8.862 -5.759 1.00 82.69 356 GLY A C 1
ATOM 2840 O O . GLY A 1 356 ? 22.442 8.564 -4.662 1.00 82.69 356 GLY A O 1
ATOM 2841 N N . GLU A 1 357 ? 22.310 8.531 -6.902 1.00 81.75 357 GLU A N 1
ATOM 2842 C CA . GLU A 1 357 ? 21.063 7.763 -7.025 1.00 81.75 357 GLU A CA 1
ATOM 2843 C C . GLU A 1 357 ? 21.194 6.385 -6.358 1.00 81.75 357 GLU A C 1
ATOM 2845 O O . GLU A 1 357 ? 20.363 6.005 -5.531 1.00 81.75 357 GLU A O 1
ATOM 2850 N N . GLY A 1 358 ? 22.287 5.662 -6.631 1.00 82.50 358 GLY A N 1
ATOM 2851 C CA . GLY A 1 358 ? 22.590 4.374 -6.003 1.00 82.50 358 GLY A CA 1
ATOM 2852 C C . GLY A 1 358 ? 22.750 4.456 -4.480 1.00 82.50 358 GLY A C 1
ATOM 2853 O O . GLY A 1 358 ? 22.308 3.549 -3.773 1.00 82.50 358 GLY A O 1
ATOM 2854 N N . ARG A 1 359 ? 23.321 5.551 -3.954 1.00 83.69 359 ARG A N 1
ATOM 2855 C CA . ARG A 1 359 ? 23.358 5.831 -2.507 1.00 83.69 359 ARG A CA 1
ATOM 2856 C C . ARG A 1 359 ? 21.973 6.152 -1.958 1.00 83.69 359 ARG A C 1
ATOM 2858 O O . ARG A 1 359 ? 21.622 5.600 -0.923 1.00 83.69 359 ARG A O 1
ATOM 2865 N N . GLY A 1 360 ? 21.173 6.957 -2.657 1.00 83.00 360 GLY A N 1
ATOM 2866 C CA . GLY A 1 360 ? 19.790 7.255 -2.276 1.00 83.00 360 GLY A CA 1
ATOM 2867 C C . GLY A 1 360 ? 18.948 5.985 -2.131 1.00 83.00 360 GLY A C 1
ATOM 2868 O O . GLY A 1 360 ? 18.349 5.765 -1.083 1.00 83.00 360 GLY A O 1
ATOM 2869 N N . ILE A 1 361 ? 19.003 5.092 -3.124 1.00 84.81 361 ILE A N 1
ATOM 2870 C CA . ILE A 1 361 ? 18.320 3.786 -3.107 1.00 84.81 361 ILE A CA 1
ATOM 2871 C C . ILE A 1 361 ? 18.857 2.881 -1.982 1.00 84.81 361 ILE A C 1
ATOM 2873 O O . ILE A 1 361 ? 18.093 2.139 -1.363 1.00 84.81 361 ILE A O 1
ATOM 2877 N N . ALA A 1 362 ? 20.161 2.924 -1.690 1.00 78.75 362 ALA A N 1
ATOM 2878 C CA . ALA A 1 362 ? 20.750 2.164 -0.586 1.00 78.75 362 ALA A CA 1
ATOM 2879 C C . ALA A 1 362 ? 20.344 2.711 0.797 1.00 78.75 362 ALA A C 1
ATOM 2881 O O . ALA A 1 362 ? 20.099 1.928 1.712 1.00 78.75 362 ALA A O 1
ATOM 2882 N N . GLU A 1 363 ? 20.238 4.031 0.955 1.00 84.31 363 GLU A N 1
ATOM 2883 C CA . GLU A 1 363 ? 19.763 4.680 2.181 1.00 84.31 363 GLU A CA 1
ATOM 2884 C C . GLU A 1 363 ? 18.256 4.505 2.388 1.00 84.31 363 GLU A C 1
ATOM 2886 O O . GLU A 1 363 ? 17.817 4.322 3.520 1.00 84.31 363 GLU A O 1
ATOM 2891 N N . GLU A 1 364 ? 17.464 4.516 1.316 1.00 85.38 364 GLU A N 1
ATOM 2892 C CA . GLU A 1 364 ? 16.029 4.232 1.361 1.00 85.38 364 GLU A CA 1
ATOM 2893 C C . GLU A 1 364 ? 15.783 2.781 1.788 1.00 85.38 364 GLU A C 1
ATOM 2895 O O . GLU A 1 364 ? 15.135 2.555 2.808 1.00 85.38 364 GLU A O 1
ATOM 2900 N N . ARG A 1 365 ? 16.450 1.807 1.151 1.00 86.56 365 ARG A N 1
ATOM 2901 C CA . ARG A 1 365 ? 16.444 0.397 1.590 1.00 86.56 365 ARG A CA 1
ATOM 2902 C C . ARG A 1 365 ? 16.973 0.192 3.005 1.00 86.56 365 ARG A C 1
ATOM 2904 O O . ARG A 1 365 ? 16.513 -0.697 3.716 1.00 86.56 365 ARG A O 1
ATOM 2911 N N . LYS A 1 366 ? 17.938 1.004 3.446 1.00 88.38 366 LYS A N 1
ATOM 2912 C CA . LYS A 1 366 ? 18.407 0.979 4.835 1.00 88.38 366 LYS A CA 1
ATOM 2913 C C . LYS A 1 366 ? 17.301 1.435 5.794 1.00 88.38 366 LYS A C 1
ATOM 2915 O O . LYS A 1 366 ? 17.097 0.766 6.800 1.00 88.38 366 LYS A O 1
ATOM 2920 N N . ARG A 1 367 ? 16.552 2.498 5.467 1.00 87.25 367 ARG A N 1
ATOM 2921 C CA . ARG A 1 367 ? 15.385 2.942 6.255 1.00 87.25 367 ARG A CA 1
ATOM 2922 C C . ARG A 1 367 ? 14.248 1.916 6.236 1.00 87.25 367 ARG A C 1
ATOM 2924 O O . ARG A 1 367 ? 13.641 1.703 7.277 1.00 87.25 367 ARG A O 1
ATOM 2931 N N . GLU A 1 368 ? 13.993 1.251 5.107 1.00 87.44 368 GLU A N 1
ATOM 2932 C CA . GLU A 1 368 ? 13.037 0.132 5.022 1.00 87.44 368 GLU A CA 1
ATOM 2933 C C . GLU A 1 368 ? 13.431 -1.004 5.981 1.00 87.44 368 GLU A C 1
ATOM 2935 O O . GLU A 1 368 ? 12.609 -1.464 6.770 1.00 87.44 368 GLU A O 1
ATOM 2940 N N . LEU A 1 369 ? 14.703 -1.418 5.972 1.00 86.06 369 LEU A N 1
ATOM 2941 C CA . LEU A 1 369 ? 15.221 -2.459 6.867 1.00 86.06 369 LEU A CA 1
ATOM 2942 C C . LEU A 1 369 ? 15.225 -2.034 8.344 1.00 86.06 369 LEU A C 1
ATOM 2944 O O . LEU A 1 369 ? 14.945 -2.861 9.208 1.00 86.06 369 LEU A O 1
ATOM 2948 N N . GLU A 1 370 ? 15.511 -0.767 8.649 1.00 88.44 370 GLU A N 1
ATOM 2949 C CA . GLU A 1 370 ? 15.433 -0.218 10.011 1.00 88.44 370 GLU A CA 1
ATOM 2950 C C . GLU A 1 370 ? 13.976 -0.130 10.506 1.00 88.44 370 GLU A C 1
ATOM 2952 O O . GLU A 1 370 ? 13.706 -0.456 11.662 1.00 88.44 370 GLU A O 1
ATOM 2957 N N . GLY A 1 371 ? 13.027 0.212 9.627 1.00 88.12 371 GLY A N 1
ATOM 2958 C CA . GLY A 1 371 ? 11.590 0.180 9.913 1.00 88.12 371 GLY A CA 1
ATOM 2959 C C . GLY A 1 371 ? 11.076 -1.238 10.173 1.00 88.12 371 GLY A C 1
ATOM 2960 O O . GLY A 1 371 ? 10.467 -1.484 11.211 1.00 88.12 371 GLY A O 1
ATOM 2961 N N . LEU A 1 372 ? 11.399 -2.191 9.291 1.00 88.25 372 LEU A N 1
ATOM 2962 C CA . LEU A 1 372 ? 11.052 -3.609 9.458 1.00 88.25 372 LEU A CA 1
ATOM 2963 C C . LEU A 1 372 ? 11.680 -4.215 10.722 1.00 88.25 372 LEU A C 1
ATOM 2965 O O . LEU A 1 372 ? 11.045 -5.020 11.399 1.00 88.25 372 LEU A O 1
ATOM 2969 N N . ALA A 1 373 ? 12.908 -3.826 11.081 1.00 85.81 373 ALA A N 1
ATOM 2970 C CA . ALA A 1 373 ? 13.536 -4.266 12.326 1.00 85.81 373 ALA A CA 1
ATOM 2971 C C . ALA A 1 373 ? 12.779 -3.757 13.566 1.00 85.81 373 ALA A C 1
ATOM 2973 O O . ALA A 1 373 ? 12.562 -4.526 14.503 1.00 85.81 373 ALA A O 1
ATOM 2974 N N . HIS A 1 374 ? 12.332 -2.497 13.556 1.00 90.44 374 HIS A N 1
ATOM 2975 C CA . HIS A 1 374 ? 11.531 -1.931 14.643 1.00 90.44 374 HIS A CA 1
ATOM 2976 C C . HIS A 1 374 ? 10.120 -2.539 14.714 1.00 90.44 374 HIS A C 1
ATOM 2978 O O . HIS A 1 374 ? 9.622 -2.822 15.802 1.00 90.44 374 HIS A O 1
ATOM 2984 N N . GLU A 1 375 ? 9.492 -2.819 13.570 1.00 90.38 375 GLU A N 1
ATOM 2985 C CA . GLU A 1 375 ? 8.206 -3.523 13.499 1.00 90.38 375 GLU A CA 1
ATOM 2986 C C . GLU A 1 375 ? 8.318 -4.955 14.053 1.00 90.38 375 GLU A C 1
ATOM 2988 O O . GLU A 1 375 ? 7.483 -5.379 14.851 1.00 90.38 375 GLU A O 1
ATOM 2993 N N . ILE A 1 376 ? 9.398 -5.677 13.731 1.00 89.06 376 ILE A N 1
ATOM 2994 C CA . ILE A 1 376 ? 9.704 -6.995 14.309 1.00 89.06 376 ILE A CA 1
ATOM 2995 C C . ILE A 1 376 ? 9.915 -6.908 15.830 1.00 89.06 376 ILE A C 1
ATOM 2997 O O . ILE A 1 376 ? 9.422 -7.771 16.556 1.00 89.06 376 ILE A O 1
ATOM 3001 N N . GLU A 1 377 ? 10.611 -5.886 16.334 1.00 90.69 377 GLU A N 1
ATOM 3002 C CA . GLU A 1 377 ? 10.797 -5.661 17.776 1.00 90.69 377 GLU A CA 1
ATOM 3003 C C . GLU A 1 377 ? 9.460 -5.371 18.486 1.00 90.69 377 GLU A C 1
ATOM 3005 O O . GLU A 1 377 ? 9.165 -5.955 19.535 1.00 90.69 377 GLU A O 1
ATOM 3010 N N . LEU A 1 378 ? 8.601 -4.543 17.881 1.00 90.50 378 LEU A N 1
ATOM 3011 C CA . LEU A 1 378 ? 7.263 -4.241 18.391 1.00 90.50 378 LEU A CA 1
ATOM 3012 C C . LEU A 1 378 ? 6.370 -5.492 18.409 1.00 90.50 378 LEU A C 1
ATOM 3014 O O . LEU A 1 378 ? 5.713 -5.766 19.414 1.00 90.50 378 LEU A O 1
ATOM 3018 N N . LEU A 1 379 ? 6.395 -6.295 17.341 1.00 85.81 379 LEU A N 1
ATOM 3019 C CA . LEU A 1 379 ? 5.680 -7.571 17.256 1.00 85.81 379 LEU A CA 1
ATOM 3020 C C . LEU A 1 379 ? 6.202 -8.595 18.274 1.00 85.81 379 LEU A C 1
ATOM 3022 O O . LEU A 1 379 ? 5.404 -9.330 18.853 1.00 85.81 379 LEU A O 1
ATOM 3026 N N . GLN A 1 380 ? 7.508 -8.624 18.560 1.00 87.81 380 GLN A N 1
ATOM 3027 C CA . GLN A 1 380 ? 8.072 -9.456 19.630 1.00 87.81 380 GLN A CA 1
ATOM 3028 C C . GLN A 1 380 ? 7.611 -8.998 21.021 1.00 87.81 380 GLN A C 1
ATOM 3030 O O . GLN A 1 380 ? 7.254 -9.846 21.843 1.00 87.81 380 GLN A O 1
ATOM 3035 N N . LYS A 1 381 ? 7.546 -7.683 21.284 1.00 90.44 381 LYS A N 1
ATOM 3036 C CA . LYS A 1 381 ? 7.002 -7.145 22.544 1.00 90.44 381 LYS A CA 1
ATOM 3037 C C . LYS A 1 381 ? 5.514 -7.476 22.697 1.00 90.44 381 LYS A C 1
ATOM 3039 O O . LYS A 1 381 ? 5.123 -8.008 23.734 1.00 90.44 381 LYS A O 1
ATOM 3044 N N . ASN A 1 382 ? 4.707 -7.227 21.664 1.00 90.44 382 ASN A N 1
ATOM 3045 C CA . ASN A 1 382 ? 3.277 -7.546 21.656 1.00 90.44 382 ASN A CA 1
ATOM 3046 C C . ASN A 1 382 ? 3.048 -9.060 21.838 1.00 90.44 382 ASN A C 1
ATOM 3048 O O . ASN A 1 382 ? 2.199 -9.465 22.626 1.00 90.44 382 ASN A O 1
ATOM 3052 N N . LYS A 1 383 ? 3.855 -9.910 21.185 1.00 90.62 383 LYS A N 1
ATOM 3053 C CA . LYS A 1 383 ? 3.819 -11.364 21.387 1.00 90.62 383 LYS A CA 1
ATOM 3054 C C . LYS A 1 383 ? 4.099 -11.740 22.847 1.00 90.62 383 LYS A C 1
ATOM 3056 O O . LYS A 1 383 ? 3.376 -12.562 23.398 1.00 90.62 383 LYS A O 1
ATOM 3061 N N . LEU A 1 384 ? 5.130 -11.164 23.471 1.00 91.31 384 LEU A N 1
ATOM 3062 C CA . LEU A 1 384 ? 5.474 -11.450 24.869 1.00 91.31 384 LEU A CA 1
ATOM 3063 C C . LEU A 1 384 ? 4.353 -11.024 25.832 1.00 91.31 384 LEU A C 1
ATOM 3065 O O . LEU A 1 384 ? 4.097 -11.712 26.818 1.00 91.31 384 LEU A O 1
ATOM 3069 N N . GLN A 1 385 ? 3.675 -9.912 25.534 1.00 89.25 385 GLN A N 1
ATOM 3070 C CA . GLN A 1 385 ? 2.500 -9.451 26.270 1.00 89.25 385 GLN A CA 1
ATOM 3071 C C . GLN A 1 385 ? 1.336 -10.451 26.148 1.00 89.25 385 GLN A C 1
ATOM 3073 O O . GLN A 1 385 ? 0.883 -10.961 27.171 1.00 89.25 385 GLN A O 1
ATOM 3078 N N . ILE A 1 386 ? 0.956 -10.846 24.927 1.00 88.25 386 ILE A N 1
ATOM 3079 C CA . ILE A 1 386 ? -0.093 -11.854 24.678 1.00 88.25 386 ILE A CA 1
ATOM 3080 C C . ILE A 1 386 ? 0.261 -13.207 25.322 1.00 88.25 386 ILE A C 1
ATOM 3082 O O . ILE A 1 386 ? -0.590 -13.859 25.922 1.00 88.25 386 ILE A O 1
ATOM 3086 N N . GLU A 1 387 ? 1.529 -13.632 25.269 1.00 88.69 387 GLU A N 1
ATOM 3087 C CA . GLU A 1 387 ? 1.995 -14.842 25.958 1.00 88.69 387 GLU A CA 1
ATOM 3088 C C . GLU A 1 387 ? 1.873 -14.740 27.487 1.00 88.69 387 GLU A C 1
ATOM 3090 O O . GLU A 1 387 ? 1.848 -15.776 28.144 1.00 88.69 387 GLU A O 1
ATOM 3095 N N . ASN A 1 388 ? 1.834 -13.549 28.088 1.00 90.88 388 ASN A N 1
ATOM 3096 C CA . ASN A 1 388 ? 1.644 -13.374 29.532 1.00 90.88 388 ASN A CA 1
ATOM 3097 C C . ASN A 1 388 ? 0.162 -13.232 29.901 1.00 90.88 388 ASN A C 1
ATOM 3099 O O . ASN A 1 388 ? -0.272 -13.867 30.860 1.00 90.88 388 ASN A O 1
ATOM 3103 N N . GLU A 1 389 ? -0.619 -12.507 29.101 1.00 90.56 389 GLU A N 1
ATOM 3104 C CA . GLU A 1 389 ? -2.081 -12.434 29.214 1.00 90.56 389 GLU A CA 1
ATOM 3105 C C . GLU A 1 389 ? -2.713 -13.831 29.104 1.00 90.56 389 GLU A C 1
ATOM 3107 O O . GLU A 1 389 ? -3.548 -14.194 29.929 1.00 90.56 389 GLU A O 1
ATOM 3112 N N . LEU A 1 390 ? -2.243 -14.673 28.171 1.00 88.06 390 LEU A N 1
ATOM 3113 C CA . LEU A 1 390 ? -2.663 -16.076 28.065 1.00 88.06 390 LEU A CA 1
ATOM 3114 C C . LEU A 1 390 ? -2.366 -16.877 29.340 1.00 88.06 390 LEU A C 1
ATOM 3116 O O . LEU A 1 390 ? -3.260 -17.557 29.835 1.00 88.06 390 LEU A O 1
ATOM 3120 N N . LYS A 1 391 ? -1.160 -16.761 29.916 1.00 88.69 391 LYS A N 1
ATOM 3121 C CA . LYS A 1 391 ? -0.815 -17.433 31.187 1.00 88.69 391 LYS A CA 1
ATOM 3122 C C . LYS A 1 391 ? -1.701 -16.954 32.339 1.00 88.69 391 LYS A C 1
ATOM 3124 O O . LYS A 1 391 ? -2.051 -17.745 33.212 1.00 88.69 391 LYS A O 1
ATOM 3129 N N . GLU A 1 392 ? -2.064 -15.671 32.363 1.00 89.19 392 GLU A N 1
ATOM 3130 C CA . GLU A 1 392 ? -2.951 -15.139 33.396 1.00 89.19 392 GLU A CA 1
ATOM 3131 C C . GLU A 1 392 ? -4.402 -15.601 33.197 1.00 89.19 392 GLU A C 1
ATOM 3133 O O . GLU A 1 392 ? -5.063 -15.959 34.167 1.00 89.19 392 GLU A O 1
ATOM 3138 N N . ILE A 1 393 ? -4.884 -15.687 31.955 1.00 85.75 393 ILE A N 1
ATOM 3139 C CA . ILE A 1 393 ? -6.194 -16.264 31.615 1.00 85.75 393 ILE A CA 1
ATOM 3140 C C . ILE A 1 393 ? -6.238 -17.760 31.966 1.00 85.75 393 ILE A C 1
ATOM 3142 O O . ILE A 1 393 ? -7.221 -18.215 32.550 1.00 85.75 393 ILE A O 1
ATOM 3146 N N . GLU A 1 394 ? -5.176 -18.522 31.691 1.00 85.50 394 GLU A N 1
ATOM 3147 C CA . GLU A 1 394 ? -5.043 -19.928 32.098 1.00 85.50 394 GLU A CA 1
ATOM 3148 C C . GLU A 1 394 ? -5.035 -20.087 33.626 1.00 85.50 394 GLU A C 1
ATOM 3150 O O . GLU A 1 394 ? -5.714 -20.969 34.156 1.00 85.50 394 GLU A O 1
ATOM 3155 N N . LEU A 1 395 ? -4.339 -19.207 34.355 1.00 90.88 395 LEU A N 1
ATOM 3156 C CA . LEU A 1 395 ? -4.338 -19.198 35.820 1.00 90.88 395 LEU A CA 1
ATOM 3157 C C . LEU A 1 395 ? -5.716 -18.826 36.392 1.00 90.88 395 LEU A C 1
ATOM 3159 O O . LEU A 1 395 ? -6.223 -19.531 37.264 1.00 90.88 395 LEU A O 1
ATOM 3163 N N . ARG A 1 396 ? -6.350 -17.762 35.880 1.00 89.62 396 ARG A N 1
ATOM 3164 C CA . ARG A 1 396 ? -7.714 -17.343 36.252 1.00 89.62 396 ARG A CA 1
ATOM 3165 C C . ARG A 1 396 ? -8.721 -18.463 35.980 1.00 89.62 396 ARG A C 1
ATOM 3167 O O . ARG A 1 396 ? -9.561 -18.734 36.832 1.00 89.62 396 ARG A O 1
ATOM 3174 N N . ARG A 1 397 ? -8.600 -19.163 34.846 1.00 86.62 397 ARG A N 1
ATOM 3175 C CA . ARG A 1 397 ? -9.404 -20.348 34.521 1.00 86.62 397 ARG A CA 1
ATOM 3176 C C . ARG A 1 397 ? -9.161 -21.489 35.506 1.00 86.62 397 ARG A C 1
ATOM 3178 O O . ARG A 1 397 ? -10.128 -22.017 36.031 1.00 86.62 397 ARG A O 1
ATOM 3185 N N . SER A 1 398 ? -7.909 -21.836 35.801 1.00 85.88 398 SER A N 1
ATOM 3186 C CA . SER A 1 398 ? -7.571 -22.897 36.764 1.00 85.88 398 SER A CA 1
ATOM 3187 C C . SER A 1 398 ? -8.131 -22.612 38.167 1.00 85.88 398 SER A C 1
ATOM 3189 O O . SER A 1 398 ? -8.652 -23.507 38.831 1.00 85.88 398 SER A O 1
ATOM 3191 N N . LEU A 1 399 ? -8.113 -21.344 38.595 1.00 87.00 399 LEU A N 1
ATOM 3192 C CA . LEU A 1 399 ? -8.735 -20.895 39.846 1.00 87.00 399 LEU A CA 1
ATOM 3193 C C . LEU A 1 399 ? -10.272 -20.948 39.797 1.00 87.00 399 LEU A C 1
ATOM 3195 O O . LEU A 1 399 ? -10.901 -21.299 40.796 1.00 87.00 399 LEU A O 1
ATOM 3199 N N . LEU A 1 400 ? -10.883 -20.630 38.652 1.00 82.56 400 LEU A N 1
ATOM 3200 C CA . LEU A 1 400 ? -12.332 -20.719 38.457 1.00 82.56 400 LEU A CA 1
ATOM 3201 C C . LEU A 1 400 ? -12.810 -22.179 38.430 1.00 82.56 400 LEU A C 1
ATOM 3203 O O . LEU A 1 400 ? -13.779 -22.506 39.109 1.00 82.56 400 LEU A O 1
ATOM 3207 N N . ASP A 1 401 ? -12.101 -23.054 37.714 1.00 84.69 401 ASP A N 1
ATOM 3208 C CA . ASP A 1 401 ? -12.349 -24.497 37.659 1.00 84.69 401 ASP A CA 1
ATOM 3209 C C . ASP A 1 401 ? -12.202 -25.114 39.069 1.00 84.69 401 ASP A C 1
ATOM 3211 O O . ASP A 1 401 ? -13.078 -25.858 39.514 1.00 84.69 401 ASP A O 1
ATOM 3215 N N . ALA A 1 402 ? -11.172 -24.727 39.836 1.00 83.00 402 ALA A N 1
ATOM 3216 C CA . ALA A 1 402 ? -11.017 -25.133 41.236 1.00 83.00 402 ALA A CA 1
ATOM 3217 C C . ALA A 1 402 ? -12.193 -24.662 42.117 1.00 83.00 402 ALA A C 1
ATOM 3219 O O . ALA A 1 402 ? -12.803 -25.478 42.810 1.00 83.00 402 ALA A O 1
ATOM 3220 N N . SER A 1 403 ? -12.567 -23.380 42.041 1.00 82.88 403 SER A N 1
ATOM 3221 C CA . SER A 1 403 ? -13.702 -22.802 42.781 1.00 82.88 403 SER A CA 1
ATOM 3222 C C . SER A 1 403 ? -15.035 -23.486 42.441 1.00 82.88 403 SER A C 1
ATOM 3224 O O . SER A 1 403 ? -15.826 -23.802 43.333 1.00 82.88 403 SER A O 1
ATOM 3226 N N . LEU A 1 404 ? -15.259 -23.813 41.163 1.00 80.81 404 LEU A N 1
ATOM 3227 C CA . LEU A 1 404 ? -16.416 -24.587 40.708 1.00 80.81 404 LEU A CA 1
ATOM 3228 C C . LEU A 1 404 ? -16.424 -26.001 41.301 1.00 80.81 404 LEU A C 1
ATOM 3230 O O . LEU A 1 404 ? -17.471 -26.440 41.776 1.00 80.81 404 LEU A O 1
ATOM 3234 N N . THR A 1 405 ? -15.281 -26.698 41.346 1.00 81.31 405 THR A N 1
ATOM 3235 C CA . THR A 1 405 ? -15.214 -28.016 42.007 1.00 81.31 405 THR A CA 1
ATOM 3236 C C . THR A 1 405 ? -15.440 -27.933 43.518 1.00 81.31 405 THR A C 1
ATOM 3238 O O . THR A 1 405 ? -16.129 -28.794 44.064 1.00 81.31 405 THR A O 1
ATOM 3241 N N . GLU A 1 406 ? -14.956 -26.881 44.188 1.00 85.06 406 GLU A N 1
ATOM 3242 C CA . GLU A 1 406 ? -15.202 -26.652 45.617 1.00 85.06 406 GLU A CA 1
ATOM 3243 C C . GLU A 1 406 ? -16.703 -26.423 45.886 1.00 85.06 406 GLU A C 1
ATOM 3245 O O . GLU A 1 406 ? -17.295 -27.042 46.776 1.00 85.06 406 GLU A O 1
ATOM 3250 N N . GLU A 1 407 ? -17.358 -25.604 45.060 1.00 81.25 407 GLU A N 1
ATOM 3251 C CA . GLU A 1 407 ? -18.807 -25.393 45.100 1.00 81.25 407 GLU A CA 1
ATOM 3252 C C . GLU A 1 407 ? -19.618 -26.652 44.756 1.00 81.25 407 GLU A C 1
ATOM 3254 O O . GLU A 1 407 ? -20.664 -26.883 45.366 1.00 81.25 407 GLU A O 1
ATOM 3259 N N . GLU A 1 408 ? -19.165 -27.502 43.830 1.00 78.50 408 GLU A N 1
ATOM 3260 C CA . GLU A 1 408 ? -19.786 -28.813 43.606 1.00 78.50 408 GLU A CA 1
ATOM 3261 C C . GLU A 1 408 ? -19.641 -29.737 44.820 1.00 78.50 408 GLU A C 1
ATOM 3263 O O . GLU A 1 408 ? -20.597 -30.441 45.159 1.00 78.50 408 GLU A O 1
ATOM 3268 N N . THR A 1 409 ? -18.488 -29.739 45.502 1.00 81.12 409 THR A N 1
ATOM 3269 C CA . THR A 1 409 ? -18.310 -30.539 46.725 1.00 81.12 409 THR A CA 1
ATOM 3270 C C . THR A 1 409 ? -19.230 -30.065 47.845 1.00 81.12 409 THR A C 1
ATOM 3272 O O . THR A 1 409 ? -20.010 -30.877 48.340 1.00 81.12 409 THR A O 1
ATOM 3275 N N . LYS A 1 410 ? -19.292 -28.757 48.132 1.00 84.44 410 LYS A N 1
ATOM 3276 C CA . LYS A 1 410 ? -20.223 -28.177 49.122 1.00 84.44 410 LYS A CA 1
ATOM 3277 C C . LYS A 1 410 ? -21.687 -28.488 48.803 1.00 84.44 410 LYS A C 1
ATOM 3279 O O . LYS A 1 410 ? -22.475 -28.796 49.699 1.00 84.44 410 LYS A O 1
ATOM 3284 N N . LYS A 1 411 ? -22.074 -28.454 47.521 1.00 80.50 411 LYS A N 1
ATOM 3285 C CA . LYS A 1 411 ? -23.427 -28.834 47.074 1.00 80.50 411 LYS A CA 1
ATOM 3286 C C . LYS A 1 411 ? -23.708 -30.332 47.254 1.00 80.50 411 LYS A C 1
ATOM 3288 O O . LYS A 1 411 ? -24.830 -30.690 47.602 1.00 80.50 411 LYS A O 1
ATOM 3293 N N . ARG A 1 412 ? -22.721 -31.219 47.067 1.00 80.31 412 ARG A N 1
ATOM 3294 C CA . ARG A 1 412 ? -22.863 -32.661 47.367 1.00 80.31 412 ARG A CA 1
ATOM 3295 C C . ARG A 1 412 ? -22.914 -32.940 48.872 1.00 80.31 412 ARG A C 1
ATOM 3297 O O . ARG A 1 412 ? -23.704 -33.779 49.294 1.00 80.31 412 ARG A O 1
ATOM 3304 N N . GLU A 1 413 ? -22.124 -32.230 49.670 1.00 81.62 413 GLU A N 1
ATOM 3305 C CA . GLU A 1 413 ? -22.095 -32.346 51.133 1.00 81.62 413 GLU A CA 1
ATOM 3306 C C . GLU A 1 413 ? -23.425 -31.898 51.748 1.00 81.62 413 GLU A C 1
ATOM 3308 O O . GLU A 1 413 ? -24.078 -32.692 52.419 1.00 81.62 413 GLU A O 1
ATOM 3313 N N . THR A 1 414 ? -23.909 -30.700 51.410 1.00 83.62 414 THR A N 1
ATOM 3314 C CA . THR A 1 414 ? -25.221 -30.204 51.871 1.00 83.62 414 THR A CA 1
ATOM 3315 C C . THR A 1 414 ? -26.396 -31.068 51.391 1.00 83.62 414 THR A C 1
ATOM 3317 O O . THR A 1 414 ? -27.352 -31.269 52.139 1.00 83.62 414 THR A O 1
ATOM 3320 N N . LEU A 1 415 ? -26.330 -31.664 50.191 1.00 81.62 415 LEU A N 1
ATOM 3321 C CA . LEU A 1 415 ? -27.296 -32.687 49.763 1.00 81.62 415 LEU A CA 1
ATOM 3322 C C . LEU A 1 415 ? -27.204 -33.975 50.600 1.00 81.62 415 LEU A C 1
ATOM 3324 O O . LEU A 1 415 ? -28.230 -34.599 50.867 1.00 81.62 415 LEU A O 1
ATOM 3328 N N . SER A 1 416 ? -26.009 -34.390 51.022 1.00 83.19 416 SER A N 1
ATOM 3329 C CA . SER A 1 416 ? -25.811 -35.552 51.901 1.00 83.19 416 SER A CA 1
ATOM 3330 C C . SER A 1 416 ? -26.379 -35.300 53.303 1.00 83.19 416 SER A C 1
ATOM 3332 O O . SER A 1 416 ? -27.141 -36.120 53.818 1.00 83.19 416 SER A O 1
ATOM 3334 N N . GLU A 1 417 ? -26.103 -34.128 53.884 1.00 82.94 417 GLU A N 1
ATOM 3335 C CA . GLU A 1 417 ? -26.666 -33.685 55.166 1.00 82.94 417 GLU A CA 1
ATOM 3336 C C . GLU A 1 417 ? -28.197 -33.604 55.117 1.00 82.94 417 GLU A C 1
ATOM 3338 O O . GLU A 1 417 ? -28.877 -34.130 56.000 1.00 82.94 417 GLU A O 1
ATOM 3343 N N . LEU A 1 418 ? -28.760 -33.014 54.055 1.00 81.62 418 LEU A N 1
ATOM 3344 C CA . LEU A 1 418 ? -30.209 -32.925 53.869 1.00 81.62 418 LEU A CA 1
ATOM 3345 C C . LEU A 1 418 ? -30.852 -34.315 53.742 1.00 81.62 418 LEU A C 1
ATOM 3347 O O . LEU A 1 418 ? -31.918 -34.551 54.309 1.00 81.62 418 LEU A O 1
ATOM 3351 N N . ASN A 1 419 ? -30.197 -35.258 53.057 1.00 83.44 419 ASN A N 1
ATOM 3352 C CA . ASN A 1 419 ? -30.663 -36.643 52.981 1.00 83.44 419 ASN A CA 1
ATOM 3353 C C . ASN A 1 419 ? -30.602 -37.352 54.346 1.00 83.44 419 ASN A C 1
ATOM 3355 O O . ASN A 1 419 ? -31.571 -38.019 54.707 1.00 83.44 419 ASN A O 1
ATOM 3359 N N . GLN A 1 420 ? -29.544 -37.156 55.145 1.00 83.19 420 GLN A N 1
ATOM 3360 C CA . GLN A 1 420 ? -29.493 -37.667 56.524 1.00 83.19 420 GLN A CA 1
ATOM 3361 C C . GLN A 1 420 ? -30.573 -37.040 57.422 1.00 83.19 420 GLN A C 1
ATOM 3363 O O . GLN A 1 420 ? -31.188 -37.748 58.219 1.00 83.19 420 GLN A O 1
ATOM 3368 N N . GLY A 1 421 ? -30.866 -35.746 57.259 1.00 86.19 421 GLY A N 1
ATOM 3369 C CA . GLY A 1 421 ? -31.967 -35.064 57.947 1.00 86.19 421 GLY A CA 1
ATOM 3370 C C . GLY A 1 421 ? -33.349 -35.596 57.549 1.00 86.19 421 GLY A C 1
ATOM 3371 O O . GLY A 1 421 ? -34.216 -35.794 58.398 1.00 86.19 421 GLY A O 1
ATOM 3372 N N . LEU A 1 422 ? -33.559 -35.912 56.269 1.00 83.81 422 LEU A N 1
ATOM 3373 C CA . LEU A 1 422 ? -34.778 -36.585 55.807 1.00 83.81 422 LEU A CA 1
ATOM 3374 C C . LEU A 1 422 ? -34.879 -38.020 56.346 1.00 83.81 422 LEU A C 1
ATOM 3376 O O . LEU A 1 422 ? -35.976 -38.498 56.627 1.00 83.81 422 LEU A O 1
ATOM 3380 N N . GLU A 1 423 ? -33.755 -38.708 56.520 1.00 83.06 423 GLU A N 1
ATOM 3381 C CA . GLU A 1 423 ? -33.679 -40.036 57.127 1.00 83.06 423 GLU A CA 1
ATOM 3382 C C . GLU A 1 423 ? -33.921 -40.044 58.647 1.00 83.06 423 GLU A C 1
ATOM 3384 O O . GLU A 1 423 ? -34.502 -41.002 59.166 1.00 83.06 423 GLU A O 1
ATOM 3389 N N . SER A 1 424 ? -33.498 -39.011 59.379 1.00 81.19 424 SER A N 1
ATOM 3390 C CA . SER A 1 424 ? -33.791 -38.884 60.812 1.00 81.19 424 SER A CA 1
ATOM 3391 C C . SER A 1 424 ? -35.257 -38.514 61.042 1.00 81.19 424 SER A C 1
ATOM 3393 O O . SER A 1 424 ? -35.923 -39.174 61.838 1.00 81.19 424 SER A O 1
ATOM 3395 N N . LEU A 1 425 ? -35.802 -37.572 60.262 1.00 85.56 425 LEU A N 1
ATOM 3396 C CA . LEU A 1 425 ? -37.225 -37.216 60.289 1.00 85.56 425 LEU A CA 1
ATOM 3397 C C . LEU A 1 425 ? -38.135 -38.398 59.918 1.00 85.56 425 LEU A C 1
ATOM 3399 O O . LEU A 1 425 ? -39.189 -38.562 60.525 1.00 85.56 425 LEU A O 1
ATOM 3403 N N . ARG A 1 426 ? -37.735 -39.263 58.973 1.00 87.31 426 ARG A N 1
ATOM 3404 C CA . ARG A 1 426 ? -38.468 -40.511 58.672 1.00 87.31 426 ARG A CA 1
ATOM 3405 C C . ARG A 1 426 ? -38.523 -41.447 59.880 1.00 87.31 426 ARG A C 1
ATOM 3407 O O . ARG A 1 426 ? -39.617 -41.870 60.242 1.00 87.31 426 ARG A O 1
ATOM 3414 N N . ARG A 1 427 ? -37.384 -41.696 60.540 1.00 86.25 427 ARG A N 1
ATOM 3415 C CA . ARG A 1 427 ? -37.330 -42.517 61.765 1.00 86.25 427 ARG A CA 1
ATOM 3416 C C . ARG A 1 427 ? -38.143 -41.901 62.905 1.00 86.25 427 ARG A C 1
ATOM 3418 O O . ARG A 1 427 ? -38.811 -42.632 63.628 1.00 86.25 427 ARG A O 1
ATOM 3425 N N . GLU A 1 428 ? -38.128 -40.577 63.066 1.00 85.94 428 GLU A N 1
ATOM 3426 C CA . GLU A 1 428 ? -38.956 -39.909 64.078 1.00 85.94 428 GLU A CA 1
ATOM 3427 C C . GLU A 1 428 ? -40.453 -40.051 63.760 1.00 85.94 428 GLU A C 1
ATOM 3429 O O . GLU A 1 428 ? -41.234 -40.376 64.649 1.00 85.94 428 GLU A O 1
ATOM 3434 N N . ILE A 1 429 ? -40.862 -39.908 62.494 1.00 84.56 429 ILE A N 1
ATOM 3435 C CA . ILE A 1 429 ? -42.245 -40.158 62.060 1.00 84.56 429 ILE A CA 1
ATOM 3436 C C . ILE A 1 429 ? -42.655 -41.620 62.306 1.00 84.56 429 ILE A C 1
ATOM 3438 O O . ILE A 1 429 ? -43.776 -41.863 62.750 1.00 84.56 429 ILE A O 1
ATOM 3442 N N . GLU A 1 430 ? -41.780 -42.598 62.061 1.00 85.56 430 GLU A N 1
ATOM 3443 C CA . GLU A 1 430 ? -42.046 -44.010 62.376 1.00 85.56 430 GLU A CA 1
ATOM 3444 C C . GLU A 1 430 ? -42.215 -44.227 63.888 1.00 85.56 430 GLU A C 1
ATOM 3446 O O . GLU A 1 430 ? -43.260 -44.725 64.306 1.00 85.56 430 GLU A O 1
ATOM 3451 N N . LEU A 1 431 ? -41.291 -43.732 64.720 1.00 87.88 431 LEU A N 1
ATOM 3452 C CA . LEU A 1 431 ? -41.397 -43.798 66.186 1.00 87.88 431 LEU A CA 1
ATOM 3453 C C . LEU A 1 431 ? -42.671 -43.120 66.722 1.00 87.88 431 LEU A C 1
ATOM 3455 O O . LEU A 1 431 ? -43.318 -43.650 67.625 1.00 87.88 431 LEU A O 1
ATOM 3459 N N . ARG A 1 432 ? -43.082 -41.980 66.147 1.00 83.69 432 ARG A N 1
ATOM 3460 C CA . ARG A 1 432 ? -44.343 -41.299 66.498 1.00 83.69 432 ARG A CA 1
ATOM 3461 C C . ARG A 1 432 ? -45.585 -42.065 66.044 1.00 83.69 432 ARG A C 1
ATOM 3463 O O . ARG A 1 432 ? -46.621 -41.968 66.699 1.00 83.69 432 ARG A O 1
ATOM 3470 N N . ASN A 1 433 ? -45.513 -42.835 64.958 1.00 85.62 433 ASN A N 1
ATOM 3471 C CA . ASN A 1 433 ? -46.599 -43.740 64.583 1.00 85.62 433 ASN A CA 1
ATOM 3472 C C . ASN A 1 433 ? -46.671 -44.940 65.545 1.00 85.62 433 ASN A C 1
ATOM 3474 O O . ASN A 1 433 ? -47.766 -45.233 66.014 1.00 85.62 433 ASN A O 1
ATOM 3478 N N . GLU A 1 434 ? -45.545 -45.551 65.933 1.00 85.19 434 GLU A N 1
ATOM 3479 C CA . GLU A 1 434 ? -45.530 -46.618 66.953 1.00 85.19 434 GLU A CA 1
ATOM 3480 C C . GLU A 1 434 ? -46.010 -46.137 68.339 1.00 85.19 434 GLU A C 1
ATOM 3482 O O . GLU A 1 434 ? -46.594 -46.901 69.109 1.00 85.19 434 GLU A O 1
ATOM 3487 N N . GLU A 1 435 ? -45.717 -44.886 68.708 1.00 84.75 435 GLU A N 1
ATOM 3488 C CA . GLU A 1 435 ? -46.223 -44.242 69.929 1.00 84.75 435 GLU A CA 1
ATOM 3489 C C . GLU A 1 435 ? -47.743 -44.031 69.836 1.00 84.75 435 GLU A C 1
ATOM 3491 O O . GLU A 1 435 ? -48.477 -44.373 70.764 1.00 84.75 435 GLU A O 1
ATOM 3496 N N . ARG A 1 436 ? -48.239 -43.546 68.688 1.00 83.62 436 ARG A N 1
ATOM 3497 C CA . ARG A 1 436 ? -49.677 -43.355 68.446 1.00 83.62 436 ARG A CA 1
ATOM 3498 C C . ARG A 1 436 ? -50.448 -44.676 68.410 1.00 83.62 436 ARG A C 1
ATOM 3500 O O . ARG A 1 436 ? -51.579 -44.710 68.884 1.00 83.62 436 ARG A O 1
ATOM 3507 N N . GLU A 1 437 ? -49.870 -45.748 67.870 1.00 82.31 437 GLU A N 1
ATOM 3508 C CA . GLU A 1 437 ? -50.489 -47.080 67.890 1.00 82.31 437 GLU A CA 1
ATOM 3509 C C . GLU A 1 437 ? -50.594 -47.624 69.320 1.00 82.31 437 GLU A C 1
ATOM 3511 O O . GLU A 1 437 ? -51.685 -48.022 69.721 1.00 82.31 437 GLU A O 1
ATOM 3516 N N . ARG A 1 438 ? -49.535 -47.511 70.136 1.00 81.19 438 ARG A N 1
ATOM 3517 C CA . ARG A 1 438 ? -49.576 -47.872 71.567 1.00 81.19 438 ARG A CA 1
ATOM 3518 C C . ARG A 1 438 ? -50.642 -47.094 72.346 1.00 81.19 438 ARG A C 1
ATOM 3520 O O . ARG A 1 438 ? -51.458 -47.701 73.034 1.00 81.19 438 ARG A O 1
ATOM 3527 N N . LEU A 1 439 ? -50.715 -45.772 72.179 1.00 81.25 439 LEU A N 1
ATOM 3528 C CA . LEU A 1 439 ? -51.756 -44.948 72.817 1.00 81.25 439 LEU A CA 1
ATOM 3529 C C . LEU A 1 439 ? -53.180 -45.330 72.360 1.00 81.25 439 LEU A C 1
ATOM 3531 O O . LEU A 1 439 ? -54.134 -45.237 73.133 1.00 81.25 439 LEU A O 1
ATOM 3535 N N . ASN A 1 440 ? -53.330 -45.798 71.118 1.00 81.81 440 ASN A N 1
ATOM 3536 C CA . ASN A 1 440 ? -54.597 -46.284 70.573 1.00 81.81 440 ASN A CA 1
ATOM 3537 C C . ASN A 1 440 ? -54.975 -47.693 71.090 1.00 81.81 440 ASN A C 1
ATOM 3539 O O . ASN A 1 440 ? -56.161 -48.011 71.164 1.00 81.81 440 ASN A O 1
ATOM 3543 N N . GLU A 1 441 ? -54.004 -48.517 71.503 1.00 77.75 441 GLU A N 1
ATOM 3544 C CA . GLU A 1 441 ? -54.238 -49.768 72.247 1.00 77.75 441 GLU A CA 1
ATOM 3545 C C . GLU A 1 441 ? -54.569 -49.527 73.736 1.00 77.75 441 GLU A C 1
ATOM 3547 O O . GLU A 1 441 ? -55.322 -50.298 74.338 1.00 77.75 441 GLU A O 1
ATOM 3552 N N . GLU A 1 442 ? -54.061 -48.445 74.336 1.00 78.12 442 GLU A N 1
ATOM 3553 C CA . GLU A 1 442 ? -54.334 -48.071 75.734 1.00 78.12 442 GLU A CA 1
ATOM 3554 C C . GLU A 1 442 ? -55.720 -47.429 75.938 1.00 78.12 442 GLU A C 1
ATOM 3556 O O . GLU A 1 442 ? -56.396 -47.721 76.931 1.00 78.12 442 GLU A O 1
ATOM 3561 N N . ALA A 1 443 ? -56.190 -46.616 74.984 1.00 75.88 443 ALA A N 1
ATOM 3562 C CA . ALA A 1 443 ? -57.500 -45.953 75.025 1.00 75.88 443 ALA A CA 1
ATOM 3563 C C . ALA A 1 443 ? -58.692 -46.872 75.415 1.00 75.88 443 ALA A C 1
ATOM 3565 O O . ALA A 1 443 ? -59.399 -46.541 76.374 1.00 75.88 443 ALA A O 1
ATOM 3566 N N . PRO A 1 444 ? -58.908 -48.056 74.795 1.00 75.44 444 PRO A N 1
ATOM 3567 C CA . PRO A 1 444 ? -60.010 -48.956 75.157 1.00 75.44 444 PRO A CA 1
ATOM 3568 C C . PRO A 1 444 ? -59.834 -49.667 76.510 1.00 75.44 444 PRO A C 1
ATOM 3570 O O . PRO A 1 444 ? -60.688 -50.474 76.888 1.00 75.44 444 PRO A O 1
ATOM 3573 N N . ASN A 1 445 ? -58.740 -49.451 77.246 1.00 73.31 445 ASN A N 1
ATOM 3574 C CA . ASN A 1 445 ? -58.618 -49.881 78.643 1.00 73.31 445 ASN A CA 1
ATOM 3575 C C . ASN A 1 445 ? -59.035 -48.758 79.602 1.00 73.31 445 ASN A C 1
ATOM 3577 O O . ASN A 1 445 ? -59.778 -49.028 80.545 1.00 73.31 445 ASN A O 1
ATOM 3581 N N . LEU A 1 446 ? -58.680 -47.506 79.298 1.00 74.44 446 LEU A N 1
ATOM 3582 C CA . LEU A 1 446 ? -59.147 -46.330 80.042 1.00 74.44 446 LEU A CA 1
ATOM 3583 C C . LEU A 1 446 ? -60.672 -46.136 79.931 1.00 74.44 446 LEU A C 1
ATOM 3585 O O . LEU A 1 446 ? -61.317 -45.808 80.925 1.00 74.44 446 LEU A O 1
ATOM 3589 N N . GLU A 1 447 ? -61.281 -46.421 78.772 1.00 77.81 447 GLU A N 1
ATOM 3590 C CA . GLU A 1 447 ? -62.750 -46.420 78.634 1.00 77.81 447 GLU A CA 1
ATOM 3591 C C . GLU A 1 447 ? -63.434 -47.458 79.541 1.00 77.81 447 GLU A C 1
ATOM 3593 O O . GLU A 1 447 ? -64.466 -47.166 80.146 1.00 77.81 447 GLU A O 1
ATOM 3598 N N . LYS A 1 448 ? -62.853 -48.658 79.692 1.00 74.31 448 LYS A N 1
ATOM 3599 C CA . LYS A 1 448 ? -63.380 -49.687 80.609 1.00 74.31 448 LYS A CA 1
ATOM 3600 C C . LYS A 1 448 ? -63.258 -49.244 82.065 1.00 74.31 448 LYS A C 1
ATOM 3602 O O . LYS A 1 448 ? -64.174 -49.475 82.849 1.00 74.31 448 LYS A O 1
ATOM 3607 N N . GLU A 1 449 ? -62.151 -48.601 82.427 1.00 75.50 449 GLU A N 1
ATOM 3608 C CA . GLU A 1 449 ? -61.937 -48.099 83.785 1.00 75.50 449 GLU A CA 1
ATOM 3609 C C . GLU A 1 449 ? -62.937 -46.975 84.123 1.00 75.50 449 GLU A C 1
ATOM 3611 O O . GLU A 1 449 ? -63.603 -47.038 85.160 1.00 75.50 449 GLU A O 1
ATOM 3616 N N . LEU A 1 450 ? -63.175 -46.038 83.195 1.00 75.75 450 LEU A N 1
ATOM 3617 C CA . LEU A 1 450 ? -64.246 -45.033 83.286 1.00 75.75 450 LEU A CA 1
ATOM 3618 C C . LEU A 1 450 ? -65.648 -45.654 83.411 1.00 75.75 450 LEU A C 1
ATOM 3620 O O . LEU A 1 450 ? -66.463 -45.170 84.204 1.00 75.75 450 LEU A O 1
ATOM 3624 N N . LEU A 1 451 ? -65.926 -46.742 82.687 1.00 76.00 451 LEU A N 1
ATOM 3625 C CA . LEU A 1 451 ? -67.191 -47.472 82.800 1.00 76.00 451 LEU A CA 1
ATOM 3626 C C . LEU A 1 451 ? -67.365 -48.067 84.210 1.00 76.00 451 LEU A C 1
ATOM 3628 O O . LEU A 1 451 ? -68.395 -47.856 84.846 1.00 76.00 451 LEU A O 1
ATOM 3632 N N . THR A 1 452 ? -66.330 -48.708 84.769 1.00 74.88 452 THR A N 1
ATOM 3633 C CA . THR A 1 452 ? -66.404 -49.226 86.152 1.00 74.88 452 THR A CA 1
ATOM 3634 C C . THR A 1 452 ? -66.580 -48.119 87.195 1.00 74.88 452 THR A C 1
ATOM 3636 O O . THR A 1 452 ? -67.299 -48.304 88.177 1.00 74.88 452 THR A O 1
ATOM 3639 N N . LYS A 1 453 ? -65.996 -46.933 86.977 1.00 75.44 453 LYS A N 1
ATOM 3640 C CA . LYS A 1 453 ? -66.142 -45.796 87.900 1.00 75.44 453 LYS A CA 1
ATOM 3641 C C . LYS A 1 453 ? -67.501 -45.105 87.803 1.00 75.44 453 LYS A C 1
ATOM 3643 O O . LYS A 1 453 ? -67.995 -44.610 88.814 1.00 75.44 453 LYS A O 1
ATOM 3648 N N . THR A 1 454 ? -68.151 -45.129 86.642 1.00 75.94 454 THR A N 1
ATOM 3649 C CA . THR A 1 454 ? -69.546 -44.671 86.521 1.00 75.94 454 THR A CA 1
ATOM 3650 C C . THR A 1 454 ? -70.539 -45.665 87.138 1.00 75.94 454 THR A C 1
ATOM 3652 O O . THR A 1 454 ? -71.492 -45.230 87.785 1.00 75.94 454 THR A O 1
ATOM 3655 N N . GLU A 1 455 ? -70.275 -46.976 87.074 1.00 72.75 455 GLU A N 1
ATOM 3656 C CA . GLU A 1 455 ? -71.045 -47.988 87.821 1.00 72.75 455 GLU A CA 1
ATOM 3657 C C . GLU A 1 455 ? -70.890 -47.874 89.352 1.00 72.75 455 GLU A C 1
ATOM 3659 O O . GLU A 1 455 ? -71.846 -48.136 90.085 1.00 72.75 455 GLU A O 1
ATOM 3664 N N . GLU A 1 456 ? -69.719 -47.466 89.860 1.00 72.00 456 GLU A N 1
ATOM 3665 C CA . GLU A 1 456 ? -69.512 -47.184 91.291 1.00 72.00 456 GLU A CA 1
ATOM 3666 C C . GLU A 1 456 ? -70.303 -45.950 91.761 1.00 72.00 456 GLU A C 1
ATOM 3668 O O . GLU A 1 456 ? -70.997 -46.015 92.779 1.00 72.00 456 GLU A O 1
ATOM 3673 N N . LEU A 1 457 ? -70.255 -44.844 91.008 1.00 68.75 457 LEU A N 1
ATOM 3674 C CA . LEU A 1 457 ? -70.975 -43.607 91.346 1.00 68.75 457 LEU A CA 1
ATOM 3675 C C . LEU A 1 457 ? -72.497 -43.814 91.405 1.00 68.75 457 LEU A C 1
ATOM 3677 O O . LEU A 1 457 ? -73.149 -43.321 92.326 1.00 68.75 457 LEU A O 1
ATOM 3681 N N . ALA A 1 458 ? -73.054 -44.613 90.490 1.00 68.25 458 ALA A N 1
ATOM 3682 C CA . ALA A 1 458 ? -74.480 -44.944 90.474 1.00 68.25 458 ALA A CA 1
ATOM 3683 C C . ALA A 1 458 ? -74.958 -45.717 91.724 1.00 68.25 458 ALA A C 1
ATOM 3685 O O . ALA A 1 458 ? -76.153 -45.720 92.025 1.00 68.25 458 ALA A O 1
ATOM 3686 N N . ARG A 1 459 ? -74.058 -46.363 92.483 1.00 71.62 459 ARG A N 1
ATOM 3687 C CA . ARG A 1 459 ? -74.412 -47.027 93.753 1.00 71.62 459 ARG A CA 1
ATOM 3688 C C . ARG A 1 459 ? -74.514 -46.035 94.909 1.00 71.62 459 ARG A C 1
ATOM 3690 O O . ARG A 1 459 ? -75.475 -46.102 95.668 1.00 71.62 459 ARG A O 1
ATOM 3697 N N . LEU A 1 460 ? -73.569 -45.100 95.004 1.00 64.69 460 LEU A N 1
ATOM 3698 C CA . LEU A 1 460 ? -73.528 -44.089 96.069 1.00 64.69 460 LEU A CA 1
ATOM 3699 C C . LEU A 1 460 ? -74.759 -43.165 96.040 1.00 64.69 460 LEU A C 1
ATOM 3701 O O . LEU A 1 460 ? -75.302 -42.824 97.090 1.00 64.69 460 LEU A O 1
ATOM 3705 N N . ASP A 1 461 ? -75.247 -42.827 94.845 1.00 63.50 461 ASP A N 1
ATOM 3706 C CA . ASP A 1 461 ? -76.458 -42.013 94.664 1.00 63.50 461 ASP A CA 1
ATOM 3707 C C . ASP A 1 461 ? -77.730 -42.711 95.202 1.00 63.50 461 ASP A C 1
ATOM 3709 O O . ASP A 1 461 ? -78.593 -42.090 95.826 1.00 63.50 461 ASP A O 1
ATOM 3713 N N . ASN A 1 462 ? -77.814 -44.040 95.070 1.00 64.19 462 ASN A N 1
ATOM 3714 C CA . ASN A 1 462 ? -78.918 -44.830 95.625 1.00 64.19 462 ASN A CA 1
ATOM 3715 C C . ASN A 1 462 ? -78.872 -44.928 97.163 1.00 64.19 462 ASN A C 1
ATOM 3717 O O . ASN A 1 462 ? -79.921 -44.993 97.805 1.00 64.19 462 ASN A O 1
ATOM 3721 N N . GLU A 1 463 ? -77.684 -44.904 97.776 1.00 67.00 463 GLU A N 1
ATOM 3722 C CA . GLU A 1 463 ? -77.554 -44.887 99.240 1.00 67.00 463 GLU A CA 1
ATOM 3723 C C . GLU A 1 463 ? -78.002 -43.540 99.832 1.00 67.00 463 GLU A C 1
ATOM 3725 O O . GLU A 1 463 ? -78.715 -43.523 100.842 1.00 67.00 463 GLU A O 1
ATOM 3730 N N . LEU A 1 464 ? -77.663 -42.424 99.171 1.00 61.03 464 LEU A N 1
ATOM 3731 C CA . LEU A 1 464 ? -77.995 -41.062 99.606 1.00 61.03 464 LEU A CA 1
ATOM 3732 C C . LEU A 1 464 ? -79.511 -40.838 99.736 1.00 61.03 464 LEU A C 1
ATOM 3734 O O . LEU A 1 464 ? -79.982 -40.367 100.773 1.00 61.03 464 LEU A O 1
ATOM 3738 N N . ASN A 1 465 ? -80.283 -41.258 98.729 1.00 58.28 465 ASN A N 1
ATOM 3739 C CA . ASN A 1 465 ? -81.746 -41.134 98.713 1.00 58.28 465 ASN A CA 1
ATOM 3740 C C . ASN A 1 465 ? -82.425 -41.839 99.913 1.00 58.28 465 ASN A C 1
ATOM 3742 O O . ASN A 1 465 ? -83.454 -41.381 100.407 1.00 58.28 465 ASN A O 1
ATOM 3746 N N . SER A 1 466 ? -81.823 -42.904 100.461 1.00 56.94 466 SER A N 1
ATOM 3747 C CA . SER A 1 466 ? -82.364 -43.637 101.623 1.00 56.94 466 SER A CA 1
ATOM 3748 C C . SER A 1 466 ? -82.214 -42.907 102.973 1.00 56.94 466 SER A C 1
ATOM 3750 O O . SER A 1 466 ? -82.759 -43.345 104.000 1.00 56.94 466 SER A O 1
ATOM 3752 N N . ALA A 1 467 ? -81.449 -41.811 103.010 1.00 54.28 467 ALA A N 1
ATOM 3753 C CA . ALA A 1 467 ? -81.207 -41.023 104.216 1.00 54.28 467 ALA A CA 1
ATOM 3754 C C . ALA A 1 467 ? -82.266 -39.930 104.438 1.00 54.28 467 ALA A C 1
ATOM 3756 O O . ALA A 1 467 ? -82.618 -39.655 105.588 1.00 54.28 467 ALA A O 1
ATOM 3757 N N . GLU A 1 468 ? -82.797 -39.333 103.367 1.00 54.78 468 GLU A N 1
ATOM 3758 C CA . GLU A 1 468 ? -83.629 -38.125 103.457 1.00 54.78 468 GLU A CA 1
ATOM 3759 C C . GLU A 1 468 ? -85.046 -38.394 103.991 1.00 54.78 468 GLU A C 1
ATOM 3761 O O . GLU A 1 468 ? -85.558 -37.603 104.787 1.00 54.78 468 GLU A O 1
ATOM 3766 N N . GLU A 1 469 ? -85.641 -39.551 103.674 1.00 55.88 469 GLU A N 1
ATOM 3767 C CA . GLU A 1 469 ? -86.990 -39.946 104.132 1.00 55.88 469 GLU A CA 1
ATOM 3768 C C . GLU A 1 469 ? -87.157 -39.930 105.665 1.00 55.88 469 GLU A C 1
ATOM 3770 O O . GLU A 1 469 ? -88.263 -39.779 106.185 1.00 55.88 469 GLU A O 1
ATOM 3775 N N . LYS A 1 470 ? -86.059 -40.063 106.420 1.00 51.59 470 LYS A N 1
ATOM 3776 C CA . LYS A 1 470 ? -86.076 -40.135 107.892 1.00 51.59 470 LYS A CA 1
ATOM 3777 C C . LYS A 1 470 ? -86.220 -38.768 108.576 1.00 51.59 470 LYS A C 1
ATOM 3779 O O . LYS A 1 470 ? -86.387 -38.722 109.794 1.00 51.59 470 LYS A O 1
ATOM 3784 N N . ARG A 1 471 ? -86.134 -37.664 107.825 1.00 51.75 471 ARG A N 1
ATOM 3785 C CA . ARG A 1 471 ? -86.060 -36.289 108.356 1.00 51.75 471 ARG A CA 1
ATOM 3786 C C . ARG A 1 471 ? -87.422 -35.661 108.678 1.00 51.75 471 ARG A C 1
ATOM 3788 O O . ARG A 1 471 ? -87.502 -34.807 109.556 1.00 51.75 471 ARG A O 1
ATOM 3795 N N . GLU A 1 472 ? -88.483 -36.081 107.995 1.00 48.53 472 GLU A N 1
ATOM 3796 C CA . GLU A 1 472 ? -89.750 -35.329 107.935 1.00 48.53 472 GLU A CA 1
ATOM 3797 C C . GLU A 1 472 ? -90.755 -35.666 109.063 1.00 48.53 472 GLU A C 1
ATOM 3799 O O . GLU A 1 472 ? -91.835 -35.087 109.151 1.00 48.53 472 GLU A O 1
ATOM 3804 N N . SER A 1 473 ? -90.399 -36.575 109.977 1.00 47.09 473 SER A N 1
ATOM 3805 C CA . SER A 1 473 ? -91.285 -37.106 111.028 1.00 47.09 473 SER A CA 1
ATOM 3806 C C . SER A 1 473 ? -91.343 -36.289 112.332 1.00 47.09 473 SER A C 1
ATOM 3808 O O . SER A 1 473 ? -92.093 -36.646 113.238 1.00 47.09 473 SER A O 1
ATOM 3810 N N . PHE A 1 474 ? -90.590 -35.188 112.450 1.00 44.81 474 PHE A N 1
ATOM 3811 C CA . PHE A 1 474 ? -90.419 -34.435 113.709 1.00 44.81 474 PHE A CA 1
ATOM 3812 C C . PHE A 1 474 ? -91.337 -33.207 113.898 1.00 44.81 474 PHE A C 1
ATOM 3814 O O . PHE A 1 474 ? -91.179 -32.461 114.863 1.00 44.81 474 PHE A O 1
ATOM 3821 N N . LYS A 1 475 ? -92.319 -32.984 113.015 1.00 47.31 475 LYS A N 1
ATOM 3822 C CA . LYS A 1 475 ? -93.168 -31.770 112.994 1.00 47.31 475 LYS A CA 1
ATOM 3823 C C . LYS A 1 475 ? -94.229 -31.641 114.106 1.00 47.31 475 LYS A C 1
ATOM 3825 O O . LYS A 1 475 ? -94.991 -30.687 114.090 1.00 47.31 475 LYS A O 1
ATOM 3830 N N . THR A 1 476 ? -94.293 -32.544 115.085 1.00 49.91 476 THR A N 1
ATOM 3831 C CA . THR A 1 476 ? -95.348 -32.555 116.127 1.00 49.91 476 THR A CA 1
ATOM 3832 C C . THR A 1 476 ? -94.871 -32.094 117.513 1.00 49.91 476 THR A C 1
ATOM 3834 O O . THR A 1 476 ? -95.380 -32.561 118.527 1.00 49.91 476 THR A O 1
ATOM 3837 N N . ALA A 1 477 ? -93.883 -31.196 117.575 1.00 49.59 477 ALA A N 1
ATOM 3838 C CA . ALA A 1 477 ? -93.353 -30.606 118.816 1.00 49.59 477 ALA A CA 1
ATOM 3839 C C . ALA A 1 477 ? -93.690 -29.100 118.949 1.00 49.59 477 ALA A C 1
ATOM 3841 O O . ALA A 1 477 ? -92.926 -28.326 119.521 1.00 49.59 477 ALA A O 1
ATOM 3842 N N . GLU A 1 478 ? -94.812 -28.673 118.361 1.00 46.25 478 GLU A N 1
ATOM 3843 C CA . GLU A 1 478 ? -95.128 -27.260 118.090 1.00 46.25 478 GLU A CA 1
ATOM 3844 C C . GLU A 1 478 ? -95.983 -26.577 119.185 1.00 46.25 478 GLU A C 1
ATOM 3846 O O . GLU A 1 478 ? -96.038 -25.349 119.263 1.00 46.25 478 GLU A O 1
ATOM 3851 N N . GLU A 1 479 ? -96.642 -27.344 120.060 1.00 53.25 479 GLU A N 1
ATOM 3852 C CA . GLU A 1 479 ? -97.779 -26.833 120.848 1.00 53.25 479 GLU A CA 1
ATOM 3853 C C . GLU A 1 479 ? -97.412 -26.200 122.213 1.00 53.25 479 GLU A C 1
ATOM 3855 O O . GLU A 1 479 ? -98.046 -25.221 122.620 1.00 53.25 479 GLU A O 1
ATOM 3860 N N . ASP A 1 480 ? -96.368 -26.677 122.905 1.00 50.56 480 ASP A N 1
ATOM 3861 C CA . ASP A 1 480 ? -96.051 -26.267 124.293 1.00 50.56 480 ASP A CA 1
ATOM 3862 C C . ASP A 1 480 ? -95.568 -24.805 124.447 1.00 50.56 480 ASP A C 1
ATOM 3864 O O . ASP A 1 480 ? -95.740 -24.187 125.505 1.00 50.56 480 ASP A O 1
ATOM 3868 N N . LEU A 1 481 ? -94.973 -24.209 123.406 1.00 61.47 481 LEU A N 1
ATOM 3869 C CA . LEU A 1 481 ? -94.326 -22.888 123.501 1.00 61.47 481 LEU A CA 1
ATOM 3870 C C . LEU A 1 481 ? -95.304 -21.712 123.657 1.00 61.47 481 LEU A C 1
ATOM 3872 O O . LEU A 1 481 ? -94.919 -20.649 124.153 1.00 61.47 481 LEU A O 1
ATOM 3876 N N . ASN A 1 482 ? -96.577 -21.875 123.285 1.00 52.31 482 ASN A N 1
ATOM 3877 C CA . ASN A 1 482 ? -97.545 -20.771 123.297 1.00 52.31 482 ASN A CA 1
ATOM 3878 C C . ASN A 1 482 ? -97.920 -20.277 124.708 1.00 52.31 482 ASN A C 1
ATOM 3880 O O . ASN A 1 482 ? -98.476 -19.188 124.849 1.00 52.31 482 ASN A O 1
ATOM 3884 N N . ARG A 1 483 ? -97.567 -21.021 125.764 1.00 57.47 483 ARG A N 1
ATOM 3885 C CA . ARG A 1 483 ? -97.860 -20.659 127.160 1.00 57.47 483 ARG A CA 1
ATOM 3886 C C . ARG A 1 483 ? -96.989 -19.520 127.714 1.00 57.47 483 ARG A C 1
ATOM 3888 O O . ARG A 1 483 ? -97.440 -18.809 128.606 1.00 57.47 483 ARG A O 1
ATOM 3895 N N . VAL A 1 484 ? -95.774 -19.330 127.190 1.00 63.31 484 VAL A N 1
ATOM 3896 C CA . VAL A 1 484 ? -94.803 -18.326 127.689 1.00 63.31 484 VAL A CA 1
ATOM 3897 C C . VAL A 1 484 ? -95.130 -16.906 127.201 1.00 63.31 484 VAL A C 1
ATOM 3899 O O . VAL A 1 484 ? -94.796 -15.920 127.852 1.00 63.31 484 VAL A O 1
ATOM 3902 N N . ARG A 1 485 ? -95.831 -16.778 126.066 1.00 55.84 485 ARG A N 1
ATOM 3903 C CA . ARG A 1 485 ? -96.035 -15.493 125.374 1.00 55.84 485 ARG A CA 1
ATOM 3904 C C . ARG A 1 485 ? -96.775 -14.434 126.205 1.00 55.84 485 ARG A C 1
ATOM 3906 O O . ARG A 1 485 ? -96.525 -13.254 126.005 1.00 55.84 485 ARG A O 1
ATOM 3913 N N . ASN A 1 486 ? -97.597 -14.828 127.179 1.00 55.38 486 ASN A N 1
ATOM 3914 C CA . ASN A 1 486 ? -98.349 -13.890 128.025 1.00 55.38 486 ASN A CA 1
ATOM 3915 C C . ASN A 1 486 ? -97.475 -13.034 128.968 1.00 55.38 486 ASN A C 1
ATOM 3917 O O . ASN A 1 486 ? -97.964 -12.036 129.492 1.00 55.38 486 ASN A O 1
ATOM 3921 N N . GLU A 1 487 ? -96.201 -13.383 129.179 1.00 59.59 487 GLU A N 1
ATOM 3922 C CA . GLU A 1 487 ? -95.255 -12.553 129.945 1.00 59.59 487 GLU A CA 1
ATOM 3923 C C . GLU A 1 487 ? -94.590 -11.460 129.079 1.00 59.59 487 GLU A C 1
ATOM 3925 O O . GLU A 1 487 ? -94.041 -10.493 129.608 1.00 59.59 487 GLU A O 1
ATOM 3930 N N . ILE A 1 488 ? -94.673 -11.567 127.745 1.00 57.41 488 ILE A N 1
ATOM 3931 C CA . ILE A 1 488 ? -94.005 -10.656 126.797 1.00 57.41 488 ILE A CA 1
ATOM 3932 C C . ILE A 1 488 ? -94.722 -9.301 126.704 1.00 57.41 488 ILE A C 1
ATOM 3934 O O . ILE A 1 488 ? -94.068 -8.283 126.485 1.00 57.41 488 ILE A O 1
ATOM 3938 N N . ASN A 1 489 ? -96.034 -9.249 126.948 1.00 55.94 489 ASN A N 1
ATOM 3939 C CA . ASN A 1 489 ? -96.853 -8.042 126.765 1.00 55.94 489 ASN A CA 1
ATOM 3940 C C . ASN A 1 489 ? -96.438 -6.859 127.675 1.00 55.94 489 ASN A C 1
ATOM 3942 O O . ASN A 1 489 ? -96.772 -5.712 127.396 1.00 55.94 489 ASN A O 1
ATOM 3946 N N . LEU A 1 490 ? -95.668 -7.109 128.745 1.00 55.84 490 LEU A N 1
ATOM 3947 C CA . LEU A 1 490 ? -95.077 -6.070 129.606 1.00 55.84 490 LEU A CA 1
ATOM 3948 C C . LEU A 1 490 ? -93.729 -5.518 129.091 1.00 55.84 490 LEU A C 1
ATOM 3950 O O . LEU A 1 490 ? -93.203 -4.554 129.646 1.00 55.84 490 LEU A O 1
ATOM 3954 N N . LEU A 1 491 ? -93.165 -6.099 128.027 1.00 58.97 491 LEU A N 1
ATOM 3955 C CA . LEU A 1 491 ? -91.970 -5.606 127.329 1.00 58.97 491 LEU A CA 1
ATOM 3956 C C . LEU A 1 491 ? -92.318 -4.800 126.064 1.00 58.97 491 LEU A C 1
ATOM 3958 O O . LEU A 1 491 ? -91.514 -3.975 125.624 1.00 58.97 491 LEU A O 1
ATOM 3962 N N . GLU A 1 492 ? -93.514 -4.991 125.498 1.00 57.25 492 GLU A N 1
ATOM 3963 C CA . GLU A 1 492 ? -93.967 -4.336 124.259 1.00 57.25 492 GLU A CA 1
ATOM 3964 C C . GLU A 1 492 ? -93.976 -2.801 124.367 1.00 57.25 492 GLU A C 1
ATOM 3966 O O . GLU A 1 492 ? -93.526 -2.106 123.453 1.00 57.25 492 GLU A O 1
ATOM 3971 N N . GLU A 1 493 ? -94.389 -2.256 125.514 1.00 58.31 493 GLU A N 1
ATOM 3972 C CA . GLU A 1 493 ? -94.440 -0.805 125.748 1.00 58.31 493 GLU A CA 1
ATOM 3973 C C . GLU A 1 493 ? -93.044 -0.150 125.742 1.00 58.31 493 GLU A C 1
ATOM 3975 O O . GLU A 1 493 ? -92.888 0.991 125.306 1.00 58.31 493 GLU A O 1
ATOM 3980 N N . ARG A 1 494 ? -91.998 -0.904 126.115 1.00 61.50 494 ARG A N 1
ATOM 3981 C CA . ARG A 1 494 ? -90.590 -0.480 126.022 1.00 61.50 494 ARG A CA 1
ATOM 3982 C C . ARG A 1 494 ? -90.011 -0.654 124.611 1.00 61.50 494 ARG A C 1
ATOM 3984 O O . ARG A 1 494 ? -89.108 0.089 124.233 1.00 61.50 494 ARG A O 1
ATOM 3991 N N . SER A 1 495 ? -90.543 -1.590 123.824 1.00 57.47 495 SER A N 1
ATOM 3992 C CA . SER A 1 495 ? -90.172 -1.787 122.413 1.00 57.47 495 SER A CA 1
ATOM 3993 C C . SER A 1 495 ? -90.613 -0.609 121.531 1.00 57.47 495 SER A C 1
ATOM 3995 O O . SER A 1 495 ? -89.905 -0.198 120.611 1.00 57.47 495 SER A O 1
ATOM 3997 N N . ARG A 1 496 ? -91.758 0.007 121.858 1.00 68.50 496 ARG A N 1
ATOM 3998 C CA . ARG A 1 496 ? -92.395 1.070 121.062 1.00 68.50 496 ARG A CA 1
ATOM 3999 C C . ARG A 1 496 ? -91.535 2.323 120.841 1.00 68.50 496 ARG A C 1
ATOM 4001 O O . ARG A 1 496 ? -91.698 2.976 119.818 1.00 68.50 496 ARG A O 1
ATOM 4008 N N . LEU A 1 497 ? -90.628 2.657 121.762 1.00 64.31 497 LEU A N 1
ATOM 4009 C CA . LEU A 1 497 ? -89.706 3.793 121.595 1.00 64.31 497 LEU A CA 1
ATOM 4010 C C . LEU A 1 497 ? -88.528 3.451 120.669 1.00 64.31 497 LEU A C 1
ATOM 4012 O O . LEU A 1 497 ? -88.204 4.240 119.785 1.00 64.31 497 LEU A O 1
ATOM 4016 N N . LEU A 1 498 ? -87.954 2.250 120.804 1.00 64.12 498 LEU A N 1
ATOM 4017 C CA . LEU A 1 498 ? -86.887 1.756 119.921 1.00 64.12 498 LEU A CA 1
ATOM 4018 C C . LEU A 1 498 ? -87.382 1.565 118.477 1.00 64.12 498 LEU A C 1
ATOM 4020 O O . LEU A 1 498 ? -86.633 1.797 117.533 1.00 64.12 498 LEU A O 1
ATOM 4024 N N . SER A 1 499 ? -88.659 1.211 118.296 1.00 60.69 499 SER A N 1
ATOM 4025 C CA . SER A 1 499 ? -89.283 1.073 116.973 1.00 60.69 499 SER A CA 1
ATOM 4026 C C . SER A 1 499 ? -89.216 2.352 116.127 1.00 60.69 499 SER A C 1
ATOM 4028 O O . SER A 1 499 ? -89.129 2.256 114.904 1.00 60.69 499 SER A O 1
ATOM 4030 N N . ASN A 1 500 ? -89.241 3.536 116.749 1.00 67.56 500 ASN A N 1
ATOM 4031 C CA . ASN A 1 500 ? -89.143 4.805 116.024 1.00 67.56 500 ASN A CA 1
ATOM 4032 C C . ASN A 1 500 ? -87.695 5.086 115.589 1.00 67.56 500 ASN A C 1
ATOM 4034 O O . ASN A 1 500 ? -87.465 5.462 114.444 1.00 67.56 500 ASN A O 1
ATOM 4038 N N . GLU A 1 501 ? -86.713 4.843 116.465 1.00 69.25 501 GLU A N 1
ATOM 4039 C CA . GLU A 1 501 ? -85.289 5.012 116.133 1.00 69.25 501 GLU A CA 1
ATOM 4040 C C . GLU A 1 501 ? -84.815 4.032 115.047 1.00 69.25 501 GLU A C 1
ATOM 4042 O O . GLU A 1 501 ? -83.931 4.371 114.261 1.00 69.25 501 GLU A O 1
ATOM 4047 N N . ILE A 1 502 ? -85.413 2.837 114.969 1.00 69.06 502 ILE A N 1
ATOM 4048 C CA . ILE A 1 502 ? -85.145 1.861 113.903 1.00 69.06 502 ILE A CA 1
ATOM 4049 C C . ILE A 1 502 ? -85.685 2.364 112.556 1.00 69.06 502 ILE A C 1
ATOM 4051 O O . ILE A 1 502 ? -84.927 2.387 111.588 1.00 69.06 502 ILE A O 1
ATOM 4055 N N . SER A 1 503 ? -86.930 2.856 112.498 1.00 70.50 503 SER A N 1
ATOM 4056 C CA . SER A 1 503 ? -87.520 3.425 111.271 1.00 70.50 503 SER A CA 1
ATOM 4057 C C . SER A 1 503 ? -86.641 4.535 110.675 1.00 70.50 503 SER A C 1
ATOM 4059 O O . SER A 1 503 ? -86.332 4.536 109.483 1.00 70.50 503 SER A O 1
ATOM 4061 N N . ASP A 1 504 ? -86.154 5.434 111.534 1.00 71.06 504 ASP A N 1
ATOM 4062 C CA . ASP A 1 504 ? -85.272 6.554 111.182 1.00 71.06 504 ASP A CA 1
ATOM 4063 C C . ASP A 1 504 ? -83.898 6.121 110.627 1.00 71.06 504 ASP A C 1
ATOM 4065 O O . ASP A 1 504 ? -83.194 6.916 109.990 1.00 71.06 504 ASP A O 1
ATOM 4069 N N . LYS A 1 505 ? -83.486 4.875 110.893 1.00 74.44 505 LYS A N 1
ATOM 4070 C CA . LYS A 1 505 ? -82.239 4.261 110.412 1.00 74.44 505 LYS A CA 1
ATOM 4071 C C . LYS A 1 505 ? -82.455 3.412 109.163 1.00 74.44 505 LYS A C 1
ATOM 4073 O O . LYS A 1 505 ? -81.580 3.408 108.301 1.00 74.44 505 LYS A O 1
ATOM 4078 N N . GLU A 1 506 ? -83.596 2.741 109.038 1.00 70.94 506 GLU A N 1
ATOM 4079 C CA . GLU A 1 506 ? -83.962 1.967 107.847 1.00 70.94 506 GLU A CA 1
ATOM 4080 C C . GLU A 1 506 ? -84.168 2.874 106.626 1.00 70.94 506 GLU A C 1
ATOM 4082 O O . GLU A 1 506 ? -83.637 2.576 105.555 1.00 70.94 506 GLU A O 1
ATOM 4087 N N . GLU A 1 507 ? -84.822 4.029 106.793 1.00 74.19 507 GLU A N 1
ATOM 4088 C CA . GLU A 1 507 ? -84.978 5.017 105.715 1.00 74.19 507 GLU A CA 1
ATOM 4089 C C . GLU A 1 507 ? -83.610 5.523 105.220 1.00 74.19 507 GLU A C 1
ATOM 4091 O O . GLU A 1 507 ? -83.304 5.441 104.028 1.00 74.19 507 GLU A O 1
ATOM 4096 N N . LYS A 1 508 ? -82.721 5.918 106.142 1.00 74.06 508 LYS A N 1
ATOM 4097 C CA . LYS A 1 508 ? -81.354 6.372 105.823 1.00 74.06 508 LYS A CA 1
ATOM 4098 C C . LYS A 1 508 ? -80.494 5.259 105.200 1.00 74.06 508 LYS A C 1
ATOM 4100 O O . LYS A 1 508 ? -79.682 5.538 104.320 1.00 74.06 508 LYS A O 1
ATOM 4105 N N . LEU A 1 509 ? -80.696 3.995 105.585 1.00 75.19 509 LEU A N 1
ATOM 4106 C CA . LEU A 1 509 ? -80.046 2.842 104.953 1.00 75.19 509 LEU A CA 1
ATOM 4107 C C . LEU A 1 509 ? -80.576 2.577 103.533 1.00 75.19 509 LEU A C 1
ATOM 4109 O O . LEU A 1 509 ? -79.813 2.137 102.673 1.00 75.19 509 LEU A O 1
ATOM 4113 N N . SER A 1 510 ? -81.858 2.846 103.269 1.00 70.06 510 SER A N 1
ATOM 4114 C CA . SER A 1 510 ? -82.431 2.745 101.920 1.00 70.06 510 SER A CA 1
ATOM 4115 C C . SER A 1 510 ? -81.871 3.823 100.985 1.00 70.06 510 SER A C 1
ATOM 4117 O O . SER A 1 510 ? -81.459 3.504 99.869 1.00 70.06 510 SER A O 1
ATOM 4119 N N . GLN A 1 511 ? -81.739 5.060 101.478 1.00 74.25 511 GLN A N 1
ATOM 4120 C CA . GLN A 1 511 ? -81.138 6.167 100.737 1.00 74.25 511 GLN A CA 1
ATOM 4121 C C . GLN A 1 511 ? -79.659 5.890 100.423 1.00 74.25 511 GLN A C 1
ATOM 4123 O O . GLN A 1 511 ? -79.263 5.949 99.262 1.00 74.25 511 GLN A O 1
ATOM 4128 N N . ALA A 1 512 ? -78.866 5.477 101.419 1.00 74.44 512 ALA A N 1
ATOM 4129 C CA . ALA A 1 512 ? -77.454 5.138 101.220 1.00 74.44 512 ALA A CA 1
ATOM 4130 C C . ALA A 1 512 ? -77.246 3.994 100.205 1.00 74.44 512 ALA A C 1
ATOM 4132 O O . ALA A 1 512 ? -76.263 3.991 99.464 1.00 74.44 512 ALA A O 1
ATOM 4133 N N . LYS A 1 513 ? -78.177 3.029 100.122 1.00 70.44 513 LYS A N 1
ATOM 4134 C CA . LYS A 1 513 ? -78.147 1.978 99.090 1.00 70.44 513 LYS A CA 1
ATOM 4135 C C . LYS A 1 513 ? -78.418 2.531 97.690 1.00 70.44 513 LYS A C 1
ATOM 4137 O O . LYS A 1 513 ? -77.689 2.168 96.775 1.00 70.44 513 LYS A O 1
ATOM 4142 N N . ALA A 1 514 ? -79.403 3.418 97.534 1.00 74.75 514 ALA A N 1
ATOM 4143 C CA . ALA A 1 514 ? -79.698 4.063 96.251 1.00 74.75 514 ALA A CA 1
ATOM 4144 C C . ALA A 1 514 ? -78.534 4.950 95.764 1.00 74.75 514 ALA A C 1
ATOM 4146 O O . ALA A 1 514 ? -78.169 4.917 94.587 1.00 74.75 514 ALA A O 1
ATOM 4147 N N . GLU A 1 515 ? -77.900 5.686 96.681 1.00 77.00 515 GLU A N 1
ATOM 4148 C CA . GLU A 1 515 ? -76.679 6.454 96.412 1.00 77.00 515 GLU A CA 1
ATOM 4149 C C . GLU A 1 515 ? -75.510 5.531 96.023 1.00 77.00 515 GLU A C 1
ATOM 4151 O O . GLU A 1 515 ? -74.792 5.825 95.069 1.00 77.00 515 GLU A O 1
ATOM 4156 N N . THR A 1 516 ? -75.362 4.371 96.678 1.00 75.94 516 THR A N 1
ATOM 4157 C CA . THR A 1 516 ? -74.339 3.370 96.318 1.00 75.94 516 THR A CA 1
ATOM 4158 C C . THR A 1 516 ? -74.553 2.824 94.906 1.00 75.94 516 THR A C 1
ATOM 4160 O O . THR A 1 516 ? -73.615 2.837 94.114 1.00 75.94 516 THR A O 1
ATOM 4163 N N . THR A 1 517 ? -75.775 2.416 94.541 1.00 75.44 517 THR A N 1
ATOM 4164 C CA . THR A 1 517 ? -76.058 1.929 93.177 1.00 75.44 517 THR A CA 1
ATOM 4165 C C . THR A 1 517 ? -75.853 3.013 92.119 1.00 75.44 517 THR A C 1
ATOM 4167 O O . THR A 1 517 ? -75.305 2.729 91.059 1.00 75.44 517 THR A O 1
ATOM 4170 N N . SER A 1 518 ? -76.197 4.273 92.415 1.00 75.44 518 SER A N 1
ATOM 4171 C CA . SER A 1 518 ? -75.951 5.387 91.486 1.00 75.44 518 SER A CA 1
ATOM 4172 C C . SER A 1 518 ? -74.452 5.669 91.300 1.00 75.44 518 SER A C 1
ATOM 4174 O O . SER A 1 518 ? -74.005 5.983 90.194 1.00 75.44 518 SER A O 1
ATOM 4176 N N . LEU A 1 519 ? -73.648 5.504 92.357 1.00 78.31 519 LEU A N 1
ATOM 4177 C CA . LEU A 1 519 ? -72.189 5.582 92.273 1.00 78.31 519 LEU A CA 1
ATOM 4178 C C . LEU A 1 519 ? -71.592 4.399 91.496 1.00 78.31 519 LEU A C 1
ATOM 4180 O O . LEU A 1 519 ? -70.667 4.612 90.717 1.00 78.31 519 LEU A O 1
ATOM 4184 N N . GLU A 1 520 ? -72.126 3.183 91.631 1.00 81.00 520 GLU A N 1
ATOM 4185 C CA . GLU A 1 520 ? -71.698 2.025 90.831 1.00 81.00 520 GLU A CA 1
ATOM 4186 C C . GLU A 1 520 ? -72.011 2.205 89.337 1.00 81.00 520 GLU A C 1
ATOM 4188 O O . GLU A 1 520 ? -71.140 1.970 88.496 1.00 81.00 520 GLU A O 1
ATOM 4193 N N . GLU A 1 521 ? -73.209 2.688 88.992 1.00 81.81 521 GLU A N 1
ATOM 4194 C CA . GLU A 1 521 ? -73.585 3.054 87.619 1.00 81.81 521 GLU A CA 1
ATOM 4195 C C . GLU A 1 521 ? -72.648 4.130 87.047 1.00 81.81 521 GLU A C 1
ATOM 4197 O O . GLU A 1 521 ? -72.109 3.962 85.951 1.00 81.81 521 GLU A O 1
ATOM 4202 N N . SER A 1 522 ? -72.369 5.185 87.820 1.00 77.00 522 SER A N 1
ATOM 4203 C CA . SER A 1 522 ? -71.421 6.247 87.455 1.00 77.00 522 SER A CA 1
ATOM 4204 C C . SER A 1 522 ? -69.994 5.714 87.250 1.00 77.00 522 SER A C 1
ATOM 4206 O O . SER A 1 522 ? -69.358 5.991 86.232 1.00 77.00 522 SER A O 1
ATOM 4208 N N . CYS A 1 523 ? -69.494 4.862 88.151 1.00 77.25 523 CYS A N 1
ATOM 4209 C CA . CYS A 1 523 ? -68.187 4.217 88.005 1.00 77.25 523 CYS A CA 1
ATOM 4210 C C . CYS A 1 523 ? -68.110 3.294 86.779 1.00 77.25 523 CYS A C 1
ATOM 4212 O O . CYS A 1 523 ? -67.049 3.190 86.160 1.00 77.25 523 CYS A O 1
ATOM 4214 N N . ASN A 1 524 ? -69.208 2.633 86.407 1.00 80.75 524 ASN A N 1
ATOM 4215 C CA . ASN A 1 524 ? -69.274 1.806 85.203 1.00 80.75 524 ASN A CA 1
ATOM 4216 C C . ASN A 1 524 ? -69.307 2.661 83.923 1.00 80.75 524 ASN A C 1
ATOM 4218 O O . ASN A 1 524 ? -68.608 2.326 82.966 1.00 80.75 524 ASN A O 1
ATOM 4222 N N . ALA A 1 525 ? -70.021 3.793 83.927 1.00 80.88 525 ALA A N 1
ATOM 4223 C CA . ALA A 1 525 ? -70.002 4.765 82.832 1.00 80.88 525 ALA A CA 1
ATOM 4224 C C . ALA A 1 525 ? -68.591 5.344 82.615 1.00 80.88 525 ALA A C 1
ATOM 4226 O O . ALA A 1 525 ? -68.046 5.230 81.519 1.00 80.88 525 ALA A O 1
ATOM 4227 N N . ILE A 1 526 ? -67.942 5.835 83.679 1.00 82.56 526 ILE A N 1
ATOM 4228 C CA . ILE A 1 526 ? -66.562 6.355 83.640 1.00 82.56 526 ILE A CA 1
ATOM 4229 C C . ILE A 1 526 ? -65.572 5.284 83.147 1.00 82.56 526 ILE A C 1
ATOM 4231 O O . ILE A 1 526 ? -64.651 5.589 82.390 1.00 82.56 526 ILE A O 1
ATOM 4235 N N . ARG A 1 527 ? -65.760 4.008 83.520 1.00 84.81 527 ARG A N 1
ATOM 4236 C CA . ARG A 1 527 ? -64.924 2.901 83.020 1.00 84.81 527 ARG A CA 1
ATOM 4237 C C . ARG A 1 527 ? -65.124 2.654 81.518 1.00 84.81 527 ARG A C 1
ATOM 4239 O O . ARG A 1 527 ? -64.152 2.357 80.824 1.00 84.81 527 ARG A O 1
ATOM 4246 N N . SER A 1 528 ? -66.348 2.810 81.009 1.00 80.50 528 SER A N 1
ATOM 4247 C CA . SER A 1 528 ? -66.645 2.731 79.573 1.00 80.50 528 SER A CA 1
ATOM 4248 C C . SER A 1 528 ? -66.045 3.910 78.797 1.00 80.50 528 SER A C 1
ATOM 4250 O O . SER A 1 528 ? -65.460 3.708 77.733 1.00 80.50 528 SER A O 1
ATOM 4252 N N . GLU A 1 529 ? -66.133 5.129 79.337 1.00 86.94 529 GLU A N 1
ATOM 4253 C CA . GLU A 1 529 ? -65.518 6.321 78.740 1.00 86.94 529 GLU A CA 1
ATOM 4254 C C . GLU A 1 529 ? -63.993 6.192 78.692 1.00 86.94 529 GLU A C 1
ATOM 4256 O O . GLU A 1 529 ? -63.406 6.379 77.626 1.00 86.94 529 GLU A O 1
ATOM 4261 N N . MET A 1 530 ? -63.356 5.758 79.787 1.00 80.75 530 MET A N 1
ATOM 4262 C CA . MET A 1 530 ? -61.921 5.452 79.813 1.00 80.75 530 MET A CA 1
ATOM 4263 C C . MET A 1 530 ? -61.534 4.445 78.725 1.00 80.75 530 MET A C 1
ATOM 4265 O O . MET A 1 530 ? -60.622 4.723 77.954 1.00 80.75 530 MET A O 1
ATOM 4269 N N . SER A 1 531 ? -62.253 3.326 78.582 1.00 84.19 531 SER A N 1
ATOM 4270 C CA . SER A 1 531 ? -61.959 2.325 77.542 1.00 84.19 531 SER A CA 1
ATOM 4271 C C . SER A 1 531 ? -62.082 2.886 76.112 1.00 84.19 531 SER A C 1
ATOM 4273 O O . SER A 1 531 ? -61.266 2.561 75.242 1.00 84.19 531 SER A O 1
ATOM 4275 N N . SER A 1 532 ? -63.039 3.788 75.866 1.00 82.44 532 SER A N 1
ATOM 4276 C CA . SER A 1 532 ? -63.163 4.476 74.572 1.00 82.44 532 SER A CA 1
ATOM 4277 C C . SER A 1 532 ? -62.040 5.495 74.324 1.00 82.44 532 SER A C 1
ATOM 4279 O O . SER A 1 532 ? -61.516 5.578 73.211 1.00 82.44 532 SER A O 1
ATOM 4281 N N . LEU A 1 533 ? -61.598 6.210 75.365 1.00 84.25 533 LEU A N 1
ATOM 4282 C CA . LEU A 1 533 ? -60.476 7.150 75.304 1.00 84.25 533 LEU A CA 1
ATOM 4283 C C . LEU A 1 533 ? -59.133 6.433 75.120 1.00 84.25 533 LEU A C 1
ATOM 4285 O O . LEU A 1 533 ? -58.286 6.925 74.380 1.00 84.25 533 LEU A O 1
ATOM 4289 N N . GLU A 1 534 ? -58.940 5.259 75.725 1.00 85.62 534 GLU A N 1
ATOM 4290 C CA . GLU A 1 534 ? -57.769 4.411 75.473 1.00 85.62 534 GLU A CA 1
ATOM 4291 C C . GLU A 1 534 ? -57.742 3.902 74.028 1.00 85.62 534 GLU A C 1
ATOM 4293 O O . GLU A 1 534 ? -56.710 3.993 73.365 1.00 85.62 534 GLU A O 1
ATOM 4298 N N . SER A 1 535 ? -58.891 3.471 73.501 1.00 83.94 535 SER A N 1
ATOM 4299 C CA . SER A 1 535 ? -59.018 3.061 72.096 1.00 83.94 535 SER A CA 1
ATOM 4300 C C . SER A 1 535 ? -58.695 4.216 71.134 1.00 83.94 535 SER A C 1
ATOM 4302 O O . SER A 1 535 ? -57.960 4.032 70.165 1.00 83.94 535 SER A O 1
ATOM 4304 N N . SER A 1 536 ? -59.183 5.428 71.431 1.00 87.12 536 SER A N 1
ATOM 4305 C CA . SER A 1 536 ? -58.914 6.640 70.641 1.00 87.12 536 SER A CA 1
ATOM 4306 C C . SER A 1 536 ? -57.469 7.145 70.772 1.00 87.12 536 SER A C 1
ATOM 4308 O O . SER A 1 536 ? -56.920 7.690 69.814 1.00 87.12 536 SER A O 1
ATOM 4310 N N . ARG A 1 537 ? -56.838 6.973 71.941 1.00 88.56 537 ARG A N 1
ATOM 4311 C CA . ARG A 1 537 ? -55.404 7.227 72.160 1.00 88.56 537 ARG A CA 1
ATOM 4312 C C . ARG A 1 537 ? -54.568 6.313 71.272 1.00 88.56 537 ARG A C 1
ATOM 4314 O O . ARG A 1 537 ? -53.608 6.772 70.656 1.00 88.56 537 ARG A O 1
ATOM 4321 N N . ASP A 1 538 ? -54.920 5.034 71.218 1.00 87.12 538 ASP A N 1
ATOM 4322 C CA . ASP A 1 538 ? -54.125 4.035 70.513 1.00 87.12 538 ASP A CA 1
ATOM 4323 C C . ASP A 1 538 ? -54.309 4.119 68.989 1.00 87.12 538 ASP A C 1
ATOM 4325 O O . ASP A 1 538 ? -53.322 3.965 68.269 1.00 87.12 538 ASP A O 1
ATOM 4329 N N . SER A 1 539 ? -55.491 4.503 68.483 1.00 83.94 539 SER A N 1
ATOM 4330 C CA . SER A 1 539 ? -55.662 4.844 67.060 1.00 83.94 539 SER A CA 1
ATOM 4331 C C . SER A 1 539 ? -54.862 6.092 66.663 1.00 83.94 539 SER A C 1
ATOM 4333 O O . SER A 1 539 ? -54.085 6.039 65.712 1.00 83.94 539 SER A O 1
ATOM 4335 N N . ALA A 1 540 ? -54.939 7.179 67.442 1.00 82.25 540 ALA A N 1
ATOM 4336 C CA . ALA A 1 540 ? -54.153 8.394 67.193 1.00 82.25 540 ALA A CA 1
ATOM 4337 C C . ALA A 1 540 ? -52.632 8.138 67.247 1.00 82.25 540 ALA A C 1
ATOM 4339 O O . ALA A 1 540 ? -51.850 8.784 66.549 1.00 82.25 540 ALA A O 1
ATOM 4340 N N . LYS A 1 541 ? -52.193 7.160 68.050 1.00 85.31 541 LYS A N 1
ATOM 4341 C CA . LYS A 1 541 ? -50.794 6.720 68.116 1.00 85.31 541 LYS A CA 1
ATOM 4342 C C . LYS A 1 541 ? -50.366 5.920 66.879 1.00 85.31 541 LYS A C 1
ATOM 4344 O O . LYS A 1 541 ? -49.199 5.990 66.503 1.00 85.31 541 LYS A O 1
ATOM 4349 N N . ILE A 1 542 ? -51.272 5.183 66.233 1.00 89.00 542 ILE A N 1
ATOM 4350 C CA . ILE A 1 542 ? -51.010 4.529 64.939 1.00 89.00 542 ILE A CA 1
ATOM 4351 C C . ILE A 1 542 ? -50.877 5.593 63.842 1.00 89.00 542 ILE A C 1
ATOM 4353 O O . ILE A 1 542 ? -49.847 5.627 63.170 1.00 89.00 542 ILE A O 1
ATOM 4357 N N . GLU A 1 543 ? -51.836 6.519 63.745 1.00 88.62 543 GLU A N 1
ATOM 4358 C CA . GLU A 1 543 ? -51.810 7.633 62.782 1.00 88.62 543 GLU A CA 1
ATOM 4359 C C . GLU A 1 543 ? -50.521 8.468 62.894 1.00 88.62 543 GLU A C 1
ATOM 4361 O O . GLU A 1 543 ? -49.893 8.791 61.885 1.00 88.62 543 GLU A O 1
ATOM 4366 N N . LEU A 1 544 ? -50.062 8.761 64.119 1.00 85.75 544 LEU A N 1
ATOM 4367 C CA . LEU A 1 544 ? -48.805 9.481 64.343 1.00 85.75 544 LEU A CA 1
ATOM 4368 C C . LEU A 1 544 ? -47.592 8.726 63.769 1.00 85.75 544 LEU A C 1
ATOM 4370 O O . LEU A 1 544 ? -46.760 9.330 63.095 1.00 85.75 544 LEU A O 1
ATOM 4374 N N . ASN A 1 545 ? -47.507 7.407 63.980 1.00 86.12 545 ASN A N 1
ATOM 4375 C CA . ASN A 1 545 ? -46.422 6.579 63.441 1.00 86.12 545 ASN A CA 1
ATOM 4376 C C . ASN A 1 545 ? -46.443 6.514 61.901 1.00 86.12 545 ASN A C 1
ATOM 4378 O O . ASN A 1 545 ? -45.392 6.400 61.270 1.00 86.12 545 ASN A O 1
ATOM 4382 N N . GLU A 1 546 ? -47.618 6.575 61.274 1.00 85.94 546 GLU A N 1
ATOM 4383 C CA . GLU A 1 546 ? -47.760 6.602 59.810 1.00 85.94 546 GLU A CA 1
ATOM 4384 C C . GLU A 1 546 ? -47.395 7.975 59.219 1.00 85.94 546 GLU A C 1
ATOM 4386 O O . GLU A 1 546 ? -46.725 8.059 58.182 1.00 85.94 546 GLU A O 1
ATOM 4391 N N . LEU A 1 547 ? -47.727 9.059 59.926 1.00 85.44 547 LEU A N 1
ATOM 4392 C CA . LEU A 1 547 ? -47.270 10.413 59.604 1.00 85.44 547 LEU A CA 1
ATOM 4393 C C . LEU A 1 547 ? -45.750 10.574 59.773 1.00 85.44 547 LEU A C 1
ATOM 4395 O O . LEU A 1 547 ? -45.115 11.258 58.972 1.00 85.44 547 LEU A O 1
ATOM 4399 N N . GLU A 1 548 ? -45.129 9.917 60.756 1.00 85.56 548 GLU A N 1
ATOM 4400 C CA . GLU A 1 548 ? -43.665 9.913 60.889 1.00 85.56 548 GLU A CA 1
ATOM 4401 C C . GLU A 1 548 ? -42.970 9.111 59.779 1.00 85.56 548 GLU A C 1
ATOM 4403 O O . GLU A 1 548 ? -41.961 9.578 59.246 1.00 85.56 548 GLU A O 1
ATOM 4408 N N . LYS A 1 549 ? -43.533 7.970 59.353 1.00 88.56 549 LYS A N 1
ATOM 4409 C CA . LYS A 1 549 ? -43.028 7.191 58.205 1.00 88.56 549 LYS A CA 1
ATOM 4410 C C . LYS A 1 549 ? -43.124 7.963 56.888 1.00 88.56 549 LYS A C 1
ATOM 4412 O O . LYS A 1 549 ? -42.134 8.071 56.170 1.00 88.56 549 LYS A O 1
ATOM 4417 N N . SER A 1 550 ? -44.285 8.540 56.578 1.00 84.69 550 SER A N 1
ATOM 4418 C CA . SER A 1 550 ? -44.474 9.334 55.351 1.00 84.69 550 SER A CA 1
ATOM 4419 C C . SER A 1 550 ? -43.595 10.592 55.328 1.00 84.69 550 SER A C 1
ATOM 4421 O O . SER A 1 550 ? -43.039 10.941 54.290 1.00 84.69 550 SER A O 1
ATOM 4423 N N . ARG A 1 551 ? -43.363 11.221 56.488 1.00 85.94 551 ARG A N 1
ATOM 4424 C CA . ARG A 1 551 ? -42.398 12.321 56.662 1.00 85.94 551 ARG A CA 1
ATOM 4425 C C . ARG A 1 551 ? -40.929 11.896 56.514 1.00 85.94 551 ARG A C 1
ATOM 4427 O O . ARG A 1 551 ? -40.098 12.756 56.219 1.00 85.94 551 ARG A O 1
ATOM 4434 N N . ALA A 1 552 ? -40.589 10.628 56.747 1.00 85.25 552 ALA A N 1
ATOM 4435 C CA . ALA A 1 552 ? -39.265 10.093 56.431 1.00 85.25 552 ALA A CA 1
ATOM 4436 C C . ALA A 1 552 ? -39.106 9.944 54.910 1.00 85.25 552 ALA A C 1
ATOM 4438 O O . ALA A 1 552 ? -38.250 10.607 54.336 1.00 85.25 552 ALA A O 1
ATOM 4439 N N . ILE A 1 553 ? -40.029 9.229 54.257 1.00 88.00 553 ILE A N 1
ATOM 4440 C CA . ILE A 1 553 ? -40.045 9.027 52.795 1.00 88.00 553 ILE A CA 1
ATOM 4441 C C . ILE A 1 553 ? -39.959 10.372 52.050 1.00 88.00 553 ILE A C 1
ATOM 4443 O O . ILE A 1 553 ? -39.049 10.584 51.254 1.00 88.00 553 ILE A O 1
ATOM 4447 N N . ALA A 1 554 ? -40.810 11.342 52.403 1.00 81.44 554 ALA A N 1
ATOM 4448 C CA . ALA A 1 554 ? -40.813 12.671 51.785 1.00 81.44 554 ALA A CA 1
ATOM 4449 C C . ALA A 1 554 ? -39.566 13.531 52.097 1.00 81.44 554 ALA A C 1
ATOM 4451 O O . ALA A 1 554 ? -39.355 14.563 51.456 1.00 81.44 554 ALA A O 1
ATOM 4452 N N . ARG A 1 555 ? -38.734 13.162 53.085 1.00 87.38 555 ARG A N 1
ATOM 4453 C CA . ARG A 1 555 ? -37.401 13.763 53.289 1.00 87.38 555 ARG A CA 1
ATOM 4454 C C . ARG A 1 555 ? -36.376 13.126 52.354 1.00 87.38 555 ARG A C 1
ATOM 4456 O O . ARG A 1 555 ? -35.525 13.852 51.840 1.00 87.38 555 ARG A O 1
ATOM 4463 N N . ASP A 1 556 ? -36.452 11.814 52.176 1.00 88.88 556 ASP A N 1
ATOM 4464 C CA . ASP A 1 556 ? -35.489 11.032 51.406 1.00 88.88 556 ASP A CA 1
ATOM 4465 C C . ASP A 1 556 ? -35.655 11.334 49.903 1.00 88.88 556 ASP A C 1
ATOM 4467 O O . ASP A 1 556 ? -34.678 11.709 49.252 1.00 88.88 556 ASP A O 1
ATOM 4471 N N . GLU A 1 557 ? -36.899 11.406 49.407 1.00 90.56 557 GLU A N 1
ATOM 4472 C CA . GLU A 1 557 ? -37.261 11.974 48.091 1.00 90.56 557 GLU A CA 1
ATOM 4473 C C . GLU A 1 557 ? -36.700 13.403 47.899 1.00 90.56 557 GLU A C 1
ATOM 4475 O O . GLU A 1 557 ? -36.148 13.752 46.855 1.00 90.56 557 GLU A O 1
ATOM 4480 N N . LEU A 1 558 ? -36.775 14.248 48.936 1.00 86.38 558 LEU A N 1
ATOM 4481 C CA . LEU A 1 558 ? -36.216 15.611 48.944 1.00 86.38 558 LEU A CA 1
ATOM 4482 C C . LEU A 1 558 ? -34.681 15.671 49.047 1.00 86.38 558 LEU A C 1
ATOM 4484 O O . LEU A 1 558 ? -34.110 16.772 48.999 1.00 86.38 558 LEU A O 1
ATOM 4488 N N . SER A 1 559 ? -34.014 14.532 49.241 1.00 86.25 559 SER A N 1
ATOM 4489 C CA . SER A 1 559 ? -32.558 14.400 49.152 1.00 86.25 559 SER A CA 1
ATOM 4490 C C . SER A 1 559 ? -32.138 13.932 47.757 1.00 86.25 559 SER A C 1
ATOM 4492 O O . SER A 1 559 ? -31.267 14.558 47.156 1.00 86.25 559 SER A O 1
ATOM 4494 N N . GLU A 1 560 ? -32.851 12.958 47.189 1.00 88.62 560 GLU A N 1
ATOM 4495 C CA . GLU A 1 560 ? -32.660 12.450 45.825 1.00 88.62 560 GLU A CA 1
ATOM 4496 C C . GLU A 1 560 ? -32.933 13.537 44.769 1.00 88.62 560 GLU A C 1
ATOM 4498 O O . GLU A 1 560 ? -32.130 13.785 43.872 1.00 88.62 560 GLU A O 1
ATOM 4503 N N . LEU A 1 561 ? -34.001 14.325 44.938 1.00 86.44 561 LEU A N 1
ATOM 4504 C CA . LEU A 1 561 ? -34.267 15.483 44.073 1.00 86.44 561 LEU A CA 1
ATOM 4505 C C . LEU A 1 561 ? -33.180 16.574 44.150 1.00 86.44 561 LEU A C 1
ATOM 4507 O O . LEU A 1 561 ? -33.119 17.429 43.265 1.00 86.44 561 LEU A O 1
ATOM 4511 N N . LYS A 1 562 ? -32.318 16.574 45.179 1.00 86.19 562 LYS A N 1
ATOM 4512 C CA . LYS A 1 562 ? -31.175 17.501 45.276 1.00 86.19 562 LYS A CA 1
ATOM 4513 C C . LYS A 1 562 ? -29.909 16.945 44.643 1.00 86.19 562 LYS A C 1
ATOM 4515 O O . LYS A 1 562 ? -29.195 17.738 44.038 1.00 86.19 562 LYS A O 1
ATOM 4520 N N . THR A 1 563 ? -29.634 15.644 44.758 1.00 87.88 563 THR A N 1
ATOM 4521 C CA . THR A 1 563 ? -28.522 15.018 44.021 1.00 87.88 563 THR A CA 1
ATOM 4522 C C . THR A 1 563 ? -28.777 15.151 42.527 1.00 87.88 563 THR A C 1
ATOM 4524 O O . THR A 1 563 ? -28.008 15.818 41.843 1.00 87.88 563 THR A O 1
ATOM 4527 N N . ASN A 1 564 ? -29.957 14.730 42.065 1.00 87.81 564 ASN A N 1
ATOM 4528 C CA . ASN A 1 564 ? -30.332 14.760 40.650 1.00 87.81 564 ASN A CA 1
ATOM 4529 C C . ASN A 1 564 ? -30.288 16.189 40.062 1.00 87.81 564 ASN A C 1
ATOM 4531 O O . ASN A 1 564 ? -29.916 16.377 38.903 1.00 87.81 564 ASN A O 1
ATOM 4535 N N . LEU A 1 565 ? -30.615 17.216 40.861 1.00 88.56 565 LEU A N 1
ATOM 4536 C CA . LEU A 1 565 ? -30.480 18.628 40.476 1.00 88.56 565 LEU A CA 1
ATOM 4537 C C . LEU A 1 565 ? -29.020 19.107 40.414 1.00 88.56 565 LEU A C 1
ATOM 4539 O O . LEU A 1 565 ? -28.711 19.975 39.600 1.00 88.56 565 LEU A O 1
ATOM 4543 N N . GLU A 1 566 ? -28.131 18.607 41.271 1.00 85.81 566 GLU A N 1
ATOM 4544 C CA . GLU A 1 566 ? -26.708 18.959 41.234 1.00 85.81 566 GLU A CA 1
ATOM 4545 C C . GLU A 1 566 ? -25.992 18.251 40.079 1.00 85.81 566 GLU A C 1
ATOM 4547 O O . GLU A 1 566 ? -25.211 18.877 39.367 1.00 85.81 566 GLU A O 1
ATOM 4552 N N . ASP A 1 567 ? -26.323 16.986 39.828 1.00 88.00 567 ASP A N 1
ATOM 4553 C CA . ASP A 1 567 ? -25.787 16.207 38.711 1.00 88.00 567 ASP A CA 1
ATOM 4554 C C . ASP A 1 567 ? -26.239 16.787 37.360 1.00 88.00 567 ASP A C 1
ATOM 4556 O O . ASP A 1 567 ? -25.402 17.040 36.494 1.00 88.00 567 ASP A O 1
ATOM 4560 N N . SER A 1 568 ? -27.506 17.212 37.245 1.00 85.06 568 SER A N 1
ATOM 4561 C CA . SER A 1 568 ? -28.005 17.977 36.084 1.00 85.06 568 SER A CA 1
ATOM 4562 C C . SER A 1 568 ? -27.213 19.270 35.801 1.00 85.06 568 SER A C 1
ATOM 4564 O O . SER A 1 568 ? -27.179 19.740 34.663 1.00 85.06 568 SER A O 1
ATOM 4566 N N . LYS A 1 569 ? -26.574 19.890 36.810 1.00 87.31 569 LYS A N 1
ATOM 4567 C CA . LYS A 1 569 ? -25.693 21.059 36.595 1.00 87.31 569 LYS A CA 1
ATOM 4568 C C . LYS A 1 569 ? -24.310 20.654 36.097 1.00 87.31 569 LYS A C 1
ATOM 4570 O O . LYS A 1 569 ? -23.722 21.417 35.333 1.00 87.31 569 LYS A O 1
ATOM 4575 N N . LYS A 1 570 ? -23.787 19.500 36.533 1.00 88.94 570 LYS A N 1
ATOM 4576 C CA . LYS A 1 570 ? -22.513 18.949 36.043 1.00 88.94 570 LYS A CA 1
ATOM 4577 C C . LYS A 1 570 ? -22.638 18.632 34.557 1.00 88.94 570 LYS A C 1
ATOM 4579 O O . LYS A 1 570 ? -21.865 19.173 33.775 1.00 88.94 570 LYS A O 1
ATOM 4584 N N . GLU A 1 571 ? -23.687 17.901 34.169 1.00 89.38 571 GLU A N 1
ATOM 4585 C CA . GLU A 1 571 ? -24.021 17.627 32.764 1.00 89.38 571 GLU A CA 1
ATOM 4586 C C . GLU A 1 571 ? -24.102 18.921 31.937 1.00 89.38 571 GLU A C 1
ATOM 4588 O O . GLU A 1 571 ? -23.482 19.038 30.881 1.00 89.38 571 GLU A O 1
ATOM 4593 N N . LEU A 1 572 ? -24.819 19.939 32.434 1.00 88.31 572 LEU A N 1
ATOM 4594 C CA . LEU A 1 572 ? -24.952 21.225 31.744 1.00 88.31 572 LEU A CA 1
ATOM 4595 C C . LEU A 1 572 ? -23.609 21.965 31.597 1.00 88.31 572 LEU A C 1
ATOM 4597 O O . LEU A 1 572 ? -23.361 22.592 30.565 1.00 88.31 572 LEU A O 1
ATOM 4601 N N . ALA A 1 573 ? -22.736 21.893 32.606 1.00 86.81 573 ALA A N 1
ATOM 4602 C CA . ALA A 1 573 ? -21.395 22.465 32.546 1.00 86.81 573 ALA A CA 1
ATOM 4603 C C . ALA A 1 573 ? -20.504 21.713 31.542 1.00 86.81 573 ALA A C 1
ATOM 4605 O O . ALA A 1 573 ? -19.832 22.349 30.729 1.00 86.81 573 ALA A O 1
ATOM 4606 N N . GLU A 1 574 ? -20.541 20.380 31.539 1.00 88.38 574 GLU A N 1
ATOM 4607 C CA . GLU A 1 574 ? -19.801 19.541 30.594 1.00 88.38 574 GLU A CA 1
ATOM 4608 C C . GLU A 1 574 ? -20.243 19.791 29.151 1.00 88.38 574 GLU A C 1
ATOM 4610 O O . GLU A 1 574 ? -19.395 20.088 28.307 1.00 88.38 574 GLU A O 1
ATOM 4615 N N . VAL A 1 575 ? -21.552 19.802 28.875 1.00 89.19 575 VAL A N 1
ATOM 4616 C CA . VAL A 1 575 ? -22.117 20.164 27.561 1.00 89.19 575 VAL A CA 1
ATOM 4617 C C . VAL A 1 575 ? -21.655 21.558 27.122 1.00 89.19 575 VAL A C 1
ATOM 4619 O O . VAL A 1 575 ? -21.305 21.752 25.958 1.00 89.19 575 VAL A O 1
ATOM 4622 N N . ASN A 1 576 ? -21.562 22.525 28.041 1.00 88.75 576 ASN A N 1
ATOM 4623 C CA . ASN A 1 576 ? -21.031 23.852 27.725 1.00 88.75 576 ASN A CA 1
ATOM 4624 C C . ASN A 1 576 ? -19.520 23.828 27.394 1.00 88.75 576 ASN A C 1
ATOM 4626 O O . ASN A 1 576 ? -19.082 24.564 26.509 1.00 88.75 576 ASN A O 1
ATOM 4630 N N . THR A 1 577 ? -18.714 22.972 28.039 1.00 89.81 577 THR A N 1
ATOM 4631 C CA . THR A 1 577 ? -17.297 22.788 27.650 1.00 89.81 577 THR A CA 1
ATOM 4632 C C . THR A 1 577 ? -17.140 22.071 26.309 1.00 89.81 577 THR A C 1
ATOM 4634 O O . THR A 1 577 ? -16.257 22.430 25.531 1.00 89.81 577 THR A O 1
ATOM 4637 N N . GLN A 1 578 ? -18.008 21.102 25.999 1.00 88.88 578 GLN A N 1
ATOM 4638 C CA . GLN A 1 578 ? -18.035 20.433 24.696 1.00 88.88 578 GLN A CA 1
ATOM 4639 C C . GLN A 1 578 ? -18.405 21.424 23.585 1.00 88.88 578 GLN A C 1
ATOM 4641 O O . GLN A 1 578 ? -17.733 21.461 22.559 1.00 88.88 578 GLN A O 1
ATOM 4646 N N . TYR A 1 579 ? -19.403 22.283 23.815 1.00 90.31 579 TYR A N 1
ATOM 4647 C CA . TYR A 1 579 ? -19.803 23.337 22.880 1.00 90.31 579 TYR A CA 1
ATOM 4648 C C . TYR A 1 579 ? -18.662 24.317 22.562 1.00 90.31 579 TYR A C 1
ATOM 4650 O O . TYR A 1 579 ? -18.388 24.578 21.391 1.00 90.31 579 TYR A O 1
ATOM 4658 N N . GLU A 1 580 ? -17.952 24.830 23.574 1.00 89.31 580 GLU A N 1
ATOM 4659 C CA . GLU A 1 580 ? -16.816 25.732 23.334 1.00 89.31 580 GLU A CA 1
ATOM 4660 C C . GLU A 1 580 ? -15.613 25.018 22.686 1.00 89.31 580 GLU A C 1
ATOM 4662 O O . GLU A 1 580 ? -14.901 25.649 21.906 1.00 89.31 580 GLU A O 1
ATOM 4667 N N . ARG A 1 581 ? -15.420 23.705 22.906 1.00 88.50 581 ARG A N 1
ATOM 4668 C CA . ARG A 1 581 ? -14.418 22.912 22.167 1.00 88.50 581 ARG A CA 1
ATOM 4669 C C . ARG A 1 581 ? -14.789 22.760 20.687 1.00 88.50 581 ARG A C 1
ATOM 4671 O O . ARG A 1 581 ? -13.989 23.121 19.832 1.00 88.50 581 ARG A O 1
ATOM 4678 N N . ILE A 1 582 ? -16.017 22.333 20.380 1.00 89.12 582 ILE A N 1
ATOM 4679 C CA . ILE A 1 582 ? -16.530 22.196 19.000 1.00 89.12 582 ILE A CA 1
ATOM 4680 C C . ILE A 1 582 ? -16.439 23.530 18.240 1.00 89.12 582 ILE A C 1
ATOM 4682 O O . ILE A 1 582 ? -16.166 23.573 17.044 1.00 89.12 582 ILE A O 1
ATOM 4686 N N . LYS A 1 583 ? -16.636 24.648 18.941 1.00 89.38 583 LYS A N 1
ATOM 4687 C CA . LYS A 1 583 ? -16.494 26.005 18.402 1.00 89.38 583 LYS A CA 1
ATOM 4688 C C . LYS A 1 583 ? -15.037 26.384 18.093 1.00 89.38 583 LYS A C 1
ATOM 4690 O O . LYS A 1 583 ? -14.816 27.099 17.119 1.00 89.38 583 LYS A O 1
ATOM 4695 N N . GLN A 1 584 ? -14.061 25.899 18.866 1.00 89.06 584 GLN A N 1
ATOM 4696 C CA . GLN A 1 584 ? -12.630 26.040 18.556 1.00 89.06 584 GLN A CA 1
ATOM 4697 C C . GLN A 1 584 ? -12.223 25.157 17.366 1.00 89.06 584 GLN A C 1
ATOM 4699 O O . GLN A 1 584 ? -11.581 25.648 16.438 1.00 89.06 584 GLN A O 1
ATOM 4704 N N . GLU A 1 585 ? -12.672 23.899 17.346 1.00 89.75 585 GLU A N 1
ATOM 4705 C CA . GLU A 1 585 ? -12.486 22.967 16.222 1.00 89.75 585 GLU A CA 1
ATOM 4706 C C . GLU A 1 585 ? -13.078 23.534 14.919 1.00 89.75 585 GLU A C 1
ATOM 4708 O O . GLU A 1 585 ? -12.462 23.455 13.859 1.00 89.75 585 GLU A O 1
ATOM 4713 N N . LEU A 1 586 ? -14.243 24.191 14.984 1.00 87.12 586 LEU A N 1
ATOM 4714 C CA . LEU A 1 586 ? -14.826 24.865 13.824 1.00 87.12 586 LEU A CA 1
ATOM 4715 C C . LEU A 1 586 ? -13.925 25.998 13.306 1.00 87.12 586 LEU A C 1
ATOM 4717 O O . LEU A 1 586 ? -13.745 26.107 12.096 1.00 87.12 586 LEU A O 1
ATOM 4721 N N . THR A 1 587 ? -13.330 26.810 14.189 1.00 88.12 587 THR A N 1
ATOM 4722 C CA . THR A 1 587 ? -12.418 27.884 13.759 1.00 88.12 587 THR A CA 1
ATOM 4723 C C . THR A 1 587 ? -11.129 27.357 13.126 1.00 88.12 587 THR A C 1
ATOM 4725 O O . THR A 1 587 ? -10.727 27.887 12.093 1.00 88.12 587 THR A O 1
ATOM 4728 N N . THR A 1 588 ? -10.525 26.279 13.645 1.00 89.69 588 THR A N 1
ATOM 4729 C CA . THR A 1 588 ? -9.330 25.686 13.012 1.00 89.69 588 THR A CA 1
ATOM 4730 C C . THR A 1 588 ? -9.662 25.071 11.652 1.00 89.69 588 THR A C 1
ATOM 4732 O O . THR A 1 588 ? -8.929 25.285 10.691 1.00 89.69 588 THR A O 1
ATOM 4735 N N . MET A 1 589 ? -10.820 24.413 11.512 1.00 86.88 589 MET A N 1
ATOM 4736 C CA . MET A 1 589 ? -11.300 23.900 10.219 1.00 86.88 589 MET A CA 1
ATOM 4737 C C . MET A 1 589 ? -11.556 25.013 9.181 1.00 86.88 589 MET A C 1
ATOM 4739 O O . MET A 1 589 ? -11.412 24.780 7.977 1.00 86.88 589 MET A O 1
ATOM 4743 N N . GLU A 1 590 ? -11.935 26.227 9.601 1.00 87.56 590 GLU A N 1
ATOM 4744 C CA . GLU A 1 590 ? -12.069 27.371 8.687 1.00 87.56 590 GLU A CA 1
ATOM 4745 C C . GLU A 1 590 ? -10.714 27.951 8.248 1.00 87.56 590 GLU A C 1
ATOM 4747 O O . GLU A 1 590 ? -10.578 28.340 7.082 1.00 87.56 590 GLU A O 1
ATOM 4752 N N . GLU A 1 591 ? -9.712 27.960 9.133 1.00 88.44 591 GLU A N 1
ATOM 4753 C CA . GLU A 1 591 ? -8.328 28.337 8.813 1.00 88.44 591 GLU A CA 1
ATOM 4754 C C . GLU A 1 591 ? -7.668 27.313 7.872 1.00 88.44 591 GLU A C 1
ATOM 4756 O O . GLU A 1 591 ? -7.113 27.693 6.838 1.00 88.44 591 GLU A O 1
ATOM 4761 N N . GLU A 1 592 ? -7.810 26.013 8.146 1.00 89.88 592 GLU A N 1
ATOM 4762 C CA . GLU A 1 592 ? -7.349 24.930 7.266 1.00 89.88 592 GLU A CA 1
ATOM 4763 C C . GLU A 1 592 ? -7.976 25.017 5.870 1.00 89.88 592 GLU A C 1
ATOM 4765 O O . GLU A 1 592 ? -7.266 24.938 4.865 1.00 89.88 592 GLU A O 1
ATOM 4770 N N . ARG A 1 593 ? -9.292 25.264 5.778 1.00 87.69 593 ARG A N 1
ATOM 4771 C CA . ARG A 1 593 ? -9.976 25.491 4.493 1.00 87.69 593 ARG A CA 1
ATOM 4772 C C . ARG A 1 593 ? -9.382 26.683 3.734 1.00 87.69 593 ARG A C 1
ATOM 4774 O O . ARG A 1 593 ? -9.272 26.619 2.512 1.00 87.69 593 ARG A O 1
ATOM 4781 N N . SER A 1 594 ? -9.016 27.758 4.434 1.00 88.88 594 SER A N 1
ATOM 4782 C CA . SER A 1 594 ? -8.374 28.936 3.832 1.00 88.88 594 SER A CA 1
ATOM 4783 C C . SER A 1 594 ? -6.996 28.589 3.255 1.00 88.88 594 SER A C 1
ATOM 4785 O O . SER A 1 594 ? -6.682 28.948 2.120 1.00 88.88 594 SER A O 1
ATOM 4787 N N . ASN A 1 595 ? -6.196 27.817 3.995 1.00 88.94 595 ASN A N 1
ATOM 4788 C CA . ASN A 1 595 ? -4.880 27.360 3.545 1.00 88.94 595 ASN A CA 1
ATOM 4789 C C . ASN A 1 595 ? -4.984 26.427 2.326 1.00 88.94 595 ASN A C 1
ATOM 4791 O O . ASN A 1 595 ? -4.300 26.654 1.331 1.00 88.94 595 ASN A O 1
ATOM 4795 N N . LEU A 1 596 ? -5.909 25.462 2.344 1.00 88.62 596 LEU A N 1
ATOM 4796 C CA . LEU A 1 596 ? -6.153 24.549 1.219 1.00 88.62 596 LEU A CA 1
ATOM 4797 C C . LEU A 1 596 ? -6.649 25.267 -0.050 1.00 88.62 596 LEU A C 1
ATOM 4799 O O . LEU A 1 596 ? -6.300 24.862 -1.159 1.00 88.62 596 LEU A O 1
ATOM 4803 N N . GLU A 1 597 ? -7.429 26.346 0.080 1.00 88.06 597 GLU A N 1
ATOM 4804 C CA . GLU A 1 597 ? -7.827 27.187 -1.060 1.00 88.06 597 GLU A CA 1
ATOM 4805 C C . GLU A 1 597 ? -6.607 27.894 -1.683 1.00 88.06 597 GLU A C 1
ATOM 4807 O O . GLU A 1 597 ? -6.466 27.917 -2.909 1.00 88.06 597 GLU A O 1
ATOM 4812 N N . ASN A 1 598 ? -5.688 28.401 -0.850 1.00 87.69 598 ASN A N 1
ATOM 4813 C CA . ASN A 1 598 ? -4.436 29.019 -1.298 1.00 87.69 598 ASN A CA 1
ATOM 4814 C C . ASN A 1 598 ? -3.491 28.000 -1.963 1.00 87.69 598 ASN A C 1
ATOM 4816 O O . ASN A 1 598 ? -2.947 28.284 -3.032 1.00 87.69 598 ASN A O 1
ATOM 4820 N N . ASP A 1 599 ? -3.333 26.803 -1.388 1.00 89.31 599 ASP A N 1
ATOM 4821 C CA . ASP A 1 599 ? -2.563 25.710 -1.998 1.00 89.31 599 ASP A CA 1
ATOM 4822 C C . ASP A 1 599 ? -3.157 25.287 -3.349 1.00 89.31 599 ASP A C 1
ATOM 4824 O O . ASP A 1 599 ? -2.414 25.137 -4.318 1.00 89.31 599 ASP A O 1
ATOM 4828 N N . ARG A 1 600 ? -4.490 25.183 -3.470 1.00 90.44 600 ARG A N 1
ATOM 4829 C CA . ARG A 1 600 ? -5.151 24.870 -4.752 1.00 90.44 600 ARG A CA 1
ATOM 4830 C C . ARG A 1 600 ? -4.895 25.946 -5.812 1.00 90.44 600 ARG A C 1
ATOM 4832 O O . ARG A 1 600 ? -4.768 25.619 -6.990 1.00 90.44 600 ARG A O 1
ATOM 4839 N N . ILE A 1 601 ? -4.829 27.221 -5.421 1.00 88.94 601 ILE A N 1
ATOM 4840 C CA . ILE A 1 601 ? -4.466 28.317 -6.333 1.00 88.94 601 ILE A CA 1
ATOM 4841 C C . ILE A 1 601 ? -2.993 28.199 -6.750 1.00 88.94 601 ILE A C 1
ATOM 4843 O O . ILE A 1 601 ? -2.700 28.313 -7.939 1.00 88.94 601 ILE A O 1
ATOM 4847 N N . ARG A 1 602 ? -2.075 27.910 -5.815 1.00 91.19 602 ARG A N 1
ATOM 4848 C CA . ARG A 1 602 ? -0.645 27.755 -6.133 1.00 91.19 602 ARG A CA 1
ATOM 4849 C C . ARG A 1 602 ? -0.390 26.563 -7.059 1.00 91.19 602 ARG A C 1
ATOM 4851 O O . ARG A 1 602 ? 0.218 26.753 -8.103 1.00 91.19 602 ARG A O 1
ATOM 4858 N N . ILE A 1 603 ? -0.926 25.383 -6.737 1.00 88.38 603 ILE A N 1
ATOM 4859 C CA . ILE A 1 603 ? -0.784 24.159 -7.548 1.00 88.38 603 ILE A CA 1
ATOM 4860 C C . ILE A 1 603 ? -1.365 24.356 -8.956 1.00 88.38 603 ILE A C 1
ATOM 4862 O O . ILE A 1 603 ? -0.801 23.859 -9.927 1.00 88.38 603 ILE A O 1
ATOM 4866 N N . LYS A 1 604 ? -2.460 25.118 -9.107 1.00 87.88 604 LYS A N 1
ATOM 4867 C CA . LYS A 1 604 ? -2.982 25.452 -10.440 1.00 87.88 604 LYS A CA 1
ATOM 4868 C C . LYS A 1 604 ? -1.977 26.277 -11.252 1.00 87.88 604 LYS A C 1
ATOM 4870 O O . LYS A 1 604 ? -1.782 25.977 -12.424 1.00 87.88 604 LYS A O 1
ATOM 4875 N N . ASN A 1 605 ? -1.351 27.288 -10.651 1.00 87.50 605 ASN A N 1
ATOM 4876 C CA . ASN A 1 605 ? -0.346 28.100 -11.343 1.00 87.50 605 ASN A CA 1
ATOM 4877 C C . ASN A 1 605 ? 0.897 27.259 -11.691 1.00 87.50 605 ASN A C 1
ATOM 4879 O O . ASN A 1 605 ? 1.342 27.299 -12.831 1.00 87.50 605 ASN A O 1
ATOM 4883 N N . GLU A 1 606 ? 1.383 26.439 -10.749 1.00 91.12 606 GLU A N 1
ATOM 4884 C CA . GLU A 1 606 ? 2.477 25.476 -10.968 1.00 91.12 606 GLU A CA 1
ATOM 4885 C C . GLU A 1 606 ? 2.158 24.537 -12.159 1.00 91.12 606 GLU A C 1
ATOM 4887 O O . GLU A 1 606 ? 3.018 24.281 -13.001 1.00 91.12 606 GLU A O 1
ATOM 4892 N N . LEU A 1 607 ? 0.905 24.077 -12.295 1.00 84.50 607 LEU A N 1
ATOM 4893 C CA . LEU A 1 607 ? 0.457 23.241 -13.417 1.00 84.50 607 LEU A CA 1
ATOM 4894 C C . LEU A 1 607 ? 0.362 24.009 -14.750 1.00 84.50 607 LEU A C 1
ATOM 4896 O O . LEU A 1 607 ? 0.867 23.518 -15.760 1.00 84.50 607 LEU A O 1
ATOM 4900 N N . ASP A 1 608 ? -0.263 25.194 -14.759 1.00 87.56 608 ASP A N 1
ATOM 4901 C CA . ASP A 1 608 ? -0.387 26.054 -15.950 1.00 87.56 608 ASP A CA 1
ATOM 4902 C C . ASP A 1 608 ? 1.026 26.424 -16.490 1.00 87.56 608 ASP A C 1
ATOM 4904 O O . ASP A 1 608 ? 1.258 26.437 -17.704 1.00 87.56 608 ASP A O 1
ATOM 4908 N N . GLU A 1 609 ? 2.002 26.649 -15.598 1.00 87.94 609 GLU A N 1
ATOM 4909 C CA . GLU A 1 609 ? 3.416 26.859 -15.939 1.00 87.94 609 GLU A CA 1
ATOM 4910 C C . GLU A 1 609 ? 4.073 25.592 -16.516 1.00 87.94 609 GLU A C 1
ATOM 4912 O O . GLU A 1 609 ? 4.675 25.660 -17.594 1.00 87.94 609 GLU A O 1
ATOM 4917 N N . ILE A 1 610 ? 3.916 24.428 -15.869 1.00 87.56 610 ILE A N 1
ATOM 4918 C CA . ILE A 1 610 ? 4.470 23.145 -16.342 1.00 87.56 610 ILE A CA 1
ATOM 4919 C C . ILE A 1 610 ? 3.924 22.764 -17.726 1.00 87.56 610 ILE A C 1
ATOM 4921 O O . ILE A 1 610 ? 4.696 22.303 -18.571 1.00 87.56 610 ILE A O 1
ATOM 4925 N N . GLU A 1 611 ? 2.634 22.978 -18.009 1.00 84.25 611 GLU A N 1
ATOM 4926 C CA . GLU A 1 611 ? 2.083 22.744 -19.351 1.00 84.25 611 GLU A CA 1
ATOM 4927 C C . GLU A 1 611 ? 2.727 23.662 -20.400 1.00 84.25 611 GLU A C 1
ATOM 4929 O O . GLU A 1 611 ? 3.066 23.199 -21.496 1.00 84.25 611 GLU A O 1
ATOM 4934 N N . SER A 1 612 ? 2.970 24.934 -20.061 1.00 84.44 612 SER A N 1
ATOM 4935 C CA . SER A 1 612 ? 3.630 25.885 -20.964 1.00 84.44 612 SER A CA 1
ATOM 4936 C C . SER A 1 612 ? 5.091 25.506 -21.254 1.00 84.44 612 SER A C 1
ATOM 4938 O O . SER A 1 612 ? 5.498 25.473 -22.419 1.00 84.44 612 SER A O 1
ATOM 4940 N N . GLY A 1 613 ? 5.857 25.126 -20.223 1.00 88.81 613 GLY A N 1
ATOM 4941 C CA . GLY A 1 613 ? 7.256 24.708 -20.349 1.00 88.81 613 GLY A CA 1
ATOM 4942 C C . GLY A 1 613 ? 7.400 23.385 -21.099 1.00 88.81 613 GLY A C 1
ATOM 4943 O O . GLY A 1 613 ? 8.212 23.273 -22.018 1.00 88.81 613 GLY A O 1
ATOM 4944 N N . LYS A 1 614 ? 6.541 22.403 -20.793 1.00 86.00 614 LYS A N 1
ATOM 4945 C CA . LYS A 1 614 ? 6.450 21.139 -21.538 1.00 86.00 614 LYS A CA 1
ATOM 4946 C C . LYS A 1 614 ? 6.185 21.387 -23.019 1.00 86.00 614 LYS A C 1
ATOM 4948 O O . LYS A 1 614 ? 6.818 20.748 -23.856 1.00 86.00 614 LYS A O 1
ATOM 4953 N N . LYS A 1 615 ? 5.267 22.302 -23.350 1.00 87.69 615 LYS A N 1
ATOM 4954 C CA . LYS A 1 615 ? 4.984 22.641 -24.745 1.00 87.69 615 LYS A CA 1
ATOM 4955 C C . LYS A 1 615 ? 6.209 23.256 -25.426 1.00 87.69 615 LYS A C 1
ATOM 4957 O O . LYS A 1 615 ? 6.570 22.796 -26.500 1.00 87.69 615 LYS A O 1
ATOM 4962 N N . ALA A 1 616 ? 6.876 24.221 -24.791 1.00 86.75 616 ALA A N 1
ATOM 4963 C CA . ALA A 1 616 ? 8.076 24.850 -25.344 1.00 86.75 616 ALA A CA 1
ATOM 4964 C C . ALA A 1 616 ? 9.202 23.836 -25.627 1.00 86.75 616 ALA A C 1
ATOM 4966 O O . ALA A 1 616 ? 9.790 23.870 -26.704 1.00 86.75 616 ALA A O 1
ATOM 4967 N N . VAL A 1 617 ? 9.451 22.887 -24.715 1.00 88.25 617 VAL A N 1
ATOM 4968 C CA . VAL A 1 617 ? 10.460 21.823 -24.899 1.00 88.25 617 VAL A CA 1
ATOM 4969 C C . VAL A 1 617 ? 10.075 20.842 -26.015 1.00 88.25 617 VAL A C 1
ATOM 4971 O O . VAL A 1 617 ? 10.946 20.383 -26.753 1.00 88.25 617 VAL A O 1
ATOM 4974 N N . VAL A 1 618 ? 8.785 20.519 -26.166 1.00 87.81 618 VAL A N 1
ATOM 4975 C CA . VAL A 1 618 ? 8.297 19.680 -27.275 1.00 87.81 618 VAL A CA 1
ATOM 4976 C C . VAL A 1 618 ? 8.424 20.411 -28.610 1.00 87.81 618 VAL A C 1
ATOM 4978 O O . VAL A 1 618 ? 8.957 19.830 -29.552 1.00 87.81 618 VAL A O 1
ATOM 4981 N N . ASP A 1 619 ? 7.981 21.669 -28.688 1.00 88.06 619 ASP A N 1
ATOM 4982 C CA . ASP A 1 619 ? 8.076 22.491 -29.898 1.00 88.06 619 ASP A CA 1
ATOM 4983 C C . ASP A 1 619 ? 9.565 22.645 -30.310 1.00 88.06 619 ASP A C 1
ATOM 4985 O O . ASP A 1 619 ? 9.907 22.348 -31.454 1.00 88.06 619 ASP A O 1
ATOM 4989 N N . GLN A 1 620 ? 10.467 22.957 -29.362 1.00 89.50 620 GLN A N 1
ATOM 4990 C CA . GLN A 1 620 ? 11.922 23.042 -29.584 1.00 89.50 620 GLN A CA 1
ATOM 4991 C C . GLN A 1 620 ? 12.517 21.735 -30.128 1.00 89.50 620 GLN A C 1
ATOM 4993 O O . GLN A 1 620 ? 13.111 21.747 -31.205 1.00 89.50 620 GLN A O 1
ATOM 4998 N N . ARG A 1 621 ? 12.335 20.600 -29.434 1.00 86.62 621 ARG A N 1
ATOM 4999 C CA . ARG A 1 621 ? 12.874 19.305 -29.895 1.00 86.62 621 ARG A CA 1
ATOM 5000 C C . ARG A 1 621 ? 12.343 18.913 -31.269 1.00 86.62 621 ARG A C 1
ATOM 5002 O O . ARG A 1 621 ? 13.078 18.368 -32.083 1.00 86.62 621 ARG A O 1
ATOM 5009 N N . THR A 1 622 ? 11.074 19.212 -31.542 1.00 86.88 622 THR A N 1
ATOM 5010 C CA . THR A 1 622 ? 10.442 18.909 -32.832 1.00 86.88 622 THR A CA 1
ATOM 5011 C C . THR A 1 622 ? 11.049 19.736 -33.974 1.00 86.88 622 THR A C 1
ATOM 5013 O O . THR A 1 622 ? 11.028 19.287 -35.118 1.00 86.88 622 THR A O 1
ATOM 5016 N N . ASP A 1 623 ? 11.590 20.925 -33.698 1.00 88.69 623 ASP A N 1
ATOM 5017 C CA . ASP A 1 623 ? 12.305 21.747 -34.683 1.00 88.69 623 ASP A CA 1
ATOM 5018 C C . ASP A 1 623 ? 13.795 21.365 -34.792 1.00 88.69 623 ASP A C 1
ATOM 5020 O O . ASP A 1 623 ? 14.320 21.290 -35.903 1.00 88.69 623 ASP A O 1
ATOM 5024 N N . GLU A 1 624 ? 14.454 21.004 -33.687 1.00 88.19 624 GLU A N 1
ATOM 5025 C CA . GLU A 1 624 ? 15.809 20.422 -33.686 1.00 88.19 624 GLU A CA 1
ATOM 5026 C C . GLU A 1 624 ? 15.869 19.119 -34.510 1.00 88.19 624 GLU A C 1
ATOM 5028 O O . GLU A 1 624 ? 16.723 18.971 -35.387 1.00 88.19 624 GLU A O 1
ATOM 5033 N N . GLU A 1 625 ? 14.910 18.205 -34.308 1.00 88.31 625 GLU A N 1
ATOM 5034 C CA . GLU A 1 625 ? 14.791 16.956 -35.073 1.00 88.31 625 GLU A CA 1
ATOM 5035 C C . GLU A 1 625 ? 14.526 17.201 -36.570 1.00 88.31 625 GLU A C 1
ATOM 5037 O O . GLU A 1 625 ? 15.061 16.476 -37.413 1.00 88.31 625 GLU A O 1
ATOM 5042 N N . LYS A 1 626 ? 13.743 18.230 -36.937 1.00 87.81 626 LYS A N 1
ATOM 5043 C CA . LYS A 1 626 ? 13.542 18.614 -38.351 1.00 87.81 626 LYS A CA 1
ATOM 5044 C C . LYS A 1 626 ? 14.843 19.085 -38.984 1.00 87.81 626 LYS A C 1
ATOM 5046 O O . LYS A 1 626 ? 15.188 18.590 -40.053 1.00 87.81 626 LYS A O 1
ATOM 5051 N N . ASN A 1 627 ? 15.550 20.005 -38.327 1.00 89.06 627 ASN A N 1
ATOM 5052 C CA . ASN A 1 627 ? 16.790 20.581 -38.846 1.00 89.06 627 ASN A CA 1
ATOM 5053 C C . ASN A 1 627 ? 17.829 19.479 -39.093 1.00 89.06 627 ASN A C 1
ATOM 5055 O O . ASN A 1 627 ? 18.344 19.360 -40.203 1.00 89.06 627 ASN A O 1
ATOM 5059 N N . TYR A 1 628 ? 18.029 18.586 -38.120 1.00 89.19 628 TYR A N 1
ATOM 5060 C CA . TYR A 1 628 ? 18.946 17.451 -38.247 1.00 89.19 628 TYR A CA 1
ATOM 5061 C C . TYR A 1 628 ? 18.546 16.475 -39.374 1.00 89.19 628 TYR A C 1
ATOM 5063 O O . TYR A 1 628 ? 19.390 15.981 -40.127 1.00 89.19 628 TYR A O 1
ATOM 5071 N N . LEU A 1 629 ? 17.243 16.230 -39.565 1.00 87.12 629 LEU A N 1
ATOM 5072 C CA . LEU A 1 629 ? 16.742 15.437 -40.694 1.00 87.12 629 LEU A CA 1
ATOM 5073 C C . LEU A 1 629 ? 16.917 16.137 -42.053 1.00 87.12 629 LEU A C 1
ATOM 5075 O O . LEU A 1 629 ? 17.031 15.448 -43.070 1.00 87.12 629 LEU A O 1
ATOM 5079 N N . GLU A 1 630 ? 16.933 17.469 -42.107 1.00 89.62 630 GLU A N 1
ATOM 5080 C CA . GLU A 1 630 ? 17.194 18.232 -43.333 1.00 89.62 630 GLU A CA 1
ATOM 5081 C C . GLU A 1 630 ? 18.692 18.329 -43.656 1.00 89.62 630 GLU A C 1
ATOM 5083 O O . GLU A 1 630 ? 19.058 18.148 -44.819 1.00 89.62 630 GLU A O 1
ATOM 5088 N N . GLU A 1 631 ? 19.561 18.448 -42.651 1.00 90.75 631 GLU A N 1
ATOM 5089 C CA . GLU A 1 631 ? 21.020 18.322 -42.790 1.00 90.75 631 GLU A CA 1
ATOM 5090 C C . GLU A 1 631 ? 21.419 16.945 -43.344 1.00 90.75 631 GLU A C 1
ATOM 5092 O O . GLU A 1 631 ? 22.105 16.857 -44.366 1.00 90.75 631 GLU A O 1
ATOM 5097 N N . ILE A 1 632 ? 20.902 15.854 -42.762 1.00 90.88 632 ILE A N 1
ATOM 5098 C CA . ILE A 1 632 ? 21.141 14.487 -43.263 1.00 90.88 632 ILE A CA 1
ATOM 5099 C C . ILE A 1 632 ? 20.627 14.319 -44.704 1.00 90.88 632 ILE A C 1
ATOM 5101 O O . ILE A 1 632 ? 21.270 13.662 -45.527 1.00 90.88 632 ILE A O 1
ATOM 5105 N N . ARG A 1 633 ? 19.484 14.923 -45.060 1.00 91.00 633 ARG A N 1
ATOM 5106 C CA . ARG A 1 633 ? 18.986 14.914 -46.450 1.00 91.00 633 ARG A CA 1
ATOM 5107 C C . ARG A 1 633 ? 19.907 15.688 -47.393 1.00 91.00 633 ARG A C 1
ATOM 5109 O O . ARG A 1 633 ? 20.093 15.243 -48.528 1.00 91.00 633 ARG A O 1
ATOM 5116 N N . ALA A 1 634 ? 20.466 16.813 -46.951 1.00 88.81 634 ALA A N 1
ATOM 5117 C CA . ALA A 1 634 ? 21.424 17.590 -47.726 1.00 88.81 634 ALA A CA 1
ATOM 5118 C C . ALA A 1 634 ? 22.711 16.787 -47.974 1.00 88.81 634 ALA A C 1
ATOM 5120 O O . ALA A 1 634 ? 23.107 16.653 -49.134 1.00 88.81 634 ALA A O 1
ATOM 5121 N N . GLU A 1 635 ? 23.296 16.158 -46.945 1.00 92.19 635 GLU A N 1
ATOM 5122 C CA . GLU A 1 635 ? 24.502 15.335 -47.122 1.00 92.19 635 GLU A CA 1
ATOM 5123 C C . GLU A 1 635 ? 24.234 14.127 -48.033 1.00 92.19 635 GLU A C 1
ATOM 5125 O O . GLU A 1 635 ? 24.974 13.899 -48.990 1.00 92.19 635 GLU A O 1
ATOM 5130 N N . ILE A 1 636 ? 23.128 13.397 -47.834 1.00 90.38 636 ILE A N 1
ATOM 5131 C CA . ILE A 1 636 ? 22.746 12.270 -48.706 1.00 90.38 636 ILE A CA 1
ATOM 5132 C C . ILE A 1 636 ? 22.632 12.709 -50.175 1.00 90.38 636 ILE A C 1
ATOM 5134 O O . ILE A 1 636 ? 23.007 11.956 -51.078 1.00 90.38 636 ILE A O 1
ATOM 5138 N N . ASN A 1 637 ? 22.127 13.915 -50.443 1.00 90.50 637 ASN A N 1
ATOM 5139 C CA . ASN A 1 637 ? 22.031 14.443 -51.802 1.00 90.50 637 ASN A CA 1
ATOM 5140 C C . ASN A 1 637 ? 23.392 14.905 -52.355 1.00 90.50 637 ASN A C 1
ATOM 5142 O O . ASN A 1 637 ? 23.667 14.648 -53.528 1.00 90.50 637 ASN A O 1
ATOM 5146 N N . ALA A 1 638 ? 24.269 15.479 -51.527 1.00 89.88 638 ALA A N 1
ATOM 5147 C CA . ALA A 1 638 ? 25.649 15.792 -51.904 1.00 89.88 638 ALA A CA 1
ATOM 5148 C C . ALA A 1 638 ? 26.440 14.519 -52.264 1.00 89.88 638 ALA A C 1
ATOM 5150 O O . ALA A 1 638 ? 26.967 14.418 -53.371 1.00 89.88 638 ALA A O 1
ATOM 5151 N N . ARG A 1 639 ? 26.410 13.485 -51.410 1.00 91.38 639 ARG A N 1
ATOM 5152 C CA . ARG A 1 639 ? 27.050 12.178 -51.672 1.00 91.38 639 ARG A CA 1
ATOM 5153 C C . ARG A 1 639 ? 26.513 11.490 -52.928 1.00 91.38 639 ARG A C 1
ATOM 5155 O O . ARG A 1 639 ? 27.263 10.831 -53.645 1.00 91.38 639 ARG A O 1
ATOM 5162 N N . ARG A 1 640 ? 25.222 11.655 -53.241 1.00 91.81 640 ARG A N 1
ATOM 5163 C CA . ARG A 1 640 ? 24.644 11.185 -54.514 1.00 91.81 640 ARG A CA 1
ATOM 5164 C C . ARG A 1 640 ? 25.217 11.934 -55.717 1.00 91.81 640 ARG A C 1
ATOM 5166 O O . ARG A 1 640 ? 25.492 11.289 -56.725 1.00 91.81 640 ARG A O 1
ATOM 5173 N N . ALA A 1 641 ? 25.407 13.251 -55.627 1.00 88.81 641 ALA A N 1
ATOM 5174 C CA . ALA A 1 641 ? 26.005 14.047 -56.698 1.00 88.81 641 ALA A CA 1
ATOM 5175 C C . ALA A 1 641 ? 27.490 13.696 -56.918 1.00 88.81 641 ALA A C 1
ATOM 5177 O O . ALA A 1 641 ? 27.891 13.462 -58.059 1.00 88.81 641 ALA A O 1
ATOM 5178 N N . GLU A 1 642 ? 28.272 13.553 -55.841 1.00 92.25 642 GLU A N 1
ATOM 5179 C CA . GLU A 1 642 ? 29.658 13.052 -55.881 1.00 92.25 642 GLU A CA 1
ATOM 5180 C C . GLU A 1 642 ? 29.740 11.691 -56.591 1.00 92.25 642 GLU A C 1
ATOM 5182 O O . GLU A 1 642 ? 30.514 11.515 -57.534 1.00 92.25 642 GLU A O 1
ATOM 5187 N N . LEU A 1 643 ? 28.890 10.738 -56.190 1.00 91.12 643 LEU A N 1
ATOM 5188 C CA . LEU A 1 643 ? 28.860 9.390 -56.760 1.00 91.12 643 LEU A CA 1
ATOM 5189 C C . LEU A 1 643 ? 28.471 9.389 -58.247 1.00 91.12 643 LEU A C 1
ATOM 5191 O O . LEU A 1 643 ? 29.044 8.624 -59.020 1.00 91.12 643 LEU A O 1
ATOM 5195 N N . GLN A 1 644 ? 27.542 10.251 -58.677 1.00 89.25 644 GLN A N 1
ATOM 5196 C CA . GLN A 1 644 ? 27.235 10.420 -60.103 1.00 89.25 644 GLN A CA 1
ATOM 5197 C C . GLN A 1 644 ? 28.425 11.009 -60.876 1.00 89.25 644 GLN A C 1
ATOM 5199 O O . GLN A 1 644 ? 28.752 10.507 -61.950 1.00 89.25 644 GLN A O 1
ATOM 5204 N N . SER A 1 645 ? 29.120 12.009 -60.321 1.00 89.44 645 SER A N 1
ATOM 5205 C CA . SER A 1 645 ? 30.325 12.580 -60.940 1.00 89.44 645 SER A CA 1
ATOM 5206 C C . SER A 1 645 ? 31.395 11.506 -61.165 1.00 89.44 645 SER A C 1
ATOM 5208 O O . SER A 1 645 ? 31.843 11.314 -62.298 1.00 89.44 645 SER A O 1
ATOM 5210 N N . LEU A 1 646 ? 31.718 10.732 -60.122 1.00 90.31 646 LEU A N 1
ATOM 5211 C CA . LEU A 1 646 ? 32.700 9.640 -60.170 1.00 90.31 646 LEU A CA 1
ATOM 5212 C C . LEU A 1 646 ? 32.316 8.523 -61.156 1.00 90.31 646 LEU A C 1
ATOM 5214 O O . LEU A 1 646 ? 33.194 7.939 -61.790 1.00 90.31 646 LEU A O 1
ATOM 5218 N N . LEU A 1 647 ? 31.020 8.238 -61.340 1.00 90.94 647 LEU A N 1
ATOM 5219 C CA . LEU A 1 647 ? 30.567 7.312 -62.385 1.00 90.94 647 LEU A CA 1
ATOM 5220 C C . LEU A 1 647 ? 30.851 7.861 -63.792 1.00 90.94 647 LEU A C 1
ATOM 5222 O O . LEU A 1 647 ? 31.417 7.135 -64.608 1.00 90.94 647 LEU A O 1
ATOM 5226 N N . THR A 1 648 ? 30.551 9.135 -64.069 1.00 90.06 648 THR A N 1
ATOM 5227 C CA . THR A 1 648 ? 30.859 9.731 -65.389 1.00 90.06 648 THR A CA 1
ATOM 5228 C C . THR A 1 648 ? 32.363 9.860 -65.650 1.00 90.06 648 THR A C 1
ATOM 5230 O O . THR A 1 648 ? 32.806 9.782 -66.795 1.00 90.06 648 THR A O 1
ATOM 5233 N N . GLU A 1 649 ? 33.174 10.036 -64.605 1.00 91.50 649 GLU A N 1
ATOM 5234 C CA . GLU A 1 649 ? 34.635 10.034 -64.705 1.00 91.50 649 GLU A CA 1
ATOM 5235 C C . GLU A 1 649 ? 35.174 8.629 -65.005 1.00 91.50 649 GLU A C 1
ATOM 5237 O O . GLU A 1 649 ? 35.966 8.458 -65.932 1.00 91.50 649 GLU A O 1
ATOM 5242 N N . LYS A 1 650 ? 34.659 7.600 -64.319 1.00 91.56 650 LYS A N 1
ATOM 5243 C CA . LYS A 1 650 ? 34.950 6.195 -64.633 1.00 91.56 650 LYS A CA 1
ATOM 5244 C C . LYS A 1 650 ? 34.606 5.852 -66.087 1.00 91.56 650 LYS A C 1
ATOM 5246 O O . LYS A 1 650 ? 35.407 5.196 -66.750 1.00 91.56 650 LYS A O 1
ATOM 5251 N N . GLU A 1 651 ? 33.451 6.288 -66.590 1.00 91.00 651 GLU A N 1
ATOM 5252 C CA . GLU A 1 651 ? 33.042 6.057 -67.983 1.00 91.00 651 GLU A CA 1
ATOM 5253 C C . GLU A 1 651 ? 33.996 6.725 -68.989 1.00 91.00 651 GLU A C 1
ATOM 5255 O O . GLU A 1 651 ? 34.374 6.097 -69.982 1.00 91.00 651 GLU A O 1
ATOM 5260 N N . LYS A 1 652 ? 34.460 7.954 -68.711 1.00 90.00 652 LYS A N 1
ATOM 5261 C CA . LYS A 1 652 ? 35.500 8.623 -69.517 1.00 90.00 652 LYS A CA 1
ATOM 5262 C C . LYS A 1 652 ? 36.795 7.816 -69.524 1.00 90.00 652 LYS A C 1
ATOM 5264 O O . LYS A 1 652 ? 37.268 7.472 -70.605 1.00 90.00 652 LYS A O 1
ATOM 5269 N N . VAL A 1 653 ? 37.312 7.430 -68.356 1.00 90.50 653 VAL A N 1
ATOM 5270 C CA . VAL A 1 653 ? 38.558 6.649 -68.234 1.00 90.50 653 VAL A CA 1
ATOM 5271 C C . VAL A 1 653 ? 38.443 5.277 -68.915 1.00 90.50 653 VAL A C 1
ATOM 5273 O O . VAL A 1 653 ? 39.392 4.816 -69.551 1.00 90.50 653 VAL A O 1
ATOM 5276 N N . GLU A 1 654 ? 37.281 4.621 -68.858 1.00 88.19 654 GLU A N 1
ATOM 5277 C CA . GLU A 1 654 ? 37.032 3.387 -69.614 1.00 88.19 654 GLU A CA 1
ATOM 5278 C C . GLU A 1 654 ? 36.991 3.633 -71.133 1.00 88.19 654 GLU A C 1
ATOM 5280 O O . GLU A 1 654 ? 37.514 2.812 -71.890 1.00 88.19 654 GLU A O 1
ATOM 5285 N N . SER A 1 655 ? 36.458 4.771 -71.594 1.00 88.69 655 SER A N 1
ATOM 5286 C CA . SER A 1 655 ? 36.495 5.152 -73.013 1.00 88.69 655 SER A CA 1
ATOM 5287 C C . SER A 1 655 ? 37.915 5.467 -73.511 1.00 88.69 655 SER A C 1
ATOM 5289 O O . SER A 1 655 ? 38.315 4.967 -74.563 1.00 88.69 655 SER A O 1
ATOM 5291 N N . GLU A 1 656 ? 38.717 6.189 -72.724 1.00 91.75 656 GLU A N 1
ATOM 5292 C CA . GLU A 1 656 ? 40.116 6.520 -73.025 1.00 91.75 656 GLU A CA 1
ATOM 5293 C C . GLU A 1 656 ? 40.986 5.261 -73.074 1.00 91.75 656 GLU A C 1
ATOM 5295 O O . GLU A 1 656 ? 41.722 5.044 -74.036 1.00 91.75 656 GLU A O 1
ATOM 5300 N N . LYS A 1 657 ? 40.833 4.365 -72.091 1.00 90.44 657 LYS A N 1
ATOM 5301 C CA . LYS A 1 657 ? 41.475 3.043 -72.063 1.00 90.44 657 LYS A CA 1
ATOM 5302 C C . LYS A 1 657 ? 41.168 2.225 -73.322 1.00 90.44 657 LYS A C 1
ATOM 5304 O O . LYS A 1 657 ? 42.065 1.575 -73.861 1.00 90.44 657 LYS A O 1
ATOM 5309 N N . ASN A 1 658 ? 39.922 2.253 -73.796 1.00 88.50 658 ASN A N 1
ATOM 5310 C CA . ASN A 1 658 ? 39.521 1.561 -75.022 1.00 88.50 658 ASN A CA 1
ATOM 5311 C C . ASN A 1 658 ? 40.107 2.232 -76.281 1.00 88.50 658 ASN A C 1
ATOM 5313 O O . ASN A 1 658 ? 40.528 1.528 -77.201 1.00 88.50 658 ASN A O 1
ATOM 5317 N N . GLY A 1 659 ? 40.210 3.566 -76.301 1.00 89.56 659 GLY A N 1
ATOM 5318 C CA . GLY A 1 659 ? 40.916 4.318 -77.344 1.00 89.56 659 GLY A CA 1
ATOM 5319 C C . GLY A 1 659 ? 42.400 3.947 -77.425 1.00 89.56 659 GLY A C 1
ATOM 5320 O O . GLY A 1 659 ? 42.869 3.508 -78.473 1.00 89.56 659 GLY A O 1
ATOM 5321 N N . VAL A 1 660 ? 43.113 3.992 -76.296 1.00 89.81 660 VAL A N 1
ATOM 5322 C CA . VAL A 1 660 ? 44.536 3.612 -76.198 1.00 89.81 660 VAL A CA 1
ATOM 5323 C C . VAL A 1 660 ? 44.770 2.152 -76.610 1.00 89.81 660 VAL A C 1
ATOM 5325 O O . VAL A 1 660 ? 45.775 1.850 -77.253 1.00 89.81 660 VAL A O 1
ATOM 5328 N N . ALA A 1 661 ? 43.845 1.237 -76.300 1.00 87.94 661 ALA A N 1
ATOM 5329 C CA . ALA A 1 661 ? 43.916 -0.145 -76.777 1.00 87.94 661 ALA A CA 1
ATOM 5330 C C . ALA A 1 661 ? 43.791 -0.241 -78.312 1.00 87.94 661 ALA A C 1
ATOM 5332 O O . ALA A 1 661 ? 44.573 -0.951 -78.948 1.00 87.94 661 ALA A O 1
ATOM 5333 N N . SER A 1 662 ? 42.866 0.517 -78.913 1.00 88.69 662 SER A N 1
ATOM 5334 C CA . SER A 1 662 ? 42.710 0.612 -80.371 1.00 88.69 662 SER A CA 1
ATOM 5335 C C . SER A 1 662 ? 43.951 1.208 -81.047 1.00 88.69 662 SER A C 1
ATOM 5337 O O . SER A 1 662 ? 44.421 0.673 -82.053 1.00 88.69 662 SER A O 1
ATOM 5339 N N . ASP A 1 663 ? 44.531 2.273 -80.487 1.00 91.19 663 ASP A N 1
ATOM 5340 C CA . ASP A 1 663 ? 45.756 2.891 -81.009 1.00 91.19 663 ASP A CA 1
ATOM 5341 C C . ASP A 1 663 ? 46.964 1.951 -80.910 1.00 91.19 663 ASP A C 1
ATOM 5343 O O . ASP A 1 663 ? 47.764 1.862 -81.845 1.00 91.19 663 ASP A O 1
ATOM 5347 N N . LEU A 1 664 ? 47.076 1.184 -79.820 1.00 90.94 664 LEU A N 1
ATOM 5348 C CA . LEU A 1 664 ? 48.119 0.173 -79.649 1.00 90.94 664 LEU A CA 1
ATOM 5349 C C . LEU A 1 664 ? 48.038 -0.917 -80.731 1.00 90.94 664 LEU A C 1
ATOM 5351 O O . LEU A 1 664 ? 49.066 -1.299 -81.299 1.00 90.94 664 LEU A O 1
ATOM 5355 N N . ASP A 1 665 ? 46.835 -1.401 -81.050 1.00 90.25 665 ASP A N 1
ATOM 5356 C CA . ASP A 1 665 ? 46.630 -2.399 -82.106 1.00 90.25 665 ASP A CA 1
ATOM 5357 C C . ASP A 1 665 ? 46.789 -1.813 -83.518 1.00 90.25 665 ASP A C 1
ATOM 5359 O O . ASP A 1 665 ? 47.372 -2.468 -84.389 1.00 90.25 665 ASP A O 1
ATOM 5363 N N . ALA A 1 666 ? 46.418 -0.549 -83.738 1.00 88.88 666 ALA A N 1
ATOM 5364 C CA . ALA A 1 666 ? 46.724 0.167 -84.976 1.00 88.88 666 ALA A CA 1
ATOM 5365 C C . ALA A 1 666 ? 48.243 0.345 -85.183 1.00 88.88 666 ALA A C 1
ATOM 5367 O O . ALA A 1 666 ? 48.747 0.132 -86.290 1.00 88.88 666 ALA A O 1
ATOM 5368 N N . LEU A 1 667 ? 48.999 0.672 -84.129 1.00 89.62 667 LEU A N 1
ATOM 5369 C CA . LEU A 1 667 ? 50.464 0.754 -84.163 1.00 89.62 667 LEU A CA 1
ATOM 5370 C C . LEU A 1 667 ? 51.108 -0.619 -84.408 1.00 89.62 667 LEU A C 1
ATOM 5372 O O . LEU A 1 667 ? 52.013 -0.731 -85.239 1.00 89.62 667 LEU A O 1
ATOM 5376 N N . ARG A 1 668 ? 50.610 -1.684 -83.762 1.00 91.94 668 ARG A N 1
ATOM 5377 C CA . ARG A 1 668 ? 51.032 -3.074 -84.031 1.00 91.94 668 ARG A CA 1
ATOM 5378 C C . ARG A 1 668 ? 50.800 -3.459 -85.494 1.00 91.94 668 ARG A C 1
ATOM 5380 O O . ARG A 1 668 ? 51.692 -4.043 -86.111 1.00 91.94 668 ARG A O 1
ATOM 5387 N N . ALA A 1 669 ? 49.648 -3.104 -86.065 1.00 88.81 669 ALA A N 1
ATOM 5388 C CA . ALA A 1 669 ? 49.331 -3.364 -87.468 1.00 88.81 669 ALA A CA 1
ATOM 5389 C C . ALA A 1 669 ? 50.278 -2.619 -88.427 1.00 88.81 669 ALA A C 1
ATOM 5391 O O . ALA A 1 669 ? 50.830 -3.244 -89.335 1.00 88.81 669 ALA A O 1
ATOM 5392 N N . ARG A 1 670 ? 50.543 -1.322 -88.190 1.00 91.25 670 ARG A N 1
ATOM 5393 C CA . ARG A 1 670 ? 51.515 -0.532 -88.975 1.00 91.25 670 ARG A CA 1
ATOM 5394 C C . ARG A 1 670 ? 52.921 -1.131 -88.912 1.00 91.25 670 ARG A C 1
ATOM 5396 O O . ARG A 1 670 ? 53.509 -1.395 -89.954 1.00 91.25 670 ARG A O 1
ATOM 5403 N N . MET A 1 671 ? 53.418 -1.436 -87.711 1.00 88.50 671 MET A N 1
ATOM 5404 C CA . MET A 1 671 ? 54.734 -2.058 -87.514 1.00 88.50 671 MET A CA 1
ATOM 5405 C C . MET A 1 671 ? 54.851 -3.416 -88.231 1.00 88.50 671 MET A C 1
ATOM 5407 O O . MET A 1 671 ? 55.919 -3.767 -88.730 1.00 88.50 671 MET A O 1
ATOM 5411 N N . ASN A 1 672 ? 53.775 -4.206 -88.284 1.00 90.00 672 ASN A N 1
ATOM 5412 C CA . ASN A 1 672 ? 53.778 -5.491 -88.986 1.00 90.00 672 ASN A CA 1
ATOM 5413 C C . ASN A 1 672 ? 53.756 -5.325 -90.517 1.00 90.00 672 ASN A C 1
ATOM 5415 O O . ASN A 1 672 ? 54.443 -6.079 -91.206 1.00 90.00 672 ASN A O 1
ATOM 5419 N N . LEU A 1 673 ? 53.041 -4.323 -91.042 1.00 90.50 673 LEU A N 1
ATOM 5420 C CA . LEU A 1 673 ? 53.092 -3.934 -92.459 1.00 90.50 673 LEU A CA 1
ATOM 5421 C C . LEU A 1 673 ? 54.489 -3.443 -92.865 1.00 90.50 673 LEU A C 1
ATOM 5423 O O . LEU A 1 673 ? 55.027 -3.894 -93.871 1.00 90.50 673 LEU A O 1
ATOM 5427 N N . GLU A 1 674 ? 55.110 -2.588 -92.056 1.00 89.62 674 GLU A N 1
ATOM 5428 C CA . GLU A 1 674 ? 56.467 -2.078 -92.284 1.00 89.62 674 GLU A CA 1
ATOM 5429 C C . GLU A 1 674 ? 57.511 -3.209 -92.260 1.00 89.62 674 GLU A C 1
ATOM 5431 O O . GLU A 1 674 ? 58.324 -3.334 -93.174 1.00 89.62 674 GLU A O 1
ATOM 5436 N N . LYS A 1 675 ? 57.416 -4.132 -91.292 1.00 87.62 675 LYS A N 1
ATOM 5437 C CA . LYS A 1 675 ? 58.236 -5.359 -91.256 1.00 87.62 675 LYS A CA 1
ATOM 5438 C C . LYS A 1 675 ? 58.020 -6.270 -92.468 1.00 87.62 675 LYS A C 1
ATOM 5440 O O . LYS A 1 675 ? 58.946 -6.992 -92.834 1.00 87.62 675 LYS A O 1
ATOM 5445 N N . ALA A 1 676 ? 56.830 -6.280 -93.071 1.00 86.56 676 ALA A N 1
ATOM 5446 C CA . ALA A 1 676 ? 56.566 -7.023 -94.301 1.00 86.56 676 ALA A CA 1
ATOM 5447 C C . ALA A 1 676 ? 57.166 -6.318 -95.532 1.00 86.56 676 ALA A C 1
ATOM 5449 O O . ALA A 1 676 ? 57.792 -6.983 -96.355 1.00 86.56 676 ALA A O 1
ATOM 5450 N N . GLY A 1 677 ? 57.061 -4.986 -95.613 1.00 87.56 677 GLY A N 1
ATOM 5451 C CA . GLY A 1 677 ? 57.704 -4.173 -96.652 1.00 87.56 677 GLY A CA 1
ATOM 5452 C C . GLY A 1 677 ? 59.225 -4.336 -96.657 1.00 87.56 677 GLY A C 1
ATOM 5453 O O . GLY A 1 677 ? 59.793 -4.763 -97.659 1.00 87.56 677 GLY A O 1
ATOM 5454 N N . LEU A 1 678 ? 59.868 -4.139 -95.502 1.00 88.19 678 LEU A N 1
ATOM 5455 C CA . LEU A 1 678 ? 61.318 -4.312 -95.334 1.00 88.19 678 LEU A CA 1
ATOM 5456 C C . LEU A 1 678 ? 61.790 -5.743 -95.656 1.00 88.19 678 LEU A C 1
ATOM 5458 O O . LEU A 1 678 ? 62.881 -5.929 -96.191 1.00 88.19 678 LEU A O 1
ATOM 5462 N N . ARG A 1 679 ? 60.975 -6.774 -95.381 1.00 88.62 679 ARG A N 1
ATOM 5463 C CA . ARG A 1 679 ? 61.260 -8.151 -95.835 1.00 88.62 679 ARG A CA 1
ATOM 5464 C C . ARG A 1 679 ? 61.212 -8.266 -97.357 1.00 88.62 679 ARG A C 1
ATOM 5466 O O . ARG A 1 679 ? 62.129 -8.843 -97.931 1.00 88.62 679 ARG A O 1
ATOM 5473 N N . GLY A 1 680 ? 60.199 -7.685 -98.000 1.00 87.06 680 GLY A N 1
ATOM 5474 C CA . GLY A 1 680 ? 60.090 -7.636 -99.460 1.00 87.06 680 GLY A CA 1
ATOM 5475 C C . GLY A 1 680 ? 61.266 -6.913 -100.124 1.00 87.06 680 GLY A C 1
ATOM 5476 O O . GLY A 1 680 ? 61.779 -7.386 -101.134 1.00 87.06 680 GLY A O 1
ATOM 5477 N N . GLU A 1 681 ? 61.759 -5.824 -99.532 1.00 88.31 681 GLU A N 1
ATOM 5478 C CA . GLU A 1 681 ? 62.956 -5.107 -100.000 1.00 88.31 681 GLU A CA 1
ATOM 5479 C C . GLU A 1 681 ? 64.240 -5.939 -99.840 1.00 88.31 681 GLU A C 1
ATOM 5481 O O . GLU A 1 681 ? 65.061 -6.006 -100.761 1.00 88.31 681 GLU A O 1
ATOM 5486 N N . VAL A 1 682 ? 64.406 -6.635 -98.710 1.00 87.56 682 VAL A N 1
ATOM 5487 C CA . VAL A 1 682 ? 65.527 -7.568 -98.479 1.00 87.56 682 VAL A CA 1
ATOM 5488 C C . VAL A 1 682 ? 65.475 -8.767 -99.435 1.00 87.56 682 VAL A C 1
ATOM 5490 O O . VAL A 1 682 ? 66.512 -9.227 -99.914 1.00 87.56 682 VAL A O 1
ATOM 5493 N N . GLU A 1 683 ? 64.286 -9.267 -99.768 1.00 87.06 683 GLU A N 1
ATOM 5494 C CA . GLU A 1 683 ? 64.111 -10.335 -100.756 1.00 87.06 683 GLU A CA 1
ATOM 5495 C C . GLU A 1 683 ? 64.379 -9.833 -102.185 1.00 87.06 683 GLU A C 1
ATOM 5497 O O . GLU A 1 683 ? 65.129 -10.473 -102.923 1.00 87.06 683 GLU A O 1
ATOM 5502 N N . ALA A 1 684 ? 63.881 -8.651 -102.562 1.00 85.38 684 ALA A N 1
ATOM 5503 C CA . ALA A 1 684 ? 64.129 -8.039 -103.870 1.00 85.38 684 ALA A CA 1
ATOM 5504 C C . ALA A 1 684 ? 65.619 -7.729 -104.106 1.00 85.38 684 ALA A C 1
ATOM 5506 O O . ALA A 1 684 ? 66.166 -8.076 -105.155 1.00 85.38 684 ALA A O 1
ATOM 5507 N N . THR A 1 685 ? 66.306 -7.142 -103.123 1.00 86.31 685 THR A N 1
ATOM 5508 C CA . THR A 1 685 ? 67.758 -6.889 -103.194 1.00 86.31 685 THR A CA 1
ATOM 5509 C C . THR A 1 685 ? 68.568 -8.187 -103.212 1.00 86.31 685 THR A C 1
ATOM 5511 O O . THR A 1 685 ? 69.571 -8.277 -103.923 1.00 86.31 685 THR A O 1
ATOM 5514 N N . ARG A 1 686 ? 68.112 -9.245 -102.526 1.00 90.00 686 ARG A N 1
ATOM 5515 C CA . ARG A 1 686 ? 68.703 -10.587 -102.639 1.00 90.00 686 ARG A CA 1
ATOM 5516 C C . ARG A 1 686 ? 68.540 -11.183 -104.041 1.00 90.00 686 ARG A C 1
ATOM 5518 O O . ARG A 1 686 ? 69.508 -11.740 -104.555 1.00 90.00 686 ARG A O 1
ATOM 5525 N N . PHE A 1 687 ? 67.371 -11.052 -104.674 1.00 88.44 687 PHE A N 1
ATOM 5526 C CA . PHE A 1 687 ? 67.175 -11.484 -106.065 1.00 88.44 687 PHE A CA 1
ATOM 5527 C C . PHE A 1 687 ? 68.072 -10.703 -107.037 1.00 88.44 687 PHE A C 1
ATOM 5529 O O . PHE A 1 687 ? 68.675 -11.309 -107.920 1.00 88.44 687 PHE A O 1
ATOM 5536 N N . GLN A 1 688 ? 68.236 -9.390 -106.841 1.00 87.94 688 GLN A N 1
ATOM 5537 C CA . GLN A 1 688 ? 69.171 -8.573 -107.628 1.00 87.94 688 GLN A CA 1
ATOM 5538 C C . GLN A 1 688 ? 70.628 -9.036 -107.464 1.00 87.94 688 GLN A C 1
ATOM 5540 O O . GLN A 1 688 ? 71.338 -9.168 -108.459 1.00 87.94 688 GLN A O 1
ATOM 5545 N N . MET A 1 689 ? 71.074 -9.338 -106.237 1.00 82.38 689 MET A N 1
ATOM 5546 C CA . MET A 1 689 ? 72.426 -9.866 -106.002 1.00 82.38 689 MET A CA 1
ATOM 5547 C C . MET A 1 689 ? 72.654 -11.235 -106.654 1.00 82.38 689 MET A C 1
ATOM 5549 O O . MET A 1 689 ? 73.732 -11.469 -107.196 1.00 82.38 689 MET A O 1
ATOM 5553 N N . GLU A 1 690 ? 71.669 -12.135 -106.624 1.00 84.50 690 GLU A N 1
ATOM 5554 C CA . GLU A 1 690 ? 71.805 -13.454 -107.253 1.00 84.50 690 GLU A CA 1
ATOM 5555 C C . GLU A 1 690 ? 71.798 -13.343 -108.792 1.00 84.50 690 GLU A C 1
ATOM 5557 O O . GLU A 1 690 ? 72.626 -13.974 -109.443 1.00 84.50 690 GLU A O 1
ATOM 5562 N N . ALA A 1 691 ? 70.987 -12.452 -109.377 1.00 84.06 691 ALA A N 1
ATOM 5563 C CA . ALA A 1 691 ? 71.008 -12.165 -110.816 1.00 84.06 691 ALA A CA 1
ATOM 5564 C C . ALA A 1 691 ? 72.351 -11.564 -111.286 1.00 84.06 691 ALA A C 1
ATOM 5566 O O . ALA A 1 691 ? 72.931 -12.029 -112.266 1.00 84.06 691 ALA A O 1
ATOM 5567 N N . LEU A 1 692 ? 72.905 -10.588 -110.552 1.00 84.50 692 LEU A N 1
ATOM 5568 C CA . LEU A 1 692 ? 74.237 -10.022 -110.832 1.00 84.50 692 LEU A CA 1
ATOM 5569 C C . LEU A 1 692 ? 75.356 -11.071 -110.711 1.00 84.50 692 LEU A C 1
ATOM 5571 O O . LEU A 1 692 ? 76.368 -11.005 -111.409 1.00 84.50 692 LEU A O 1
ATOM 5575 N N . LYS A 1 693 ? 75.184 -12.055 -109.827 1.00 87.75 693 LYS A N 1
ATOM 5576 C CA . LYS A 1 693 ? 76.110 -13.174 -109.614 1.00 87.75 693 LYS A CA 1
ATOM 5577 C C . LYS A 1 693 ? 76.018 -14.220 -110.733 1.00 87.75 693 LYS A C 1
ATOM 5579 O O . LYS A 1 693 ? 77.061 -14.713 -111.164 1.00 87.75 693 LYS A O 1
ATOM 5584 N N . GLU A 1 694 ? 74.824 -14.503 -111.259 1.00 86.81 694 GLU A N 1
ATOM 5585 C CA . GLU A 1 694 ? 74.649 -15.280 -112.497 1.00 86.81 694 GLU A CA 1
ATOM 5586 C C . GLU A 1 694 ? 75.266 -14.562 -113.708 1.00 86.81 694 GLU A C 1
ATOM 5588 O O . GLU A 1 694 ? 75.970 -15.191 -114.499 1.00 86.81 694 GLU A O 1
ATOM 5593 N N . GLU A 1 695 ? 75.089 -13.241 -113.824 1.00 86.12 695 GLU A N 1
ATOM 5594 C CA . GLU A 1 695 ? 75.708 -12.427 -114.877 1.00 86.12 695 GLU A CA 1
ATOM 5595 C C . GLU A 1 695 ? 77.244 -12.435 -114.779 1.00 86.12 695 GLU A C 1
ATOM 5597 O O . GLU A 1 695 ? 77.928 -12.661 -115.779 1.00 86.12 695 GLU A O 1
ATOM 5602 N N . CYS A 1 696 ? 77.806 -12.313 -113.571 1.00 79.75 696 CYS A N 1
ATOM 5603 C CA . CYS A 1 696 ? 79.243 -12.494 -113.337 1.00 79.75 696 CYS A CA 1
ATOM 5604 C C . CYS A 1 696 ? 79.726 -13.899 -113.736 1.00 79.75 696 CYS A C 1
ATOM 5606 O O . CYS A 1 696 ? 80.790 -14.029 -114.344 1.00 79.75 696 CYS A O 1
ATOM 5608 N N . GLY A 1 697 ? 78.947 -14.946 -113.439 1.00 85.31 697 GLY A N 1
ATOM 5609 C CA . GLY A 1 697 ? 79.230 -16.319 -113.866 1.00 85.31 697 GLY A CA 1
ATOM 5610 C C . GLY A 1 697 ? 79.229 -16.474 -115.390 1.00 85.31 697 GLY A C 1
ATOM 5611 O O . GLY A 1 697 ? 80.154 -17.063 -115.951 1.00 85.31 697 GLY A O 1
ATOM 5612 N N . ARG A 1 698 ? 78.250 -15.870 -116.076 1.00 84.88 698 ARG A N 1
ATOM 5613 C CA . ARG A 1 698 ? 78.190 -15.798 -117.544 1.00 84.88 698 ARG A CA 1
ATOM 5614 C C . ARG A 1 698 ? 79.405 -15.098 -118.140 1.00 84.88 698 ARG A C 1
ATOM 5616 O O . ARG A 1 698 ? 80.070 -15.675 -118.994 1.00 84.88 698 ARG A O 1
ATOM 5623 N N . LEU A 1 699 ? 79.735 -13.898 -117.662 1.00 83.19 699 LEU A N 1
ATOM 5624 C CA . LEU A 1 699 ? 80.899 -13.132 -118.122 1.00 83.19 699 LEU A CA 1
ATOM 5625 C C . LEU A 1 699 ? 82.215 -13.887 -117.866 1.00 83.19 699 LEU A C 1
ATOM 5627 O O . LEU A 1 699 ? 83.160 -13.793 -118.652 1.00 83.19 699 LEU A O 1
ATOM 5631 N N . GLN A 1 700 ? 82.282 -14.681 -116.793 1.00 81.62 700 GLN A N 1
ATOM 5632 C CA . GLN A 1 700 ? 83.415 -15.560 -116.514 1.00 81.62 700 GLN A CA 1
ATOM 5633 C C . GLN A 1 700 ? 83.501 -16.750 -117.487 1.00 81.62 700 GLN A C 1
ATOM 5635 O O . GLN A 1 700 ? 84.616 -17.162 -117.812 1.00 81.62 700 GLN A O 1
ATOM 5640 N N . GLU A 1 701 ? 82.380 -17.275 -117.987 1.00 81.50 701 GLU A N 1
ATOM 5641 C CA . GLU A 1 701 ? 82.356 -18.322 -119.020 1.00 81.50 701 GLU A CA 1
ATOM 5642 C C . GLU A 1 701 ? 82.665 -17.762 -120.417 1.00 81.50 701 GLU A C 1
ATOM 5644 O O . GLU A 1 701 ? 83.507 -18.312 -121.122 1.00 81.50 701 GLU A O 1
ATOM 5649 N N . GLU A 1 702 ? 82.092 -16.611 -120.779 1.00 83.25 702 GLU A N 1
ATOM 5650 C CA . GLU A 1 702 ? 82.402 -15.876 -122.017 1.00 83.25 702 GLU A CA 1
ATOM 5651 C C . GLU A 1 702 ? 83.900 -15.510 -122.082 1.00 83.25 702 GLU A C 1
ATOM 5653 O O . GLU A 1 702 ? 84.556 -15.625 -123.118 1.00 83.25 702 GLU A O 1
ATOM 5658 N N . LYS A 1 703 ? 84.516 -15.185 -120.939 1.00 82.88 703 LYS A N 1
ATOM 5659 C CA . LYS A 1 703 ? 85.973 -15.014 -120.834 1.00 82.88 703 LYS A CA 1
ATOM 5660 C C . LYS A 1 703 ? 86.763 -16.304 -121.113 1.00 82.88 703 LYS A C 1
ATOM 5662 O O . LYS A 1 703 ? 87.880 -16.219 -121.632 1.00 82.88 703 LYS A O 1
ATOM 5667 N N . LYS A 1 704 ? 86.230 -17.492 -120.792 1.00 83.25 704 LYS A N 1
ATOM 5668 C CA . LYS A 1 704 ? 86.863 -18.776 -121.155 1.00 83.25 704 LYS A CA 1
ATOM 5669 C C . LYS A 1 704 ? 86.703 -19.070 -122.643 1.00 83.25 704 LYS A C 1
ATOM 5671 O O . LYS A 1 704 ? 87.693 -19.455 -123.269 1.00 83.25 704 LYS A O 1
ATOM 5676 N N . THR A 1 705 ? 85.516 -18.856 -123.220 1.00 80.12 705 THR A N 1
ATOM 5677 C CA . THR A 1 705 ? 85.291 -19.091 -124.656 1.00 80.12 705 THR A CA 1
ATOM 5678 C C . THR A 1 705 ? 86.197 -18.193 -125.495 1.00 80.12 705 THR A C 1
ATOM 5680 O O . THR A 1 705 ? 86.960 -18.727 -126.300 1.00 80.12 705 THR A O 1
ATOM 5683 N N . PHE A 1 706 ? 86.278 -16.887 -125.208 1.00 79.94 706 PHE A N 1
ATOM 5684 C CA . PHE A 1 706 ? 87.225 -15.985 -125.881 1.00 79.94 706 PHE A CA 1
ATOM 5685 C C . PHE A 1 706 ? 88.698 -16.399 -125.710 1.00 79.94 706 PHE A C 1
ATOM 5687 O O . PHE A 1 706 ? 89.493 -16.231 -126.636 1.00 79.94 706 PHE A O 1
ATOM 5694 N N . SER A 1 707 ? 89.094 -16.981 -124.567 1.00 77.06 707 SER A N 1
ATOM 5695 C CA . SER A 1 707 ? 90.447 -17.545 -124.429 1.00 77.06 707 SER A CA 1
ATOM 5696 C C . SER A 1 707 ? 90.655 -18.745 -125.359 1.00 77.06 707 SER A C 1
ATOM 5698 O O . SER A 1 707 ? 91.700 -18.835 -125.999 1.00 77.06 707 SER A O 1
ATOM 5700 N N . SER A 1 708 ? 89.670 -19.642 -125.471 1.00 78.81 708 SER A N 1
ATOM 5701 C CA . SER A 1 708 ? 89.749 -20.803 -126.369 1.00 78.81 708 SER A CA 1
ATOM 5702 C C . SER A 1 708 ? 89.736 -20.410 -127.852 1.00 78.81 708 SER A C 1
ATOM 5704 O O . SER A 1 708 ? 90.499 -20.969 -128.637 1.00 78.81 708 SER A O 1
ATOM 5706 N N . GLU A 1 709 ? 88.965 -19.387 -128.235 1.00 79.62 709 GLU A N 1
ATOM 5707 C CA . GLU A 1 709 ? 88.954 -18.831 -129.593 1.00 79.62 709 GLU A CA 1
ATOM 5708 C C . GLU A 1 709 ? 90.295 -18.184 -129.950 1.00 79.62 709 GLU A C 1
ATOM 5710 O O . GLU A 1 709 ? 90.840 -18.446 -131.021 1.00 79.62 709 GLU A O 1
ATOM 5715 N N . ARG A 1 710 ? 90.876 -17.395 -129.035 1.00 79.94 710 ARG A N 1
ATOM 5716 C CA . ARG A 1 710 ? 92.224 -16.821 -129.183 1.00 79.94 710 ARG A CA 1
ATOM 5717 C C . ARG A 1 710 ? 93.277 -17.909 -129.412 1.00 79.94 710 ARG A C 1
ATOM 5719 O O . ARG A 1 710 ? 94.169 -17.739 -130.244 1.00 79.94 710 ARG A O 1
ATOM 5726 N N . ASP A 1 711 ? 93.182 -19.017 -128.686 1.00 77.62 711 ASP A N 1
ATOM 5727 C CA . ASP A 1 711 ? 94.156 -20.106 -128.772 1.00 77.62 711 ASP A CA 1
ATOM 5728 C C . ASP A 1 711 ? 93.943 -20.963 -130.039 1.00 77.62 711 ASP A C 1
ATOM 5730 O O . ASP A 1 711 ? 94.914 -21.361 -130.683 1.00 77.62 711 ASP A O 1
ATOM 5734 N N . ALA A 1 712 ? 92.699 -21.117 -130.508 1.00 76.00 712 ALA A N 1
ATOM 5735 C CA . ALA A 1 712 ? 92.393 -21.686 -131.825 1.00 76.00 712 ALA A CA 1
ATOM 5736 C C . ALA A 1 712 ? 92.854 -20.785 -132.993 1.00 76.00 712 ALA A C 1
ATOM 5738 O O . ALA A 1 712 ? 93.360 -21.279 -134.003 1.00 76.00 712 ALA A O 1
ATOM 5739 N N . LEU A 1 713 ? 92.735 -19.458 -132.860 1.00 76.19 713 LEU A N 1
ATOM 5740 C CA . LEU A 1 713 ? 93.260 -18.487 -133.829 1.00 76.19 713 LEU A CA 1
ATOM 5741 C C . LEU A 1 713 ? 94.794 -18.499 -133.882 1.00 76.19 713 LEU A C 1
ATOM 5743 O O . LEU A 1 713 ? 95.362 -18.356 -134.966 1.00 76.19 713 LEU A O 1
ATOM 5747 N N . ARG A 1 714 ? 95.474 -18.746 -132.751 1.00 79.69 714 ARG A N 1
ATOM 5748 C CA . ARG A 1 714 ? 96.922 -19.009 -132.735 1.00 79.69 714 ARG A CA 1
ATOM 5749 C C . ARG A 1 714 ? 97.265 -20.246 -133.570 1.00 79.69 714 ARG A C 1
ATOM 5751 O O . ARG A 1 714 ? 98.126 -20.148 -134.439 1.00 79.69 714 ARG A O 1
ATOM 5758 N N . GLY A 1 715 ? 96.542 -21.354 -133.382 1.00 77.31 715 GLY A N 1
ATOM 5759 C CA . GLY A 1 715 ? 96.713 -22.571 -134.188 1.00 77.31 715 GLY A CA 1
ATOM 5760 C C . GLY A 1 715 ? 96.581 -22.314 -135.695 1.00 77.31 715 GLY A C 1
ATOM 5761 O O . GLY A 1 715 ? 97.471 -22.677 -136.462 1.00 77.31 715 GLY A O 1
ATOM 5762 N N . LYS A 1 716 ? 95.544 -21.580 -136.121 1.00 76.25 716 LYS A N 1
ATOM 5763 C CA . LYS A 1 716 ? 95.353 -21.195 -137.535 1.00 76.25 716 LYS A CA 1
ATOM 5764 C C . LYS A 1 716 ? 96.477 -20.309 -138.091 1.00 76.25 716 LYS A C 1
ATOM 5766 O O . LYS A 1 716 ? 96.796 -20.392 -139.275 1.00 76.25 716 LYS A O 1
ATOM 5771 N N . SER A 1 717 ? 97.105 -19.481 -137.254 1.00 75.00 717 SER A N 1
ATOM 5772 C CA . SER A 1 717 ? 98.286 -18.691 -137.635 1.00 75.00 717 SER A CA 1
ATOM 5773 C C . SER A 1 717 ? 99.514 -19.583 -137.885 1.00 75.00 717 SER A C 1
ATOM 5775 O O . SER A 1 717 ? 100.251 -19.397 -138.855 1.00 75.00 717 SER A O 1
ATOM 5777 N N . GLU A 1 718 ? 99.700 -20.618 -137.061 1.00 75.06 718 GLU A N 1
ATOM 5778 C CA . GLU A 1 718 ? 100.763 -21.619 -137.232 1.00 75.06 718 GLU A CA 1
ATOM 5779 C C . GLU A 1 718 ? 100.530 -22.532 -138.452 1.00 75.06 718 GLU A C 1
ATOM 5781 O O . GLU A 1 718 ? 101.492 -22.971 -139.085 1.00 75.06 718 GLU A O 1
ATOM 5786 N N . GLU A 1 719 ? 99.275 -22.790 -138.829 1.00 76.00 719 GLU A N 1
ATOM 5787 C CA . GLU A 1 719 ? 98.913 -23.466 -140.086 1.00 76.00 719 GLU A CA 1
ATOM 5788 C C . GLU A 1 719 ? 99.185 -22.588 -141.315 1.00 76.00 719 GLU A C 1
ATOM 5790 O O . GLU A 1 719 ? 99.836 -23.045 -142.257 1.00 76.00 719 GLU A O 1
ATOM 5795 N N . LEU A 1 720 ? 98.783 -21.310 -141.288 1.00 75.75 720 LEU A N 1
ATOM 5796 C CA . LEU A 1 720 ? 99.091 -20.345 -142.352 1.00 75.75 720 LEU A CA 1
ATOM 5797 C C . LEU A 1 720 ? 100.601 -20.201 -142.587 1.00 75.75 720 LEU A C 1
ATOM 5799 O O . LEU A 1 720 ? 101.033 -20.129 -143.735 1.00 75.75 720 LEU A O 1
ATOM 5803 N N . SER A 1 721 ? 101.406 -20.218 -141.521 1.00 76.31 721 SER A N 1
ATOM 5804 C CA . SER A 1 721 ? 102.874 -20.207 -141.604 1.00 76.31 721 SER A CA 1
ATOM 5805 C C . SER A 1 721 ? 103.424 -21.395 -142.412 1.00 76.31 721 SER A C 1
ATOM 5807 O O . SER A 1 721 ? 104.234 -21.208 -143.323 1.00 76.31 721 SER A O 1
ATOM 5809 N N . LYS A 1 722 ? 102.927 -22.614 -142.145 1.00 76.12 722 LYS A N 1
ATOM 5810 C CA . LYS A 1 722 ? 103.311 -23.835 -142.880 1.00 76.12 722 LYS A CA 1
ATOM 5811 C C . LYS A 1 722 ? 102.889 -23.760 -144.348 1.00 76.12 722 LYS A C 1
ATOM 5813 O O . LYS A 1 722 ? 103.707 -24.025 -145.224 1.00 76.12 722 LYS A O 1
ATOM 5818 N N . LEU A 1 723 ? 101.655 -23.325 -144.615 1.00 72.38 723 LEU A N 1
ATOM 5819 C CA . LEU A 1 723 ? 101.121 -23.202 -145.975 1.00 72.38 723 LEU A CA 1
ATOM 5820 C C . LEU A 1 723 ? 101.928 -22.198 -146.821 1.00 72.38 723 LEU A C 1
ATOM 5822 O O . LEU A 1 723 ? 102.217 -22.449 -147.990 1.00 72.38 723 LEU A O 1
ATOM 5826 N N . ASN A 1 724 ? 102.371 -21.091 -146.217 1.00 75.06 724 ASN A N 1
ATOM 5827 C CA . ASN A 1 724 ? 103.247 -20.114 -146.873 1.00 75.06 724 ASN A CA 1
ATOM 5828 C C . ASN A 1 724 ? 104.622 -20.725 -147.224 1.00 75.06 724 ASN A C 1
ATOM 5830 O O . ASN A 1 724 ? 105.176 -20.459 -148.289 1.00 75.06 724 ASN A O 1
ATOM 5834 N N . GLN A 1 725 ? 105.150 -21.599 -146.360 1.00 75.00 725 GLN A N 1
ATOM 5835 C CA . GLN A 1 725 ? 106.412 -22.314 -146.587 1.00 75.00 725 GLN A CA 1
ATOM 5836 C C . GLN A 1 725 ? 106.309 -23.404 -147.679 1.00 75.00 725 GLN A C 1
ATOM 5838 O O . GLN A 1 725 ? 107.324 -23.823 -148.237 1.00 75.00 725 GLN A O 1
ATOM 5843 N N . GLU A 1 726 ? 105.101 -23.859 -148.017 1.00 74.00 726 GLU A N 1
ATOM 5844 C CA . GLU A 1 726 ? 104.827 -24.735 -149.168 1.00 74.00 726 GLU A CA 1
ATOM 5845 C C . GLU A 1 726 ? 104.591 -23.935 -150.463 1.00 74.00 726 GLU A C 1
ATOM 5847 O O . GLU A 1 726 ? 105.016 -24.358 -151.544 1.00 74.00 726 GLU A O 1
ATOM 5852 N N . LEU A 1 727 ? 104.023 -22.729 -150.355 1.00 74.69 727 LEU A N 1
ATOM 5853 C CA . LEU A 1 727 ? 103.933 -21.760 -151.453 1.00 74.69 727 LEU A CA 1
ATOM 5854 C C . LEU A 1 727 ? 105.314 -21.313 -151.966 1.00 74.69 727 LEU A C 1
ATOM 5856 O O . LEU A 1 727 ? 105.520 -21.217 -153.173 1.00 74.69 727 LEU A O 1
ATOM 5860 N N . GLU A 1 728 ? 106.289 -21.116 -151.077 1.00 73.56 728 GLU A N 1
ATOM 5861 C CA . GLU A 1 728 ? 107.682 -20.841 -151.469 1.00 73.56 728 GLU A CA 1
ATOM 5862 C C . GLU A 1 728 ? 108.314 -22.010 -152.252 1.00 73.56 728 GLU A C 1
ATOM 5864 O O . GLU A 1 728 ? 108.940 -21.803 -153.293 1.00 73.56 728 GLU A O 1
ATOM 5869 N N . LYS A 1 729 ? 108.101 -23.259 -151.811 1.00 75.31 729 LYS A N 1
ATOM 5870 C CA . LYS A 1 729 ? 108.622 -24.457 -152.502 1.00 75.31 729 LYS A CA 1
ATOM 5871 C C . LYS A 1 729 ? 108.002 -24.637 -153.889 1.00 75.31 729 LYS A C 1
ATOM 5873 O O . LYS A 1 729 ? 108.704 -24.975 -154.840 1.00 75.31 729 LYS A O 1
ATOM 5878 N N . THR A 1 730 ? 106.696 -24.405 -154.016 1.00 70.88 730 THR A N 1
ATOM 5879 C CA . THR A 1 730 ? 105.997 -24.515 -155.308 1.00 70.88 730 THR A CA 1
ATOM 5880 C C . THR A 1 730 ? 106.389 -23.394 -156.270 1.00 70.88 730 THR A C 1
ATOM 5882 O O . THR A 1 730 ? 106.582 -23.676 -157.451 1.00 70.88 730 THR A O 1
ATOM 5885 N N . ARG A 1 731 ? 106.637 -22.166 -155.788 1.00 76.75 731 ARG A N 1
ATOM 5886 C CA . ARG A 1 731 ? 107.252 -21.093 -156.594 1.00 76.75 731 ARG A CA 1
ATOM 5887 C C . ARG A 1 731 ? 108.623 -21.483 -157.138 1.00 76.75 731 ARG A C 1
ATOM 5889 O O . ARG A 1 731 ? 108.825 -21.394 -158.343 1.00 76.75 731 ARG A O 1
ATOM 5896 N N . ALA A 1 732 ? 109.523 -21.991 -156.293 1.00 71.81 732 ALA A N 1
ATOM 5897 C CA . ALA A 1 732 ? 110.844 -22.446 -156.738 1.00 71.81 732 ALA A CA 1
ATOM 5898 C C . ALA A 1 732 ? 110.758 -23.546 -157.821 1.00 71.81 732 ALA A C 1
ATOM 5900 O O . ALA A 1 732 ? 111.543 -23.553 -158.768 1.00 71.81 732 ALA A O 1
ATOM 5901 N N . SER A 1 733 ? 109.761 -24.436 -157.731 1.00 73.94 733 SER A N 1
ATOM 5902 C CA . SER A 1 733 ? 109.499 -25.449 -158.763 1.00 73.94 733 SER A CA 1
ATOM 5903 C C . SER A 1 733 ? 108.966 -24.862 -160.080 1.00 73.94 733 SER A C 1
ATOM 5905 O O . SER A 1 733 ? 109.263 -25.403 -161.143 1.00 73.94 733 SER A O 1
ATOM 5907 N N . ILE A 1 734 ? 108.193 -23.772 -160.034 1.00 73.06 734 ILE A N 1
ATOM 5908 C CA . ILE A 1 734 ? 107.696 -23.062 -161.226 1.00 73.06 734 ILE A CA 1
ATOM 5909 C C . ILE A 1 734 ? 108.835 -22.290 -161.908 1.00 73.06 734 ILE A C 1
ATOM 5911 O O . ILE A 1 734 ? 108.948 -22.332 -163.132 1.00 73.06 734 ILE A O 1
ATOM 5915 N N . GLU A 1 735 ? 109.718 -21.657 -161.131 1.00 73.50 735 GLU A N 1
ATOM 5916 C CA . GLU A 1 735 ? 110.927 -20.989 -161.635 1.00 73.50 735 GLU A CA 1
ATOM 5917 C C . GLU A 1 735 ? 111.804 -21.964 -162.447 1.00 73.50 735 GLU A C 1
ATOM 5919 O O . GLU A 1 735 ? 112.259 -21.632 -163.541 1.00 73.50 735 GLU A O 1
ATOM 5924 N N . SER A 1 736 ? 111.957 -23.203 -161.958 1.00 68.44 736 SER A N 1
ATOM 5925 C CA . SER A 1 736 ? 112.679 -24.278 -162.652 1.00 68.44 736 SER A CA 1
ATOM 5926 C C . SER A 1 736 ? 112.023 -24.670 -163.983 1.00 68.44 736 SER A C 1
ATOM 5928 O O . SER A 1 736 ? 112.706 -24.736 -165.003 1.00 68.44 736 SER A O 1
ATOM 5930 N N . MET A 1 737 ? 110.701 -24.891 -164.012 1.00 67.50 737 MET A N 1
ATOM 5931 C CA . MET A 1 737 ? 110.007 -25.269 -165.257 1.00 67.50 737 MET A CA 1
ATOM 5932 C C . MET A 1 737 ? 109.963 -24.129 -166.288 1.00 67.50 737 MET A C 1
ATOM 5934 O O . MET A 1 737 ? 109.926 -24.390 -167.489 1.00 67.50 737 MET A O 1
ATOM 5938 N N . ASN A 1 738 ? 110.016 -22.864 -165.857 1.00 70.56 738 ASN A N 1
ATOM 5939 C CA . ASN A 1 738 ? 110.126 -21.726 -166.776 1.00 70.56 738 ASN A CA 1
ATOM 5940 C C . ASN A 1 738 ? 111.482 -21.685 -167.505 1.00 70.56 738 ASN A C 1
ATOM 5942 O O . ASN A 1 738 ? 111.532 -21.257 -168.658 1.00 70.56 738 ASN A O 1
ATOM 5946 N N . GLN A 1 739 ? 112.568 -22.157 -166.879 1.00 67.94 739 GLN A N 1
ATOM 5947 C CA . GLN A 1 739 ? 113.868 -22.283 -167.552 1.00 67.94 739 GLN A CA 1
ATOM 5948 C C . GLN A 1 739 ? 113.839 -23.395 -168.613 1.00 67.94 739 GLN A C 1
ATOM 5950 O O . GLN A 1 739 ? 114.216 -23.149 -169.759 1.00 67.94 739 GLN A O 1
ATOM 5955 N N . GLU A 1 740 ? 113.287 -24.568 -168.282 1.00 66.00 740 GLU A N 1
ATOM 5956 C CA . GLU A 1 740 ? 113.084 -25.662 -169.249 1.00 66.00 740 GLU A CA 1
ATOM 5957 C C . GLU A 1 740 ? 112.171 -25.244 -170.421 1.00 66.00 740 GLU A C 1
ATOM 5959 O O . GLU A 1 740 ? 112.410 -25.614 -171.574 1.00 66.00 740 GLU A O 1
ATOM 5964 N N . HIS A 1 741 ? 111.147 -24.422 -170.160 1.00 68.19 741 HIS A N 1
ATOM 5965 C CA . HIS A 1 741 ? 110.232 -23.930 -171.191 1.00 68.19 741 HIS A CA 1
ATOM 5966 C C . HIS A 1 741 ? 110.932 -23.061 -172.251 1.00 68.19 741 HIS A C 1
ATOM 5968 O O . HIS A 1 741 ? 110.663 -23.224 -173.443 1.00 68.19 741 HIS A O 1
ATOM 5974 N N . GLU A 1 742 ? 111.846 -22.160 -171.869 1.00 70.62 742 GLU A N 1
ATOM 5975 C CA . GLU A 1 742 ? 112.570 -21.339 -172.852 1.00 70.62 742 GLU A CA 1
ATOM 5976 C C . GLU A 1 742 ? 113.606 -22.153 -173.657 1.00 70.62 742 GLU A C 1
ATOM 5978 O O . GLU A 1 742 ? 113.773 -21.899 -174.853 1.00 70.62 742 GLU A O 1
ATOM 5983 N N . GLU A 1 743 ? 114.224 -23.194 -173.082 1.00 62.66 743 GLU A N 1
ATOM 5984 C CA . GLU A 1 743 ? 115.071 -24.126 -173.851 1.00 62.66 743 GLU A CA 1
ATOM 5985 C C . GLU A 1 743 ? 114.259 -24.926 -174.891 1.00 62.66 743 GLU A C 1
ATOM 5987 O O . GLU A 1 743 ? 114.673 -25.078 -176.047 1.00 62.66 743 GLU A O 1
ATOM 5992 N N . LEU A 1 744 ? 113.056 -25.386 -174.527 1.00 60.34 744 LEU A N 1
ATOM 5993 C CA . LEU A 1 744 ? 112.133 -26.056 -175.453 1.00 60.34 744 LEU A CA 1
ATOM 5994 C C . LEU A 1 744 ? 111.630 -25.116 -176.562 1.00 60.34 744 LEU A C 1
ATOM 5996 O O . LEU A 1 744 ? 111.479 -25.525 -177.716 1.00 60.34 744 LEU A O 1
ATOM 6000 N N . LYS A 1 745 ? 111.424 -23.838 -176.242 1.00 64.62 745 LYS A N 1
ATOM 6001 C CA . LYS A 1 745 ? 111.004 -22.787 -177.181 1.00 64.62 745 LYS A CA 1
ATOM 6002 C C . LYS A 1 745 ? 112.090 -22.456 -178.211 1.00 64.62 745 LYS A C 1
ATOM 6004 O O . LYS A 1 745 ? 111.761 -22.225 -179.372 1.00 64.62 745 LYS A O 1
ATOM 6009 N N . ALA A 1 746 ? 113.369 -22.519 -177.828 1.00 59.06 746 ALA A N 1
ATOM 6010 C CA . ALA A 1 746 ? 114.487 -22.434 -178.770 1.00 59.06 746 ALA A CA 1
ATOM 6011 C C . ALA A 1 746 ? 114.535 -23.647 -179.721 1.00 59.06 746 ALA A C 1
ATOM 6013 O O . ALA A 1 746 ? 114.739 -23.479 -180.923 1.00 59.06 746 ALA A O 1
ATOM 6014 N N . ARG A 1 747 ? 114.264 -24.864 -179.221 1.00 62.06 747 ARG A N 1
ATOM 6015 C CA . ARG A 1 747 ? 114.138 -26.073 -180.062 1.00 62.06 747 ARG A CA 1
ATOM 6016 C C . ARG A 1 747 ? 112.970 -26.005 -181.051 1.00 62.06 747 ARG A C 1
ATOM 6018 O O . ARG A 1 747 ? 113.125 -26.434 -182.191 1.00 62.06 747 ARG A O 1
ATOM 6025 N N . LYS A 1 748 ? 111.827 -25.435 -180.650 1.00 59.41 748 LYS A N 1
ATOM 6026 C CA . LYS A 1 748 ? 110.643 -25.281 -181.517 1.00 59.41 748 LYS A CA 1
ATOM 6027 C C . LYS A 1 748 ? 110.948 -24.523 -182.816 1.00 59.41 748 LYS A C 1
ATOM 6029 O O . LYS A 1 748 ? 110.425 -24.899 -183.857 1.00 59.41 748 LYS A O 1
ATOM 6034 N N . LEU A 1 749 ? 111.813 -23.508 -182.766 1.00 56.94 749 LEU A N 1
ATOM 6035 C CA . LEU A 1 749 ? 112.155 -22.677 -183.929 1.00 56.94 749 LEU A CA 1
ATOM 6036 C C . LEU A 1 749 ? 112.969 -23.407 -185.013 1.00 56.94 749 LEU A C 1
ATOM 6038 O O . LEU A 1 749 ? 112.889 -23.019 -186.171 1.00 56.94 749 LEU A O 1
ATOM 6042 N N . LEU A 1 750 ? 113.707 -24.467 -184.664 1.00 51.09 750 LEU A N 1
ATOM 6043 C CA . LEU A 1 750 ? 114.383 -25.334 -185.644 1.00 51.09 750 LEU A CA 1
ATOM 6044 C C . LEU A 1 750 ? 113.440 -26.422 -186.184 1.00 51.09 750 LEU A C 1
ATOM 6046 O O . LEU A 1 750 ? 113.470 -26.739 -187.369 1.00 51.09 750 LEU A O 1
ATOM 6050 N N . ILE A 1 751 ? 112.529 -26.931 -185.350 1.00 56.69 751 ILE A N 1
ATOM 6051 C CA . ILE A 1 751 ? 111.491 -27.887 -185.777 1.00 56.69 751 ILE A CA 1
ATOM 6052 C C . ILE A 1 751 ? 110.485 -27.226 -186.748 1.00 56.69 751 ILE A C 1
ATOM 6054 O O . ILE A 1 751 ? 109.858 -27.904 -187.559 1.00 56.69 751 ILE A O 1
ATOM 6058 N N . GLU A 1 752 ? 110.365 -25.895 -186.739 1.00 56.38 752 GLU A N 1
ATOM 6059 C CA . GLU A 1 752 ? 109.601 -25.140 -187.744 1.00 56.38 752 GLU A CA 1
ATOM 6060 C C . GLU A 1 752 ? 110.295 -25.044 -189.121 1.00 56.38 752 GLU A C 1
ATOM 6062 O O . GLU A 1 752 ? 109.609 -24.785 -190.109 1.00 56.38 752 GLU A O 1
ATOM 6067 N N . GLU A 1 753 ? 111.596 -25.354 -189.236 1.00 52.56 753 GLU A N 1
ATOM 6068 C CA . GLU A 1 753 ? 112.227 -25.674 -190.532 1.00 52.56 753 GLU A CA 1
ATOM 6069 C C . GLU A 1 753 ? 111.957 -27.139 -190.931 1.00 52.56 753 GLU A C 1
ATOM 6071 O O . GLU A 1 753 ? 111.639 -27.426 -192.091 1.00 52.56 753 GLU A O 1
ATOM 6076 N N . GLU A 1 754 ? 112.007 -28.070 -189.968 1.00 52.62 754 GLU A N 1
ATOM 6077 C CA . GLU A 1 754 ? 111.752 -29.502 -190.199 1.00 52.62 754 GLU A CA 1
ATOM 6078 C C . GLU A 1 754 ? 110.306 -29.796 -190.630 1.00 52.62 754 GLU A C 1
ATOM 6080 O O . GLU A 1 754 ? 110.093 -30.691 -191.441 1.00 52.62 754 GLU A O 1
ATOM 6085 N N . LEU A 1 755 ? 109.320 -28.997 -190.200 1.00 53.09 755 LEU A N 1
ATOM 6086 C CA . LEU A 1 755 ? 107.907 -29.109 -190.608 1.00 53.09 755 LEU A CA 1
ATOM 6087 C C . LEU A 1 755 ? 107.640 -28.843 -192.107 1.00 53.09 755 LEU A C 1
ATOM 6089 O O . LEU A 1 755 ? 106.501 -28.964 -192.564 1.00 53.09 755 LEU A O 1
ATOM 6093 N N . SER A 1 756 ? 108.681 -28.550 -192.893 1.00 53.00 756 SER A N 1
ATOM 6094 C CA . SER A 1 756 ? 108.653 -28.665 -194.357 1.00 53.00 756 SER A CA 1
ATOM 6095 C C . SER A 1 756 ? 108.673 -30.123 -194.870 1.00 53.00 756 SER A C 1
ATOM 6097 O O . SER A 1 756 ? 108.442 -30.351 -196.059 1.00 53.00 756 SER A O 1
ATOM 6099 N N . ALA A 1 757 ? 108.864 -31.116 -193.988 1.00 43.00 757 ALA A N 1
ATOM 6100 C CA . ALA A 1 757 ? 108.727 -32.552 -194.245 1.00 43.00 757 ALA A CA 1
ATOM 6101 C C . ALA A 1 757 ? 108.052 -33.288 -193.053 1.00 43.00 757 ALA A C 1
ATOM 6103 O O . ALA A 1 757 ? 108.234 -32.932 -191.900 1.00 43.00 757 ALA A O 1
ATOM 6104 N N . GLY A 1 758 ? 107.270 -34.359 -193.224 1.00 48.88 758 GLY A N 1
ATOM 6105 C CA . GLY A 1 758 ? 106.866 -35.012 -194.470 1.00 48.88 758 GLY A CA 1
ATOM 6106 C C . GLY A 1 758 ? 106.602 -36.525 -194.335 1.00 48.88 758 GLY A C 1
ATOM 6107 O O . GLY A 1 758 ? 107.342 -37.293 -194.937 1.00 48.88 758 GLY A O 1
ATOM 6108 N N . ALA A 1 759 ? 105.506 -36.913 -193.651 1.00 52.25 759 ALA A N 1
ATOM 6109 C CA . ALA A 1 759 ? 104.853 -38.254 -193.588 1.00 52.25 759 ALA A CA 1
ATOM 6110 C C . ALA A 1 759 ? 105.286 -39.316 -192.517 1.00 52.25 759 ALA A C 1
ATOM 6112 O O . ALA A 1 759 ? 106.463 -39.417 -192.190 1.00 52.25 759 ALA A O 1
ATOM 6113 N N . ALA A 1 760 ? 104.296 -40.151 -192.082 1.00 45.72 760 ALA A N 1
ATOM 6114 C CA . ALA A 1 760 ? 104.298 -41.329 -191.145 1.00 45.72 760 ALA A CA 1
ATOM 6115 C C . ALA A 1 760 ? 104.180 -41.052 -189.601 1.00 45.72 760 ALA A C 1
ATOM 6117 O O . ALA A 1 760 ? 104.679 -40.029 -189.154 1.00 45.72 760 ALA A O 1
ATOM 6118 N N . GLU A 1 761 ? 103.558 -41.864 -188.700 1.00 46.06 761 GLU A N 1
ATOM 6119 C CA . GLU A 1 761 ? 102.568 -42.984 -188.815 1.00 46.06 761 GLU A CA 1
ATOM 6120 C C . GLU A 1 761 ? 101.553 -43.118 -187.605 1.00 46.06 761 GLU A C 1
ATOM 6122 O O . GLU A 1 761 ? 100.903 -42.124 -187.291 1.00 46.06 761 GLU A O 1
ATOM 6127 N N . LEU A 1 762 ? 101.289 -44.311 -187.000 1.00 49.31 762 LEU A N 1
ATOM 6128 C CA . LEU A 1 762 ? 99.993 -44.692 -186.336 1.00 49.31 762 LEU A CA 1
ATOM 6129 C C . LEU A 1 762 ? 100.033 -45.704 -185.114 1.00 49.31 762 LEU A C 1
ATOM 6131 O O . LEU A 1 762 ? 100.971 -46.490 -185.043 1.00 49.31 762 LEU A O 1
ATOM 6135 N N . SER A 1 763 ? 98.951 -45.778 -184.258 1.00 46.81 763 SER A N 1
ATOM 6136 C CA . SER A 1 763 ? 98.281 -46.999 -183.604 1.00 46.81 763 SER A CA 1
ATOM 6137 C C . SER A 1 763 ? 98.078 -47.214 -182.019 1.00 46.81 763 SER A C 1
ATOM 6139 O O . SER A 1 763 ? 99.068 -47.179 -181.299 1.00 46.81 763 SER A O 1
ATOM 6141 N N . GLN A 1 764 ? 96.839 -47.604 -181.520 1.00 44.12 764 GLN A N 1
ATOM 6142 C CA . GLN A 1 764 ? 96.353 -48.361 -180.248 1.00 44.12 764 GLN A CA 1
ATOM 6143 C C . GLN A 1 764 ? 96.240 -47.726 -178.772 1.00 44.12 764 GLN A C 1
ATOM 6145 O O . GLN A 1 764 ? 96.836 -46.672 -178.609 1.00 44.12 764 GLN A O 1
ATOM 6150 N N . ILE A 1 765 ? 95.549 -48.160 -177.632 1.00 46.97 765 ILE A N 1
ATOM 6151 C CA . ILE A 1 765 ? 94.481 -49.160 -177.117 1.00 46.97 765 ILE A CA 1
ATOM 6152 C C . ILE A 1 765 ? 93.759 -48.765 -175.713 1.00 46.97 765 ILE A C 1
ATOM 6154 O O . ILE A 1 765 ? 93.982 -47.625 -175.315 1.00 46.97 765 ILE A O 1
ATOM 6158 N N . ARG A 1 766 ? 92.871 -49.564 -174.987 1.00 45.03 766 ARG A N 1
ATOM 6159 C CA . ARG A 1 766 ? 91.922 -49.157 -173.819 1.00 45.03 766 ARG A CA 1
ATOM 6160 C C . ARG A 1 766 ? 91.319 -50.222 -172.722 1.00 45.03 766 ARG A C 1
ATOM 6162 O O . ARG A 1 766 ? 91.636 -51.393 -172.908 1.00 45.03 766 ARG A O 1
ATOM 6169 N N . GLU A 1 767 ? 90.432 -49.832 -171.697 1.00 42.75 767 GLU A N 1
ATOM 6170 C CA . GLU A 1 767 ? 89.390 -50.491 -170.688 1.00 42.75 767 GLU A CA 1
ATOM 6171 C C . GLU A 1 767 ? 89.729 -51.213 -169.249 1.00 42.75 767 GLU A C 1
ATOM 6173 O O . GLU A 1 767 ? 90.917 -51.485 -169.118 1.00 42.75 767 GLU A O 1
ATOM 6178 N N . GLU A 1 768 ? 88.999 -51.592 -168.086 1.00 46.84 768 GLU A N 1
ATOM 6179 C CA . GLU A 1 768 ? 87.649 -51.664 -167.250 1.00 46.84 768 GLU A CA 1
ATOM 6180 C C . GLU A 1 768 ? 87.836 -52.127 -165.663 1.00 46.84 768 GLU A C 1
ATOM 6182 O O . GLU A 1 768 ? 89.019 -52.256 -165.365 1.00 46.84 768 GLU A O 1
ATOM 6187 N N . ILE A 1 769 ? 87.034 -52.463 -164.531 1.00 49.03 769 ILE A N 1
ATOM 6188 C CA . ILE A 1 769 ? 85.632 -52.496 -163.799 1.00 49.03 769 ILE A CA 1
ATOM 6189 C C . ILE A 1 769 ? 85.600 -52.954 -162.198 1.00 49.03 769 ILE A C 1
ATOM 6191 O O . ILE A 1 769 ? 86.634 -53.465 -161.779 1.00 49.03 769 ILE A O 1
ATOM 6195 N N . THR A 1 770 ? 84.529 -52.850 -161.274 1.00 44.38 770 THR A N 1
ATOM 6196 C CA . THR A 1 770 ? 84.460 -53.188 -159.719 1.00 44.38 770 THR A CA 1
ATOM 6197 C C . THR A 1 770 ? 83.080 -53.526 -158.878 1.00 44.38 770 THR A C 1
ATOM 6199 O O . THR A 1 770 ? 82.023 -53.340 -159.479 1.00 44.38 770 THR A O 1
ATOM 6202 N N . LYS A 1 771 ? 83.012 -53.996 -157.535 1.00 43.19 771 LYS A N 1
ATOM 6203 C CA . LYS A 1 771 ? 81.791 -54.168 -156.530 1.00 43.19 771 LYS A CA 1
ATOM 6204 C C . LYS A 1 771 ? 81.925 -54.755 -154.995 1.00 43.19 771 LYS A C 1
ATOM 6206 O O . LYS A 1 771 ? 82.954 -55.395 -154.816 1.00 43.19 771 LYS A O 1
ATOM 6211 N N . ALA A 1 772 ? 80.966 -54.639 -153.956 1.00 47.09 772 ALA A N 1
ATOM 6212 C CA . ALA A 1 772 ? 80.739 -55.444 -152.608 1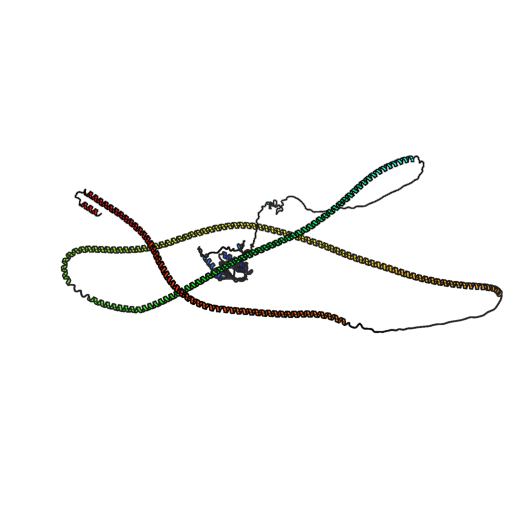.00 47.09 772 ALA A CA 1
ATOM 6213 C C . ALA A 1 772 ? 79.677 -54.998 -151.422 1.00 47.09 772 ALA A C 1
ATOM 6215 O O . ALA A 1 772 ? 79.302 -53.828 -151.443 1.00 47.09 772 ALA A O 1
ATOM 6216 N N . GLU A 1 773 ? 79.241 -55.837 -150.374 1.00 48.97 773 GLU A N 1
ATOM 6217 C CA . GLU A 1 773 ? 78.153 -55.700 -149.235 1.00 48.97 773 GLU A CA 1
ATOM 6218 C C . GLU A 1 773 ? 78.294 -56.648 -147.877 1.00 48.97 773 GLU A C 1
ATOM 6220 O O . GLU A 1 773 ? 79.236 -57.430 -147.969 1.00 48.97 773 GLU A O 1
ATOM 6225 N N . GLU A 1 774 ? 77.609 -56.856 -146.643 1.00 49.50 774 GLU A N 1
ATOM 6226 C CA . GLU A 1 774 ? 76.526 -56.384 -145.587 1.00 49.50 774 GLU A CA 1
ATOM 6227 C C . GLU A 1 774 ? 76.375 -57.195 -144.129 1.00 49.50 774 GLU A C 1
ATOM 6229 O O . GLU A 1 774 ? 77.011 -58.242 -144.031 1.00 49.50 774 GLU A O 1
ATOM 6234 N N . GLU A 1 775 ? 75.524 -56.827 -143.060 1.00 49.19 775 GLU A N 1
ATOM 6235 C CA . GLU A 1 775 ? 74.893 -57.511 -141.760 1.00 49.19 775 GLU A CA 1
ATOM 6236 C C . GLU A 1 775 ? 75.490 -57.447 -140.216 1.00 49.19 775 GLU A C 1
ATOM 6238 O O . GLU A 1 775 ? 76.663 -57.102 -140.139 1.00 49.19 775 GLU A O 1
ATOM 6243 N N . LYS A 1 776 ? 74.986 -57.738 -138.905 1.00 53.19 776 LYS A N 1
ATOM 6244 C CA . LYS A 1 776 ? 73.740 -58.069 -137.970 1.00 53.19 776 LYS A CA 1
ATOM 6245 C C . LYS A 1 776 ? 74.093 -58.654 -136.462 1.00 53.19 776 LYS A C 1
ATOM 6247 O O . LYS A 1 776 ? 75.240 -59.069 -136.404 1.00 53.19 776 LYS A O 1
ATOM 6252 N N . LYS A 1 777 ? 73.427 -58.909 -135.229 1.00 53.94 777 LYS A N 1
ATOM 6253 C CA . LYS A 1 777 ? 72.303 -58.566 -134.162 1.00 53.94 777 LYS A CA 1
ATOM 6254 C C . LYS A 1 777 ? 72.397 -59.478 -132.766 1.00 53.94 777 LYS A C 1
ATOM 6256 O O . LYS A 1 777 ? 73.220 -60.368 -132.917 1.00 53.94 777 LYS A O 1
ATOM 6261 N N . ILE A 1 778 ? 71.810 -59.589 -131.468 1.00 52.69 778 ILE A N 1
ATOM 6262 C CA . ILE A 1 778 ? 70.809 -59.096 -130.333 1.00 52.69 778 ILE A CA 1
ATOM 6263 C C . ILE A 1 778 ? 70.916 -59.725 -128.793 1.00 52.69 778 ILE A C 1
ATOM 6265 O O . ILE A 1 778 ? 71.585 -60.744 -128.676 1.00 52.69 778 ILE A O 1
ATOM 6269 N N . SER A 1 779 ? 70.166 -59.264 -127.687 1.00 52.94 779 SER A N 1
ATOM 6270 C CA . SER A 1 779 ? 69.585 -59.868 -126.322 1.00 52.94 779 SER A CA 1
ATOM 6271 C C . SER A 1 779 ? 70.362 -60.186 -124.919 1.00 52.94 779 SER A C 1
ATOM 6273 O O . SER A 1 779 ? 71.572 -60.312 -125.043 1.00 52.94 779 SER A O 1
ATOM 6275 N N . GLU A 1 780 ? 69.911 -60.438 -123.595 1.00 55.19 780 GLU A N 1
ATOM 6276 C CA . GLU A 1 780 ? 68.780 -60.137 -122.537 1.00 55.19 780 GLU A CA 1
ATOM 6277 C C . GLU A 1 780 ? 68.878 -60.788 -121.006 1.00 55.19 780 GLU A C 1
ATOM 6279 O O . GLU A 1 780 ? 69.794 -61.592 -120.861 1.00 55.19 780 GLU A O 1
ATOM 6284 N N . THR A 1 781 ? 68.031 -60.536 -119.890 1.00 46.06 781 THR A N 1
ATOM 6285 C CA . THR A 1 781 ? 67.674 -61.314 -118.524 1.00 46.06 781 THR A CA 1
ATOM 6286 C C . THR A 1 781 ? 67.560 -60.697 -116.989 1.00 46.06 781 THR A C 1
ATOM 6288 O O . THR A 1 781 ? 67.748 -59.492 -116.858 1.00 46.06 781 THR A O 1
ATOM 6291 N N . THR A 1 782 ? 67.187 -61.431 -115.831 1.00 51.50 782 THR A N 1
ATOM 6292 C CA . THR A 1 782 ? 66.811 -61.023 -114.342 1.00 51.50 782 THR A CA 1
ATOM 6293 C C . THR A 1 782 ? 67.308 -61.860 -113.044 1.00 51.50 782 THR A C 1
ATOM 6295 O O . THR A 1 782 ? 67.426 -63.069 -113.217 1.00 51.50 782 THR A O 1
ATOM 6298 N N . TYR A 1 783 ? 67.433 -61.365 -111.741 1.00 45.69 783 TYR A N 1
ATOM 6299 C CA . TYR A 1 783 ? 67.525 -62.180 -110.419 1.00 45.69 783 TYR A CA 1
ATOM 6300 C C . TYR A 1 783 ? 67.386 -61.501 -108.961 1.00 45.69 783 TYR A C 1
ATOM 6302 O O . TYR A 1 783 ? 66.952 -60.355 -108.881 1.00 45.69 783 TYR A O 1
ATOM 6310 N N . SER A 1 784 ? 67.704 -62.196 -107.811 1.00 40.47 784 SER A N 1
ATOM 6311 C CA . SER A 1 784 ? 67.334 -61.925 -106.360 1.00 40.47 784 SER A CA 1
ATOM 6312 C C . SER A 1 784 ? 68.337 -62.230 -105.162 1.00 40.47 784 SER A C 1
ATOM 6314 O O . SER A 1 784 ? 69.393 -62.827 -105.355 1.00 40.47 784 SER A O 1
ATOM 6316 N N . GLU A 1 785 ? 67.922 -61.871 -103.914 1.00 43.19 785 GLU A N 1
ATOM 6317 C CA . GLU A 1 785 ? 68.165 -62.463 -102.543 1.00 43.19 785 GLU A CA 1
ATOM 6318 C C . GLU A 1 785 ? 69.542 -62.510 -101.799 1.00 43.19 785 GLU A C 1
ATOM 6320 O O . GLU A 1 785 ? 70.576 -62.864 -102.364 1.00 43.19 785 GLU A O 1
ATOM 6325 N N . LYS A 1 786 ? 69.522 -62.289 -100.459 1.00 40.62 786 LYS A N 1
ATOM 6326 C CA . LYS A 1 786 ? 70.412 -62.926 -99.440 1.00 40.62 786 LYS A CA 1
ATOM 6327 C C . LYS A 1 786 ? 70.006 -62.640 -97.978 1.00 40.62 786 LYS A C 1
ATOM 6329 O O . LYS A 1 786 ? 69.106 -61.842 -97.740 1.00 40.62 786 LYS A O 1
ATOM 6334 N N . LEU A 1 787 ? 70.608 -63.361 -97.013 1.00 28.39 787 LEU A N 1
ATOM 6335 C CA . LEU A 1 787 ? 70.033 -63.611 -95.674 1.00 28.39 787 LEU A CA 1
ATOM 6336 C C . LEU A 1 787 ? 71.076 -64.070 -94.604 1.00 28.39 787 LEU A C 1
ATOM 6338 O O . LEU A 1 787 ? 72.020 -64.765 -94.966 1.00 28.39 787 LEU A O 1
ATOM 6342 N N . LYS A 1 788 ? 70.800 -63.788 -93.307 1.00 34.94 788 LYS A N 1
ATOM 6343 C CA . LYS A 1 788 ? 71.310 -64.418 -92.042 1.00 34.94 788 LYS A CA 1
ATOM 6344 C C . LYS A 1 788 ? 72.774 -64.250 -91.547 1.00 34.94 788 LYS A C 1
ATOM 6346 O O . LYS A 1 788 ? 73.694 -64.812 -92.126 1.00 34.94 788 LYS A O 1
ATOM 6351 N N . SER A 1 789 ? 72.903 -63.681 -90.334 1.00 35.16 789 SER A N 1
ATOM 6352 C CA . SER A 1 789 ? 73.664 -64.181 -89.150 1.00 35.16 789 SER A CA 1
ATOM 6353 C C . SER A 1 789 ? 73.315 -63.276 -87.938 1.00 35.16 789 SER A C 1
ATOM 6355 O O . SER A 1 789 ? 73.482 -62.066 -88.052 1.00 35.16 789 SER A O 1
ATOM 6357 N N . GLU A 1 790 ? 72.582 -63.724 -86.910 1.00 40.44 790 GLU A N 1
ATOM 6358 C CA . GLU A 1 790 ? 73.060 -64.429 -85.688 1.00 40.44 790 GLU A CA 1
ATOM 6359 C C . GLU A 1 790 ? 73.812 -63.538 -84.659 1.00 40.44 790 GLU A C 1
ATOM 6361 O O . GLU A 1 790 ? 74.562 -62.657 -85.057 1.00 40.44 790 GLU A O 1
ATOM 6366 N N . GLU A 1 791 ? 73.734 -63.722 -83.326 1.00 35.97 791 GLU A N 1
ATOM 6367 C CA . GLU A 1 791 ? 72.658 -64.278 -82.464 1.00 35.97 791 GLU A CA 1
ATOM 6368 C C . GLU A 1 791 ? 72.926 -64.002 -80.951 1.00 35.97 791 GLU A C 1
ATOM 6370 O O . GLU A 1 791 ? 73.032 -64.921 -80.136 1.00 35.97 791 GLU A O 1
ATOM 6375 N N . GLU A 1 792 ? 73.094 -62.741 -80.521 1.00 36.38 792 GLU A N 1
ATOM 6376 C CA . GLU A 1 792 ? 73.478 -62.454 -79.121 1.00 36.38 792 GLU A CA 1
ATOM 6377 C C . GLU A 1 792 ? 72.937 -61.114 -78.574 1.00 36.38 792 GLU A C 1
ATOM 6379 O O . GLU A 1 792 ? 73.167 -60.077 -79.184 1.00 36.38 792 GLU A O 1
ATOM 6384 N N . LYS A 1 793 ? 72.251 -61.016 -77.419 1.00 35.06 793 LYS A N 1
ATOM 6385 C CA . LYS A 1 793 ? 71.390 -61.960 -76.658 1.00 35.06 793 LYS A CA 1
ATOM 6386 C C . LYS A 1 793 ? 70.579 -61.151 -75.616 1.00 35.06 793 LYS A C 1
ATOM 6388 O O . LYS A 1 793 ? 71.104 -60.215 -75.028 1.00 35.06 793 LYS A O 1
ATOM 6393 N N . LEU A 1 794 ? 69.356 -61.600 -75.313 1.00 35.34 794 LEU A N 1
ATOM 6394 C CA . LEU A 1 794 ? 68.751 -61.578 -73.963 1.00 35.34 794 LEU A CA 1
ATOM 6395 C C . LEU A 1 794 ? 68.629 -60.228 -73.188 1.00 35.34 794 LEU A C 1
ATOM 6397 O O . LEU A 1 794 ? 69.471 -59.932 -72.341 1.00 35.34 794 LEU A O 1
ATOM 6401 N N . LYS A 1 795 ? 67.500 -59.496 -73.317 1.00 37.47 795 LYS A N 1
ATOM 6402 C CA . LYS A 1 795 ? 67.053 -58.565 -72.239 1.00 37.47 795 LYS A CA 1
ATOM 6403 C C . LYS A 1 795 ? 65.553 -58.200 -72.105 1.00 37.47 795 LYS A C 1
ATOM 6405 O O . LYS A 1 795 ? 65.224 -57.483 -71.170 1.00 37.47 795 LYS A O 1
ATOM 6410 N N . ASP A 1 796 ? 64.642 -58.656 -72.973 1.00 40.22 796 ASP A N 1
ATOM 6411 C CA . ASP A 1 796 ? 63.326 -57.980 -73.139 1.00 40.22 796 ASP A CA 1
ATOM 6412 C C . ASP A 1 796 ? 62.061 -58.742 -72.657 1.00 40.22 796 ASP A C 1
ATOM 6414 O O . ASP A 1 796 ? 60.941 -58.260 -72.830 1.00 40.22 796 ASP A O 1
ATOM 6418 N N . LEU A 1 797 ? 62.199 -59.937 -72.059 1.00 43.59 797 LEU A N 1
ATOM 6419 C CA . LEU A 1 797 ? 61.057 -60.789 -71.648 1.00 43.59 797 LEU A CA 1
ATOM 6420 C C . LEU A 1 797 ? 61.145 -61.353 -70.210 1.00 43.59 797 LEU A C 1
ATOM 6422 O O . LEU A 1 797 ? 60.601 -62.416 -69.926 1.00 43.59 797 LEU A O 1
ATOM 6426 N N . LYS A 1 798 ? 61.800 -60.623 -69.298 1.00 39.97 798 LYS A N 1
ATOM 6427 C CA . LYS A 1 798 ? 61.797 -60.829 -67.832 1.00 39.97 798 LYS A CA 1
ATOM 6428 C C . LYS A 1 798 ? 62.075 -59.486 -67.134 1.00 39.97 798 LYS A C 1
ATOM 6430 O O . LYS A 1 798 ? 63.101 -58.886 -67.430 1.00 39.97 798 LYS A O 1
ATOM 6435 N N . GLU A 1 799 ? 61.224 -58.930 -66.273 1.00 41.12 799 GLU A N 1
ATOM 6436 C CA . GLU A 1 799 ? 59.836 -59.270 -65.933 1.00 41.12 799 GLU A CA 1
ATOM 6437 C C . GLU A 1 799 ? 58.961 -57.996 -66.010 1.00 41.12 799 GLU A C 1
ATOM 6439 O O . GLU A 1 799 ? 59.040 -57.127 -65.145 1.00 41.12 799 GLU A O 1
ATOM 6444 N N . LYS A 1 800 ? 58.044 -57.903 -66.991 1.00 51.44 800 LYS A N 1
ATOM 6445 C CA . LYS A 1 800 ? 56.946 -56.896 -66.980 1.00 51.44 800 LYS A CA 1
ATOM 6446 C C . LYS A 1 800 ? 55.838 -57.232 -65.959 1.00 51.44 800 LYS A C 1
ATOM 6448 O O . LYS A 1 800 ? 54.858 -56.511 -65.831 1.00 51.44 800 LYS A O 1
ATOM 6453 N N . GLU A 1 801 ? 56.041 -58.314 -65.216 1.00 49.28 801 GLU A N 1
ATOM 6454 C CA . GLU A 1 801 ? 55.248 -58.818 -64.095 1.00 49.28 801 GLU A CA 1
ATOM 6455 C C . GLU A 1 801 ? 55.597 -58.084 -62.780 1.00 49.28 801 GLU A C 1
ATOM 6457 O O . GLU A 1 801 ? 54.725 -57.820 -61.955 1.00 49.28 801 GLU A O 1
ATOM 6462 N N . GLN A 1 802 ? 56.853 -57.635 -62.631 1.00 46.00 802 GLN A N 1
ATOM 6463 C CA . GLN A 1 802 ? 57.379 -57.018 -61.405 1.00 46.00 802 GLN A CA 1
ATOM 6464 C C . GLN A 1 802 ? 56.792 -55.626 -61.091 1.00 46.00 802 GLN A C 1
ATOM 6466 O O . GLN A 1 802 ? 56.921 -55.144 -59.969 1.00 46.00 802 GLN A O 1
ATOM 6471 N N . ILE A 1 803 ? 56.153 -54.970 -62.066 1.00 52.31 803 ILE A N 1
ATOM 6472 C CA . ILE A 1 803 ? 55.608 -53.608 -61.917 1.00 52.31 803 ILE A CA 1
ATOM 6473 C C . ILE A 1 803 ? 54.191 -53.626 -61.315 1.00 52.31 803 ILE A C 1
ATOM 6475 O O . ILE A 1 803 ? 53.855 -52.748 -60.528 1.00 52.31 803 ILE A O 1
ATOM 6479 N N . ILE A 1 804 ? 53.388 -54.660 -61.594 1.00 54.22 804 ILE A N 1
ATOM 6480 C CA . ILE A 1 804 ? 52.008 -54.774 -61.081 1.00 54.22 804 ILE A CA 1
ATOM 6481 C C . ILE A 1 804 ? 51.989 -55.220 -59.605 1.00 54.22 804 ILE A C 1
ATOM 6483 O O . ILE A 1 804 ? 51.064 -54.892 -58.865 1.00 54.22 804 ILE A O 1
ATOM 6487 N N . SER A 1 805 ? 53.028 -55.924 -59.140 1.00 47.91 805 SER A N 1
ATOM 6488 C CA . SER A 1 805 ? 53.090 -56.442 -57.764 1.00 47.91 805 SER A CA 1
ATOM 6489 C C . SER A 1 805 ? 53.295 -55.373 -56.681 1.00 47.91 805 SER A C 1
ATOM 6491 O O . SER A 1 805 ? 53.050 -55.664 -55.511 1.00 47.91 805 SER A O 1
ATOM 6493 N N . ASN A 1 806 ? 53.758 -54.167 -57.028 1.00 54.34 806 ASN A N 1
ATOM 6494 C CA . ASN A 1 806 ? 54.123 -53.149 -56.035 1.00 54.34 806 ASN A CA 1
ATOM 6495 C C . ASN A 1 806 ? 52.963 -52.188 -55.721 1.00 54.34 806 ASN A C 1
ATOM 6497 O O . ASN A 1 806 ? 52.727 -51.885 -54.554 1.00 54.34 806 ASN A O 1
ATOM 6501 N N . GLU A 1 807 ? 52.183 -51.781 -56.728 1.00 52.03 807 GLU A N 1
ATOM 6502 C CA . GLU A 1 807 ? 51.033 -50.872 -56.551 1.00 52.03 807 GLU A CA 1
ATOM 6503 C C . GLU A 1 807 ? 49.876 -51.510 -55.754 1.00 52.03 807 GLU A C 1
ATOM 6505 O O . GLU A 1 807 ? 49.031 -50.809 -55.195 1.00 52.03 807 GLU A O 1
ATOM 6510 N N . LEU A 1 808 ? 49.845 -52.846 -55.662 1.00 48.34 808 LEU A N 1
ATOM 6511 C CA . LEU A 1 808 ? 48.850 -53.584 -54.883 1.00 48.34 808 LEU A CA 1
ATOM 6512 C C . LEU A 1 808 ? 49.141 -53.558 -53.369 1.00 48.34 808 LEU A C 1
ATOM 6514 O O . LEU A 1 808 ? 48.202 -53.472 -52.577 1.00 48.34 808 LEU A O 1
ATOM 6518 N N . ASN A 1 809 ? 50.418 -53.573 -52.960 1.00 53.47 809 ASN A N 1
ATOM 6519 C CA . ASN A 1 809 ? 50.809 -53.629 -51.543 1.00 53.47 809 ASN A CA 1
ATOM 6520 C C . ASN A 1 809 ? 50.546 -52.310 -50.793 1.00 53.47 809 ASN A C 1
ATOM 6522 O O . ASN A 1 809 ? 50.075 -52.334 -49.653 1.00 53.47 809 ASN A O 1
ATOM 6526 N N . GLU A 1 810 ? 50.770 -51.159 -51.434 1.00 55.44 810 GLU A N 1
ATOM 6527 C CA . GLU A 1 810 ? 50.524 -49.841 -50.820 1.00 55.44 810 GLU A CA 1
ATOM 6528 C C . GLU A 1 810 ? 49.027 -49.572 -50.558 1.00 55.44 810 GLU A C 1
ATOM 6530 O O . GLU A 1 810 ? 48.669 -48.728 -49.734 1.00 55.44 810 GLU A O 1
ATOM 6535 N N . LYS A 1 811 ? 48.125 -50.309 -51.223 1.00 53.03 811 LYS A N 1
ATOM 6536 C CA . LYS A 1 811 ? 46.673 -50.233 -50.987 1.00 53.03 811 LYS A CA 1
ATOM 6537 C C . LYS A 1 811 ? 46.175 -51.165 -49.881 1.00 53.03 811 LYS A C 1
ATOM 6539 O O . LYS A 1 811 ? 45.144 -50.858 -49.284 1.00 53.03 811 LYS A O 1
ATOM 6544 N N . SER A 1 812 ? 46.885 -52.251 -49.568 1.00 54.81 812 SER A N 1
ATOM 6545 C CA . SER A 1 812 ? 46.538 -53.134 -48.443 1.00 54.81 812 SER A CA 1
ATOM 6546 C C . SER A 1 812 ? 46.853 -52.514 -47.079 1.00 54.81 812 SER A C 1
ATOM 6548 O O . SER A 1 812 ? 45.978 -52.487 -46.216 1.00 54.81 812 SER A O 1
ATOM 6550 N N . GLU A 1 813 ? 48.048 -51.943 -46.888 1.00 54.28 813 GLU A N 1
ATOM 6551 C CA . GLU A 1 813 ? 48.474 -51.427 -45.571 1.00 54.28 813 GLU A CA 1
ATOM 6552 C C . GLU A 1 813 ? 47.636 -50.226 -45.084 1.00 54.28 813 GLU A C 1
ATOM 6554 O O . GLU A 1 813 ? 47.485 -50.002 -43.880 1.00 54.28 813 GLU A O 1
ATOM 6559 N N . ALA A 1 814 ? 47.030 -49.475 -46.010 1.00 53.22 814 ALA A N 1
ATOM 6560 C CA . ALA A 1 814 ? 46.106 -48.383 -45.699 1.00 53.22 814 ALA A CA 1
ATOM 6561 C C . ALA A 1 814 ? 44.720 -48.865 -45.215 1.00 53.22 814 ALA A C 1
ATOM 6563 O O . ALA A 1 814 ? 44.046 -48.148 -44.476 1.00 53.22 814 ALA A O 1
ATOM 6564 N N . LEU A 1 815 ? 44.291 -50.072 -45.606 1.00 53.09 815 LEU A N 1
ATOM 6565 C CA . LEU A 1 815 ? 43.006 -50.662 -45.200 1.00 53.09 815 LEU A CA 1
ATOM 6566 C C . LEU A 1 815 ? 43.078 -51.423 -43.868 1.00 53.09 815 LEU A C 1
ATOM 6568 O O . LEU A 1 815 ? 42.040 -51.698 -43.268 1.00 53.09 815 LEU A O 1
ATOM 6572 N N . GLU A 1 816 ? 44.278 -51.761 -43.398 1.00 58.47 816 GLU A N 1
ATOM 6573 C CA . GLU A 1 816 ? 44.471 -52.519 -42.157 1.00 58.47 816 GLU A CA 1
ATOM 6574 C C . GLU A 1 816 ? 44.534 -51.607 -40.919 1.00 58.47 816 GLU A C 1
ATOM 6576 O O . GLU A 1 816 ? 43.934 -51.921 -39.893 1.00 58.47 816 GLU A O 1
ATOM 6581 N N . LYS A 1 817 ? 45.130 -50.409 -41.034 1.00 57.16 817 LYS A N 1
ATOM 6582 C CA . LYS A 1 817 ? 45.138 -49.409 -39.944 1.00 57.16 817 LYS A CA 1
ATOM 6583 C C . LYS A 1 817 ? 43.733 -48.915 -39.588 1.00 57.16 817 LYS A C 1
ATOM 6585 O O . LYS A 1 817 ? 43.343 -48.986 -38.426 1.00 57.16 817 LYS A O 1
ATOM 6590 N N . LEU A 1 818 ? 42.941 -48.534 -40.595 1.00 53.62 818 LEU A N 1
ATOM 6591 C CA . LEU A 1 818 ? 41.557 -48.079 -40.402 1.00 53.62 818 LEU A CA 1
ATOM 6592 C C . LEU A 1 818 ? 40.627 -49.173 -39.846 1.00 53.62 818 LEU A C 1
ATOM 6594 O O . LEU A 1 818 ? 39.612 -48.849 -39.241 1.00 53.62 818 LEU A O 1
ATOM 6598 N N . ARG A 1 819 ? 40.961 -50.462 -40.019 1.00 57.22 819 ARG A N 1
ATOM 6599 C CA . ARG A 1 819 ? 40.214 -51.575 -39.404 1.00 57.22 819 ARG A CA 1
ATOM 6600 C C . ARG A 1 819 ? 40.501 -51.723 -37.913 1.00 57.22 819 ARG A C 1
ATOM 6602 O O . ARG A 1 819 ? 39.572 -51.972 -37.145 1.00 57.22 819 ARG A O 1
ATOM 6609 N N . ASN A 1 820 ? 41.753 -51.543 -37.505 1.00 60.28 820 ASN A N 1
ATOM 6610 C CA . ASN A 1 820 ? 42.143 -51.667 -36.101 1.00 60.28 820 ASN A CA 1
ATOM 6611 C C . ASN A 1 820 ? 41.587 -50.499 -35.268 1.00 60.28 820 ASN A C 1
ATOM 6613 O O . ASN A 1 820 ? 41.007 -50.734 -34.212 1.00 60.28 820 ASN A O 1
ATOM 6617 N N . GLU A 1 821 ? 41.626 -49.271 -35.797 1.00 59.50 821 GLU A N 1
ATOM 6618 C CA . GLU A 1 821 ? 41.009 -48.096 -35.156 1.00 59.50 821 GLU A CA 1
ATOM 6619 C C . GLU A 1 821 ? 39.484 -48.254 -34.981 1.00 59.50 821 GLU A C 1
ATOM 6621 O O . GLU A 1 821 ? 38.936 -47.857 -33.953 1.00 59.50 821 GLU A O 1
ATOM 6626 N N . THR A 1 822 ? 38.781 -48.893 -35.929 1.00 56.50 822 THR A N 1
ATOM 6627 C CA . THR A 1 822 ? 37.352 -49.211 -35.739 1.00 56.50 822 THR A CA 1
ATOM 6628 C C . THR A 1 822 ? 37.101 -50.300 -34.694 1.00 56.50 822 THR A C 1
ATOM 6630 O O . THR A 1 822 ? 36.105 -50.216 -33.981 1.00 56.50 822 THR A O 1
ATOM 6633 N N . ALA A 1 823 ? 37.992 -51.287 -34.553 1.00 56.62 823 ALA A N 1
ATOM 6634 C CA . ALA A 1 823 ? 37.830 -52.363 -33.572 1.00 56.62 823 ALA A CA 1
ATOM 6635 C C . ALA A 1 823 ? 38.005 -51.863 -32.125 1.00 56.62 823 ALA A C 1
ATOM 6637 O O . ALA A 1 823 ? 37.195 -52.192 -31.257 1.00 56.62 823 ALA A O 1
ATOM 6638 N N . GLU A 1 824 ? 39.007 -51.013 -31.872 1.00 58.16 824 GLU A N 1
ATOM 6639 C CA . GLU A 1 824 ? 39.251 -50.431 -30.542 1.00 58.16 824 GLU A CA 1
ATOM 6640 C C . GLU A 1 824 ? 38.083 -49.544 -30.068 1.00 58.16 824 GLU A C 1
ATOM 6642 O O . GLU A 1 824 ? 37.754 -49.524 -28.879 1.00 58.16 824 GLU A O 1
ATOM 6647 N N . LEU A 1 825 ? 37.401 -48.849 -30.987 1.00 56.44 825 LEU A N 1
ATOM 6648 C CA . LEU A 1 825 ? 36.220 -48.037 -30.669 1.00 56.44 825 LEU A CA 1
ATOM 6649 C C . LEU A 1 825 ? 34.970 -48.879 -30.356 1.00 56.44 825 LEU A C 1
ATOM 6651 O O . LEU A 1 825 ? 34.167 -48.472 -29.512 1.00 56.44 825 LEU A O 1
ATOM 6655 N N . GLU A 1 826 ? 34.804 -50.052 -30.973 1.00 56.50 826 GLU A N 1
ATOM 6656 C CA . GLU A 1 826 ? 33.709 -50.971 -30.628 1.00 56.50 826 GLU A CA 1
ATOM 6657 C C . GLU A 1 826 ? 33.938 -51.665 -29.277 1.00 56.50 826 GLU A C 1
ATOM 6659 O O . GLU A 1 826 ? 33.008 -51.745 -28.473 1.00 56.50 826 GLU A O 1
ATOM 6664 N N . GLU A 1 827 ? 35.171 -52.072 -28.954 1.00 59.56 827 GLU A N 1
ATOM 6665 C CA . GLU A 1 827 ? 35.487 -52.625 -27.627 1.00 59.56 827 GLU A CA 1
ATOM 6666 C C . GLU A 1 827 ? 35.300 -51.571 -26.515 1.00 59.56 827 GLU A C 1
ATOM 6668 O O . GLU A 1 827 ? 34.760 -51.876 -25.448 1.00 59.56 827 GLU A O 1
ATOM 6673 N N . ARG A 1 828 ? 35.637 -50.300 -26.789 1.00 65.19 828 ARG A N 1
ATOM 6674 C CA . ARG A 1 828 ? 35.407 -49.171 -25.868 1.00 65.19 828 ARG A CA 1
ATOM 6675 C C . ARG A 1 828 ? 33.922 -48.863 -25.645 1.00 65.19 828 ARG A C 1
ATOM 6677 O O . ARG A 1 828 ? 33.531 -48.497 -24.536 1.00 65.19 828 ARG A O 1
ATOM 6684 N N . ARG A 1 829 ? 33.088 -49.008 -26.679 1.00 68.88 829 ARG A N 1
ATOM 6685 C CA . ARG A 1 829 ? 31.623 -48.902 -26.572 1.00 68.88 829 ARG A CA 1
ATOM 6686 C C . ARG A 1 829 ? 31.073 -50.014 -25.677 1.00 68.88 829 ARG A C 1
ATOM 6688 O O . ARG A 1 829 ? 30.308 -49.742 -24.752 1.00 68.88 829 ARG A O 1
ATOM 6695 N N . ASP A 1 830 ? 31.499 -51.250 -25.917 1.00 63.06 830 ASP A N 1
ATOM 6696 C CA . ASP A 1 830 ? 30.941 -52.428 -25.248 1.00 63.06 830 ASP A CA 1
ATOM 6697 C C . ASP A 1 830 ? 31.458 -52.592 -23.801 1.00 63.06 830 ASP A C 1
ATOM 6699 O O . ASP A 1 830 ? 30.793 -53.230 -22.977 1.00 63.06 830 ASP A O 1
ATOM 6703 N N . SER A 1 831 ? 32.583 -51.956 -23.439 1.00 66.12 831 SER A N 1
ATOM 6704 C CA . SER A 1 831 ? 32.997 -51.789 -22.037 1.00 66.12 831 SER A CA 1
ATOM 6705 C C . SER A 1 831 ? 32.134 -50.762 -21.293 1.00 66.12 831 SER A C 1
ATOM 6707 O O . SER A 1 831 ? 31.666 -51.048 -20.192 1.00 66.12 831 SER A O 1
ATOM 6709 N N . LEU A 1 832 ? 31.857 -49.600 -21.898 1.00 59.56 832 LEU A N 1
ATOM 6710 C CA . LEU A 1 832 ? 31.038 -48.542 -21.283 1.00 59.56 832 LEU A CA 1
ATOM 6711 C C . LEU A 1 832 ? 29.576 -48.977 -21.078 1.00 59.56 832 LEU A C 1
ATOM 6713 O O . LEU A 1 832 ? 28.970 -48.643 -20.061 1.00 59.56 832 LEU A O 1
ATOM 6717 N N . ILE A 1 833 ? 29.022 -49.782 -21.992 1.00 66.00 833 ILE A N 1
ATOM 6718 C CA . ILE A 1 833 ? 27.687 -50.387 -21.832 1.00 66.00 833 ILE A CA 1
ATOM 6719 C C . ILE A 1 833 ? 27.645 -51.329 -20.612 1.00 66.00 833 ILE A C 1
ATOM 6721 O O . ILE A 1 833 ? 26.656 -51.341 -19.877 1.00 66.00 833 ILE A O 1
ATOM 6725 N N . LYS A 1 834 ? 28.724 -52.077 -20.336 1.00 61.28 834 LYS A N 1
ATOM 6726 C CA . LYS A 1 834 ? 28.819 -52.911 -19.124 1.00 61.28 834 LYS A CA 1
ATOM 6727 C C . LYS A 1 834 ? 28.914 -52.072 -17.852 1.00 61.28 834 LYS A C 1
ATOM 6729 O O . LYS A 1 834 ? 28.204 -52.375 -16.893 1.00 61.28 834 LYS A O 1
ATOM 6734 N N . GLU A 1 835 ? 29.725 -51.015 -17.842 1.00 61.94 835 GLU A N 1
ATOM 6735 C CA . GLU A 1 835 ? 29.837 -50.118 -16.682 1.00 61.94 835 GLU A CA 1
ATOM 6736 C C . GLU A 1 835 ? 28.491 -49.455 -16.351 1.00 61.94 835 GLU A C 1
ATOM 6738 O O . GLU A 1 835 ? 28.062 -49.520 -15.196 1.00 61.94 835 GLU A O 1
ATOM 6743 N N . LEU A 1 836 ? 27.766 -48.948 -17.357 1.00 57.81 836 LEU A N 1
ATOM 6744 C CA . LEU A 1 836 ? 26.403 -48.424 -17.192 1.00 57.81 836 LEU A CA 1
ATOM 6745 C C . LEU A 1 836 ? 25.452 -49.465 -16.584 1.00 57.81 836 LEU A C 1
ATOM 6747 O O . LEU A 1 836 ? 24.835 -49.182 -15.559 1.00 57.81 836 LEU A O 1
ATOM 6751 N N . SER A 1 837 ? 25.408 -50.688 -17.127 1.00 60.19 837 SER A N 1
ATOM 6752 C CA . SER A 1 837 ? 24.534 -51.747 -16.591 1.00 60.19 837 SER A CA 1
ATOM 6753 C C . SER A 1 837 ? 24.840 -52.102 -15.127 1.00 60.19 837 SER A C 1
ATOM 6755 O O . SER A 1 837 ? 23.931 -52.399 -14.354 1.00 60.19 837 SER A O 1
ATOM 6757 N N . SER A 1 838 ? 26.110 -52.014 -14.709 1.00 63.22 838 SER A N 1
ATOM 6758 C CA . SER A 1 838 ? 26.501 -52.253 -13.315 1.00 63.22 838 SER A CA 1
ATOM 6759 C C . SER A 1 838 ? 26.083 -51.108 -12.382 1.00 63.22 838 SER A C 1
ATOM 6761 O O . SER A 1 838 ? 25.616 -51.355 -11.268 1.00 63.22 838 SER A O 1
ATOM 6763 N N . LEU A 1 839 ? 26.176 -49.858 -12.848 1.00 59.53 839 LEU A N 1
ATOM 6764 C CA . LEU A 1 839 ? 25.736 -48.678 -12.102 1.00 59.53 839 LEU A CA 1
ATOM 6765 C C . LEU A 1 839 ? 24.213 -48.655 -11.930 1.00 59.53 839 LEU A C 1
ATOM 6767 O O . LEU A 1 839 ? 23.743 -48.378 -10.829 1.00 59.53 839 LEU A O 1
ATOM 6771 N N . GLU A 1 840 ? 23.450 -49.035 -12.958 1.00 56.56 840 GLU A N 1
ATOM 6772 C CA . GLU A 1 840 ? 21.993 -49.186 -12.858 1.00 56.56 840 GLU A CA 1
ATOM 6773 C C . GLU A 1 840 ? 21.610 -50.230 -11.796 1.00 56.56 840 GLU A C 1
ATOM 6775 O O . GLU A 1 840 ? 20.824 -49.919 -10.897 1.00 56.56 840 GLU A O 1
ATOM 6780 N N . THR A 1 841 ? 22.241 -51.415 -11.792 1.00 62.78 841 THR A N 1
ATOM 6781 C CA . THR A 1 841 ? 21.979 -52.425 -10.744 1.00 62.78 841 THR A CA 1
ATOM 6782 C C . THR A 1 841 ? 22.345 -51.952 -9.332 1.00 62.78 841 THR A C 1
ATOM 6784 O O . THR A 1 841 ? 21.643 -52.292 -8.381 1.00 62.78 841 THR A O 1
ATOM 6787 N N . ASN A 1 842 ? 23.382 -51.120 -9.184 1.00 63.31 842 ASN A N 1
ATOM 6788 C CA . ASN A 1 842 ? 23.769 -50.539 -7.894 1.00 63.31 842 ASN A CA 1
ATOM 6789 C C . ASN A 1 842 ? 22.791 -49.445 -7.419 1.00 63.31 842 ASN A C 1
ATOM 6791 O O . ASN A 1 842 ? 22.571 -49.283 -6.218 1.00 63.31 842 ASN A O 1
ATOM 6795 N N . CYS A 1 843 ? 22.158 -48.708 -8.336 1.00 54.59 843 CYS A N 1
ATOM 6796 C CA . CYS A 1 843 ? 21.081 -47.781 -7.988 1.00 54.59 843 CYS A CA 1
ATOM 6797 C C . CYS A 1 843 ? 19.792 -48.511 -7.568 1.00 54.59 843 CYS A C 1
ATOM 6799 O O . CYS A 1 843 ? 19.057 -48.003 -6.718 1.00 54.59 843 CYS A O 1
ATOM 6801 N N . GLU A 1 844 ? 19.512 -49.700 -8.111 1.00 59.78 844 GLU A N 1
ATOM 6802 C CA . GLU A 1 844 ? 18.358 -50.511 -7.699 1.00 59.78 844 GLU A CA 1
ATOM 6803 C C . GLU A 1 844 ? 18.554 -51.223 -6.350 1.00 59.78 844 GLU A C 1
ATOM 6805 O O . GLU A 1 844 ? 17.594 -51.327 -5.578 1.00 59.78 844 GLU A O 1
ATOM 6810 N N . THR A 1 845 ? 19.770 -51.673 -6.014 1.00 60.91 845 THR A N 1
ATOM 6811 C CA . THR A 1 845 ? 20.069 -52.206 -4.670 1.00 60.91 845 THR A CA 1
ATOM 6812 C C . THR A 1 845 ? 20.032 -51.108 -3.611 1.00 60.91 845 THR A C 1
ATOM 6814 O O . THR A 1 845 ? 19.336 -51.274 -2.611 1.00 60.91 845 THR A O 1
ATOM 6817 N N . ALA A 1 846 ? 20.644 -49.946 -3.864 1.00 55.50 846 ALA A N 1
ATOM 6818 C CA . ALA A 1 846 ? 20.583 -48.801 -2.949 1.00 55.50 846 ALA A CA 1
ATOM 6819 C C . ALA A 1 846 ? 19.138 -48.330 -2.679 1.00 55.50 846 ALA A C 1
ATOM 6821 O O . ALA A 1 846 ? 18.795 -47.973 -1.552 1.00 55.50 846 ALA A O 1
ATOM 6822 N N . ARG A 1 847 ? 18.250 -48.383 -3.687 1.00 59.00 847 ARG A N 1
ATOM 6823 C CA . ARG A 1 847 ? 16.814 -48.105 -3.499 1.00 59.00 847 ARG A CA 1
ATOM 6824 C C . ARG A 1 847 ? 16.105 -49.155 -2.640 1.00 59.00 847 ARG A C 1
ATOM 6826 O O . ARG A 1 847 ? 15.238 -48.780 -1.855 1.00 59.00 847 ARG A O 1
ATOM 6833 N N . ARG A 1 848 ? 16.474 -50.440 -2.739 1.00 62.22 848 ARG A N 1
ATOM 6834 C CA . ARG A 1 848 ? 15.948 -51.487 -1.842 1.00 62.22 848 ARG A CA 1
ATOM 6835 C C . ARG A 1 848 ? 16.393 -51.275 -0.397 1.00 62.22 848 ARG A C 1
ATOM 6837 O O . ARG A 1 848 ? 15.543 -51.283 0.489 1.00 62.22 848 ARG A O 1
ATOM 6844 N N . GLU A 1 849 ? 17.680 -51.023 -0.168 1.00 63.56 849 GLU A N 1
ATOM 6845 C CA . GLU A 1 849 ? 18.237 -50.794 1.174 1.00 63.56 849 GLU A CA 1
ATOM 6846 C C . GLU A 1 849 ? 17.633 -49.550 1.854 1.00 63.56 849 GLU A C 1
ATOM 6848 O O . GLU A 1 849 ? 17.373 -49.564 3.062 1.00 63.56 849 GLU A O 1
ATOM 6853 N N . LEU A 1 850 ? 17.308 -48.506 1.080 1.00 55.69 850 LEU A N 1
ATOM 6854 C CA . LEU A 1 850 ? 16.557 -47.351 1.576 1.00 55.69 850 LEU A CA 1
ATOM 6855 C C . LEU A 1 850 ? 15.138 -47.750 2.026 1.00 55.69 850 LEU A C 1
ATOM 6857 O O . LEU A 1 850 ? 14.774 -47.510 3.174 1.00 55.69 850 LEU A O 1
ATOM 6861 N N . THR A 1 851 ? 14.370 -48.459 1.192 1.00 61.31 851 THR A N 1
ATOM 6862 C CA . THR A 1 851 ? 13.014 -48.905 1.582 1.00 61.31 851 THR A CA 1
ATOM 6863 C C . THR A 1 851 ? 13.002 -49.903 2.751 1.00 61.31 851 THR A C 1
ATOM 6865 O O . THR A 1 851 ? 12.061 -49.921 3.543 1.00 61.31 851 THR A O 1
ATOM 6868 N N . GLU A 1 852 ? 14.052 -50.716 2.913 1.00 62.81 852 GLU A N 1
ATOM 6869 C CA . GLU A 1 852 ? 14.173 -51.661 4.032 1.00 62.81 852 GLU A CA 1
ATOM 6870 C C . GLU A 1 852 ? 14.570 -50.963 5.350 1.00 62.81 852 GLU A C 1
ATOM 6872 O O . GLU A 1 852 ? 14.215 -51.426 6.436 1.00 62.81 852 GLU A O 1
ATOM 6877 N N . SER A 1 853 ? 15.277 -49.829 5.280 1.00 57.97 853 SER A N 1
ATOM 6878 C CA . SER A 1 853 ? 15.582 -48.999 6.455 1.00 57.97 853 SER A CA 1
ATOM 6879 C C . SER A 1 853 ? 14.412 -48.091 6.859 1.00 57.97 853 SER A C 1
ATOM 6881 O O . SER A 1 853 ? 14.167 -47.922 8.055 1.00 57.97 853 SER A O 1
ATOM 6883 N N . GLU A 1 854 ? 13.609 -47.617 5.902 1.00 59.62 854 GLU A N 1
ATOM 6884 C CA . GLU A 1 854 ? 12.326 -46.946 6.169 1.00 59.62 854 GLU A CA 1
ATOM 6885 C C . GLU A 1 854 ? 11.331 -47.864 6.903 1.00 59.62 854 GLU A C 1
ATOM 6887 O O . GLU A 1 854 ? 10.688 -47.434 7.863 1.00 59.62 854 GLU A O 1
ATOM 6892 N N . GLN A 1 855 ? 11.244 -49.149 6.532 1.00 57.72 855 GLN A N 1
ATOM 6893 C CA . GLN A 1 855 ? 10.389 -50.116 7.240 1.00 57.72 855 GLN A CA 1
ATOM 6894 C C . GLN A 1 855 ? 10.842 -50.360 8.690 1.00 57.72 855 GLN A C 1
ATOM 6896 O O . GLN A 1 855 ? 10.010 -50.373 9.598 1.00 57.72 855 GLN A O 1
ATOM 6901 N N . LYS A 1 856 ? 12.153 -50.453 8.944 1.00 59.97 856 LYS A N 1
ATOM 6902 C CA . LYS A 1 856 ? 12.703 -50.640 10.303 1.00 59.97 856 LYS A CA 1
ATOM 6903 C C . LYS A 1 856 ? 12.484 -49.420 11.207 1.00 59.97 856 LYS A C 1
ATOM 6905 O O . LYS A 1 856 ? 12.289 -49.576 12.411 1.00 59.97 856 LYS A O 1
ATOM 6910 N N . LEU A 1 857 ? 12.433 -48.209 10.643 1.00 54.25 857 LEU A N 1
ATOM 6911 C CA . LEU A 1 857 ? 12.037 -47.001 11.381 1.00 54.25 857 LEU A CA 1
ATOM 6912 C C . LEU A 1 857 ? 10.563 -47.026 11.826 1.00 54.25 857 LEU A C 1
ATOM 6914 O O . LEU A 1 857 ? 10.232 -46.439 12.858 1.00 54.25 857 LEU A O 1
ATOM 6918 N N . ILE A 1 858 ? 9.682 -47.720 11.096 1.00 59.25 858 ILE A N 1
ATOM 6919 C CA . ILE A 1 858 ? 8.272 -47.891 11.482 1.00 59.25 858 ILE A CA 1
ATOM 6920 C C . ILE A 1 858 ? 8.137 -48.905 12.630 1.00 59.25 858 ILE A C 1
ATOM 6922 O O . ILE A 1 858 ? 7.370 -48.655 13.559 1.00 59.25 858 ILE A O 1
ATOM 6926 N N . GLU A 1 859 ? 8.910 -49.997 12.632 1.00 57.50 859 GLU A N 1
ATOM 6927 C CA . GLU A 1 859 ? 8.930 -50.947 13.758 1.00 57.50 859 GLU A CA 1
ATOM 6928 C C . GLU A 1 859 ? 9.426 -50.288 15.055 1.00 57.50 859 GLU A C 1
ATOM 6930 O O . GLU A 1 859 ? 8.713 -50.318 16.059 1.00 57.50 859 GLU A O 1
ATOM 6935 N N . VAL A 1 860 ? 10.564 -49.582 15.023 1.00 55.69 860 VAL A N 1
ATOM 6936 C CA . VAL A 1 860 ? 11.098 -48.860 16.200 1.00 55.69 860 VAL A CA 1
ATOM 6937 C C . VAL A 1 860 ? 10.104 -47.815 16.731 1.00 55.69 860 VAL A C 1
ATOM 6939 O O . VAL A 1 860 ? 9.966 -47.640 17.943 1.00 55.69 860 VAL A O 1
ATOM 6942 N N . LYS A 1 861 ? 9.350 -47.145 15.848 1.00 52.69 861 LYS A N 1
ATOM 6943 C CA . LYS A 1 861 ? 8.297 -46.200 16.254 1.00 52.69 861 LYS A CA 1
ATOM 6944 C C . LYS A 1 861 ? 7.151 -46.885 17.014 1.00 52.69 861 LYS A C 1
ATOM 6946 O O . LYS A 1 861 ? 6.624 -46.297 17.956 1.00 52.69 861 LYS A O 1
ATOM 6951 N N . ASN A 1 862 ? 6.797 -48.117 16.647 1.00 55.19 862 ASN A N 1
ATOM 6952 C CA . ASN A 1 862 ? 5.740 -48.892 17.305 1.00 55.19 862 ASN A CA 1
ATOM 6953 C C . ASN A 1 862 ? 6.193 -49.500 18.649 1.00 55.19 862 ASN A C 1
ATOM 6955 O O . ASN A 1 862 ? 5.389 -49.589 19.582 1.00 55.19 862 ASN A O 1
ATOM 6959 N N . GLU A 1 863 ? 7.474 -49.866 18.783 1.00 53.72 863 GLU A N 1
ATOM 6960 C CA . GLU A 1 863 ? 8.057 -50.303 20.062 1.00 53.72 863 GLU A CA 1
ATOM 6961 C C . GLU A 1 863 ? 8.089 -49.167 21.099 1.00 53.72 863 GLU A C 1
ATOM 6963 O O . GLU A 1 863 ? 7.773 -49.384 22.272 1.00 53.72 863 GLU A O 1
ATOM 6968 N N . ILE A 1 864 ? 8.389 -47.933 20.671 1.00 51.16 864 ILE A N 1
ATOM 6969 C CA . ILE A 1 864 ? 8.394 -46.756 21.556 1.00 51.16 864 ILE A CA 1
ATOM 6970 C C . ILE A 1 864 ? 7.008 -46.517 22.183 1.00 51.16 864 ILE A C 1
ATOM 6972 O O . ILE A 1 864 ? 6.934 -46.234 23.380 1.00 51.16 864 ILE A O 1
ATOM 6976 N N . SER A 1 865 ? 5.911 -46.708 21.438 1.00 47.12 865 SER A N 1
ATOM 6977 C CA . SER A 1 865 ? 4.545 -46.557 21.973 1.00 47.12 865 SER A CA 1
ATOM 6978 C C . SER A 1 865 ? 4.207 -47.543 23.101 1.00 47.12 865 SER A C 1
ATOM 6980 O O . SER A 1 865 ? 3.548 -47.148 24.064 1.00 47.12 865 SER A O 1
ATOM 6982 N N . HIS A 1 866 ? 4.698 -48.787 23.046 1.00 44.91 866 HIS A N 1
ATOM 6983 C CA . HIS A 1 866 ? 4.467 -49.781 24.108 1.00 44.91 866 HIS A CA 1
ATOM 6984 C C . HIS A 1 866 ? 5.268 -49.498 25.394 1.00 44.91 866 HIS A C 1
ATOM 6986 O O . HIS A 1 866 ? 4.904 -49.970 26.471 1.00 44.91 866 HIS A O 1
ATOM 6992 N N . SER A 1 867 ? 6.343 -48.706 25.317 1.00 45.06 867 SER A N 1
ATOM 6993 C CA . SER A 1 867 ? 7.175 -48.354 26.479 1.00 45.06 867 SER A CA 1
ATOM 6994 C C . SER A 1 867 ? 6.525 -47.293 27.387 1.00 45.06 867 SER A C 1
ATOM 6996 O O . SER A 1 867 ? 6.766 -47.263 28.598 1.00 45.06 867 SER A O 1
ATOM 6998 N N . SER A 1 868 ? 5.660 -46.437 26.829 1.00 46.88 868 SER A N 1
ATOM 6999 C CA . SER A 1 868 ? 4.965 -45.367 27.567 1.00 46.88 868 SER A CA 1
ATOM 7000 C C . SER A 1 868 ? 3.936 -45.877 28.582 1.00 46.88 868 SER A C 1
ATOM 7002 O O . SER A 1 868 ? 3.869 -45.359 29.697 1.00 46.88 868 SER A O 1
ATOM 7004 N N . GLU A 1 869 ? 3.142 -46.891 28.228 1.00 47.34 869 GLU A N 1
ATOM 7005 C CA . GLU A 1 869 ? 2.011 -47.336 29.057 1.00 47.34 869 GLU A CA 1
ATOM 7006 C C . GLU A 1 869 ? 2.468 -48.024 30.353 1.00 47.34 869 GLU A C 1
ATOM 7008 O O . GLU A 1 869 ? 1.912 -47.779 31.424 1.00 47.34 869 GLU A O 1
ATOM 7013 N N . PHE A 1 870 ? 3.543 -48.820 30.297 1.00 44.12 870 PHE A N 1
ATOM 7014 C CA . PHE A 1 870 ? 4.024 -49.582 31.456 1.00 44.12 870 PHE A CA 1
ATOM 7015 C C . PHE A 1 870 ? 4.528 -48.695 32.610 1.00 44.12 870 PHE A C 1
ATOM 7017 O O . PHE A 1 870 ? 4.451 -49.088 33.774 1.00 44.12 870 PHE A O 1
ATOM 7024 N N . ARG A 1 871 ? 5.014 -47.478 32.320 1.00 46.50 871 ARG A N 1
ATOM 7025 C CA . ARG A 1 871 ? 5.468 -46.532 33.357 1.00 46.50 871 ARG A CA 1
ATOM 7026 C C . ARG A 1 871 ? 4.298 -45.905 34.123 1.00 46.50 871 ARG A C 1
ATOM 7028 O O . ARG A 1 871 ? 4.366 -45.795 35.347 1.00 46.50 871 ARG A O 1
ATOM 7035 N N . LEU A 1 872 ? 3.203 -45.601 33.423 1.00 48.66 872 LEU A N 1
ATOM 7036 C CA . LEU A 1 872 ? 1.968 -45.050 33.996 1.00 48.66 872 LEU A CA 1
ATOM 7037 C C . LEU A 1 872 ? 1.264 -46.009 34.972 1.00 48.66 872 LEU A C 1
ATOM 7039 O O . LEU A 1 872 ? 0.512 -45.560 35.833 1.00 48.66 872 LEU A O 1
ATOM 7043 N N . GLU A 1 873 ? 1.512 -47.319 34.887 1.00 49.78 873 GLU A N 1
ATOM 7044 C CA . GLU A 1 873 ? 0.952 -48.314 35.818 1.00 49.78 873 GLU A CA 1
ATOM 7045 C C . GLU A 1 873 ? 1.747 -48.458 37.135 1.00 49.78 873 GLU A C 1
ATOM 7047 O O . GLU A 1 873 ? 1.279 -49.101 38.083 1.00 49.78 873 GLU A O 1
ATOM 7052 N N . SER A 1 874 ? 2.951 -47.873 37.203 1.00 47.03 874 SER A N 1
ATOM 7053 C CA . SER A 1 874 ? 3.797 -47.874 38.403 1.00 47.03 874 SER A CA 1
ATOM 7054 C C . SER A 1 874 ? 3.458 -46.698 39.319 1.00 47.03 874 SER A C 1
ATOM 7056 O O . SER A 1 874 ? 3.139 -46.906 40.487 1.00 47.03 874 SER A O 1
ATOM 7058 N N . GLU A 1 875 ? 3.447 -45.475 38.780 1.00 50.38 875 GLU A N 1
ATOM 7059 C CA . GLU A 1 875 ? 3.235 -44.234 39.548 1.00 50.38 875 GLU A CA 1
ATOM 7060 C C . GLU A 1 875 ? 1.850 -44.195 40.229 1.00 50.38 875 GLU A C 1
ATOM 7062 O O . GLU A 1 875 ? 1.715 -43.707 41.352 1.00 50.38 875 GLU A O 1
ATOM 7067 N N . LYS A 1 876 ? 0.833 -44.836 39.629 1.00 54.12 876 LYS A N 1
ATOM 7068 C CA . LYS A 1 876 ? -0.490 -45.041 40.253 1.00 54.12 876 LYS A CA 1
ATOM 7069 C C . LYS A 1 876 ? -0.427 -45.769 41.605 1.00 54.12 876 LYS A C 1
ATOM 7071 O O . LYS A 1 876 ? -1.270 -45.510 42.458 1.00 54.12 876 LYS A O 1
ATOM 7076 N N . ARG A 1 877 ? 0.526 -46.686 41.821 1.00 53.84 877 ARG A N 1
ATOM 7077 C CA . ARG A 1 877 ? 0.606 -47.481 43.067 1.00 53.84 877 ARG A CA 1
ATOM 7078 C C . ARG A 1 877 ? 1.232 -46.705 44.216 1.00 53.84 877 ARG A C 1
ATOM 7080 O O . ARG A 1 877 ? 0.819 -46.890 45.358 1.00 53.84 877 ARG A O 1
ATOM 7087 N N . ASP A 1 878 ? 2.190 -45.838 43.912 1.00 52.34 878 ASP A N 1
ATOM 7088 C CA . ASP A 1 878 ? 2.830 -44.998 44.920 1.00 52.34 878 ASP A CA 1
ATOM 7089 C C . ASP A 1 878 ? 1.912 -43.831 45.322 1.00 52.34 878 ASP A C 1
ATOM 7091 O O . ASP A 1 878 ? 1.799 -43.537 46.513 1.00 52.34 878 ASP A O 1
ATOM 7095 N N . ASN A 1 879 ? 1.134 -43.271 44.382 1.00 50.50 879 ASN A N 1
ATOM 7096 C CA . ASN A 1 879 ? 0.096 -42.278 44.692 1.00 50.50 879 ASN A CA 1
ATOM 7097 C C . ASN A 1 879 ? -0.978 -42.810 45.657 1.00 50.50 879 ASN A C 1
ATOM 7099 O O . ASN A 1 879 ? -1.270 -42.138 46.641 1.00 50.50 879 ASN A O 1
ATOM 7103 N N . ILE A 1 880 ? -1.500 -44.030 45.461 1.00 58.38 880 ILE A N 1
ATOM 7104 C CA . ILE A 1 880 ? -2.473 -44.649 46.393 1.00 58.38 880 ILE A CA 1
ATOM 7105 C C . ILE A 1 880 ? -1.907 -44.721 47.824 1.00 58.38 880 ILE A C 1
ATOM 7107 O O . ILE A 1 880 ? -2.624 -44.529 48.806 1.00 58.38 880 ILE A O 1
ATOM 7111 N N . ARG A 1 881 ? -0.598 -44.960 47.963 1.00 52.38 881 ARG A N 1
ATOM 7112 C CA . ARG A 1 881 ? 0.063 -45.057 49.271 1.00 52.38 881 ARG A CA 1
ATOM 7113 C C . ARG A 1 881 ? 0.328 -43.695 49.919 1.00 52.38 881 ARG A C 1
ATOM 7115 O O . ARG A 1 881 ? 0.409 -43.613 51.144 1.00 52.38 881 ARG A O 1
ATOM 7122 N N . ILE A 1 882 ? 0.438 -42.637 49.116 1.00 56.69 882 ILE A N 1
ATOM 7123 C CA . ILE A 1 882 ? 0.435 -41.250 49.591 1.00 56.69 882 ILE A CA 1
ATOM 7124 C C . ILE A 1 882 ? -0.987 -40.855 50.010 1.00 56.69 882 ILE A C 1
ATOM 7126 O O . ILE A 1 882 ? -1.148 -40.333 51.109 1.00 56.69 882 ILE A O 1
ATOM 7130 N N . GLU A 1 883 ? -2.023 -41.201 49.235 1.00 56.16 883 GLU A N 1
ATOM 7131 C CA . GLU A 1 883 ? -3.425 -40.957 49.608 1.00 56.16 883 GLU A CA 1
ATOM 7132 C C . GLU A 1 883 ? -3.787 -41.571 50.968 1.00 56.16 883 GLU A C 1
ATOM 7134 O O . GLU A 1 883 ? -4.424 -40.901 51.776 1.00 56.16 883 GLU A O 1
ATOM 7139 N N . GLU A 1 884 ? -3.372 -42.806 51.277 1.00 54.97 884 GLU A N 1
ATOM 7140 C CA . GLU A 1 884 ? -3.633 -43.428 52.590 1.00 54.97 884 GLU A CA 1
ATOM 7141 C C . GLU A 1 884 ? -2.953 -42.687 53.758 1.00 54.97 884 GLU A C 1
ATOM 7143 O O . GLU A 1 884 ? -3.543 -42.530 54.836 1.00 54.97 884 GLU A O 1
ATOM 7148 N N . LEU A 1 885 ? -1.730 -42.187 53.554 1.00 53.91 885 LEU A N 1
ATOM 7149 C CA . LEU A 1 885 ? -0.996 -41.414 54.561 1.00 53.91 885 LEU A CA 1
ATOM 7150 C C . LEU A 1 885 ? -1.566 -40.000 54.718 1.00 53.91 885 LEU A C 1
ATOM 7152 O O . LEU A 1 885 ? -1.752 -39.540 55.844 1.00 53.91 885 LEU A O 1
ATOM 7156 N N . GLU A 1 886 ? -1.932 -39.339 53.622 1.00 54.66 886 GLU A N 1
ATOM 7157 C CA . GLU A 1 886 ? -2.625 -38.053 53.662 1.00 54.66 886 GLU A CA 1
ATOM 7158 C C . GLU A 1 886 ? -4.030 -38.168 54.254 1.00 54.66 886 GLU A C 1
ATOM 7160 O O . GLU A 1 886 ? -4.464 -37.260 54.946 1.00 54.66 886 GLU A O 1
ATOM 7165 N N . LYS A 1 887 ? -4.753 -39.270 54.035 1.00 59.28 887 LYS A N 1
ATOM 7166 C CA . LYS A 1 887 ? -6.066 -39.525 54.652 1.00 59.28 887 LYS A CA 1
ATOM 7167 C C . LYS A 1 887 ? -5.932 -39.750 56.159 1.00 59.28 887 LYS A C 1
ATOM 7169 O O . LYS A 1 887 ? -6.763 -39.281 56.929 1.00 59.28 887 LYS A O 1
ATOM 7174 N N . SER A 1 888 ? -4.838 -40.379 56.587 1.00 55.59 888 SER A N 1
ATOM 7175 C CA . SER A 1 888 ? -4.476 -40.499 58.005 1.00 55.59 888 SER A CA 1
ATOM 7176 C C . SER A 1 888 ? -4.117 -39.140 58.626 1.00 55.59 888 SER A C 1
ATOM 7178 O O . SER A 1 888 ? -4.537 -38.848 59.745 1.00 55.59 888 SER A O 1
ATOM 7180 N N . LEU A 1 889 ? -3.395 -38.284 57.892 1.00 56.78 889 LEU A N 1
ATOM 7181 C CA . LEU A 1 889 ? -3.053 -36.927 58.329 1.00 56.78 889 LEU A CA 1
ATOM 7182 C C . LEU A 1 889 ? -4.287 -36.011 58.358 1.00 56.78 889 LEU A C 1
ATOM 7184 O O . LEU A 1 889 ? -4.543 -35.385 59.380 1.00 56.78 889 LEU A O 1
ATOM 7188 N N . ARG A 1 890 ? -5.101 -36.008 57.294 1.00 56.25 890 ARG A N 1
ATOM 7189 C CA . ARG A 1 890 ? -6.356 -35.249 57.186 1.00 56.25 890 ARG A CA 1
ATOM 7190 C C . ARG A 1 890 ? -7.376 -35.654 58.245 1.00 56.25 890 ARG A C 1
ATOM 7192 O O . ARG A 1 890 ? -8.079 -34.775 58.716 1.00 56.25 890 ARG A O 1
ATOM 7199 N N . ASN A 1 891 ? -7.416 -36.914 58.687 1.00 57.16 891 ASN A N 1
ATOM 7200 C CA . ASN A 1 891 ? -8.249 -37.318 59.828 1.00 57.16 891 ASN A CA 1
ATOM 7201 C C . ASN A 1 891 ? -7.732 -36.743 61.163 1.00 57.16 891 ASN A C 1
ATOM 7203 O O . ASN A 1 891 ? -8.514 -36.244 61.968 1.00 57.16 891 ASN A O 1
ATOM 7207 N N . ALA A 1 892 ? -6.417 -36.757 61.404 1.00 54.41 892 ALA A N 1
ATOM 7208 C CA . ALA A 1 892 ? -5.836 -36.143 62.604 1.00 54.41 892 ALA A CA 1
ATOM 7209 C C . ALA A 1 892 ? -5.973 -34.606 62.592 1.00 54.41 892 ALA A C 1
ATOM 7211 O O . ALA A 1 892 ? -6.187 -33.974 63.629 1.00 54.41 892 ALA A O 1
ATOM 7212 N N . GLU A 1 893 ? -5.891 -33.993 61.411 1.00 51.66 893 GLU A N 1
ATOM 7213 C CA . GLU A 1 893 ? -6.161 -32.573 61.209 1.00 51.66 893 GLU A CA 1
ATOM 7214 C C . GLU A 1 893 ? -7.654 -32.252 61.267 1.00 51.66 893 GLU A C 1
ATOM 7216 O O . GLU A 1 893 ? -7.986 -31.184 61.766 1.00 51.66 893 GLU A O 1
ATOM 7221 N N . SER A 1 894 ? -8.558 -33.157 60.872 1.00 53.97 894 SER A N 1
ATOM 7222 C CA . SER A 1 894 ? -10.000 -32.968 61.034 1.00 53.97 894 SER A CA 1
ATOM 7223 C C . SER A 1 894 ? -10.419 -33.112 62.487 1.00 53.97 894 SER A C 1
ATOM 7225 O O . SER A 1 894 ? -11.153 -32.260 62.946 1.00 53.97 894 SER A O 1
ATOM 7227 N N . GLU A 1 895 ? -9.912 -34.073 63.267 1.00 55.56 895 GLU A N 1
ATOM 7228 C CA . GLU A 1 895 ? -10.173 -34.131 64.721 1.00 55.56 895 GLU A CA 1
ATOM 7229 C C . GLU A 1 895 ? -9.648 -32.880 65.447 1.00 55.56 895 GLU A C 1
ATOM 7231 O O . GLU A 1 895 ? -10.284 -32.354 66.368 1.00 55.56 895 GLU A O 1
ATOM 7236 N N . LYS A 1 896 ? -8.504 -32.351 64.998 1.00 54.72 896 LYS A N 1
ATOM 7237 C CA . LYS A 1 896 ? -7.943 -31.087 65.484 1.00 54.72 896 LYS A CA 1
ATOM 7238 C C . LYS A 1 896 ? -8.751 -29.874 65.007 1.00 54.72 896 LYS A C 1
ATOM 7240 O O . LYS A 1 896 ? -8.928 -28.950 65.798 1.00 54.72 896 LYS A O 1
ATOM 7245 N N . LYS A 1 897 ? -9.265 -29.876 63.771 1.00 51.06 897 LYS A N 1
ATOM 7246 C CA . LYS A 1 897 ? -10.139 -28.832 63.217 1.00 51.06 897 LYS A CA 1
ATOM 7247 C C . LYS A 1 897 ? -11.483 -28.857 63.922 1.00 51.06 897 LYS A C 1
ATOM 7249 O O . LYS A 1 897 ? -11.826 -27.836 64.475 1.00 51.06 897 LYS A O 1
ATOM 7254 N N . ASP A 1 898 ? -12.150 -29.998 64.063 1.00 54.34 898 ASP A N 1
ATOM 7255 C CA . ASP A 1 898 ? -13.353 -30.192 64.881 1.00 54.34 898 ASP A CA 1
ATOM 7256 C C . ASP A 1 898 ? -13.151 -29.713 66.317 1.00 54.34 898 ASP A C 1
ATOM 7258 O O . ASP A 1 898 ? -14.015 -29.046 66.874 1.00 54.34 898 ASP A O 1
ATOM 7262 N N . SER A 1 899 ? -12.001 -30.005 66.928 1.00 52.69 899 SER A N 1
ATOM 7263 C CA . SER A 1 899 ? -11.678 -29.493 68.263 1.00 52.69 899 SER A CA 1
ATOM 7264 C C . SER A 1 899 ? -11.547 -27.968 68.260 1.00 52.69 899 SER A C 1
ATOM 7266 O O . SER A 1 899 ? -12.141 -27.309 69.108 1.00 52.69 899 SER A O 1
ATOM 7268 N N . VAL A 1 900 ? -10.822 -27.395 67.294 1.00 55.59 900 VAL A N 1
ATOM 7269 C CA . VAL A 1 900 ? -10.654 -25.942 67.105 1.00 55.59 900 VAL A CA 1
ATOM 7270 C C . VAL A 1 900 ? -11.946 -25.254 66.660 1.00 55.59 900 VAL A C 1
ATOM 7272 O O . VAL A 1 900 ? -12.139 -24.097 66.983 1.00 55.59 900 VAL A O 1
ATOM 7275 N N . GLU A 1 901 ? -12.858 -25.936 65.982 1.00 54.97 901 GLU A N 1
ATOM 7276 C CA . GLU A 1 901 ? -14.092 -25.413 65.394 1.00 54.97 901 GLU A CA 1
ATOM 7277 C C . GLU A 1 901 ? -15.253 -25.559 66.377 1.00 54.97 901 GLU A C 1
ATOM 7279 O O . GLU A 1 901 ? -16.091 -24.672 66.461 1.00 54.97 901 GLU A O 1
ATOM 7284 N N . ARG A 1 902 ? -15.219 -26.562 67.264 1.00 55.03 902 ARG A N 1
ATOM 7285 C CA . ARG A 1 902 ? -15.980 -26.570 68.522 1.00 55.03 902 ARG A CA 1
ATOM 7286 C C . ARG A 1 902 ? -15.447 -25.503 69.477 1.00 55.03 902 ARG A C 1
ATOM 7288 O O . ARG A 1 902 ? -16.257 -24.789 70.051 1.00 55.03 902 ARG A O 1
ATOM 7295 N N . PHE A 1 903 ? -14.129 -25.312 69.607 1.00 53.16 903 PHE A N 1
ATOM 7296 C CA . PHE A 1 903 ? -13.572 -24.194 70.385 1.00 53.16 903 PHE A CA 1
ATOM 7297 C C . PHE A 1 903 ? -13.907 -22.831 69.774 1.00 53.16 903 PHE A C 1
ATOM 7299 O O . PHE A 1 903 ? -14.231 -21.926 70.529 1.00 53.16 903 PHE A O 1
ATOM 7306 N N . ASN A 1 904 ? -13.892 -22.679 68.448 1.00 55.75 904 ASN A N 1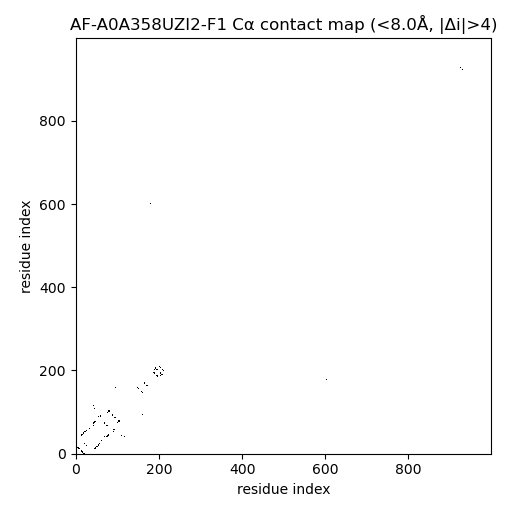
ATOM 7307 C CA . ASN A 1 904 ? -14.214 -21.435 67.749 1.00 55.75 904 ASN A CA 1
ATOM 7308 C C . ASN A 1 904 ? -15.719 -21.197 67.671 1.00 55.75 904 ASN A C 1
ATOM 7310 O O . ASN A 1 904 ? -16.124 -20.047 67.675 1.00 55.75 904 ASN A O 1
ATOM 7314 N N . LYS A 1 905 ? -16.557 -22.238 67.651 1.00 57.94 905 LYS A N 1
ATOM 7315 C CA . LYS A 1 905 ? -18.012 -22.107 67.764 1.00 57.94 905 LYS A CA 1
ATOM 7316 C C . LYS A 1 905 ? -18.423 -21.811 69.199 1.00 57.94 905 LYS A C 1
ATOM 7318 O O . LYS A 1 905 ? -19.196 -20.893 69.399 1.00 57.94 905 LYS A O 1
ATOM 7323 N N . ILE A 1 906 ? -17.818 -22.459 70.197 1.00 57.28 906 ILE A N 1
ATOM 7324 C CA . ILE A 1 906 ? -17.966 -22.065 71.606 1.00 57.28 906 ILE A CA 1
ATOM 7325 C C . ILE A 1 906 ? -17.412 -20.656 71.825 1.00 57.28 906 ILE A C 1
ATOM 7327 O O . ILE A 1 906 ? -18.030 -19.904 72.560 1.00 57.28 906 ILE A O 1
ATOM 7331 N N . ALA A 1 907 ? -16.304 -20.260 71.186 1.00 52.66 907 ALA A N 1
ATOM 7332 C CA . ALA A 1 907 ? -15.750 -18.909 71.277 1.00 52.66 907 ALA A CA 1
ATOM 7333 C C . ALA A 1 907 ? -16.576 -17.877 70.506 1.00 52.66 907 ALA A C 1
ATOM 7335 O O . ALA A 1 907 ? -16.692 -16.768 70.993 1.00 52.66 907 ALA A O 1
ATOM 7336 N N . ALA A 1 908 ? -17.195 -18.223 69.376 1.00 55.53 908 ALA A N 1
ATOM 7337 C CA . ALA A 1 908 ? -18.111 -17.362 68.631 1.00 55.53 908 ALA A CA 1
ATOM 7338 C C . ALA A 1 908 ? -19.492 -17.294 69.291 1.00 55.53 908 ALA A C 1
ATOM 7340 O O . ALA A 1 908 ? -20.140 -16.265 69.211 1.00 55.53 908 ALA A O 1
ATOM 7341 N N . GLU A 1 909 ? -19.930 -18.327 70.006 1.00 61.03 909 GLU A N 1
ATOM 7342 C CA . GLU A 1 909 ? -21.082 -18.276 70.907 1.00 61.03 909 GLU A CA 1
ATOM 7343 C C . GLU A 1 909 ? -20.727 -17.487 72.177 1.00 61.03 909 GLU A C 1
ATOM 7345 O O . GLU A 1 909 ? -21.557 -16.723 72.653 1.00 61.03 909 GLU A O 1
ATOM 7350 N N . LEU A 1 910 ? -19.483 -17.554 72.675 1.00 59.53 910 LEU A N 1
ATOM 7351 C CA . LEU A 1 910 ? -18.969 -16.681 73.740 1.00 59.53 910 LEU A CA 1
ATOM 7352 C C . LEU A 1 910 ? -18.769 -15.244 73.274 1.00 59.53 910 LEU A C 1
ATOM 7354 O O . LEU A 1 910 ? -18.958 -14.354 74.087 1.00 59.53 910 LEU A O 1
ATOM 7358 N N . ASP A 1 911 ? -18.401 -14.998 72.019 1.00 58.72 911 ASP A N 1
ATOM 7359 C CA . ASP A 1 911 ? -18.161 -13.670 71.455 1.00 58.72 911 ASP A CA 1
ATOM 7360 C C . ASP A 1 911 ? -19.437 -13.066 70.868 1.00 58.72 911 ASP A C 1
ATOM 7362 O O . ASP A 1 911 ? -19.586 -11.854 70.920 1.00 58.72 911 ASP A O 1
ATOM 7366 N N . LEU A 1 912 ? -20.426 -13.871 70.466 1.00 62.03 912 LEU A N 1
ATOM 7367 C CA . LEU A 1 912 ? -21.807 -13.436 70.249 1.00 62.03 912 LEU A CA 1
ATOM 7368 C C . LEU A 1 912 ? -22.498 -13.191 71.592 1.00 62.03 912 LEU A C 1
ATOM 7370 O O . LEU A 1 912 ? -23.148 -12.166 71.738 1.00 62.03 912 LEU A O 1
ATOM 7374 N N . ALA A 1 913 ? -22.303 -14.039 72.607 1.00 58.91 913 ALA A N 1
ATOM 7375 C CA . ALA A 1 913 ? -22.781 -13.769 73.963 1.00 58.91 913 ALA A CA 1
ATOM 7376 C C . ALA A 1 913 ? -22.039 -12.588 74.598 1.00 58.91 913 ALA A C 1
ATOM 7378 O O . ALA A 1 913 ? -22.663 -11.814 75.308 1.00 58.91 913 ALA A O 1
ATOM 7379 N N . ARG A 1 914 ? -20.746 -12.368 74.320 1.00 60.56 914 ARG A N 1
ATOM 7380 C CA . ARG A 1 914 ? -20.029 -11.146 74.712 1.00 60.56 914 ARG A CA 1
ATOM 7381 C C . ARG A 1 914 ? -20.429 -9.971 73.848 1.00 60.56 914 ARG A C 1
ATOM 7383 O O . ARG A 1 914 ? -20.409 -8.891 74.394 1.00 60.56 914 ARG A O 1
ATOM 7390 N N . MET A 1 915 ? -20.811 -10.110 72.580 1.00 63.22 915 MET A N 1
ATOM 7391 C CA . MET A 1 915 ? -21.361 -9.004 71.787 1.00 63.22 915 MET A CA 1
ATOM 7392 C C . MET A 1 915 ? -22.783 -8.670 72.220 1.00 63.22 915 MET A C 1
ATOM 7394 O O . MET A 1 915 ? -23.112 -7.499 72.255 1.00 63.22 915 MET A O 1
ATOM 7398 N N . GLN A 1 916 ? -23.586 -9.638 72.655 1.00 58.41 916 GLN A N 1
ATOM 7399 C CA . GLN A 1 916 ? -24.900 -9.413 73.254 1.00 58.41 916 GLN A CA 1
ATOM 7400 C C . GLN A 1 916 ? -24.776 -8.875 74.680 1.00 58.41 916 GLN A C 1
ATOM 7402 O O . GLN A 1 916 ? -25.487 -7.947 75.023 1.00 58.41 916 GLN A O 1
ATOM 7407 N N . ILE A 1 917 ? -23.831 -9.351 75.496 1.00 62.03 917 ILE A N 1
ATOM 7408 C CA . ILE A 1 917 ? -23.499 -8.755 76.802 1.00 62.03 917 ILE A CA 1
ATOM 7409 C C . ILE A 1 917 ? -22.840 -7.386 76.613 1.00 62.03 917 ILE A C 1
ATOM 7411 O O . ILE A 1 917 ? -23.059 -6.511 77.437 1.00 62.03 917 ILE A O 1
ATOM 7415 N N . LYS A 1 918 ? -22.078 -7.156 75.537 1.00 57.44 918 LYS A N 1
ATOM 7416 C CA . LYS A 1 918 ? -21.430 -5.874 75.234 1.00 57.44 918 LYS A CA 1
ATOM 7417 C C . LYS A 1 918 ? -22.419 -4.883 74.647 1.00 57.44 918 LYS A C 1
ATOM 7419 O O . LYS A 1 918 ? -22.378 -3.757 75.102 1.00 57.44 918 LYS A O 1
ATOM 7424 N N . GLN A 1 919 ? -23.359 -5.297 73.797 1.00 54.91 919 GLN A N 1
ATOM 7425 C CA . GLN A 1 919 ? -24.527 -4.509 73.396 1.00 54.91 919 GLN A CA 1
ATOM 7426 C C . GLN A 1 919 ? -25.430 -4.252 74.596 1.00 54.91 919 GLN A C 1
ATOM 7428 O O . GLN A 1 919 ? -25.712 -3.104 74.861 1.00 54.91 919 GLN A O 1
ATOM 7433 N N . LEU A 1 920 ? -25.763 -5.239 75.431 1.00 54.34 920 LEU A N 1
ATOM 7434 C CA . LEU A 1 920 ? -26.480 -4.998 76.691 1.00 54.34 920 LEU A CA 1
ATOM 7435 C C . LEU A 1 920 ? -25.671 -4.120 77.664 1.00 54.34 920 LEU A C 1
ATOM 7437 O O . LEU A 1 920 ? -26.274 -3.403 78.455 1.00 54.34 920 LEU A O 1
ATOM 7441 N N . SER A 1 921 ? -24.333 -4.110 77.604 1.00 56.53 921 SER A N 1
ATOM 7442 C CA . SER A 1 921 ? -23.468 -3.183 78.357 1.00 56.53 921 SER A CA 1
ATOM 7443 C C . SER A 1 921 ? -23.335 -1.813 77.694 1.00 56.53 921 SER A C 1
ATOM 7445 O O . SER A 1 921 ? -23.089 -0.832 78.379 1.00 56.53 921 SER A O 1
ATOM 7447 N N . GLU A 1 922 ? -23.516 -1.715 76.382 1.00 55.81 922 GLU A N 1
ATOM 7448 C CA . GLU A 1 922 ? -23.492 -0.485 75.590 1.00 55.81 922 GLU A CA 1
ATOM 7449 C C . GLU A 1 922 ? -24.869 0.174 75.613 1.00 55.81 922 GLU A C 1
ATOM 7451 O O . GLU A 1 922 ? -24.938 1.388 75.674 1.00 55.81 922 GLU A O 1
ATOM 7456 N N . ASP A 1 923 ? -25.940 -0.600 75.767 1.00 53.69 923 ASP A N 1
ATOM 7457 C CA . ASP A 1 923 ? -27.313 -0.190 76.044 1.00 53.69 923 ASP A CA 1
ATOM 7458 C C . ASP A 1 923 ? -27.572 -0.014 77.546 1.00 53.69 923 ASP A C 1
ATOM 7460 O O . ASP A 1 923 ? -28.458 0.752 77.904 1.00 53.69 923 ASP A O 1
ATOM 7464 N N . THR A 1 924 ? -26.770 -0.594 78.454 1.00 53.00 924 THR A N 1
ATOM 7465 C CA . THR A 1 924 ? -26.729 -0.156 79.868 1.00 53.00 924 THR A CA 1
ATOM 7466 C C . THR A 1 924 ? -25.665 0.897 80.163 1.00 53.00 924 THR A C 1
ATOM 7468 O O . THR A 1 924 ? -25.799 1.557 81.184 1.00 53.00 924 THR A O 1
ATOM 7471 N N . THR A 1 925 ? -24.688 1.188 79.296 1.00 54.88 925 THR A N 1
ATOM 7472 C CA . THR A 1 925 ? -23.854 2.410 79.409 1.00 54.88 925 THR A CA 1
ATOM 7473 C C . THR A 1 925 ? -24.452 3.582 78.650 1.00 54.88 925 THR A C 1
ATOM 7475 O O . THR A 1 925 ? -24.394 4.693 79.156 1.00 54.88 925 THR A O 1
ATOM 7478 N N . ARG A 1 926 ? -25.146 3.360 77.531 1.00 54.94 926 ARG A N 1
ATOM 7479 C CA . ARG A 1 926 ? -26.071 4.326 76.927 1.00 54.94 926 ARG A CA 1
ATOM 7480 C C . ARG A 1 926 ? -27.306 4.495 77.794 1.00 54.94 926 ARG A C 1
ATOM 7482 O O . ARG A 1 926 ? -27.662 5.624 78.084 1.00 54.94 926 ARG A O 1
ATOM 7489 N N . GLY A 1 927 ? -27.880 3.408 78.301 1.00 58.25 927 GLY A N 1
ATOM 7490 C CA . GLY A 1 927 ? -28.960 3.437 79.282 1.00 58.25 927 GLY A CA 1
ATOM 7491 C C . GLY A 1 927 ? -28.545 4.142 80.567 1.00 58.25 927 GLY A C 1
ATOM 7492 O O . GLY A 1 927 ? -29.279 5.005 81.020 1.00 58.25 927 GLY A O 1
ATOM 7493 N N . THR A 1 928 ? -27.350 3.899 81.124 1.00 56.78 928 THR A N 1
ATOM 7494 C CA . THR A 1 928 ? -26.857 4.710 82.255 1.00 56.78 928 THR A CA 1
ATOM 7495 C C . THR A 1 928 ? -26.356 6.091 81.852 1.00 56.78 928 THR A C 1
ATOM 7497 O O . THR A 1 928 ? -26.340 6.951 82.713 1.00 56.78 928 THR A O 1
ATOM 7500 N N . TYR A 1 929 ? -26.030 6.389 80.593 1.00 57.94 929 TYR A N 1
ATOM 7501 C CA . TYR A 1 929 ? -25.743 7.759 80.144 1.00 57.94 929 TYR A CA 1
ATOM 7502 C C . TYR A 1 929 ? -27.029 8.573 79.963 1.00 57.94 929 TYR A C 1
ATOM 7504 O O . TYR A 1 929 ? -27.081 9.735 80.352 1.00 57.94 929 TYR A O 1
ATOM 7512 N N . GLU A 1 930 ? -28.082 7.963 79.425 1.00 60.59 930 GLU A N 1
ATOM 7513 C CA . GLU A 1 930 ? -29.420 8.532 79.289 1.00 60.59 930 GLU A CA 1
ATOM 7514 C C . GLU A 1 930 ? -30.082 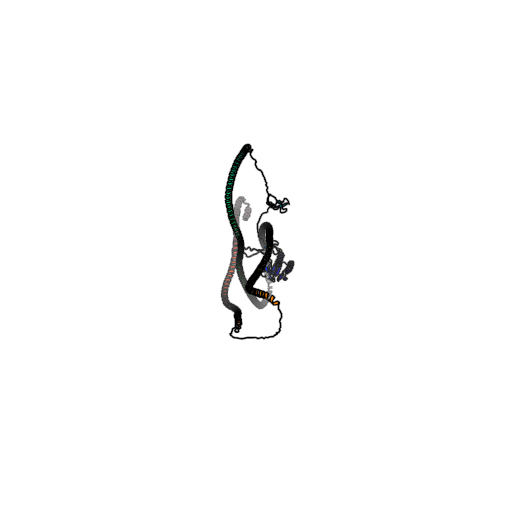8.640 80.673 1.00 60.59 930 GLU A C 1
ATOM 7516 O O . GLU A 1 930 ? -30.537 9.725 81.017 1.00 60.59 930 GLU A O 1
ATOM 7521 N N . ILE A 1 931 ? -29.971 7.629 81.545 1.00 61.19 931 ILE A N 1
ATOM 7522 C CA . ILE A 1 931 ? -30.367 7.711 82.964 1.00 61.19 931 ILE A CA 1
ATOM 7523 C C . ILE A 1 931 ? -29.480 8.685 83.750 1.00 61.19 931 ILE A C 1
ATOM 7525 O O . ILE A 1 931 ? -30.013 9.372 84.601 1.00 61.19 931 ILE A O 1
ATOM 7529 N N . GLU A 1 932 ? -28.173 8.834 83.503 1.00 63.03 932 GLU A N 1
ATOM 7530 C CA . GLU A 1 932 ? -27.334 9.836 84.198 1.00 63.03 932 GLU A CA 1
ATOM 7531 C C . GLU A 1 932 ? -27.596 11.258 83.665 1.00 63.03 932 GLU A C 1
ATOM 7533 O O . GLU A 1 932 ? -27.447 12.237 84.396 1.00 63.03 932 GLU A O 1
ATOM 7538 N N . LYS A 1 933 ? -28.052 11.395 82.414 1.00 68.94 933 LYS A N 1
ATOM 7539 C CA . LYS A 1 933 ? -28.536 12.645 81.808 1.00 68.94 933 LYS A CA 1
ATOM 7540 C C . LYS A 1 933 ? -29.917 13.022 82.345 1.00 68.94 933 LYS A C 1
ATOM 7542 O O . LYS A 1 933 ? -30.112 14.174 82.729 1.00 68.94 933 LYS A O 1
ATOM 7547 N N . GLU A 1 934 ? -30.843 12.072 82.450 1.00 66.94 934 GLU A N 1
ATOM 7548 C CA . GLU A 1 934 ? -32.140 12.251 83.107 1.00 66.94 934 GLU A CA 1
ATOM 7549 C C . GLU A 1 934 ? -31.983 12.457 84.610 1.00 66.94 934 GLU A C 1
ATOM 7551 O O . GLU A 1 934 ? -32.630 13.333 85.163 1.00 66.94 934 GLU A O 1
ATOM 7556 N N . LYS A 1 935 ? -31.061 11.756 85.272 1.00 70.25 935 LYS A N 1
ATOM 7557 C CA . LYS A 1 935 ? -30.678 11.967 86.673 1.00 70.25 935 LYS A CA 1
ATOM 7558 C C . LYS A 1 935 ? -30.030 13.326 86.865 1.00 70.25 935 LYS A C 1
ATOM 7560 O O . LYS A 1 935 ? -30.360 13.971 87.844 1.00 70.25 935 LYS A O 1
ATOM 7565 N N . LYS A 1 936 ? -29.214 13.838 85.938 1.00 71.00 936 LYS A N 1
ATOM 7566 C CA . LYS A 1 936 ? -28.741 15.235 85.983 1.00 71.00 936 LYS A CA 1
ATOM 7567 C C . LYS A 1 936 ? -29.860 16.242 85.737 1.00 71.00 936 LYS A C 1
ATOM 7569 O O . LYS A 1 936 ? -29.887 17.265 86.412 1.00 71.00 936 LYS A O 1
ATOM 7574 N N . ALA A 1 937 ? -30.813 15.956 84.851 1.00 69.75 937 ALA A N 1
ATOM 7575 C CA . ALA A 1 937 ? -32.003 16.788 84.667 1.00 69.75 937 ALA A CA 1
ATOM 7576 C C . ALA A 1 937 ? -32.927 16.752 85.902 1.00 69.75 937 ALA A C 1
ATOM 7578 O O . ALA A 1 937 ? -33.468 17.780 86.302 1.00 69.75 937 ALA A O 1
ATOM 7579 N N . LEU A 1 938 ? -33.060 15.598 86.558 1.00 71.12 938 LEU A N 1
ATOM 7580 C CA . LEU A 1 938 ? -33.790 15.391 87.806 1.00 71.12 938 LEU A CA 1
ATOM 7581 C C . LEU A 1 938 ? -33.042 15.971 89.006 1.00 71.12 938 LEU A C 1
ATOM 7583 O O . LEU A 1 938 ? -33.692 16.509 89.885 1.00 71.12 938 LEU A O 1
ATOM 7587 N N . GLU A 1 939 ? -31.712 15.949 89.049 1.00 74.25 939 GLU A N 1
ATOM 7588 C CA . GLU A 1 939 ? -30.889 16.607 90.069 1.00 74.25 939 GLU A CA 1
ATOM 7589 C C . GLU A 1 939 ? -30.929 18.128 89.888 1.00 74.25 939 GLU A C 1
ATOM 7591 O O . GLU A 1 939 ? -31.095 18.844 90.872 1.00 74.25 939 GLU A O 1
ATOM 7596 N N . GLU A 1 940 ? -30.898 18.640 88.652 1.00 74.62 940 GLU A N 1
ATOM 7597 C CA . GLU A 1 940 ? -31.207 20.038 88.336 1.00 74.62 940 GLU A CA 1
ATOM 7598 C C . GLU A 1 940 ? -32.627 20.409 88.768 1.00 74.62 940 GLU A C 1
ATOM 7600 O O . GLU A 1 940 ? -32.824 21.449 89.393 1.00 74.62 940 GLU A O 1
ATOM 7605 N N . ASN A 1 941 ? -33.628 19.584 88.459 1.00 74.19 941 ASN A N 1
ATOM 7606 C CA . ASN A 1 941 ? -35.021 19.860 88.800 1.00 74.19 941 ASN A CA 1
ATOM 7607 C C . ASN A 1 941 ? -35.272 19.715 90.306 1.00 74.19 941 ASN A C 1
ATOM 7609 O O . ASN A 1 941 ? -35.969 20.543 90.876 1.00 74.19 941 ASN A O 1
ATOM 7613 N N . VAL A 1 942 ? -34.619 18.780 90.996 1.00 74.06 942 VAL A N 1
ATOM 7614 C CA . VAL A 1 942 ? -34.586 18.675 92.462 1.00 74.06 942 VAL A CA 1
ATOM 7615 C C . VAL A 1 942 ? -33.797 19.832 93.072 1.00 74.06 942 VAL A C 1
ATOM 7617 O O . VAL A 1 942 ? -34.152 20.280 94.156 1.00 74.06 942 VAL A O 1
ATOM 7620 N N . LEU A 1 943 ? -32.784 20.390 92.406 1.00 73.44 943 LEU A N 1
ATOM 7621 C CA . LEU A 1 943 ? -32.083 21.595 92.858 1.00 73.44 943 LEU A CA 1
ATOM 7622 C C . LEU A 1 943 ? -32.938 22.855 92.652 1.00 73.44 943 LEU A C 1
ATOM 7624 O O . LEU A 1 943 ? -32.960 23.712 93.534 1.00 73.44 943 LEU A O 1
ATOM 7628 N N . LYS A 1 944 ? -33.686 22.953 91.547 1.00 71.81 944 LYS A N 1
ATOM 7629 C CA . LYS A 1 944 ? -34.689 24.002 91.285 1.00 71.81 944 LYS A CA 1
ATOM 7630 C C . LYS A 1 944 ? -35.845 23.900 92.286 1.00 71.81 944 LYS A C 1
ATOM 7632 O O . LYS A 1 944 ? -36.183 24.901 92.905 1.00 71.81 944 LYS A O 1
ATOM 7637 N N . LEU A 1 945 ? -36.360 22.698 92.552 1.00 72.12 945 LEU A N 1
ATOM 7638 C CA . LEU A 1 945 ? -37.389 22.425 93.563 1.00 72.12 945 LEU A CA 1
ATOM 7639 C C . LEU A 1 945 ? -36.874 22.601 94.997 1.00 72.12 945 LEU A C 1
ATOM 7641 O O . LEU A 1 945 ? -37.625 23.072 95.839 1.00 72.12 945 LEU A O 1
ATOM 7645 N N . ARG A 1 946 ? -35.602 22.305 95.303 1.00 72.06 946 ARG A N 1
ATOM 7646 C CA . ARG A 1 946 ? -34.984 22.644 96.600 1.00 72.06 946 ARG A CA 1
ATOM 7647 C C . ARG A 1 946 ? -34.851 24.155 96.750 1.00 72.06 946 ARG A C 1
ATOM 7649 O O . ARG A 1 946 ? -35.280 24.671 97.770 1.00 72.06 946 ARG A O 1
ATOM 7656 N N . LYS A 1 947 ? -34.353 24.873 95.736 1.00 72.75 947 LYS A N 1
ATOM 7657 C CA . LYS A 1 947 ? -34.306 26.348 95.729 1.00 72.75 947 LYS A CA 1
ATOM 7658 C C . LYS A 1 947 ? -35.706 26.955 95.873 1.00 72.75 947 LYS A C 1
ATOM 7660 O O . LYS A 1 947 ? -35.869 27.857 96.680 1.00 72.75 947 LYS A O 1
ATOM 7665 N N . GLY A 1 948 ? -36.709 26.422 95.173 1.00 70.06 948 GLY A N 1
ATOM 7666 C CA . GLY A 1 948 ? -38.115 26.821 95.286 1.00 70.06 948 GLY A CA 1
ATOM 7667 C C . GLY A 1 948 ? -38.706 26.528 96.666 1.00 70.06 948 GLY A C 1
ATOM 7668 O O . GLY A 1 948 ? -39.252 27.420 97.295 1.00 70.06 948 GLY A O 1
ATOM 7669 N N . ARG A 1 949 ? -38.511 25.322 97.209 1.00 73.50 949 ARG A N 1
ATOM 7670 C CA . ARG A 1 949 ? -38.910 24.948 98.578 1.00 73.50 949 ARG A CA 1
ATOM 7671 C C . ARG A 1 949 ? -38.210 25.799 99.637 1.00 73.50 949 ARG A C 1
ATOM 7673 O O . ARG A 1 949 ? -38.810 26.109 100.658 1.00 73.50 949 ARG A O 1
ATOM 7680 N N . ASP A 1 950 ? -36.948 26.157 99.423 1.00 71.94 950 ASP A N 1
ATOM 7681 C CA . ASP A 1 950 ? -36.150 26.941 100.366 1.00 71.94 950 ASP A CA 1
ATOM 7682 C C . ASP A 1 950 ? -36.410 28.459 100.220 1.00 71.94 950 ASP A C 1
ATOM 7684 O O . ASP A 1 950 ? -36.214 29.199 101.184 1.00 71.94 950 ASP A O 1
ATOM 7688 N N . LEU A 1 951 ? -36.944 28.910 99.074 1.00 69.94 951 LEU A N 1
ATOM 7689 C CA . LEU A 1 951 ? -37.626 30.201 98.898 1.00 69.94 951 LEU A CA 1
ATOM 7690 C C . LEU A 1 951 ? -38.984 30.198 99.611 1.00 69.94 951 LEU A C 1
ATOM 7692 O O . LEU A 1 951 ? -39.158 30.999 100.519 1.00 69.94 951 LEU A O 1
ATOM 7696 N N . LEU A 1 952 ? -39.855 29.220 99.347 1.00 69.12 952 LEU A N 1
ATOM 7697 C CA . LEU A 1 952 ? -41.136 29.025 100.043 1.00 69.12 952 LEU A CA 1
ATOM 7698 C C . LEU A 1 952 ? -40.966 28.869 101.564 1.00 69.12 952 LEU A C 1
ATOM 7700 O O . LEU A 1 952 ? -41.841 29.244 102.336 1.00 69.12 952 LEU A O 1
ATOM 7704 N N . ARG A 1 953 ? -39.824 28.351 102.041 1.00 70.94 953 ARG A N 1
ATOM 7705 C CA . ARG A 1 953 ? -39.466 28.336 103.472 1.00 70.94 953 ARG A CA 1
ATOM 7706 C C . ARG A 1 953 ? -39.083 29.710 104.005 1.00 70.94 953 ARG A C 1
ATOM 7708 O O . ARG A 1 953 ? -39.363 29.978 105.168 1.00 70.94 953 ARG A O 1
ATOM 7715 N N . LYS A 1 954 ? -38.431 30.552 103.200 1.00 71.31 954 LYS A N 1
ATOM 7716 C CA . LYS A 1 954 ? -38.125 31.946 103.552 1.00 71.31 954 LYS A CA 1
ATOM 7717 C C . LYS A 1 954 ? -39.378 32.808 103.504 1.00 71.31 954 LYS A C 1
ATOM 7719 O O . LYS A 1 954 ? -39.563 33.591 104.421 1.00 71.31 954 LYS A O 1
ATOM 7724 N N . GLU A 1 955 ? -40.246 32.611 102.517 1.00 68.38 955 GLU A N 1
ATOM 7725 C CA . GLU A 1 955 ? -41.570 33.232 102.428 1.00 68.38 955 GLU A CA 1
ATOM 7726 C C . GLU A 1 955 ? -42.426 32.794 103.615 1.00 68.38 955 GLU A C 1
ATOM 7728 O O . GLU A 1 955 ? -42.825 33.647 104.393 1.00 68.38 955 GLU A O 1
ATOM 7733 N N . LYS A 1 956 ? -42.547 31.491 103.906 1.00 70.00 956 LYS A N 1
ATOM 7734 C CA . LYS A 1 956 ? -43.234 31.012 105.118 1.00 70.00 956 LYS A CA 1
ATOM 7735 C C . LYS A 1 956 ? -42.592 31.509 106.421 1.00 70.00 956 LYS A C 1
ATOM 7737 O O . LYS A 1 956 ? -43.304 31.740 107.389 1.00 70.00 956 LYS A O 1
ATOM 7742 N N . GLN A 1 957 ? -41.271 31.695 106.495 1.00 67.19 957 GLN A N 1
ATOM 7743 C CA . GLN A 1 957 ? -40.632 32.345 107.653 1.00 67.19 957 GLN A CA 1
ATOM 7744 C C . GLN A 1 957 ? -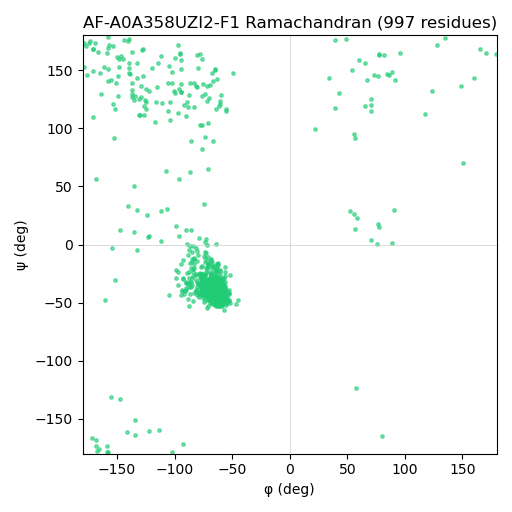40.870 33.860 107.704 1.00 67.19 957 GLN A C 1
ATOM 7746 O O . GLN A 1 957 ? -40.839 34.430 108.793 1.00 67.19 957 GLN A O 1
ATOM 7751 N N . PHE A 1 958 ? -41.091 34.510 106.564 1.00 68.31 958 PHE A N 1
ATOM 7752 C CA . PHE A 1 958 ? -41.455 35.918 106.476 1.00 68.31 958 PHE A CA 1
ATOM 7753 C C . PHE A 1 958 ? -42.917 36.100 106.886 1.00 68.31 958 PHE A C 1
ATOM 7755 O O . PHE A 1 958 ? -43.174 36.868 107.799 1.00 68.31 958 PHE A O 1
ATOM 7762 N N . GLU A 1 959 ? -43.840 35.308 106.336 1.00 64.94 959 GLU A N 1
ATOM 7763 C CA . GLU A 1 959 ? -45.249 35.238 106.734 1.00 64.94 959 GLU A CA 1
ATOM 7764 C C . GLU A 1 959 ? -45.411 34.888 108.212 1.00 64.94 959 GLU A C 1
ATOM 7766 O O . GLU A 1 959 ? -46.124 35.592 108.913 1.00 64.94 959 GLU A O 1
ATOM 7771 N N . LEU A 1 960 ? -44.715 33.868 108.734 1.00 67.31 960 LEU A N 1
ATOM 7772 C CA . LEU A 1 960 ? -44.768 33.547 110.166 1.00 67.31 960 LEU A CA 1
ATOM 7773 C C . LEU A 1 960 ? -44.257 34.707 111.030 1.00 67.31 960 LEU A C 1
ATOM 7775 O O . LEU A 1 960 ? -44.848 34.975 112.070 1.00 67.31 960 LEU A O 1
ATOM 7779 N N . LYS A 1 961 ? -43.226 35.443 110.591 1.00 67.38 961 LYS A N 1
ATOM 7780 C CA . LYS A 1 961 ? -42.780 36.668 111.275 1.00 67.38 961 LYS A CA 1
ATOM 7781 C C . LYS A 1 961 ? -43.762 37.824 111.121 1.00 67.38 961 LYS A C 1
ATOM 7783 O O . LYS A 1 961 ? -43.937 38.574 112.070 1.00 67.38 961 LYS A O 1
ATOM 7788 N N . SER A 1 962 ? -44.424 37.974 109.977 1.00 59.16 962 SER A N 1
ATOM 7789 C CA . SER A 1 962 ? -45.495 38.952 109.779 1.00 59.16 962 SER A CA 1
ATOM 7790 C C . SER A 1 962 ? -46.703 38.626 110.653 1.00 59.16 962 SER A C 1
ATOM 7792 O O . SER A 1 962 ? -47.259 39.534 111.251 1.00 59.16 962 SER A O 1
ATOM 7794 N N . ILE A 1 963 ? -47.060 37.350 110.812 1.00 64.44 963 ILE A N 1
ATOM 7795 C CA . ILE A 1 963 ? -48.102 36.871 111.729 1.00 64.44 963 ILE A CA 1
ATOM 7796 C C . ILE A 1 963 ? -47.671 37.072 113.188 1.00 64.44 963 ILE A C 1
ATOM 7798 O O . ILE A 1 963 ? -48.490 37.463 114.006 1.00 64.44 963 ILE A O 1
ATOM 7802 N N . GLU A 1 964 ? -46.399 36.874 113.539 1.00 65.38 964 GLU A N 1
ATOM 7803 C CA . GLU A 1 964 ? -45.871 37.126 114.890 1.00 65.38 964 GLU A CA 1
ATOM 7804 C C . GLU A 1 964 ? -45.815 38.634 115.222 1.00 65.38 964 GLU A C 1
ATOM 7806 O O . GLU A 1 964 ? -46.182 39.057 116.322 1.00 65.38 964 GLU A O 1
ATOM 7811 N N . ILE A 1 965 ? -45.464 39.476 114.244 1.00 66.75 965 ILE A N 1
ATOM 7812 C CA . ILE A 1 965 ? -45.589 40.938 114.326 1.00 66.75 965 ILE A CA 1
ATOM 7813 C C . ILE A 1 965 ? -47.067 41.314 114.484 1.00 66.75 965 ILE A C 1
ATOM 7815 O O . ILE A 1 965 ? -47.415 41.951 115.470 1.00 66.75 965 ILE A O 1
ATOM 7819 N N . LEU A 1 966 ? -47.965 40.832 113.622 1.00 63.50 966 LEU A N 1
ATOM 7820 C CA . LEU A 1 966 ? -49.402 41.101 113.720 1.00 63.50 966 LEU A CA 1
ATOM 7821 C C . LEU A 1 966 ? -49.999 40.610 115.047 1.00 63.50 966 LEU A C 1
ATOM 7823 O O . LEU A 1 966 ? -50.743 41.357 115.672 1.00 63.50 966 LEU A O 1
ATOM 7827 N N . LYS A 1 967 ? -49.640 39.424 115.559 1.00 63.31 967 LYS A N 1
ATOM 7828 C CA . LYS A 1 967 ? -50.112 38.947 116.874 1.00 63.31 967 LYS A CA 1
ATOM 7829 C C . LYS A 1 967 ? -49.544 39.788 118.024 1.00 63.31 967 LYS A C 1
ATOM 7831 O O . LYS A 1 967 ? -50.266 40.026 118.994 1.00 63.31 967 LYS A O 1
ATOM 7836 N N . THR A 1 968 ? -48.324 40.329 117.925 1.00 68.00 968 THR A N 1
ATOM 7837 C CA . THR A 1 968 ? -47.803 41.291 118.924 1.00 68.00 968 THR A CA 1
ATOM 7838 C C . THR A 1 968 ? -48.383 42.704 118.782 1.00 68.00 968 THR A C 1
ATOM 7840 O O . THR A 1 968 ? -48.496 43.405 119.788 1.00 68.00 968 THR A O 1
ATOM 7843 N N . GLU A 1 969 ? -48.821 43.116 117.591 1.00 64.00 969 GLU A N 1
ATOM 7844 C CA . GLU A 1 969 ? -49.518 44.387 117.349 1.00 64.00 969 GLU A CA 1
ATOM 7845 C C . GLU A 1 969 ? -50.990 44.331 117.761 1.00 64.00 969 GLU A C 1
ATOM 7847 O O . GLU A 1 969 ? -51.437 45.219 118.482 1.00 64.00 969 GLU A O 1
ATOM 7852 N N . VAL A 1 970 ? -51.710 43.251 117.450 1.00 62.97 970 VAL A N 1
ATOM 7853 C CA . VAL A 1 970 ? -53.054 42.967 117.979 1.00 62.97 970 VAL A CA 1
ATOM 7854 C C . VAL A 1 970 ? -53.007 42.851 119.505 1.00 62.97 970 VAL A C 1
ATOM 7856 O O . VAL A 1 970 ? -53.812 43.480 120.184 1.00 62.97 970 VAL A O 1
ATOM 7859 N N . SER A 1 971 ? -52.008 42.170 120.081 1.00 64.19 971 SER A N 1
ATOM 7860 C CA . SER A 1 971 ? -51.818 42.128 121.545 1.00 64.19 971 SER A CA 1
ATOM 7861 C C . SER A 1 971 ? -51.529 43.503 122.163 1.00 64.19 971 SER A C 1
ATOM 7863 O O . SER A 1 971 ? -51.870 43.742 123.324 1.00 64.19 971 SER A O 1
ATOM 7865 N N . ARG A 1 972 ? -50.891 44.416 121.417 1.00 64.69 972 ARG A N 1
ATOM 7866 C CA . ARG A 1 972 ? -50.639 45.801 121.846 1.00 64.69 972 ARG A CA 1
ATOM 7867 C C . ARG A 1 972 ? -51.919 46.633 121.765 1.00 64.69 972 ARG A C 1
ATOM 7869 O O . ARG A 1 972 ? -52.264 47.285 122.743 1.00 64.69 972 ARG A O 1
ATOM 7876 N N . TRP A 1 973 ? -52.648 46.527 120.654 1.00 66.81 973 TRP A N 1
ATOM 7877 C CA . TRP A 1 973 ? -53.929 47.190 120.411 1.00 66.81 973 TRP A CA 1
ATOM 7878 C C . TRP A 1 973 ? -54.997 46.762 121.422 1.00 66.81 973 TRP A C 1
ATOM 7880 O O . TRP A 1 973 ? -55.657 47.619 122.002 1.00 66.81 973 TRP A O 1
ATOM 7890 N N . MET A 1 974 ? -55.100 45.463 121.731 1.00 62.38 974 MET A N 1
ATOM 7891 C CA . MET A 1 974 ? -55.968 44.942 122.795 1.00 62.38 974 MET A CA 1
ATOM 7892 C C . MET A 1 974 ? -55.608 45.555 124.157 1.00 62.38 974 MET A C 1
ATOM 7894 O O . MET A 1 974 ? -56.488 46.067 124.839 1.00 62.38 974 MET A O 1
ATOM 7898 N N . LYS A 1 975 ? -54.317 45.638 124.511 1.00 63.94 975 LYS A N 1
ATOM 7899 C CA . LYS A 1 975 ? -53.842 46.288 125.754 1.00 63.94 975 LYS A CA 1
ATOM 7900 C C . LYS A 1 975 ? -53.957 47.818 125.779 1.00 63.94 975 LYS A C 1
ATOM 7902 O O . LYS A 1 975 ? -53.743 48.433 126.829 1.00 63.94 975 LYS A O 1
ATOM 7907 N N . GLU A 1 976 ? -54.259 48.454 124.652 1.00 63.97 976 GLU A N 1
ATOM 7908 C CA . GLU A 1 976 ? -54.649 49.865 124.596 1.00 63.97 976 GLU A CA 1
ATOM 7909 C C . GLU A 1 976 ? -56.173 50.014 124.681 1.00 63.97 976 GLU A C 1
ATOM 7911 O O . GLU A 1 976 ? -56.648 50.817 125.480 1.00 63.97 976 GLU A O 1
ATOM 7916 N N . LYS A 1 977 ? -56.942 49.168 123.981 1.00 59.09 977 LYS A N 1
ATOM 7917 C CA . LYS A 1 977 ? -58.406 49.037 124.102 1.00 59.09 977 LYS A CA 1
ATOM 7918 C C . LYS A 1 977 ? -58.860 48.751 125.538 1.00 59.09 977 LYS A C 1
ATOM 7920 O O . LYS A 1 977 ? -59.747 49.444 126.028 1.00 59.09 977 LYS A O 1
ATOM 7925 N N . GLU A 1 978 ? -58.211 47.817 126.235 1.00 58.12 978 GLU A N 1
ATOM 7926 C CA . GLU A 1 978 ? -58.478 47.455 127.641 1.00 58.12 978 GLU A CA 1
ATOM 7927 C C . GLU A 1 978 ? -58.391 48.655 128.612 1.00 58.12 978 GLU A C 1
ATOM 7929 O O . GLU A 1 978 ? -58.953 48.600 129.702 1.00 58.12 978 GLU A O 1
ATOM 7934 N N . LYS A 1 979 ? -57.735 49.765 128.235 1.00 58.28 979 LYS A N 1
ATOM 7935 C CA . LYS A 1 979 ? -57.634 50.987 129.060 1.00 58.28 979 LYS A CA 1
ATOM 7936 C C . LYS A 1 979 ? -58.777 51.988 128.852 1.00 58.28 979 LYS A C 1
ATOM 7938 O O . LYS A 1 979 ? -58.848 52.967 129.592 1.00 58.28 979 LYS A O 1
ATOM 7943 N N . PHE A 1 980 ? -59.634 51.781 127.851 1.00 55.34 980 PHE A N 1
ATOM 7944 C CA . PHE A 1 980 ? -60.673 52.734 127.433 1.00 55.34 980 PHE A CA 1
ATOM 7945 C C . PHE A 1 980 ? -62.102 52.160 127.452 1.00 55.34 980 PHE A C 1
ATOM 7947 O O . PHE A 1 980 ? -63.032 52.841 127.024 1.00 55.34 980 PHE A O 1
ATOM 7954 N N . ILE A 1 981 ? -62.298 50.935 127.950 1.00 55.66 981 ILE A N 1
ATOM 7955 C CA . ILE A 1 981 ? -63.602 50.255 127.983 1.00 55.66 981 ILE A CA 1
ATOM 7956 C C . ILE A 1 981 ? -64.184 50.295 129.412 1.00 55.66 981 ILE A C 1
ATOM 7958 O O . ILE A 1 981 ? -63.525 49.831 130.345 1.00 55.66 981 ILE A O 1
ATOM 7962 N N . PRO A 1 982 ? -65.397 50.848 129.625 1.00 53.31 982 PRO A N 1
ATOM 7963 C CA . PRO A 1 982 ? -66.098 50.772 130.909 1.00 53.31 982 PRO A CA 1
ATOM 7964 C C . PRO A 1 982 ? -66.485 49.331 131.274 1.00 53.31 982 PRO A C 1
ATOM 7966 O O . PRO A 1 982 ? -66.759 48.512 130.403 1.00 53.31 982 PRO A O 1
ATOM 7969 N N . ALA A 1 983 ? -66.573 49.029 132.571 1.00 52.81 983 ALA A N 1
ATOM 7970 C CA . ALA A 1 983 ? -66.734 47.669 133.105 1.00 52.81 983 ALA A CA 1
ATOM 7971 C C . ALA A 1 983 ? -68.144 47.037 132.946 1.00 52.81 983 ALA A C 1
ATOM 7973 O O . ALA A 1 983 ? -68.596 46.326 133.842 1.00 52.81 983 ALA A O 1
ATOM 7974 N N . GLY A 1 984 ? -68.848 47.320 131.845 1.00 56.53 984 GLY A N 1
ATOM 7975 C CA . GLY A 1 984 ? -70.131 46.700 131.484 1.00 56.53 984 GLY A CA 1
ATOM 7976 C C . GLY A 1 984 ? -70.014 45.663 130.361 1.00 56.53 984 GLY A C 1
ATOM 7977 O O . GLY A 1 984 ? -70.565 44.573 130.475 1.00 56.53 984 GLY A O 1
ATOM 7978 N N . ASP A 1 985 ? -69.244 45.966 129.313 1.00 55.72 985 ASP A N 1
ATOM 7979 C CA . ASP A 1 985 ? -69.314 45.257 128.025 1.00 55.72 985 ASP A CA 1
ATOM 7980 C C . ASP A 1 985 ? -68.259 44.136 127.903 1.00 55.72 985 ASP A C 1
ATOM 7982 O O . ASP A 1 985 ? -67.419 44.132 127.001 1.00 55.72 985 ASP A O 1
ATOM 7986 N N . ILE A 1 986 ? -68.257 43.193 128.854 1.00 58.72 986 ILE A N 1
ATOM 7987 C CA . ILE A 1 986 ? -67.246 42.117 128.919 1.00 58.72 986 ILE A CA 1
ATOM 7988 C C . ILE A 1 986 ? -67.515 40.992 127.902 1.00 58.72 986 ILE A C 1
ATOM 7990 O O . ILE A 1 986 ? -66.559 40.464 127.338 1.00 58.72 986 ILE A O 1
ATOM 7994 N N . GLU A 1 987 ? -68.777 40.653 127.616 1.00 58.59 987 GLU A N 1
ATOM 7995 C CA . GLU A 1 987 ? -69.126 39.588 126.652 1.00 58.59 987 GLU A CA 1
ATOM 7996 C C . GLU A 1 987 ? -68.596 39.892 125.241 1.00 58.59 987 GLU A C 1
ATOM 7998 O O . GLU A 1 987 ? -67.947 39.042 124.633 1.00 58.59 987 GLU A O 1
ATOM 8003 N N . LEU A 1 988 ? -68.722 41.140 124.775 1.00 59.16 988 LEU A N 1
ATOM 8004 C CA . LEU A 1 988 ? -68.225 41.561 123.457 1.00 59.16 988 LEU A CA 1
ATOM 8005 C C . LEU A 1 988 ? -66.689 41.435 123.326 1.00 59.16 988 LEU A C 1
ATOM 8007 O O . LEU A 1 988 ? -66.164 41.242 122.232 1.00 59.16 988 LEU A O 1
ATOM 8011 N N . LEU A 1 989 ? -65.951 41.529 124.441 1.00 58.81 989 LEU A N 1
ATOM 8012 C CA . LEU A 1 989 ? -64.498 41.301 124.496 1.00 58.81 989 LEU A CA 1
ATOM 8013 C C . LEU A 1 989 ? -64.110 39.815 124.559 1.00 58.81 989 LEU A C 1
ATOM 8015 O O . LEU A 1 989 ? -62.931 39.497 124.371 1.00 58.81 989 LEU A O 1
ATOM 8019 N N . MET A 1 990 ? -65.060 38.921 124.842 1.00 60.50 990 MET A N 1
ATOM 8020 C CA . MET A 1 990 ? -64.870 37.473 124.764 1.00 60.50 990 MET A CA 1
ATOM 8021 C C . MET A 1 990 ? -65.187 36.962 123.358 1.00 60.50 990 MET A C 1
ATOM 8023 O O . MET A 1 990 ? -64.335 36.299 122.777 1.00 60.50 990 MET A O 1
ATOM 8027 N N . GLU A 1 991 ? -66.307 37.373 122.755 1.00 60.03 991 GLU A N 1
ATOM 8028 C CA . GLU A 1 991 ? -66.643 37.031 121.360 1.00 60.03 991 GLU A CA 1
ATOM 8029 C C . GLU A 1 991 ? -65.538 37.489 120.389 1.00 60.03 991 GLU A C 1
ATOM 8031 O O . GLU A 1 991 ? -64.978 36.679 119.651 1.00 60.03 991 GLU A O 1
ATOM 8036 N N . MET A 1 992 ? -65.100 38.755 120.483 1.00 58.78 992 MET A N 1
ATOM 8037 C CA . MET A 1 992 ? -63.973 39.268 119.685 1.00 58.78 992 MET A CA 1
ATOM 8038 C C . MET A 1 992 ? -62.627 38.578 119.976 1.00 58.78 992 MET A C 1
ATOM 8040 O O . MET A 1 992 ? -61.685 38.739 119.202 1.00 58.78 992 MET A O 1
ATOM 8044 N N . ARG A 1 993 ? -62.484 37.856 121.095 1.00 61.47 993 ARG A N 1
ATOM 8045 C CA . ARG A 1 993 ? -61.276 37.076 121.404 1.00 61.47 993 ARG A CA 1
ATOM 8046 C C . ARG A 1 993 ? -61.356 35.686 120.785 1.00 61.47 993 ARG A C 1
ATOM 8048 O O . ARG A 1 993 ? -60.373 35.252 120.196 1.00 61.47 993 ARG A O 1
ATOM 8055 N N . GLU A 1 994 ? -62.508 35.029 120.870 1.00 59.66 994 GLU A N 1
ATOM 8056 C CA . GLU A 1 994 ? -62.731 33.711 120.270 1.00 59.66 994 GLU A CA 1
ATOM 8057 C C . GLU A 1 994 ? -62.674 33.777 118.734 1.00 59.66 994 GLU A C 1
ATOM 8059 O O . GLU A 1 994 ? -61.990 32.955 118.126 1.00 59.66 994 GLU A O 1
ATOM 8064 N N . GLU A 1 995 ? -63.246 34.811 118.098 1.00 57.47 995 GLU A N 1
ATOM 8065 C CA . GLU A 1 995 ? -63.093 35.028 116.646 1.00 57.47 995 GLU A CA 1
ATOM 8066 C C . GLU A 1 995 ? -61.627 35.249 116.220 1.00 57.47 995 GLU A C 1
ATOM 8068 O O . GLU A 1 995 ? -61.226 34.814 115.143 1.00 57.47 995 GLU A O 1
ATOM 8073 N N . ILE A 1 996 ? -60.801 35.892 117.058 1.00 57.94 996 ILE A N 1
ATOM 8074 C CA . ILE A 1 996 ? -59.381 36.172 116.762 1.00 57.94 996 ILE A CA 1
ATOM 8075 C C . ILE A 1 996 ? -58.460 34.985 117.103 1.00 57.94 996 ILE A C 1
ATOM 8077 O O . ILE A 1 996 ? -57.380 34.864 116.523 1.00 57.94 996 ILE A O 1
ATOM 8081 N N . GLU A 1 997 ? -58.856 34.087 118.009 1.00 57.28 997 GLU A N 1
ATOM 8082 C CA . GLU A 1 997 ? -58.134 32.832 118.275 1.00 57.28 997 GLU A CA 1
ATOM 8083 C C . GLU A 1 997 ? -58.505 31.708 117.286 1.00 57.28 997 GLU A C 1
ATOM 8085 O O . GLU A 1 997 ? -57.731 30.763 117.123 1.00 57.28 997 GLU A O 1
ATOM 8090 N N . HIS A 1 998 ? -59.623 31.843 116.561 1.00 54.31 998 HIS A N 1
ATOM 8091 C CA . HIS A 1 998 ? -60.030 30.955 115.463 1.00 54.31 998 HIS A CA 1
ATOM 8092 C C . HIS A 1 998 ? -59.383 31.324 114.094 1.00 54.31 998 HIS A C 1
ATOM 8094 O O . HIS A 1 998 ? -59.603 30.616 113.103 1.00 54.31 998 HIS A O 1
ATOM 8100 N N . LEU A 1 999 ? -58.569 32.395 114.034 1.00 45.81 999 LEU A N 1
ATOM 8101 C CA . LEU A 1 999 ? -57.874 32.924 112.839 1.00 45.81 999 LEU A CA 1
ATOM 8102 C C . LEU A 1 999 ? -56.320 32.859 112.919 1.00 45.81 999 LEU A C 1
ATOM 8104 O O . LEU A 1 999 ? -55.731 32.532 111.865 1.00 45.81 999 LEU A O 1
#

pLDDT: mean 70.4, std 17.81, range [25.84, 93.06]

Sequence (999 aa):
MLTITTEQNGSIPVIKISGSMDAIDIPVLTVNIDRILARDDFFIVVDILELEKLLPSGGEILIRASRKTRRREGQIILVVEGNDRFIDEKIGVHGASHEFTLFSTLEQAIHSAEALHKQRLIKALSGGRIASQDENDEKDEKKEENETHMICPHCKTKNAIGADRCYICGMLLSDRQTVLFHQPEFEKCPQCGANMLIDSDKCPLCSYTKSKSKDDIQSIEEPIEVKQDNPIEEPIQETLDTSEQEINTRKMSLEKEASELLERIAELKKREDELIDNSAELLKLEERRNFMQNEISELEMKKFEMEGLLLKAEEALRLAEEENRYSDDLQTEIEEKRSIIESLHAEEQELNSKIGEGRGIAEERKRELEGLAHEIELLQKNKLQIENELKEIELRRSLLDASLTEEETKKRETLSELNQGLESLRREIELRNEERERLNEEAPNLEKELLTKTEELARLDNELNSAEEKRESFKTAEEDLNRVRNEINLLEERSRLLSNEISDKEEKLSQAKAETTSLEESCNAIRSEMSSLESSRDSAKIELNELEKSRAIARDELSELKTNLEDSKKELAEVNTQYERIKQELTTMEEERSNLENDRIRIKNELDEIESGKKAVVDQRTDEEKNYLEEIRAEINARRAELQSLLTEKEKVESEKNGVASDLDALRARMNLEKAGLRGEVEATRFQMEALKEECGRLQEEKKTFSSERDALRGKSEELSKLNQELEKTRASIESMNQEHEELKARKLLIEEELSAGAAELSQIREEITKAEEEKKISETTYSEKLKSEEEKLKDLKEKEQIISNELNEKSEALEKLRNETAELEERRDSLIKELSSLETNCETARRELTESEQKLIEVKNEISHSSEFRLESEKRDNIRIEELEKSLRNAESEKKDSVERFNKIAAELDLARMQIKQLSEDTTRGTYEIEKEKKALEENVLKLRKGRDLLRKEKQFELKSIEILKTEVSRWMKEKEKFIPAGDIELLMEMREEIEHL

Foldseek 3Di:
DKDWDWDCDPPEIEIEIAEEDDPVCLVVLLVVLVVVVVVVHLEYEYECARQPADALSSLVSVLVSQVSSVVVVGFYAYAYDDDQVVVCRRSVAHPSPVSHHYDPDPVVSVVVSVVSVVVVVCVVVPPDDDDDDDDDDDDDDDDDPDPQWDQDPPPRDTGHPPPQADSVPGDGDDDDDDDDDDDADWDADPPPRDTDGPPDQADPPPRHGPDDDDDDDDDDDDDDDDDDDDDDDYDDDDDDDDDDDDDDDDPVPDVVVVVVVVVVVVVVVVVVVVVVVVVVVVVVVVVVVVVVVVVVVVVVVVVVVVVVVVVVVVVVVVVVVVVVVVVVVVVVVVVVVVVVVVVVVVVVVVVVVVVVVVVVVVVVVVVVVVVVVVVVVVVVVVVVVVVVVVVVVVVVVVVVVVVVVVVVVVVVVVVVVVVVVVVVVVVVVVVVVVVVVVVVVCVVVVVVVVVVVVVVVVVVVVVVVVPPVVPPPPPPPPPPPVVVCVVCVVCVVVVVVVVVVVVVVVVVVVVVVVVVVVVVVVVVVVVVVVVVVVVVVVVVVVVVVVVVVVVVVVVVVVVVVVVVVVVVVVVVVVVVVVVVVVVVVVVVVVVVVVVVVVVVVRVVVVVVVVVVVVVVVVVVVVVVVVVVVVVVVVVVVVVVVVVVVVVVVVVVVVVVVVVVVVVVVVVVVVVVVVVVVVVVVVVVVVVVVVVVVVVVVVVVVVVVVVVVVVVVVVVVVVVVVVVVVVVVVVVVVVVVVVVVVVVVVVVVVVVVVVVVDDDDDYDYDYYDDDDDYDYDYDYDDDDDDDDDDDDDDDDDPPDPPVVVVPVVVVVVVVVVVVVVVVVVVVVVVVVVVVVVVVVVVVVVVVVVVVVVVVVVVVVVVVVVVVVVPVVVVVVVVVVVVVVVVVVVVVVVVVVVVVVVVVVVVVVVVVVVVVVVVVVVVVCVVVVVVVVVVVVVVVVVVVVVVVVVVVVVVVVVVVVVVVVVVVVVVVVVVVVVVVVVDPPPPVVVVVVVVVVVVVD